Protein AF-A0A2P7YTQ4-F1 (afdb_monomer_lite)

InterPro domains:
  IPR007244 NAA35-like [PTHR21373] (226-983)
  IPR057982 NAA35-like, TPR repeats [PF25789] (537-883)
  IPR057983 NAA35-like, N-terminal [PF04112] (242-413)

Secondary structure (DSSP, 8-state):
--EEEEEEEEEGGGSHHHHHHHHHHHTT-GGGEEEEEEEEEEETTEEEEEEEEEEE------S----S-HHHHHHHHH-----------SSS-EEEEEEEEEGGG-SS-GGGGGGG-TT------TT-EEEEEEEEETTEEEE-SS--EE--TTGGG-S---------------S---------------------------TTSPPPS---------TT---------HHHHHHHHTTSPTT-----TT--TTGGGG---TT-TTT-GGG----HHHHS--TTS---HHHHHHHHHHHHHHHHHHHTT--GGGTGGGBHHHHHHHHHHHHTTS-GGG--S--TTTS-TT-----SHHHHIIIIIIHHHHHHHHHHHHHHHHHHHHHS-BTTTB----TT---STTS-HHHHHHHHHHHHHHHTTSTTHHHHHHHHHHHHHHHHGGGGGG-----SS-------HHHHHHHHHHHHHHT-----SSGGGB-SHHHHHS---S---------HHHHHHHHHHHHHHHHHHHHHHTT-SSHHHHHHIIIIIITTTTTTT--HHHHHHHHHHHB-TTSBBTTSS-BHHHHHHHHHIIIIITT-TTT-GGG------SHHHHHHHHHHHHHHHHHHHHHHHHHHHHHHHHTTS-HHHHHHHHHHHHHHHHHHHHHHHHHHHHHHHHH--S-BSSTT-SSB--HHHHHHHHHHHHHHHHHHHHHHHTT-S-HHHHHHHHHHHHHHHHHHHHIIIIIIHHHHHHHHHHHHHHHHHHHHPPSSHHHHHHHHHHHHIIIIIHHHHHHHHHHIIIIIHHHHHHHHHHHHHHHHHHHHHHHTT-B--PPPSSS-HHHHHHHHSGGGTT-BTTBPPPHHHHHHHHHHHHGGGGS-HHHHHHHHHHHHHHHHHHHHHHHHHHHHHHHHHHTTTTHHHHTTTHHHHHHHHHHHHHHHHHHHHHHHHHHHHHHTT---SSEEEEE---SSTTS--EEEEE---

pLDDT: mean 80.38, std 23.88, range [22.53, 98.81]

Sequence (989 aa):
MNTQHLLFIRRAEHLEDVENKISAILEKDLSKYVSHDVSTFYVGKSLWTVTTLELGDIPHLDPQIDKAPFIEEARRREGIVGLGSGPYLDDGTCRIVQSLINKAQLHVDPFKAVKYSDVFRLAVKRGSPFALLTLRVGNIHIPYEPGFQNQTMSDYYKFHAQKVVSSITEESNTSGAVHGKLVVTYNLPTAYAQLGITNVVAPSARLPDVFNILLKQHGLAFYAIYVDVTDRFFRSVEGMKPGNVVASQYFDMLEGSRAIEIGNLRLDTGLIKLKQEEIMFDAAAPQDVDNVLGSMNHITMLLMLWFLGLSLPVTLLSNRYVLDFLQSYHRSGGQLDKTSLVNHRLHKDGFTELDLDESLLVNKVLRAFVAGICKFSGVVREIALNVLYDEEDLTTRNMDLDMLSAVDPSVIIETIEEAKAWVQGKEKSGLLIDYLSLAAALVSICDVVRSTISLYYPGEKLSFSSIGNIKDLAKKLENETLGLGPELSVSKFVQTDCNNKHIPYDNFLVEQKQAYTDLWKMAAEIETFVTAFSKFDNVRQLQSFLRFSMAPRMTADYSSVARGFYQLFFIRDDKSIVGLEESVGSTAIRLMENLSCAGTSVLDTASWKIPEEDPFKKEQMHRDALSRIGALLDDIENAMYKMLSNYGNNKCRQRQFDNQTIVIWDTLQYTSENLELYLFSKFAIGDRLAPDSMEPALPVTAFAYHTKLNVMLETILSGFELNLYKPFEAAQMYWYASYLAENDHANISVRVKQINNGKLASVLSLAKKIKKAKAGPKKEEFKKLHKALTEAAVPQVKSNLLYIEQFLEPSILAIQMLCIAVSQTLLLYQLLGANMGKPPAIVDDELLYNLRMKPWRSVEVPACPSFTEYQEATEFYTSFDKLGPDMKKQRYINVIGDLRRNFSGSLQLLSDIVEKFDADSMKPFFKGSEKDARLWYDNIRKACGAYLEELESLELKIKSDSVESDTKVKISETFHEYFPIYTMVTKQK

Foldseek 3Di:
DDKDKDKFKDFPVCFVVFQVVVCVVCVVPVQFWDDKDKDWDDDPHTIMIMMITMGHHDPDDDPDDDDDPVVVVVCVVVVDDGGGDDDDDDDQDKDKDKDWAWQVRDPDRVVVVCPPDPPDPDDQDRTQTWIFIWTDGPNDTHGDDPDTDRDDPVPVPPPDDDDDDDDDDDDDDDDDDDDDDDDADDDDDDDDPDDDDDDDDDPDDDDPRDDDPPPPPPVDPPPPVDDDCPVVVVVVVVPDDPPDDDDPPPDDCVVVVLDADPPDQFRDLQPDDDDPCLVLDQLQDFADPQLLLLQLLQLLQLLLVQLVADACLLGNCLFLQLVLQQVQCVVVVNDNVRGWSGDCVNDPPPDDRDPDPRSCSRGQQSNLLSLLSLLLLLLLLVLCVPQNDDSPQGPNDDLPTRSSNVPDLVVSLVSLVVNLVVLPPPPPSVSSNLSSLLSNLSSQVSCLLVFAEDALHQDDQDDRVSLVSQLVSLVVQLPDDGHNRDPSSGDSVSSNVGDHSGTDDHRDGDDSNVSSVVSNLQSVLLVLVSRLRNFHNALLQVVLCLVQVQQVCLAPRHGSSSLSSVLSCQAPPVQAGNHDPHGLLNSLVRVLLLFFCQPKQLPPLVPFDFPDPPPVVVVVVSVVSVVLVVVLSVLSSVLSSLLSSLSSDDLVSSLVSLLVCLVSLLVSLVSLVVSQCCCCPRGVGTAALAPPDPHGLSSSSLVSLLVSLVSVLSNLLSCLLVVVDFLVRLLVSLLVSLVSLVLNLCSLVPRRLSSLVRLVNNLVVLVVVLVVDDDDDVNVVSVVSSVVCVVGRNVSSVSSVCCSVQPVSLPSLLSSLQSNLLSLVSLLCVLLVAARPDDPPPDDPQVVVCVVQVSQCPRVVVHSDHPVVVCVVSVVSVCLVVDDLVVSLVVSLVSLVVSLVSLVSSLVSLVSNLVCLVVVVCCNSNGSSSVSVSLQSVQVSVLSVVVNVLSVVVNVCSVVVNSDNAWYWDFDDGSHSSRTDTHIDHDDD

Radius of gyration: 39.14 Å; chains: 1; bounding box: 137×80×95 Å

Organism: NCBI:txid418784

Structure (mmCIF, N/CA/C/O backbone):
data_AF-A0A2P7YTQ4-F1
#
_entry.id   AF-A0A2P7YTQ4-F1
#
loop_
_atom_site.group_PDB
_atom_site.id
_atom_site.type_symbol
_atom_site.label_atom_id
_atom_site.label_alt_id
_atom_site.label_comp_id
_atom_site.label_asym_id
_atom_site.label_entity_id
_atom_site.label_seq_id
_atom_site.pdbx_PDB_ins_code
_atom_site.Cartn_x
_atom_site.Cartn_y
_atom_site.Cartn_z
_atom_site.occupancy
_atom_site.B_iso_or_equiv
_atom_site.auth_seq_id
_atom_site.auth_comp_id
_atom_site.auth_asym_id
_atom_site.auth_atom_id
_atom_site.pdbx_PDB_model_num
ATOM 1 N N . MET A 1 1 ? -48.528 -10.355 -25.131 1.00 40.47 1 MET A N 1
ATOM 2 C CA . MET A 1 1 ? -48.023 -11.673 -25.564 1.00 40.47 1 MET A CA 1
ATOM 3 C C . MET A 1 1 ? -48.559 -12.726 -24.608 1.00 40.47 1 MET A C 1
ATOM 5 O O . MET A 1 1 ? -48.811 -12.371 -23.462 1.00 40.47 1 MET A O 1
ATOM 9 N N . ASN A 1 2 ? -48.734 -13.973 -25.050 1.00 39.47 2 ASN A N 1
ATOM 10 C CA . ASN A 1 2 ? -48.953 -15.095 -24.135 1.00 39.47 2 ASN A CA 1
ATOM 11 C C . ASN A 1 2 ? -47.596 -15.742 -23.858 1.00 39.47 2 ASN A C 1
ATOM 13 O O . ASN A 1 2 ? -47.047 -16.380 -24.753 1.00 39.47 2 ASN A O 1
ATOM 17 N N . THR A 1 3 ? -47.067 -15.573 -22.648 1.00 40.59 3 THR A N 1
ATOM 18 C CA . THR A 1 3 ? -45.963 -16.397 -22.149 1.00 40.59 3 THR A CA 1
ATOM 19 C C . THR A 1 3 ? -46.506 -17.596 -21.371 1.00 40.59 3 THR A C 1
ATOM 21 O O . THR A 1 3 ? -47.509 -17.513 -20.660 1.00 40.59 3 THR A O 1
ATOM 24 N N . GLN A 1 4 ? -45.866 -18.744 -21.563 1.00 45.19 4 GLN A N 1
ATOM 25 C CA . GLN A 1 4 ? -46.188 -20.036 -20.982 1.00 45.19 4 GLN A CA 1
ATOM 26 C C . GLN A 1 4 ? -44.959 -20.531 -20.224 1.00 45.19 4 GLN A C 1
ATOM 28 O O . GLN A 1 4 ? -43.958 -20.904 -20.832 1.00 45.19 4 GLN A O 1
ATOM 33 N N . HIS A 1 5 ? -45.055 -20.572 -18.897 1.00 45.38 5 HIS A N 1
ATOM 34 C CA . HIS A 1 5 ? -44.005 -21.120 -18.044 1.00 45.38 5 HIS A CA 1
ATOM 35 C C . HIS A 1 5 ? -44.259 -22.614 -17.797 1.00 45.38 5 HIS A C 1
ATOM 37 O O . HIS A 1 5 ? -45.363 -23.022 -17.426 1.00 45.38 5 HIS A O 1
ATOM 43 N N . LEU A 1 6 ? -43.235 -23.437 -18.004 1.00 44.34 6 LEU A N 1
ATOM 44 C CA . LEU A 1 6 ? -43.228 -24.875 -17.766 1.00 44.34 6 LEU A CA 1
ATOM 45 C C . LEU A 1 6 ? -42.292 -25.169 -16.591 1.00 44.34 6 LEU A C 1
ATOM 47 O O . LEU A 1 6 ? -41.091 -24.925 -16.665 1.00 44.34 6 LEU A O 1
ATOM 51 N N . LEU A 1 7 ? -42.869 -25.654 -15.492 1.00 43.75 7 LEU A N 1
ATOM 52 C CA . LEU A 1 7 ? -42.175 -25.860 -14.221 1.00 43.75 7 LEU A CA 1
ATOM 53 C C . LEU A 1 7 ? -41.840 -27.332 -14.002 1.00 43.75 7 LEU A C 1
ATOM 55 O O . LEU A 1 7 ? -42.676 -28.220 -14.195 1.00 43.75 7 LEU A O 1
ATOM 59 N N . PHE A 1 8 ? -40.617 -27.589 -13.556 1.00 45.00 8 PHE A N 1
ATOM 60 C CA . PHE A 1 8 ? -40.031 -28.920 -13.542 1.00 45.00 8 PHE A CA 1
ATOM 61 C C . PHE A 1 8 ? -39.271 -29.180 -12.236 1.00 45.00 8 PHE A C 1
ATOM 63 O O . PHE A 1 8 ? -38.463 -28.356 -11.838 1.00 45.00 8 PHE A O 1
ATOM 70 N N . ILE A 1 9 ? -39.497 -30.313 -11.559 1.00 47.94 9 ILE A N 1
ATOM 71 C CA . ILE A 1 9 ? -38.907 -30.593 -10.233 1.00 47.94 9 ILE A CA 1
ATOM 72 C C . ILE A 1 9 ? -38.283 -31.995 -10.208 1.00 47.94 9 ILE A C 1
ATOM 74 O O . ILE A 1 9 ? -38.912 -32.964 -10.648 1.00 47.94 9 ILE A O 1
ATOM 78 N N . ARG A 1 10 ? -37.058 -32.123 -9.680 1.00 50.59 10 ARG A N 1
ATOM 79 C CA . ARG A 1 10 ? -36.334 -33.403 -9.552 1.00 50.59 10 ARG A CA 1
ATOM 80 C C . ARG A 1 10 ? -35.362 -33.383 -8.362 1.00 50.59 10 ARG A C 1
ATOM 82 O O . ARG A 1 10 ? -35.248 -32.389 -7.650 1.00 50.59 10 ARG A O 1
ATOM 89 N N . ARG A 1 11 ? -34.675 -34.501 -8.120 1.00 49.44 11 ARG A N 1
ATOM 90 C CA . ARG A 1 11 ? -33.457 -34.530 -7.298 1.00 49.44 11 ARG A CA 1
ATOM 91 C C . ARG A 1 11 ? -32.242 -34.251 -8.178 1.00 49.44 11 ARG A C 1
ATOM 93 O O . ARG A 1 11 ? -32.256 -34.625 -9.349 1.00 49.44 11 ARG A O 1
ATOM 100 N N . ALA A 1 12 ? -31.186 -33.677 -7.602 1.00 54.88 12 ALA A N 1
ATOM 101 C CA . ALA A 1 12 ? -29.952 -33.367 -8.334 1.00 54.88 12 ALA A CA 1
ATOM 102 C C . ALA A 1 12 ? -29.300 -34.609 -8.985 1.00 54.88 12 ALA A C 1
ATOM 104 O O . ALA A 1 12 ? -28.722 -34.511 -10.060 1.00 54.88 12 ALA A O 1
ATOM 105 N N . GLU A 1 13 ? -29.468 -35.789 -8.380 1.00 56.91 13 GLU A N 1
ATOM 106 C CA . GLU A 1 13 ? -28.974 -37.086 -8.879 1.00 56.91 13 GLU A CA 1
ATOM 107 C C . GLU A 1 13 ? -29.658 -37.598 -10.170 1.00 56.91 13 GLU A C 1
ATOM 109 O O . GLU A 1 13 ? -29.270 -38.641 -10.694 1.00 56.91 13 GLU A O 1
ATOM 114 N N . HIS A 1 14 ? -30.670 -36.893 -10.696 1.00 54.03 14 HIS A N 1
ATOM 115 C CA . HIS A 1 14 ? -31.463 -37.295 -11.870 1.00 54.03 14 HIS A CA 1
ATOM 116 C C . HIS A 1 14 ? -31.690 -36.130 -12.862 1.00 54.03 14 HIS A C 1
ATOM 118 O O . HIS A 1 14 ? -32.805 -35.930 -13.343 1.00 54.03 14 HIS A O 1
ATOM 124 N N . LEU A 1 15 ? -30.656 -35.325 -13.137 1.00 55.03 15 LEU A N 1
ATOM 125 C CA . LEU A 1 15 ? -30.749 -34.122 -13.984 1.00 55.03 15 LEU A CA 1
ATOM 126 C C . LEU A 1 15 ? -30.882 -34.424 -15.498 1.00 55.03 15 LEU A C 1
ATOM 128 O O . LEU A 1 15 ? -31.673 -33.803 -16.205 1.00 55.03 15 LEU A O 1
ATOM 132 N N . GLU A 1 16 ? -30.160 -35.431 -15.988 1.00 53.19 16 GLU A N 1
ATOM 133 C CA . GLU A 1 16 ? -30.088 -35.806 -17.414 1.00 53.19 16 GLU A CA 1
ATOM 134 C C . GLU A 1 16 ? -31.437 -36.295 -17.976 1.00 53.19 16 GLU A C 1
ATOM 136 O O . GLU A 1 16 ? -31.883 -35.897 -19.053 1.00 53.19 16 GLU A O 1
ATOM 141 N N . ASP A 1 17 ? -32.128 -37.105 -17.173 1.00 56.88 17 ASP A N 1
ATOM 142 C CA . ASP A 1 17 ? -33.507 -37.593 -17.320 1.00 56.88 17 ASP A CA 1
ATOM 143 C C . ASP A 1 17 ? -34.479 -36.495 -17.784 1.00 56.88 17 ASP A C 1
ATOM 145 O O . ASP A 1 17 ? -35.479 -36.727 -18.472 1.00 56.88 17 ASP A O 1
ATOM 149 N N . VAL A 1 18 ? -34.179 -35.276 -17.342 1.00 50.72 18 VAL A N 1
ATOM 150 C CA . VAL A 1 18 ? -35.083 -34.158 -17.394 1.00 50.72 18 VAL A CA 1
ATOM 151 C C . VAL A 1 18 ? -34.643 -33.127 -18.453 1.00 50.72 18 VAL A C 1
ATOM 153 O O . VAL A 1 18 ? -35.505 -32.667 -19.203 1.00 50.72 18 VAL A O 1
ATOM 156 N N . GLU A 1 19 ? -33.335 -32.896 -18.661 1.00 50.09 19 GLU A N 1
ATOM 157 C CA . GLU A 1 19 ? -32.772 -32.172 -19.832 1.00 50.09 19 GLU A CA 1
ATOM 158 C C . GLU A 1 19 ? -33.395 -32.575 -21.173 1.00 50.09 19 GLU A C 1
ATOM 160 O O . GLU A 1 19 ? -33.830 -31.732 -21.963 1.00 50.09 19 GLU A O 1
ATOM 165 N N . ASN A 1 20 ? -33.487 -33.885 -21.403 1.00 54.59 20 ASN A N 1
ATOM 166 C CA . ASN A 1 20 ? -33.976 -34.466 -22.651 1.00 54.59 20 ASN A CA 1
ATOM 167 C C . ASN A 1 20 ? -35.404 -34.013 -23.025 1.00 54.59 20 ASN A C 1
ATOM 169 O O . ASN A 1 20 ? -35.772 -34.021 -24.203 1.00 54.59 20 ASN A O 1
ATOM 173 N N . LYS A 1 21 ? -36.220 -33.575 -22.054 1.00 54.84 21 LYS A N 1
ATOM 174 C CA . LYS A 1 21 ? -37.579 -33.077 -22.314 1.00 54.84 21 LYS A CA 1
ATOM 175 C C . LYS A 1 21 ? -37.635 -31.616 -22.738 1.00 54.84 21 LYS A C 1
ATOM 177 O O . LYS A 1 21 ? -38.553 -31.287 -23.485 1.00 54.84 21 LYS A O 1
ATOM 182 N N . ILE A 1 22 ? -36.684 -30.761 -22.346 1.00 52.12 22 ILE A N 1
ATOM 183 C CA . ILE A 1 22 ? -36.637 -29.389 -22.879 1.00 52.12 22 ILE A CA 1
ATOM 184 C C . ILE A 1 22 ? -36.278 -29.421 -24.367 1.00 52.12 22 ILE A C 1
ATOM 186 O O . ILE A 1 22 ? -36.994 -28.806 -25.158 1.00 52.12 22 ILE A O 1
ATOM 190 N N . SER A 1 23 ? -35.285 -30.219 -24.782 1.00 51.09 23 SER A N 1
ATOM 191 C CA . SER A 1 23 ? -34.971 -30.416 -26.209 1.00 51.09 23 SER A CA 1
ATOM 192 C C . SER A 1 23 ? -36.207 -30.845 -27.008 1.00 51.09 23 SER A C 1
ATOM 194 O O . SER A 1 23 ? -36.604 -30.156 -27.944 1.00 51.09 23 SER A O 1
ATOM 196 N N . ALA A 1 24 ? -36.909 -31.895 -26.567 1.00 62.12 24 ALA A N 1
ATOM 197 C CA . ALA A 1 24 ? -38.108 -32.410 -27.239 1.00 62.12 24 ALA A CA 1
ATOM 198 C C . ALA A 1 24 ? -39.347 -31.478 -27.182 1.00 62.12 24 ALA A C 1
ATOM 200 O O . ALA A 1 24 ? -40.396 -31.796 -27.763 1.00 62.12 24 ALA A O 1
ATOM 201 N N . ILE A 1 25 ? -39.274 -30.353 -26.463 1.00 57.03 25 ILE A N 1
ATOM 202 C CA . ILE A 1 25 ? -40.259 -29.261 -26.501 1.00 57.03 25 ILE A CA 1
ATOM 203 C C . ILE A 1 25 ? -39.809 -28.201 -27.514 1.00 57.03 25 ILE A C 1
ATOM 205 O O . ILE A 1 25 ? -40.590 -27.847 -28.397 1.00 57.03 25 ILE A O 1
ATOM 209 N N . LEU A 1 26 ? -38.555 -27.748 -27.432 1.00 52.47 26 LEU A N 1
ATOM 210 C CA . LEU A 1 26 ? -38.009 -26.684 -28.281 1.00 52.47 26 LEU A CA 1
ATOM 211 C C . LEU A 1 26 ? -37.829 -27.106 -29.749 1.00 52.47 26 LEU A C 1
ATOM 213 O O . LEU A 1 26 ? -38.048 -26.292 -30.641 1.00 52.47 26 LEU A O 1
ATOM 217 N N . GLU A 1 27 ? -37.546 -28.383 -30.027 1.00 60.91 27 GLU A N 1
ATOM 218 C CA . GLU A 1 27 ? -37.492 -28.951 -31.388 1.00 60.91 27 GLU A CA 1
ATOM 219 C C . GLU A 1 27 ? -38.781 -28.747 -32.207 1.00 60.91 27 GLU A C 1
ATOM 221 O O . GLU A 1 27 ? -38.749 -28.822 -33.435 1.00 60.91 27 GLU A O 1
ATOM 226 N N . LYS A 1 28 ? -39.924 -28.508 -31.550 1.00 62.00 28 LYS A N 1
ATOM 227 C CA . LYS A 1 28 ? -41.230 -28.356 -32.213 1.00 62.00 28 LYS A CA 1
ATOM 228 C C . LYS A 1 28 ? -41.507 -26.931 -32.681 1.00 62.00 28 LYS A C 1
ATOM 230 O O . LYS A 1 28 ? -42.206 -26.764 -33.676 1.00 62.00 28 LYS A O 1
ATOM 235 N N . ASP A 1 29 ? -40.998 -25.932 -31.962 1.00 56.66 29 ASP A N 1
ATOM 236 C CA . ASP A 1 29 ? -41.120 -24.513 -32.308 1.00 56.66 29 ASP A CA 1
ATOM 237 C C . ASP A 1 29 ? -40.077 -23.682 -31.538 1.00 56.66 29 ASP A C 1
ATOM 239 O O . ASP A 1 29 ? -40.357 -23.097 -30.489 1.00 56.66 29 ASP A O 1
ATOM 243 N N . LEU A 1 30 ? -38.850 -23.637 -32.068 1.00 50.25 30 LEU A N 1
ATOM 244 C CA . LEU A 1 30 ? -37.727 -22.936 -31.436 1.00 50.25 30 LEU A CA 1
ATOM 245 C C . LEU A 1 30 ? -37.965 -21.418 -31.313 1.00 50.25 30 LEU A C 1
ATOM 247 O O . LEU A 1 30 ? -37.358 -20.769 -30.465 1.00 50.25 30 LEU A O 1
ATOM 251 N N . SER A 1 31 ? -38.858 -20.851 -32.139 1.00 52.06 31 SER A N 1
ATOM 252 C CA . SER A 1 31 ? -39.149 -19.409 -32.173 1.00 52.06 31 SER A CA 1
ATOM 253 C C . SER A 1 31 ? -39.810 -18.884 -30.898 1.00 52.06 31 SER A C 1
ATOM 255 O O . SER A 1 31 ? -39.856 -17.675 -30.683 1.00 52.06 31 SER A O 1
ATOM 257 N N . LYS A 1 32 ? -40.303 -19.797 -30.052 1.00 55.34 32 LYS A N 1
ATOM 258 C CA . LYS A 1 32 ? -40.969 -19.486 -28.792 1.00 55.34 32 LYS A CA 1
ATOM 259 C C . LYS A 1 32 ? -40.057 -19.496 -27.568 1.00 55.34 32 LYS A C 1
ATOM 261 O O . LYS A 1 32 ? -40.568 -19.179 -26.507 1.00 55.34 32 LYS A O 1
ATOM 266 N N . TYR A 1 33 ? -38.776 -19.867 -27.634 1.00 54.50 33 TYR A N 1
ATOM 267 C CA . TYR A 1 33 ? -37.923 -19.839 -26.430 1.00 54.50 33 TYR A CA 1
ATOM 268 C C . TYR A 1 33 ? -37.718 -18.404 -25.915 1.00 54.50 33 TYR A C 1
ATOM 270 O O . TYR A 1 33 ? -37.386 -17.517 -26.700 1.00 54.50 33 TYR A O 1
ATOM 278 N N . VAL A 1 34 ? -37.886 -18.188 -24.604 1.00 52.16 34 VAL A N 1
ATOM 279 C CA . VAL A 1 34 ? -37.668 -16.882 -23.952 1.00 52.16 34 VAL A CA 1
ATOM 280 C C . VAL A 1 34 ? -36.561 -16.957 -22.903 1.00 52.16 34 VAL A C 1
ATOM 282 O O . VAL A 1 34 ? -35.599 -16.199 -22.984 1.00 52.16 34 VAL A O 1
ATOM 285 N N . SER A 1 35 ? -36.690 -17.857 -21.927 1.00 45.53 35 SER A N 1
ATOM 286 C CA . SER A 1 35 ? -35.754 -17.999 -20.806 1.00 45.53 35 SER A CA 1
ATOM 287 C C . SER A 1 35 ? -35.831 -19.402 -20.194 1.00 45.53 35 SER A C 1
ATOM 289 O O . SER A 1 35 ? -36.820 -20.120 -20.388 1.00 45.53 35 SER A O 1
ATOM 291 N N . HIS A 1 36 ? -34.819 -19.803 -19.420 1.00 48.25 36 HIS A N 1
ATOM 292 C CA . HIS A 1 36 ? -34.999 -20.845 -18.412 1.00 48.25 36 HIS A CA 1
ATOM 293 C C . HIS A 1 36 ? -34.141 -20.588 -17.168 1.00 48.25 36 HIS A C 1
ATOM 295 O O . HIS A 1 36 ? -33.022 -20.096 -17.264 1.00 48.25 36 HIS A O 1
ATOM 301 N N . ASP A 1 37 ? -34.688 -20.927 -16.004 1.00 43.00 37 ASP A N 1
ATOM 302 C CA . ASP A 1 37 ? -34.152 -20.601 -14.680 1.00 43.00 37 ASP A CA 1
ATOM 303 C C . ASP A 1 37 ? -33.998 -21.868 -13.830 1.00 43.00 37 ASP A C 1
ATOM 305 O O . ASP A 1 37 ? -34.784 -22.808 -13.985 1.00 43.00 37 ASP A O 1
ATOM 309 N N . VAL A 1 38 ? -33.028 -21.902 -12.908 1.00 43.31 38 VAL A N 1
ATOM 310 C CA . VAL A 1 38 ? -32.738 -23.073 -12.055 1.00 43.31 38 VAL A CA 1
ATOM 311 C C . VAL A 1 38 ? -32.624 -22.677 -10.582 1.00 43.31 38 VAL A C 1
ATOM 313 O O . VAL A 1 38 ? -31.892 -21.762 -10.219 1.00 43.31 38 VAL A O 1
ATOM 316 N N . SER A 1 39 ? -33.295 -23.415 -9.695 1.00 43.94 39 SER A N 1
ATOM 317 C CA . SER A 1 39 ? -33.222 -23.218 -8.237 1.00 43.94 39 SER A CA 1
ATOM 318 C C . SER A 1 39 ? -32.956 -24.540 -7.519 1.00 43.94 39 SER A C 1
ATOM 320 O O . SER A 1 39 ? -33.479 -25.576 -7.925 1.00 43.94 39 SER A O 1
ATOM 322 N N . THR A 1 40 ? -32.179 -24.538 -6.430 1.00 42.16 40 THR A N 1
ATOM 323 C CA . THR A 1 40 ? -31.865 -25.767 -5.671 1.00 42.16 40 THR A CA 1
ATOM 324 C C . THR A 1 40 ? -32.145 -25.608 -4.177 1.00 42.16 40 THR A C 1
ATOM 326 O O . THR A 1 40 ? -32.054 -24.509 -3.634 1.00 42.16 40 THR A O 1
ATOM 329 N N . PHE A 1 41 ? -32.551 -26.694 -3.513 1.00 43.12 41 PHE A N 1
ATOM 330 C CA . PHE A 1 41 ? -32.985 -26.680 -2.114 1.00 43.12 41 PHE A CA 1
ATOM 331 C C . PHE A 1 41 ? -32.817 -28.056 -1.452 1.00 43.12 41 PHE A C 1
ATOM 333 O O . PHE A 1 41 ? -33.000 -29.099 -2.081 1.00 43.12 41 PHE A O 1
ATOM 340 N N . TYR A 1 42 ? -32.487 -28.076 -0.159 1.00 40.00 42 TYR A N 1
ATOM 341 C CA . TYR A 1 42 ? -32.356 -29.318 0.608 1.00 40.00 42 TYR A CA 1
ATOM 342 C C . TYR A 1 42 ? -33.677 -29.738 1.259 1.00 40.00 42 TYR A C 1
ATOM 344 O O . TYR A 1 42 ? -34.401 -28.920 1.825 1.00 40.00 42 TYR A O 1
ATOM 352 N N . VAL A 1 43 ? -33.949 -31.045 1.253 1.00 40.06 43 VAL A N 1
ATOM 353 C CA . VAL A 1 43 ? -35.024 -31.668 2.037 1.00 40.06 43 VAL A CA 1
ATOM 354 C C . VAL A 1 43 ? -34.442 -32.854 2.801 1.00 40.06 43 VAL A C 1
ATOM 356 O O . VAL A 1 43 ? -34.062 -33.870 2.215 1.00 40.06 43 VAL A O 1
ATOM 359 N N . GLY A 1 44 ? -34.350 -32.727 4.126 1.00 51.75 44 GLY A N 1
ATOM 360 C CA . GLY A 1 44 ? -33.675 -33.716 4.967 1.00 51.75 44 GLY A CA 1
ATOM 361 C C . GLY A 1 44 ? -32.185 -33.805 4.623 1.00 51.75 44 GLY A C 1
ATOM 362 O O . GLY A 1 44 ? -31.438 -32.874 4.899 1.00 51.75 44 GLY A O 1
ATOM 363 N N . LYS A 1 45 ? -31.762 -34.922 4.016 1.00 43.06 45 LYS A N 1
ATOM 364 C CA . LYS A 1 45 ? -30.382 -35.146 3.541 1.00 43.06 45 LYS A CA 1
ATOM 365 C C . LYS A 1 45 ? -30.241 -35.160 2.009 1.00 43.06 45 LYS A C 1
ATOM 367 O O . LYS A 1 45 ? -29.168 -35.482 1.513 1.00 43.06 45 LYS A O 1
ATOM 372 N N . SER A 1 46 ? -31.299 -34.847 1.259 1.00 42.03 46 SER A N 1
ATOM 373 C CA . SER A 1 46 ? -31.304 -34.917 -0.211 1.00 42.03 46 SER A CA 1
ATOM 374 C C . SER A 1 46 ? -31.412 -33.530 -0.840 1.00 42.03 46 SER A C 1
ATOM 376 O O . SER A 1 46 ? -32.223 -32.714 -0.398 1.00 42.03 46 SER A O 1
ATOM 378 N N . LEU A 1 47 ? -30.623 -33.287 -1.890 1.00 45.25 47 LEU A N 1
ATOM 379 C CA . LEU A 1 47 ? -30.661 -32.063 -2.691 1.00 45.25 47 LEU A CA 1
ATOM 380 C C . LEU A 1 47 ? -31.679 -32.193 -3.833 1.00 45.25 47 LEU A C 1
ATOM 382 O O . LEU A 1 47 ? -31.645 -33.149 -4.616 1.00 45.25 47 LEU A O 1
ATOM 386 N N . TRP A 1 48 ? -32.571 -31.213 -3.931 1.00 49.12 48 TRP A N 1
ATOM 387 C CA . TRP A 1 48 ? -33.605 -31.102 -4.953 1.00 49.12 48 TRP A CA 1
ATOM 388 C C . TRP A 1 48 ? -33.380 -29.873 -5.831 1.00 49.12 48 TRP A C 1
ATOM 390 O O . TRP A 1 48 ? -32.751 -28.897 -5.419 1.00 49.12 48 TRP A O 1
ATOM 400 N N . THR A 1 49 ? -33.903 -29.941 -7.049 1.00 46.09 49 THR A N 1
ATOM 401 C CA . THR A 1 49 ? -33.766 -28.932 -8.098 1.00 46.09 49 THR A CA 1
ATOM 402 C C . THR A 1 49 ? -35.139 -28.603 -8.690 1.00 46.09 49 THR A C 1
ATOM 404 O O . THR A 1 49 ? -35.998 -29.480 -8.832 1.00 46.09 49 THR A O 1
ATOM 407 N N . VAL A 1 50 ? -35.354 -27.330 -9.020 1.00 48.09 50 VAL A N 1
ATOM 408 C CA . VAL A 1 50 ? -36.502 -26.822 -9.782 1.00 48.09 50 VAL A CA 1
ATOM 409 C C . VAL A 1 50 ? -35.995 -26.092 -11.019 1.00 48.09 50 VAL A C 1
ATOM 411 O O . VAL A 1 50 ? -34.932 -25.477 -10.984 1.00 48.09 50 VAL A O 1
ATOM 414 N N . THR A 1 51 ? -36.779 -26.136 -12.088 1.00 45.91 51 THR A N 1
ATOM 415 C CA . THR A 1 51 ? -36.611 -25.341 -13.307 1.00 45.91 51 THR A CA 1
ATOM 416 C C . THR A 1 51 ? -37.881 -24.588 -13.620 1.00 45.91 51 THR A C 1
ATOM 418 O O . THR A 1 51 ? -38.968 -25.158 -13.486 1.00 45.91 51 THR A O 1
ATOM 421 N N . THR A 1 52 ? -37.720 -23.404 -14.192 1.00 48.59 52 THR A N 1
ATOM 422 C CA . THR A 1 52 ? -38.750 -22.725 -14.982 1.00 48.59 52 THR A CA 1
ATOM 423 C C . THR A 1 52 ? -38.256 -22.651 -16.422 1.00 48.59 52 THR A C 1
ATOM 425 O O . THR A 1 52 ? -37.131 -22.229 -16.638 1.00 48.59 52 THR A O 1
ATOM 428 N N . LEU A 1 53 ? -39.058 -23.052 -17.408 1.00 46.31 53 LEU A N 1
ATOM 429 C CA . LEU A 1 53 ? -38.820 -22.801 -18.837 1.00 46.31 53 LEU A CA 1
ATOM 430 C C . LEU A 1 53 ? -39.917 -21.866 -19.347 1.00 46.31 53 LEU A C 1
ATOM 432 O O . LEU A 1 53 ? -41.092 -22.219 -19.268 1.00 46.31 53 LEU A O 1
ATOM 436 N N . GLU A 1 54 ? -39.562 -20.705 -19.879 1.00 50.59 54 GLU A N 1
ATOM 437 C CA . GLU A 1 54 ? -40.505 -19.731 -20.426 1.00 50.59 54 GLU A CA 1
ATOM 438 C C . GLU A 1 54 ? -40.564 -19.807 -21.954 1.00 50.59 54 GLU A C 1
ATOM 440 O O . GLU A 1 54 ? -39.539 -19.775 -22.641 1.00 50.59 54 GLU A O 1
ATOM 445 N N . LEU A 1 55 ? -41.789 -19.874 -22.480 1.00 47.97 55 LEU A N 1
ATOM 446 C CA . LEU A 1 55 ? -42.078 -19.879 -23.910 1.00 47.97 55 LEU A CA 1
ATOM 447 C C . LEU A 1 55 ? -43.036 -18.736 -24.279 1.00 47.97 55 LEU A C 1
ATOM 449 O O . LEU A 1 55 ? -44.010 -18.530 -23.564 1.00 47.97 55 LEU A O 1
ATOM 453 N N . GLY A 1 56 ? -42.850 -18.029 -25.395 1.00 50.88 56 GLY A N 1
ATOM 454 C CA . GLY A 1 56 ? -43.750 -16.952 -25.825 1.00 50.88 56 GLY A CA 1
ATOM 455 C C . GLY A 1 56 ? -43.461 -16.396 -27.222 1.00 50.88 56 GLY A C 1
ATOM 456 O O . GLY A 1 56 ? -42.335 -16.437 -27.705 1.00 50.88 56 GLY A O 1
ATOM 457 N N . ASP A 1 57 ? -44.493 -15.860 -27.880 1.00 51.66 57 ASP A N 1
ATOM 458 C CA . ASP A 1 57 ? -44.390 -15.299 -29.236 1.00 51.66 57 ASP A CA 1
ATOM 459 C C . ASP A 1 57 ? -43.703 -13.910 -29.231 1.00 51.66 57 ASP A C 1
ATOM 461 O O . ASP A 1 57 ? -44.362 -12.876 -29.058 1.00 51.66 57 ASP A O 1
ATOM 465 N N . ILE A 1 58 ? -42.378 -13.876 -29.425 1.00 44.25 58 ILE A N 1
ATOM 466 C CA . ILE A 1 58 ? -41.574 -12.644 -29.541 1.00 44.25 58 ILE A CA 1
ATOM 467 C C . ILE A 1 58 ? -41.320 -12.305 -31.030 1.00 44.25 58 ILE A C 1
ATOM 469 O O . ILE A 1 58 ? -40.904 -13.181 -31.790 1.00 44.25 58 ILE A O 1
ATOM 473 N N . PRO A 1 59 ? -41.532 -11.053 -31.493 1.00 38.78 59 PRO A N 1
ATOM 474 C CA . PRO A 1 59 ? -41.318 -10.694 -32.899 1.00 38.78 59 PRO A CA 1
ATOM 475 C C . PRO A 1 59 ? -39.840 -10.700 -33.347 1.00 38.78 59 PRO A C 1
ATOM 477 O O . PRO A 1 59 ? -39.115 -9.743 -33.106 1.00 38.78 59 PRO A O 1
ATOM 480 N N . HIS A 1 60 ? -39.462 -11.749 -34.085 1.00 38.06 60 HIS A N 1
ATOM 481 C CA . HIS A 1 60 ? -38.315 -11.871 -35.006 1.00 38.06 60 HIS A CA 1
ATOM 482 C C . HIS A 1 60 ? -36.897 -11.479 -34.533 1.00 38.06 60 HIS A C 1
ATOM 484 O O . HIS A 1 60 ? -36.526 -10.309 -34.474 1.00 38.06 60 HIS A O 1
ATOM 490 N N . LEU A 1 61 ? -36.037 -12.500 -34.445 1.00 33.22 61 LEU A N 1
ATOM 491 C CA . LEU A 1 61 ? -34.607 -12.401 -34.770 1.00 33.22 61 LEU A CA 1
ATOM 492 C C . LEU A 1 61 ? -34.340 -12.910 -36.206 1.00 33.22 61 LEU A C 1
ATOM 494 O O . LEU A 1 61 ? -35.186 -13.575 -36.808 1.00 33.22 61 LEU A O 1
ATOM 498 N N . ASP A 1 62 ? -33.185 -12.539 -36.764 1.00 34.94 62 ASP A N 1
ATOM 499 C CA . ASP A 1 62 ? -32.847 -12.647 -38.196 1.00 34.94 62 ASP A CA 1
ATOM 500 C C . ASP A 1 62 ? -32.530 -14.104 -38.646 1.00 34.94 62 ASP A C 1
ATOM 502 O O . ASP A 1 62 ? -31.727 -14.767 -37.983 1.00 34.94 62 ASP A O 1
ATOM 506 N N . PRO A 1 63 ? -33.097 -14.644 -39.752 1.00 38.09 63 PRO A N 1
ATOM 507 C CA . PRO A 1 63 ? -32.956 -16.062 -40.129 1.00 38.09 63 PRO A CA 1
ATOM 508 C C . PRO A 1 63 ? -31.585 -16.549 -40.651 1.00 38.09 63 PRO A C 1
ATOM 510 O O . PRO A 1 63 ? -31.537 -17.616 -41.268 1.00 38.09 63 PRO A O 1
ATOM 513 N N . GLN A 1 64 ? -30.481 -15.814 -40.467 1.00 39.91 64 GLN A N 1
ATOM 514 C CA . GLN A 1 64 ? -29.151 -16.168 -41.004 1.00 39.91 64 GLN A CA 1
ATOM 515 C C . GLN A 1 64 ? -28.083 -16.408 -39.921 1.00 39.91 64 GLN A C 1
ATOM 517 O O . GLN A 1 64 ? -27.060 -15.728 -39.872 1.00 39.91 64 GLN A O 1
ATOM 522 N N . ILE A 1 65 ? -28.292 -17.426 -39.079 1.00 38.50 65 ILE A N 1
ATOM 523 C CA . ILE A 1 65 ? -27.242 -17.994 -38.216 1.00 38.50 65 ILE A CA 1
ATOM 524 C C . ILE A 1 65 ? -27.061 -19.479 -38.562 1.00 38.50 65 ILE A C 1
ATOM 526 O O . ILE A 1 65 ? -28.034 -20.217 -38.716 1.00 38.50 65 ILE A O 1
ATOM 530 N N . ASP A 1 66 ? -25.804 -19.883 -38.751 1.00 35.75 66 ASP A N 1
ATOM 531 C CA . ASP A 1 66 ? -25.429 -21.173 -39.339 1.00 35.75 66 ASP A CA 1
ATOM 532 C C . ASP A 1 66 ? -25.515 -22.350 -38.342 1.00 35.75 66 ASP A C 1
ATOM 534 O O . ASP A 1 66 ? -25.602 -22.171 -37.125 1.00 35.75 66 ASP A O 1
ATOM 538 N N . LYS A 1 67 ? -25.513 -23.581 -38.862 1.00 40.69 67 LYS A N 1
ATOM 539 C CA . LYS A 1 67 ? -25.877 -24.810 -38.139 1.00 40.69 67 LYS A CA 1
ATOM 540 C C . LYS A 1 67 ? -24.770 -25.363 -37.234 1.00 40.69 67 LYS A C 1
ATOM 542 O O . LYS A 1 67 ? -24.205 -26.423 -37.501 1.00 40.69 67 LYS A O 1
ATOM 547 N N . ALA A 1 68 ? -24.549 -24.697 -36.107 1.00 34.12 68 ALA A N 1
ATOM 548 C CA . ALA A 1 68 ? -24.059 -25.330 -34.879 1.00 34.12 68 ALA A CA 1
ATOM 549 C C . ALA A 1 68 ? -25.252 -25.851 -34.035 1.00 34.12 68 ALA A C 1
ATOM 551 O O . ALA A 1 68 ? -26.385 -25.406 -34.246 1.00 34.12 68 ALA A O 1
ATOM 552 N N . PRO A 1 69 ? -25.064 -26.784 -33.080 1.00 45.56 69 PRO A N 1
ATOM 553 C CA . PRO A 1 69 ? -26.137 -27.191 -32.171 1.00 45.56 69 PRO A CA 1
ATOM 554 C C . PRO A 1 69 ? -26.490 -26.036 -31.215 1.00 45.56 69 PRO A C 1
ATOM 556 O O . PRO A 1 69 ? -25.822 -25.820 -30.212 1.00 45.56 69 PRO A O 1
ATOM 559 N N . PHE A 1 70 ? -27.557 -25.290 -31.524 1.00 46.88 70 PHE A N 1
ATOM 560 C CA . PHE A 1 70 ? -27.939 -24.021 -30.871 1.00 46.88 70 PHE A CA 1
ATOM 561 C C . PHE A 1 70 ? -27.978 -24.036 -29.329 1.00 46.88 70 PHE A C 1
ATOM 563 O O . PHE A 1 70 ? -27.711 -23.015 -28.698 1.00 46.88 70 PHE A O 1
ATOM 570 N N . ILE A 1 71 ? -28.258 -25.193 -28.720 1.00 38.19 71 ILE A N 1
ATOM 571 C CA . ILE A 1 71 ? -28.223 -25.402 -27.264 1.00 38.19 71 ILE A CA 1
ATOM 572 C C . ILE A 1 71 ? -26.831 -25.118 -26.664 1.00 38.19 71 ILE A C 1
ATOM 574 O O . ILE A 1 71 ? -26.738 -24.659 -25.528 1.00 38.19 71 ILE A O 1
ATOM 578 N N . GLU A 1 72 ? -25.749 -25.353 -27.406 1.00 39.84 72 GLU A N 1
ATOM 579 C CA . GLU A 1 72 ? -24.373 -25.215 -26.919 1.00 39.84 72 GLU A CA 1
ATOM 580 C C . GLU A 1 72 ? -23.939 -23.743 -26.797 1.00 39.84 72 GLU A C 1
ATOM 582 O O . GLU A 1 72 ? -23.386 -23.358 -25.771 1.00 39.84 72 GLU A O 1
ATOM 587 N N . GLU A 1 73 ? -24.274 -22.879 -27.764 1.00 39.75 73 GLU A N 1
ATOM 588 C CA . GLU A 1 73 ? -23.997 -21.430 -27.679 1.00 39.75 73 GLU A CA 1
ATOM 589 C C . GLU A 1 73 ? -24.940 -20.711 -26.694 1.00 39.75 73 GLU A C 1
ATOM 591 O O . GLU A 1 73 ? -24.528 -19.732 -26.074 1.00 39.75 73 GLU A O 1
ATOM 596 N N . ALA A 1 74 ? -26.161 -21.215 -26.467 1.00 37.28 74 ALA A N 1
ATOM 597 C CA . ALA A 1 74 ? -27.013 -20.745 -25.368 1.00 37.28 74 ALA A CA 1
ATOM 598 C C . ALA A 1 74 ? -26.382 -21.073 -23.999 1.00 37.28 74 ALA A C 1
ATOM 600 O O . ALA A 1 74 ? -26.131 -20.173 -23.194 1.00 37.28 74 ALA A O 1
ATOM 601 N N . ARG A 1 75 ? -25.990 -22.340 -23.782 1.00 39.31 75 ARG A N 1
ATOM 602 C CA . ARG A 1 75 ? -25.241 -22.783 -22.587 1.00 39.31 75 ARG A CA 1
ATOM 603 C C . ARG A 1 75 ? -23.930 -22.011 -22.396 1.00 39.31 75 ARG A C 1
ATOM 605 O O . ARG A 1 75 ? -23.536 -21.764 -21.261 1.00 39.31 75 ARG A O 1
ATOM 612 N N . ARG A 1 76 ? -23.278 -21.570 -23.478 1.00 36.25 76 ARG A N 1
ATOM 613 C CA . ARG A 1 76 ? -22.048 -20.758 -23.432 1.00 36.25 76 ARG A CA 1
ATOM 614 C C . ARG A 1 76 ? -22.269 -19.291 -23.036 1.00 36.25 76 ARG A C 1
ATOM 616 O O . ARG A 1 76 ? -21.299 -18.628 -22.678 1.00 36.25 76 ARG A O 1
ATOM 623 N N . ARG A 1 77 ? -23.505 -18.781 -23.094 1.00 36.00 77 ARG A N 1
ATOM 624 C CA . ARG A 1 77 ? -23.869 -17.408 -22.682 1.00 36.00 77 ARG A CA 1
ATOM 625 C C . ARG A 1 77 ? -24.466 -17.335 -21.279 1.00 36.00 77 ARG A C 1
ATOM 627 O O . ARG A 1 77 ? -24.236 -16.348 -20.593 1.00 36.00 77 ARG A O 1
ATOM 634 N N . GLU A 1 78 ? -25.190 -18.372 -20.859 1.00 33.59 78 GLU A N 1
ATOM 635 C CA . GLU A 1 78 ? -25.865 -18.434 -19.548 1.00 33.59 78 GLU A CA 1
ATOM 636 C C . GLU A 1 78 ? -25.123 -19.327 -18.526 1.00 33.59 78 GLU A C 1
ATOM 638 O O . GLU A 1 78 ? -25.401 -19.281 -17.332 1.00 33.59 78 GLU A O 1
ATOM 643 N N . GLY A 1 79 ? -24.112 -20.087 -18.961 1.00 28.48 79 GLY A N 1
ATOM 644 C CA . GLY A 1 79 ? -23.038 -20.616 -18.108 1.00 28.48 79 GLY A CA 1
ATOM 645 C C . GLY A 1 79 ? -23.325 -21.895 -17.313 1.00 28.48 79 GLY A C 1
ATOM 646 O O . GLY A 1 79 ? -22.396 -22.420 -16.701 1.00 28.48 79 GLY A O 1
ATOM 647 N N . ILE A 1 80 ? -24.553 -22.427 -17.328 1.00 29.30 80 ILE A N 1
ATOM 648 C CA . ILE A 1 80 ? -24.972 -23.638 -16.593 1.00 29.30 80 ILE A CA 1
ATOM 649 C C . ILE A 1 80 ? -25.880 -24.535 -17.456 1.00 29.30 80 ILE A C 1
ATOM 651 O O . ILE A 1 80 ? -26.409 -24.121 -18.488 1.00 29.30 80 ILE A O 1
ATOM 655 N N . VAL A 1 81 ? -26.012 -25.808 -17.064 1.00 26.64 81 VAL A N 1
ATOM 656 C CA . VAL A 1 81 ? -26.634 -26.878 -17.858 1.00 26.64 81 VAL A CA 1
ATOM 657 C C . VAL A 1 81 ? -27.853 -27.501 -17.151 1.00 26.64 81 VAL A C 1
ATOM 659 O O . VAL A 1 81 ? -27.689 -28.306 -16.243 1.00 26.64 81 VAL A O 1
ATOM 662 N N . GLY A 1 82 ? -29.059 -27.154 -17.629 1.00 28.92 82 GLY A N 1
ATOM 663 C CA . GLY A 1 82 ? -30.100 -28.121 -18.039 1.00 28.92 82 GLY A CA 1
ATOM 664 C C . GLY A 1 82 ? -31.057 -28.772 -17.008 1.00 28.92 82 GLY A C 1
ATOM 665 O O . GLY A 1 82 ? -30.624 -29.276 -15.982 1.00 28.92 82 GLY A O 1
ATOM 666 N N . LEU A 1 83 ? -32.366 -28.842 -17.344 1.00 28.27 83 LEU A N 1
ATOM 667 C CA . LEU A 1 83 ? -33.452 -29.676 -16.743 1.00 28.27 83 LEU A CA 1
ATOM 668 C C . LEU A 1 83 ? -34.625 -29.878 -17.779 1.00 28.27 83 LEU A C 1
ATOM 670 O O . LEU A 1 83 ? -34.381 -29.540 -18.928 1.00 28.27 83 LEU A O 1
ATOM 674 N N . GLY A 1 84 ? -35.866 -30.418 -17.601 1.00 33.72 84 GLY A N 1
ATOM 675 C CA . GLY A 1 84 ? -36.784 -30.724 -16.472 1.00 33.72 84 GLY A CA 1
ATOM 676 C C . GLY A 1 84 ? -38.047 -31.662 -16.768 1.00 33.72 84 GLY A C 1
ATOM 677 O O . GLY A 1 84 ? -38.469 -31.793 -17.913 1.00 33.72 84 GLY A O 1
ATOM 678 N N . SER A 1 85 ? -38.674 -32.299 -15.727 1.00 29.62 85 SER A N 1
ATOM 679 C CA . SER A 1 85 ? -39.892 -33.220 -15.633 1.00 29.62 85 SER A CA 1
ATOM 680 C C . SER A 1 85 ? -39.745 -34.765 -15.802 1.00 29.62 85 SER A C 1
ATOM 682 O O . SER A 1 85 ? -38.869 -35.223 -16.522 1.00 29.62 85 SER A O 1
ATOM 684 N N . GLY A 1 86 ? -40.538 -35.711 -15.229 1.00 26.69 86 GLY A N 1
ATOM 685 C CA . GLY A 1 86 ? -41.904 -35.789 -14.611 1.00 26.69 86 GLY A CA 1
ATOM 686 C C . GLY A 1 86 ? -42.768 -36.919 -15.276 1.00 26.69 86 GLY A C 1
ATOM 687 O O . GLY A 1 86 ? -42.370 -37.294 -16.388 1.00 26.69 86 GLY A O 1
ATOM 688 N N . PRO A 1 87 ? -43.917 -37.455 -14.745 1.00 27.22 87 PRO A N 1
ATOM 689 C CA . PRO A 1 87 ? -44.603 -37.302 -13.425 1.00 27.22 87 PRO A CA 1
ATOM 690 C C . PRO A 1 87 ? -45.212 -38.601 -12.759 1.00 27.22 87 PRO A C 1
ATOM 692 O O . PRO A 1 87 ? -45.500 -39.567 -13.455 1.00 27.22 87 PRO A O 1
ATOM 695 N N . TYR A 1 88 ? -45.530 -38.596 -11.444 1.00 25.14 88 TYR A N 1
ATOM 696 C CA . TYR A 1 88 ? -46.803 -39.053 -10.788 1.00 25.14 88 TYR A CA 1
ATOM 697 C C . TYR A 1 88 ? -46.751 -38.792 -9.254 1.00 25.14 88 TYR A C 1
ATOM 699 O O . TYR A 1 88 ? -45.740 -38.282 -8.782 1.00 25.14 88 TYR A O 1
ATOM 707 N N . LEU A 1 89 ? -47.847 -38.991 -8.491 1.00 39.53 89 LEU A N 1
ATOM 708 C CA . LEU A 1 89 ? -48.130 -38.154 -7.300 1.00 39.53 89 LEU A CA 1
ATOM 709 C C . LEU A 1 89 ? -48.716 -38.841 -6.029 1.00 39.53 89 LEU A C 1
ATOM 711 O O . LEU A 1 89 ? -49.843 -38.506 -5.671 1.00 39.53 89 LEU A O 1
ATOM 715 N N . ASP A 1 90 ? -47.969 -39.661 -5.266 1.00 31.97 90 ASP A N 1
ATOM 716 C CA . ASP A 1 90 ? -48.254 -39.827 -3.806 1.00 31.97 90 ASP A CA 1
ATOM 717 C C . ASP A 1 90 ? -47.098 -40.376 -2.925 1.00 31.97 90 ASP A C 1
ATOM 719 O O . ASP A 1 90 ? -47.296 -41.095 -1.950 1.00 31.97 90 ASP A O 1
ATOM 723 N N . ASP A 1 91 ? -45.853 -40.043 -3.265 1.00 41.31 91 ASP A N 1
ATOM 724 C CA . ASP A 1 91 ? -44.629 -40.740 -2.818 1.00 41.31 91 ASP A CA 1
ATOM 725 C C . ASP A 1 91 ? -43.708 -39.946 -1.861 1.00 41.31 91 ASP A C 1
ATOM 727 O O . ASP A 1 91 ? -42.675 -40.450 -1.424 1.00 41.31 91 ASP A O 1
ATOM 731 N N . GLY A 1 92 ? -44.052 -38.692 -1.552 1.00 43.56 92 GLY A N 1
ATOM 732 C CA . GLY A 1 92 ? -43.190 -37.752 -0.817 1.00 43.56 92 GLY A CA 1
ATOM 733 C C . GLY A 1 92 ? -42.513 -36.676 -1.680 1.00 43.56 92 GLY A C 1
ATOM 734 O O . GLY A 1 92 ? -41.751 -35.867 -1.150 1.00 43.56 92 GLY A O 1
ATOM 735 N N . THR A 1 93 ? -42.810 -36.611 -2.982 1.00 36.28 93 THR A N 1
ATOM 736 C CA . THR A 1 93 ? -42.329 -35.559 -3.897 1.00 36.28 93 THR A CA 1
ATOM 737 C C . THR A 1 93 ? -42.742 -34.131 -3.525 1.00 36.28 93 THR A C 1
ATOM 739 O O . THR A 1 93 ? -43.802 -33.864 -2.944 1.00 36.28 93 THR A O 1
ATOM 742 N N . CYS A 1 94 ? -41.876 -33.198 -3.933 1.00 39.56 94 CYS A N 1
ATOM 743 C CA . CYS A 1 94 ? -42.087 -31.757 -3.882 1.00 39.56 94 CYS A CA 1
ATOM 744 C C . CYS A 1 94 ? -43.068 -31.276 -4.975 1.00 39.56 94 CYS A C 1
ATOM 746 O O . CYS A 1 94 ? -43.054 -31.783 -6.096 1.00 39.56 94 CYS A O 1
ATOM 748 N N . ARG A 1 95 ? -43.925 -30.302 -4.643 1.00 41.31 95 ARG A N 1
ATOM 749 C CA . ARG A 1 95 ? -44.986 -29.733 -5.495 1.00 41.31 95 ARG A CA 1
ATOM 750 C C . ARG A 1 95 ? -45.100 -28.221 -5.244 1.00 41.31 95 ARG A C 1
ATOM 752 O O . ARG A 1 95 ? -45.067 -27.820 -4.086 1.00 41.31 95 ARG A O 1
ATOM 759 N N . ILE A 1 96 ? -45.308 -27.384 -6.261 1.00 40.88 96 ILE A N 1
ATOM 760 C CA . ILE A 1 96 ? -45.608 -25.951 -6.044 1.00 40.88 96 ILE A CA 1
ATOM 761 C C . ILE A 1 96 ? -47.089 -25.783 -5.669 1.00 40.88 96 ILE A C 1
ATOM 763 O O . ILE A 1 96 ? -47.969 -26.327 -6.333 1.00 40.88 96 ILE A O 1
ATOM 767 N N . VAL A 1 97 ? -47.363 -25.027 -4.604 1.00 39.44 97 VAL A N 1
ATOM 768 C CA . VAL A 1 97 ? -48.702 -24.648 -4.128 1.00 39.44 97 VAL A CA 1
ATOM 769 C C . VAL A 1 97 ? -48.715 -23.176 -3.706 1.00 39.44 97 VAL A C 1
ATOM 771 O O . VAL A 1 97 ? -47.742 -22.671 -3.142 1.00 39.44 97 VAL A O 1
ATOM 774 N N . GLN A 1 98 ? -49.819 -22.475 -3.961 1.00 38.88 98 GLN A N 1
ATOM 775 C CA . GLN A 1 98 ? -49.977 -21.077 -3.562 1.00 38.88 98 GLN A CA 1
ATOM 776 C C . GLN A 1 98 ? -50.550 -21.002 -2.139 1.00 38.88 98 GLN A C 1
ATOM 778 O O . GLN A 1 98 ? -51.658 -21.468 -1.879 1.00 38.88 98 GLN A O 1
ATOM 783 N N . SER A 1 99 ? -49.777 -20.443 -1.209 1.00 41.34 99 SER A N 1
ATOM 784 C CA . SER A 1 99 ? -50.138 -20.303 0.201 1.00 41.34 99 SER A CA 1
ATOM 785 C C . SER A 1 99 ? -50.678 -18.898 0.473 1.00 41.34 99 SER A C 1
ATOM 787 O O . SER A 1 99 ? -50.055 -17.905 0.092 1.00 41.34 99 SER A O 1
ATOM 789 N N . LEU A 1 100 ? -51.839 -18.807 1.130 1.00 42.88 100 LEU A N 1
ATOM 790 C CA . LEU A 1 100 ? -52.451 -17.538 1.533 1.00 42.88 100 LEU A CA 1
ATOM 791 C C . LEU A 1 100 ? -51.975 -17.157 2.939 1.00 42.88 100 LEU A C 1
ATOM 793 O O . LEU A 1 100 ? -52.293 -17.830 3.920 1.00 42.88 100 LEU A O 1
ATOM 797 N N . ILE A 1 101 ? -51.205 -16.074 3.028 1.00 45.53 101 ILE A N 1
ATOM 798 C CA . ILE A 1 101 ? -50.455 -15.674 4.222 1.00 45.53 101 ILE A CA 1
ATOM 799 C C . ILE A 1 101 ? -50.806 -14.225 4.575 1.00 45.53 101 ILE A C 1
ATOM 801 O O . ILE A 1 101 ? -50.682 -13.319 3.752 1.00 45.53 101 ILE A O 1
ATOM 805 N N . ASN A 1 102 ? -51.224 -13.972 5.815 1.00 49.12 102 ASN A N 1
ATOM 806 C CA . ASN A 1 102 ? -51.406 -12.610 6.317 1.00 49.12 102 ASN A CA 1
ATOM 807 C C . ASN A 1 102 ? -50.063 -12.019 6.757 1.00 49.12 102 ASN A C 1
ATOM 809 O O . ASN A 1 102 ? -49.216 -12.728 7.293 1.00 49.12 102 ASN A O 1
ATOM 813 N N . LYS A 1 103 ? -49.890 -10.697 6.637 1.00 45.19 103 LYS A N 1
ATOM 814 C CA . LYS A 1 103 ? -48.630 -10.005 6.980 1.00 45.19 103 LYS A CA 1
ATOM 815 C C . LYS A 1 103 ? -48.087 -10.304 8.391 1.00 45.19 103 LYS A C 1
ATOM 817 O O . LYS A 1 103 ? -46.879 -10.306 8.579 1.00 45.19 103 LYS A O 1
ATOM 822 N N . ALA A 1 104 ? -48.954 -10.591 9.364 1.00 46.62 104 ALA A N 1
ATOM 823 C CA . ALA A 1 104 ? -48.562 -10.954 10.732 1.00 46.62 104 ALA A CA 1
ATOM 824 C C . ALA A 1 104 ? -47.987 -12.383 10.885 1.00 46.62 104 ALA A C 1
ATOM 826 O O . ALA A 1 104 ? -47.538 -12.741 11.967 1.00 46.62 104 ALA A O 1
ATOM 827 N N . GLN A 1 105 ? -48.015 -13.202 9.829 1.00 41.06 105 GLN A N 1
ATOM 828 C CA . GLN A 1 105 ? -47.466 -14.565 9.792 1.00 41.06 105 GLN A CA 1
ATOM 829 C C . GLN A 1 105 ? -46.066 -14.618 9.147 1.00 41.06 105 GLN A C 1
ATOM 831 O O . GLN A 1 105 ? -45.504 -15.698 8.982 1.00 41.06 105 GLN A O 1
ATOM 836 N N . LEU A 1 106 ? -45.507 -13.466 8.758 1.00 43.66 106 LEU A N 1
ATOM 837 C CA . LEU A 1 106 ? -44.163 -13.341 8.197 1.00 43.66 106 LEU A CA 1
ATOM 838 C C . LEU A 1 106 ? -43.183 -12.956 9.315 1.00 43.66 106 LEU A C 1
ATOM 840 O O . LEU A 1 106 ? -43.384 -11.946 9.986 1.00 43.66 106 LEU A O 1
ATOM 844 N N . HIS A 1 107 ? -42.103 -13.723 9.492 1.00 39.84 107 HIS A N 1
ATOM 845 C CA . HIS A 1 107 ? -41.053 -13.405 10.475 1.00 39.84 107 HIS A CA 1
ATOM 846 C C . HIS A 1 107 ? -40.244 -12.142 10.123 1.00 39.84 107 HIS A C 1
ATOM 848 O O . HIS A 1 107 ? -39.662 -11.519 11.006 1.00 39.84 107 HIS A O 1
ATOM 854 N N . VAL A 1 108 ? -40.231 -11.746 8.847 1.00 39.56 108 VAL A N 1
ATOM 855 C CA . VAL A 1 108 ? -39.611 -10.516 8.335 1.00 39.56 108 VAL A CA 1
ATOM 856 C C . VAL A 1 108 ? -40.626 -9.816 7.431 1.00 39.56 108 VAL A C 1
ATOM 858 O O . VAL A 1 108 ? -41.359 -10.476 6.700 1.00 39.56 108 VAL A O 1
ATOM 861 N N . ASP A 1 109 ? -40.686 -8.485 7.479 1.00 46.53 109 ASP A N 1
ATOM 862 C CA . ASP A 1 109 ? -41.603 -7.674 6.668 1.00 46.53 109 ASP A CA 1
ATOM 863 C C . ASP A 1 109 ? -40.884 -7.122 5.419 1.00 46.53 109 ASP A C 1
ATOM 865 O O . ASP A 1 109 ? -40.221 -6.084 5.522 1.00 46.53 109 ASP A O 1
ATOM 869 N N . PRO A 1 110 ? -40.999 -7.765 4.239 1.00 40.81 110 PRO A N 1
ATOM 870 C CA . PRO A 1 110 ? -40.222 -7.390 3.054 1.00 40.81 110 PRO A CA 1
ATOM 871 C C . PRO A 1 110 ? -40.600 -6.004 2.518 1.00 40.81 110 PRO A C 1
ATOM 873 O O . PRO A 1 110 ? -39.764 -5.305 1.951 1.00 40.81 110 PRO A O 1
ATOM 876 N N . PHE A 1 111 ? -41.822 -5.534 2.795 1.00 46.19 111 PHE A N 1
ATOM 877 C CA . PHE A 1 111 ? -42.268 -4.184 2.440 1.00 46.19 111 PHE A CA 1
ATOM 878 C C . PHE A 1 111 ? -41.530 -3.069 3.208 1.00 46.19 111 PHE A C 1
ATOM 880 O O . PHE A 1 111 ? -41.727 -1.896 2.898 1.00 46.19 111 PHE A O 1
ATOM 887 N N . LYS A 1 112 ? -40.676 -3.393 4.194 1.00 43.62 112 LYS A N 1
ATOM 888 C CA . LYS A 1 112 ? -39.752 -2.418 4.802 1.00 43.62 112 LYS A CA 1
ATOM 889 C C . LYS A 1 112 ? -38.536 -2.119 3.922 1.00 43.62 112 LYS A C 1
ATOM 891 O O . LYS A 1 112 ? -38.077 -0.982 3.943 1.00 43.62 112 LYS A O 1
ATOM 896 N N . ALA A 1 113 ? -38.040 -3.098 3.161 1.00 36.22 113 ALA A N 1
ATOM 897 C CA . ALA A 1 113 ? -36.847 -2.943 2.323 1.00 36.22 113 ALA A CA 1
ATOM 898 C C . ALA A 1 113 ? -37.125 -2.099 1.065 1.00 36.22 113 ALA A C 1
ATOM 900 O O . ALA A 1 113 ? -36.312 -1.270 0.674 1.00 36.22 113 ALA A O 1
ATOM 901 N N . VAL A 1 114 ? -38.322 -2.230 0.482 1.00 39.38 114 VAL A N 1
ATOM 902 C CA . VAL A 1 114 ? -38.735 -1.567 -0.777 1.00 39.38 114 VAL A CA 1
ATOM 903 C C . VAL A 1 114 ? -39.020 -0.054 -0.604 1.00 39.38 114 VAL A C 1
ATOM 905 O O . VAL A 1 114 ? -39.553 0.604 -1.492 1.00 39.38 114 VAL A O 1
ATOM 908 N N . LYS A 1 115 ? -38.650 0.549 0.535 1.00 38.22 115 LYS A N 1
ATOM 909 C CA . LYS A 1 115 ? -38.877 1.978 0.830 1.00 38.22 115 LYS A CA 1
ATOM 910 C C . LYS A 1 115 ? -38.137 2.959 -0.092 1.00 38.22 115 LYS A C 1
ATOM 912 O O . LYS A 1 115 ? -38.500 4.131 -0.093 1.00 38.22 115 LYS A O 1
ATOM 917 N N . TYR A 1 116 ? -37.138 2.501 -0.849 1.00 33.28 116 TYR A N 1
ATOM 918 C CA . TYR A 1 116 ? -36.286 3.336 -1.707 1.00 33.28 116 TYR A CA 1
ATOM 919 C C . TYR A 1 116 ? -36.563 3.217 -3.220 1.00 33.28 116 TYR A C 1
ATOM 921 O O . TYR A 1 116 ? -35.812 3.770 -4.017 1.00 33.28 116 TYR A O 1
ATOM 929 N N . SER A 1 117 ? -37.647 2.553 -3.643 1.00 33.12 117 SER A N 1
ATOM 930 C CA . SER A 1 117 ? -38.052 2.507 -5.059 1.00 33.12 117 SER A CA 1
ATOM 931 C C . SER A 1 117 ? -39.484 3.013 -5.268 1.00 33.12 117 SER A C 1
ATOM 933 O O . SER A 1 117 ? -40.448 2.325 -4.929 1.00 33.12 117 SER A O 1
ATOM 935 N N . ASP A 1 118 ? -39.640 4.175 -5.909 1.00 33.25 118 ASP A N 1
ATOM 936 C CA . ASP A 1 118 ? -40.944 4.814 -6.188 1.00 33.25 118 ASP A CA 1
ATOM 937 C C . ASP A 1 118 ? -41.840 4.046 -7.193 1.00 33.25 118 ASP A C 1
ATOM 939 O O . ASP A 1 118 ? -42.980 4.432 -7.454 1.00 33.25 118 ASP A O 1
ATOM 943 N N . VAL A 1 119 ? -41.342 2.937 -7.750 1.00 31.95 119 VAL A N 1
ATOM 944 C CA . VAL A 1 119 ? -41.949 2.173 -8.856 1.00 31.95 119 VAL A CA 1
ATOM 945 C C . VAL A 1 119 ? -43.255 1.455 -8.461 1.00 31.95 119 VAL A C 1
ATOM 947 O O . VAL A 1 119 ? -44.115 1.245 -9.313 1.00 31.95 119 VAL A O 1
ATOM 950 N N . PHE A 1 120 ? -43.459 1.112 -7.181 1.00 35.31 120 PHE A N 1
ATOM 951 C CA . PHE A 1 120 ? -44.591 0.281 -6.728 1.00 35.31 120 PHE A CA 1
ATOM 952 C C . PHE A 1 120 ? -45.556 0.983 -5.754 1.00 35.31 120 PHE A C 1
ATOM 954 O O . PHE A 1 120 ? -45.813 0.514 -4.643 1.00 35.31 120 PHE A O 1
ATOM 961 N N . ARG A 1 121 ? -46.188 2.081 -6.191 1.00 32.53 121 ARG A N 1
ATOM 962 C CA . ARG A 1 121 ? -47.294 2.734 -5.453 1.00 32.53 121 ARG A CA 1
ATOM 963 C C . ARG A 1 121 ? -48.633 1.978 -5.569 1.00 32.53 121 ARG A C 1
ATOM 965 O O . ARG A 1 121 ? -49.625 2.518 -6.053 1.00 32.53 121 ARG A O 1
ATOM 972 N N . LEU A 1 122 ? -48.687 0.737 -5.078 1.00 36.75 122 LEU A N 1
ATOM 973 C CA . LEU A 1 122 ? -49.937 -0.017 -4.892 1.00 36.75 122 LEU A CA 1
ATOM 974 C C . LEU A 1 122 ? -50.453 0.120 -3.450 1.00 36.75 122 LEU A C 1
ATOM 976 O O . LEU A 1 122 ? -49.808 -0.301 -2.492 1.00 36.75 122 LEU A O 1
ATOM 980 N N . ALA A 1 123 ? -51.647 0.697 -3.292 1.00 37.12 123 ALA A N 1
ATOM 981 C CA . ALA A 1 123 ? -52.263 0.964 -1.990 1.00 37.12 123 ALA A CA 1
ATOM 982 C C . ALA A 1 123 ? -52.860 -0.308 -1.347 1.00 37.12 123 ALA A C 1
ATOM 984 O O . ALA A 1 123 ? -54.073 -0.533 -1.366 1.00 37.12 123 ALA A O 1
ATOM 985 N N . VAL A 1 124 ? -52.004 -1.156 -0.771 1.00 41.81 124 VAL A N 1
ATOM 986 C CA . VAL A 1 124 ? -52.418 -2.399 -0.100 1.00 41.81 124 VAL A CA 1
ATOM 987 C C . VAL A 1 124 ? -53.250 -2.094 1.153 1.00 41.81 124 VAL A C 1
ATOM 989 O O . VAL A 1 124 ? -52.782 -1.444 2.090 1.00 41.81 124 VAL A O 1
ATOM 992 N N . LYS A 1 125 ? -54.490 -2.598 1.205 1.00 41.09 125 LYS A N 1
ATOM 993 C CA . LYS A 1 125 ? -55.353 -2.460 2.388 1.00 41.09 125 LYS A CA 1
ATOM 994 C C . LYS A 1 125 ? -54.785 -3.251 3.571 1.00 41.09 125 LYS A C 1
ATOM 996 O O . LYS A 1 125 ? -54.439 -4.426 3.467 1.00 41.09 125 LYS A O 1
ATOM 1001 N N . ARG A 1 126 ? -54.723 -2.593 4.731 1.00 41.16 126 ARG A N 1
ATOM 1002 C CA . ARG A 1 126 ? -54.233 -3.157 5.996 1.00 41.16 126 ARG A CA 1
ATOM 1003 C C . ARG A 1 126 ? -55.125 -4.338 6.411 1.00 41.16 126 ARG A C 1
ATOM 1005 O O . ARG A 1 126 ? -56.257 -4.119 6.827 1.00 41.16 126 ARG A O 1
ATOM 1012 N N . GLY A 1 127 ? -54.616 -5.564 6.280 1.00 44.09 127 GLY A N 1
ATOM 1013 C CA . GLY A 1 127 ? -55.358 -6.802 6.570 1.00 44.09 127 GLY A CA 1
ATOM 1014 C C . GLY A 1 127 ? -55.731 -7.658 5.351 1.00 44.09 127 GLY A C 1
ATOM 1015 O O . GLY A 1 127 ? -56.374 -8.685 5.537 1.00 44.09 127 GLY A O 1
ATOM 1016 N N . SER A 1 128 ? -55.335 -7.286 4.127 1.00 42.34 128 SER A N 1
ATOM 1017 C CA . SER A 1 128 ? -55.433 -8.192 2.972 1.00 42.34 128 SER A CA 1
ATOM 1018 C C . SER A 1 128 ? -54.502 -9.410 3.132 1.00 42.34 128 SER A C 1
ATOM 1020 O O . SER A 1 128 ? -53.353 -9.224 3.550 1.00 42.34 128 SER A O 1
ATOM 1022 N N . PRO A 1 129 ? -54.938 -10.634 2.774 1.00 41.62 129 PRO A N 1
ATOM 1023 C CA . PRO A 1 129 ? -54.048 -11.784 2.650 1.00 41.62 129 PRO A CA 1
ATOM 1024 C C . PRO A 1 129 ? -53.195 -11.667 1.379 1.00 41.62 129 PRO A C 1
ATOM 1026 O O . PRO A 1 129 ? -53.656 -11.170 0.351 1.00 41.62 129 PRO A O 1
ATOM 1029 N N . PHE A 1 130 ? -51.960 -12.157 1.441 1.00 45.34 130 PHE A N 1
ATOM 1030 C CA . PHE A 1 130 ? -51.034 -12.210 0.311 1.00 45.34 130 PHE A CA 1
ATOM 1031 C C . PHE A 1 130 ? -50.938 -13.640 -0.208 1.00 45.34 130 PHE A C 1
ATOM 1033 O O . PHE A 1 130 ? -50.967 -14.589 0.577 1.00 45.34 130 PHE A O 1
ATOM 1040 N N . ALA A 1 131 ? -50.788 -13.792 -1.520 1.00 41.50 131 ALA A N 1
ATOM 1041 C CA . ALA A 1 131 ? -50.562 -15.085 -2.147 1.00 41.50 131 ALA A CA 1
ATOM 1042 C C . ALA A 1 131 ? -49.057 -15.281 -2.396 1.00 41.50 131 ALA A C 1
ATOM 1044 O O . ALA A 1 131 ? -48.463 -14.538 -3.178 1.00 41.50 131 ALA A O 1
ATOM 1045 N N . LEU A 1 132 ? -48.452 -16.269 -1.729 1.00 44.72 132 LEU A N 1
ATOM 1046 C CA . LEU A 1 132 ? -47.041 -16.643 -1.877 1.00 44.72 132 LEU A CA 1
ATOM 1047 C C . LEU A 1 132 ? -46.933 -18.005 -2.572 1.00 44.72 132 LEU A C 1
ATOM 1049 O O . LEU A 1 132 ? -47.586 -18.965 -2.159 1.00 44.72 132 LEU A O 1
ATOM 1053 N N . LEU A 1 133 ? -46.094 -18.119 -3.601 1.00 43.03 133 LEU A N 1
ATOM 1054 C CA . LEU A 1 133 ? -45.775 -19.410 -4.214 1.00 43.03 133 LEU A CA 1
ATOM 1055 C C . LEU A 1 133 ? -44.817 -20.191 -3.307 1.00 43.03 133 LEU A C 1
ATOM 1057 O O . LEU A 1 133 ? -43.781 -19.674 -2.888 1.00 43.03 133 LEU A O 1
ATOM 1061 N N . THR A 1 134 ? -45.176 -21.433 -2.977 1.00 43.28 134 THR A N 1
ATOM 1062 C CA . THR A 1 134 ? -44.425 -22.279 -2.039 1.00 43.28 134 THR A CA 1
ATOM 1063 C C . THR A 1 134 ? -44.231 -23.699 -2.572 1.00 43.28 134 THR A C 1
ATOM 1065 O O . THR A 1 134 ? -45.175 -24.340 -3.022 1.00 43.28 134 THR A O 1
ATOM 1068 N N . LEU A 1 135 ? -43.013 -24.226 -2.481 1.00 43.97 135 LEU A N 1
ATOM 1069 C CA . LEU A 1 135 ? -42.693 -25.640 -2.648 1.00 43.97 135 LEU A CA 1
ATOM 1070 C C . LEU A 1 135 ? -43.170 -26.414 -1.407 1.00 43.97 135 LEU A C 1
ATOM 1072 O O . LEU A 1 135 ? -42.579 -26.326 -0.329 1.00 43.97 135 LEU A O 1
ATOM 1076 N N . ARG A 1 136 ? -44.241 -27.195 -1.547 1.00 40.69 136 ARG A N 1
ATOM 1077 C CA . ARG A 1 136 ? -44.700 -28.158 -0.542 1.00 40.69 136 ARG A CA 1
ATOM 1078 C C . ARG A 1 136 ? -43.979 -29.493 -0.720 1.00 40.69 136 ARG A C 1
ATOM 1080 O O . ARG A 1 136 ? -44.047 -30.087 -1.793 1.00 40.69 136 ARG A O 1
ATOM 1087 N N . VAL A 1 137 ? -43.370 -30.014 0.345 1.00 42.47 137 VAL A N 1
ATOM 1088 C CA . VAL A 1 137 ? -42.749 -31.349 0.387 1.00 42.47 137 VAL A CA 1
ATOM 1089 C C . VAL A 1 137 ? -43.315 -32.126 1.572 1.00 42.47 137 VAL A C 1
ATOM 1091 O O . VAL A 1 137 ? -43.124 -31.749 2.730 1.00 42.47 137 VAL A O 1
ATOM 1094 N N . GLY A 1 138 ? -44.089 -33.178 1.292 1.00 46.41 138 GLY A N 1
ATOM 1095 C CA . GLY A 1 138 ? -44.906 -33.848 2.309 1.00 46.41 138 GLY A CA 1
ATOM 1096 C C . GLY A 1 138 ? -45.886 -32.871 2.973 1.00 46.41 138 GLY A C 1
ATOM 1097 O O . GLY A 1 138 ? -46.868 -32.455 2.356 1.00 46.41 138 GLY A O 1
ATOM 1098 N N . ASN A 1 139 ? -45.608 -32.477 4.220 1.00 42.62 139 ASN A N 1
ATOM 1099 C CA . ASN A 1 139 ? -46.387 -31.479 4.971 1.00 42.62 139 ASN A CA 1
ATOM 1100 C C . ASN A 1 139 ? -45.659 -30.131 5.168 1.00 42.62 139 ASN A C 1
ATOM 1102 O O . ASN A 1 139 ? -46.273 -29.168 5.626 1.00 42.62 139 ASN A O 1
ATOM 1106 N N . ILE A 1 140 ? -44.375 -30.040 4.813 1.00 39.00 140 ILE A N 1
ATOM 1107 C CA . ILE A 1 140 ? -43.569 -28.816 4.926 1.00 39.00 140 ILE A CA 1
ATOM 1108 C C . ILE A 1 140 ? -43.855 -27.926 3.712 1.00 39.00 140 ILE A C 1
ATOM 1110 O O . ILE A 1 140 ? -44.015 -28.442 2.609 1.00 39.00 140 ILE A O 1
ATOM 1114 N N . HIS A 1 141 ? -43.920 -26.608 3.906 1.00 44.28 141 HIS A N 1
ATOM 1115 C CA . HIS A 1 141 ? -44.088 -25.614 2.842 1.00 44.28 141 HIS A CA 1
ATOM 1116 C C . HIS A 1 141 ? -42.914 -24.628 2.895 1.00 44.28 141 HIS A C 1
ATOM 1118 O O . HIS A 1 141 ? -42.604 -24.104 3.963 1.00 44.28 141 HIS A O 1
ATOM 1124 N N . ILE A 1 142 ? -42.259 -24.399 1.757 1.00 43.34 142 ILE A N 1
ATOM 1125 C CA . ILE A 1 142 ? -41.026 -23.611 1.614 1.00 43.34 142 ILE A CA 1
ATOM 1126 C C . ILE A 1 142 ? -41.294 -22.511 0.573 1.00 43.34 142 ILE A C 1
ATOM 1128 O O . ILE A 1 142 ? -41.816 -22.851 -0.484 1.00 43.34 142 ILE A O 1
ATOM 1132 N N . PRO A 1 143 ? -40.995 -21.220 0.803 1.00 42.50 143 PRO A N 1
ATOM 1133 C CA . PRO A 1 143 ? -41.129 -20.183 -0.229 1.00 42.50 143 PRO A CA 1
ATOM 1134 C C . PRO A 1 143 ? -40.369 -20.546 -1.512 1.00 42.50 143 PRO A C 1
ATOM 1136 O O . PRO A 1 143 ? -39.241 -21.026 -1.429 1.00 42.50 143 PRO A O 1
ATOM 1139 N N . TYR A 1 144 ? -40.992 -20.345 -2.677 1.00 39.59 144 TYR A N 1
ATOM 1140 C CA . TYR A 1 144 ? -40.388 -20.662 -3.976 1.00 39.59 144 TYR A CA 1
ATOM 1141 C C . TYR A 1 144 ? -39.828 -19.421 -4.680 1.00 39.59 144 TYR A C 1
ATOM 1143 O O . TYR A 1 144 ? -38.681 -19.431 -5.109 1.00 39.59 144 TYR A O 1
ATOM 1151 N N . GLU A 1 145 ? -40.607 -18.339 -4.729 1.00 38.88 145 GLU A N 1
ATOM 1152 C CA . GLU A 1 145 ? -40.209 -17.062 -5.332 1.00 38.88 145 GLU A CA 1
ATOM 1153 C C . GLU A 1 145 ? -40.343 -15.910 -4.320 1.00 38.88 145 GLU A C 1
ATOM 1155 O O . GLU A 1 145 ? -41.289 -15.899 -3.522 1.00 38.88 145 GLU A O 1
ATOM 1160 N N . PRO A 1 146 ? -39.463 -14.891 -4.365 1.00 36.53 146 PRO A N 1
ATOM 1161 C CA . PRO A 1 146 ? -39.558 -13.688 -3.539 1.00 36.53 146 PRO A CA 1
ATOM 1162 C C . PRO A 1 146 ? -40.601 -12.687 -4.087 1.00 36.53 146 PRO A C 1
ATOM 1164 O O . PRO A 1 146 ? -40.296 -11.521 -4.333 1.00 36.53 146 PRO A O 1
ATOM 1167 N N . GLY A 1 147 ? -41.849 -13.130 -4.279 1.00 39.78 147 GLY A N 1
ATOM 1168 C CA . GLY A 1 147 ? -42.935 -12.337 -4.869 1.00 39.78 147 GLY A CA 1
ATOM 1169 C C . GLY A 1 147 ? -44.205 -12.300 -4.013 1.00 39.78 147 GLY A C 1
ATOM 1170 O O . GLY A 1 147 ? -44.759 -13.339 -3.660 1.00 39.78 147 GLY A O 1
ATOM 1171 N N . PHE A 1 148 ? -44.711 -11.097 -3.715 1.00 41.84 148 PHE A N 1
ATOM 1172 C CA . PHE A 1 148 ? -45.960 -10.892 -2.966 1.00 41.84 148 PHE A CA 1
ATOM 1173 C C . PHE A 1 148 ? -47.064 -10.349 -3.873 1.00 41.84 148 PHE A C 1
ATOM 1175 O O . PHE A 1 148 ? -47.191 -9.137 -4.057 1.00 41.84 148 PHE A O 1
ATOM 1182 N N . GLN A 1 149 ? -47.911 -11.234 -4.404 1.00 39.06 149 GLN A N 1
ATOM 1183 C CA . GLN A 1 149 ? -49.096 -10.804 -5.145 1.00 39.06 149 GLN A CA 1
ATOM 1184 C C . GLN A 1 149 ? -50.219 -10.390 -4.180 1.00 39.06 149 GLN A C 1
ATOM 1186 O O . GLN A 1 149 ? -50.716 -11.185 -3.377 1.00 39.06 149 GLN A O 1
ATOM 1191 N N . ASN A 1 150 ? -50.630 -9.124 -4.276 1.00 36.94 150 ASN A N 1
ATOM 1192 C CA . ASN A 1 150 ? -51.794 -8.568 -3.588 1.00 36.94 150 ASN A CA 1
ATOM 1193 C C . ASN A 1 150 ? -53.062 -8.897 -4.394 1.00 36.94 150 ASN A C 1
ATOM 1195 O O . ASN A 1 150 ? -53.402 -8.167 -5.324 1.00 36.94 150 ASN A O 1
ATOM 1199 N N . GLN A 1 151 ? -53.744 -9.996 -4.061 1.00 38.41 151 GLN A N 1
ATOM 1200 C CA . GLN A 1 151 ? -54.955 -10.415 -4.772 1.00 38.41 151 GLN A CA 1
ATOM 1201 C C . GLN A 1 151 ? -56.203 -9.670 -4.283 1.00 38.41 151 GLN A C 1
ATOM 1203 O O . GLN A 1 151 ? -56.588 -9.732 -3.113 1.00 38.41 151 GLN A O 1
ATOM 1208 N N . THR A 1 152 ? -56.905 -9.026 -5.212 1.00 31.92 152 THR A N 1
ATOM 1209 C CA . THR A 1 152 ? -58.290 -8.592 -5.024 1.00 31.92 152 THR A CA 1
ATOM 1210 C C . THR A 1 152 ? -59.218 -9.811 -5.010 1.00 31.92 152 THR A C 1
ATOM 1212 O O . THR A 1 152 ? -59.467 -10.449 -6.028 1.00 31.92 152 THR A O 1
ATOM 1215 N N . MET A 1 153 ? -59.780 -10.119 -3.835 1.00 31.09 153 MET A N 1
ATOM 1216 C CA . MET A 1 153 ? -60.722 -11.235 -3.598 1.00 31.09 153 MET A CA 1
ATOM 1217 C C . MET A 1 153 ? -61.984 -11.242 -4.492 1.00 31.09 153 MET A C 1
ATOM 1219 O O . MET A 1 153 ? -62.745 -12.206 -4.464 1.00 31.09 153 MET A O 1
ATOM 1223 N N . SER A 1 154 ? -62.232 -10.191 -5.279 1.00 29.50 154 SER A N 1
ATOM 1224 C CA . SER A 1 154 ? -63.296 -10.141 -6.286 1.00 29.50 154 SER A CA 1
ATOM 1225 C C . SER A 1 154 ? -63.050 -11.058 -7.486 1.00 29.50 154 SER A C 1
ATOM 1227 O O . SER A 1 154 ? -64.010 -11.541 -8.090 1.00 29.50 154 SER A O 1
ATOM 1229 N N . ASP A 1 155 ? -61.788 -11.301 -7.838 1.00 29.28 155 ASP A N 1
ATOM 1230 C CA . ASP A 1 155 ? -61.445 -11.685 -9.214 1.00 29.28 155 ASP A CA 1
ATOM 1231 C C . ASP A 1 155 ? -61.366 -13.210 -9.396 1.00 29.28 155 ASP A C 1
ATOM 1233 O O . ASP A 1 155 ? -61.612 -13.727 -10.484 1.00 29.28 155 ASP A O 1
ATOM 1237 N N . TYR A 1 156 ? -61.181 -13.952 -8.299 1.00 31.84 156 TYR A N 1
ATOM 1238 C CA . TYR A 1 156 ? -61.264 -15.419 -8.263 1.00 31.84 156 TYR A CA 1
ATOM 1239 C C . TYR A 1 156 ? -62.700 -15.981 -8.300 1.00 31.84 156 TYR A C 1
ATOM 1241 O O . TYR A 1 156 ? -62.877 -17.198 -8.323 1.00 31.84 156 TYR A O 1
ATOM 1249 N N . TYR A 1 157 ? -63.734 -15.129 -8.310 1.00 28.23 157 TYR A N 1
ATOM 1250 C CA . TYR A 1 157 ? -65.140 -15.550 -8.181 1.00 28.23 157 TYR A CA 1
ATOM 1251 C C . TYR A 1 157 ? -66.003 -15.404 -9.450 1.00 28.23 157 TYR A C 1
ATOM 1253 O O . TYR A 1 157 ? -67.225 -15.565 -9.375 1.00 28.23 157 TYR A O 1
ATOM 1261 N N . LYS A 1 158 ? -65.412 -15.132 -10.628 1.00 29.39 158 LYS A N 1
ATOM 1262 C CA . LYS A 1 158 ? -66.162 -14.993 -11.897 1.00 29.39 158 LYS A CA 1
ATOM 1263 C C . LYS A 1 158 ? -65.481 -15.567 -13.154 1.00 29.39 158 LYS A C 1
ATOM 1265 O O . LYS A 1 158 ? -65.297 -14.836 -14.113 1.00 29.39 158 LYS A O 1
ATOM 1270 N N . PHE A 1 159 ? -65.227 -16.877 -13.191 1.00 23.19 159 PHE A N 1
ATOM 1271 C CA . PHE A 1 159 ? -65.271 -17.735 -14.401 1.00 23.19 159 PHE A CA 1
ATOM 1272 C C . PHE A 1 159 ? -65.105 -19.206 -13.957 1.00 23.19 159 PHE A C 1
ATOM 1274 O O . PHE A 1 159 ? -64.131 -19.516 -13.288 1.00 23.19 159 PHE A O 1
ATOM 1281 N N . HIS A 1 160 ? -65.982 -20.175 -14.240 1.00 24.89 160 HIS A N 1
ATOM 1282 C CA . HIS A 1 160 ? -67.333 -20.162 -14.817 1.00 24.89 160 HIS A CA 1
ATOM 1283 C C . HIS A 1 160 ? -68.291 -20.935 -13.891 1.00 24.89 160 HIS A C 1
ATOM 1285 O O . HIS A 1 160 ? -67.898 -21.909 -13.254 1.00 24.89 160 HIS A O 1
ATOM 1291 N N . ALA A 1 161 ? -69.571 -20.555 -13.880 1.00 24.62 161 ALA A N 1
ATOM 1292 C CA . ALA A 1 161 ? -70.641 -21.393 -13.343 1.00 24.62 161 ALA A CA 1
ATOM 1293 C C . ALA A 1 161 ? -71.379 -22.122 -14.479 1.00 24.62 161 ALA A C 1
ATOM 1295 O O . ALA A 1 161 ? -71.460 -21.596 -15.588 1.00 24.62 161 ALA A O 1
ATOM 1296 N N . GLN A 1 162 ? -72.008 -23.254 -14.137 1.00 25.77 162 GLN A N 1
ATOM 1297 C CA . GLN A 1 162 ? -72.835 -24.110 -15.008 1.00 25.77 162 GLN A CA 1
ATOM 1298 C C . GLN A 1 162 ? -72.029 -24.952 -16.029 1.00 25.77 162 GLN A C 1
ATOM 1300 O O . GLN A 1 162 ? -70.977 -24.548 -16.502 1.00 25.77 162 GLN A O 1
ATOM 1305 N N . LYS A 1 163 ? -72.461 -26.175 -16.370 1.00 24.05 163 LYS A N 1
ATOM 1306 C CA . LYS A 1 163 ? -73.815 -26.740 -16.216 1.00 24.05 163 LYS A CA 1
ATOM 1307 C C . LYS A 1 163 ? -73.929 -27.838 -15.153 1.00 24.05 163 LYS A C 1
ATOM 1309 O O . LYS A 1 163 ? -73.337 -28.902 -15.275 1.00 24.05 163 LYS A O 1
ATOM 1314 N N . VAL A 1 164 ? -74.795 -27.602 -14.166 1.00 25.86 164 VAL A N 1
ATOM 1315 C CA . VAL A 1 164 ? -75.427 -28.684 -13.398 1.00 25.86 164 VAL A CA 1
ATOM 1316 C C . VAL A 1 164 ? -76.424 -29.378 -14.323 1.00 25.86 164 VAL A C 1
ATOM 1318 O O . VAL A 1 164 ? -77.285 -28.713 -14.898 1.00 25.86 164 VAL A O 1
ATOM 1321 N N . VAL A 1 165 ? -76.341 -30.702 -14.440 1.00 22.97 165 VAL A N 1
ATOM 1322 C CA . VAL A 1 165 ? -77.441 -31.525 -14.957 1.00 22.97 165 VAL A CA 1
ATOM 1323 C C . VAL A 1 165 ? -77.980 -32.335 -13.790 1.00 22.97 165 VAL A C 1
ATOM 1325 O O . VAL A 1 165 ? -77.353 -33.283 -13.328 1.00 22.97 165 VAL A O 1
ATOM 1328 N N . SER A 1 166 ? -79.135 -31.922 -13.278 1.00 29.17 166 SER A N 1
ATOM 1329 C CA . SER A 1 166 ? -79.861 -32.654 -12.249 1.00 29.17 166 SER A CA 1
ATOM 1330 C C . SER A 1 166 ? -80.662 -33.785 -12.890 1.00 29.17 166 SER A C 1
ATOM 1332 O O . SER A 1 166 ? -81.741 -33.548 -13.432 1.00 29.17 166 SER A O 1
ATOM 1334 N N . SER A 1 167 ? -80.159 -35.011 -12.791 1.00 23.47 167 SER A N 1
ATOM 1335 C CA . SER A 1 167 ? -80.947 -36.228 -12.991 1.00 23.47 167 SER A CA 1
ATOM 1336 C C . SER A 1 167 ? -80.870 -37.076 -11.725 1.00 23.47 167 SER A C 1
ATOM 1338 O O . SER A 1 167 ? -79.958 -37.885 -11.565 1.00 23.47 167 SER A O 1
ATOM 1340 N N . ILE A 1 168 ? -81.823 -36.870 -10.814 1.00 28.86 168 ILE A N 1
ATOM 1341 C CA . ILE A 1 168 ? -82.156 -37.897 -9.828 1.00 28.86 168 ILE A CA 1
ATOM 1342 C C . ILE A 1 168 ? -83.152 -38.821 -10.516 1.00 28.86 168 ILE A C 1
ATOM 1344 O O . ILE A 1 168 ? -84.280 -38.423 -10.793 1.00 28.86 168 ILE A O 1
ATOM 1348 N N . THR A 1 169 ? -82.722 -40.048 -10.766 1.00 24.56 169 THR A N 1
ATOM 1349 C CA . THR A 1 169 ? -83.620 -41.191 -10.868 1.00 24.56 169 THR A CA 1
ATOM 1350 C C . THR A 1 169 ? -83.076 -42.257 -9.941 1.00 24.56 169 THR A C 1
ATOM 1352 O O . THR A 1 169 ? -82.074 -42.908 -10.236 1.00 24.56 169 THR A O 1
ATOM 1355 N N . GLU A 1 170 ? -83.769 -42.417 -8.819 1.00 28.59 170 GLU A N 1
ATOM 1356 C CA . GLU A 1 170 ? -83.996 -43.735 -8.233 1.00 28.59 170 GLU A CA 1
ATOM 1357 C C . GLU A 1 170 ? -84.442 -44.689 -9.375 1.00 28.59 170 GLU A C 1
ATOM 1359 O O . GLU A 1 170 ? -85.035 -44.261 -10.363 1.00 28.59 170 GLU A O 1
ATOM 1364 N N . GLU A 1 171 ? -84.133 -45.981 -9.354 1.00 26.58 171 GLU A N 1
ATOM 1365 C CA . GLU A 1 171 ? -84.208 -46.839 -8.176 1.00 26.58 171 GLU A CA 1
ATOM 1366 C C . GLU A 1 171 ? -83.371 -48.132 -8.337 1.00 26.58 171 GLU A C 1
ATOM 1368 O O . GLU A 1 171 ? -82.793 -48.405 -9.389 1.00 26.58 171 GLU A O 1
ATOM 1373 N N . SER A 1 172 ? -83.430 -48.973 -7.301 1.00 28.34 172 SER A N 1
ATOM 1374 C CA . SER A 1 172 ? -83.107 -50.410 -7.252 1.00 28.34 172 SER A CA 1
ATOM 1375 C C . SER A 1 172 ? -81.696 -50.853 -6.810 1.00 28.34 172 SER A C 1
ATOM 1377 O O . SER A 1 172 ? -80.713 -50.816 -7.537 1.00 28.34 172 SER A O 1
ATOM 1379 N N . ASN A 1 173 ? -81.694 -51.394 -5.585 1.00 34.97 173 ASN A N 1
ATOM 1380 C CA . ASN A 1 173 ? -81.094 -52.667 -5.166 1.00 34.97 173 ASN A CA 1
ATOM 1381 C C . ASN A 1 173 ? -79.580 -52.912 -5.321 1.00 34.97 173 ASN A C 1
ATOM 1383 O O . ASN A 1 173 ? -79.058 -53.076 -6.414 1.00 34.97 173 ASN A O 1
ATOM 1387 N N . THR A 1 174 ? -78.951 -53.178 -4.164 1.00 37.06 174 THR A N 1
ATOM 1388 C CA . THR A 1 174 ? -77.718 -53.979 -3.976 1.00 37.06 174 THR A CA 1
ATOM 1389 C C . THR A 1 174 ? -76.488 -53.546 -4.803 1.00 37.06 174 THR A C 1
ATOM 1391 O O . THR A 1 174 ? -76.378 -53.879 -5.973 1.00 37.06 174 THR A O 1
ATOM 1394 N N . SER A 1 175 ? -75.457 -52.905 -4.238 1.00 43.47 175 SER A N 1
ATOM 1395 C CA . SER A 1 175 ? -75.081 -52.835 -2.815 1.00 43.47 175 SER A CA 1
ATOM 1396 C C . SER A 1 175 ? -74.045 -51.739 -2.516 1.00 43.47 175 SER A C 1
ATOM 1398 O O . SER A 1 175 ? -73.053 -51.640 -3.232 1.00 43.47 175 SER A O 1
ATOM 1400 N N . GLY A 1 176 ? -74.203 -51.030 -1.389 1.00 32.06 176 GLY A N 1
ATOM 1401 C CA . GLY A 1 176 ? -73.160 -50.175 -0.795 1.00 32.06 176 GLY A CA 1
ATOM 1402 C C . GLY A 1 176 ? -73.398 -48.667 -0.933 1.00 32.06 176 GLY A C 1
ATOM 1403 O O . GLY A 1 176 ? -72.879 -48.036 -1.846 1.00 32.06 176 GLY A O 1
ATOM 1404 N N . ALA A 1 177 ? -74.129 -48.075 0.017 1.00 24.06 177 ALA A N 1
ATOM 1405 C CA . ALA A 1 177 ? -74.298 -46.624 0.142 1.00 24.06 177 ALA A CA 1
ATOM 1406 C C . ALA A 1 177 ? -73.573 -46.085 1.390 1.00 24.06 177 ALA A C 1
ATOM 1408 O O . ALA A 1 177 ? -73.564 -46.745 2.429 1.00 24.06 177 ALA A O 1
ATOM 1409 N N . VAL A 1 178 ? -73.011 -44.873 1.304 1.00 24.38 178 VAL A N 1
ATOM 1410 C CA . VAL A 1 178 ? -72.431 -44.118 2.434 1.00 24.38 178 VAL A CA 1
ATOM 1411 C C . VAL A 1 178 ? -72.764 -42.626 2.268 1.00 24.38 178 VAL A C 1
ATOM 1413 O O . VAL A 1 178 ? -72.757 -42.112 1.152 1.00 24.38 178 VAL A O 1
ATOM 1416 N N . HIS A 1 179 ? -73.064 -41.923 3.366 1.00 26.05 179 HIS A N 1
ATOM 1417 C CA . HIS A 1 179 ? -73.407 -40.490 3.384 1.00 26.05 179 HIS A CA 1
ATOM 1418 C C . HIS A 1 179 ? -72.265 -39.602 3.921 1.00 26.05 179 HIS A C 1
ATOM 1420 O O . HIS A 1 179 ? -71.420 -40.063 4.684 1.00 26.05 179 HIS A O 1
ATOM 1426 N N . GLY A 1 180 ? -72.309 -38.294 3.625 1.00 24.30 180 GLY A N 1
ATOM 1427 C CA . GLY A 1 180 ? -71.465 -37.268 4.257 1.00 24.30 180 GLY A CA 1
ATOM 1428 C C . GLY A 1 180 ? -72.025 -35.842 4.096 1.00 24.30 180 GLY A C 1
ATOM 1429 O O . GLY A 1 180 ? -72.691 -35.549 3.106 1.00 24.30 180 GLY A O 1
ATOM 1430 N N . LYS A 1 181 ? -71.785 -34.955 5.078 1.00 24.72 181 LYS A N 1
ATOM 1431 C CA . LYS A 1 181 ? -72.210 -33.533 5.098 1.00 24.72 181 LYS A CA 1
ATOM 1432 C C . LYS A 1 181 ? -71.285 -32.701 6.006 1.00 24.72 181 LYS A C 1
ATOM 1434 O O . LYS A 1 181 ? -70.870 -33.206 7.043 1.00 24.72 181 LYS A O 1
ATOM 1439 N N . LEU A 1 182 ? -71.039 -31.423 5.678 1.00 24.30 182 LEU A N 1
ATOM 1440 C CA . LEU A 1 182 ? -70.294 -30.463 6.520 1.00 24.30 182 LEU A CA 1
ATOM 1441 C C . LEU A 1 182 ? -70.884 -29.031 6.436 1.00 24.30 182 LEU A C 1
ATOM 1443 O O . LEU A 1 182 ? -71.436 -28.676 5.397 1.00 24.30 182 LEU A O 1
ATOM 1447 N N . VAL A 1 183 ? -70.810 -28.236 7.522 1.00 24.09 183 VAL A N 1
ATOM 1448 C CA . VAL A 1 183 ? -71.314 -26.837 7.675 1.00 24.09 183 VAL A CA 1
ATOM 1449 C C . VAL A 1 183 ? -70.475 -26.093 8.752 1.00 24.09 183 VAL A C 1
ATOM 1451 O O . VAL A 1 183 ? -69.954 -26.770 9.635 1.00 24.09 183 VAL A O 1
ATOM 1454 N N . VAL A 1 184 ? -70.311 -24.751 8.698 1.00 23.41 184 VAL A N 1
ATOM 1455 C CA . VAL A 1 184 ? -69.408 -23.934 9.573 1.00 23.41 184 VAL A CA 1
ATOM 1456 C C . VAL A 1 184 ? -69.933 -22.481 9.813 1.00 23.41 184 VAL A C 1
ATOM 1458 O O . VAL A 1 184 ? -70.716 -22.004 8.992 1.00 23.41 184 VAL A O 1
ATOM 1461 N N . THR A 1 185 ? -69.416 -21.779 10.856 1.00 24.45 185 THR A N 1
ATOM 1462 C CA . THR A 1 185 ? -69.344 -20.299 11.178 1.00 24.45 185 THR A CA 1
ATOM 1463 C C . THR A 1 185 ? -70.242 -19.756 12.329 1.00 24.45 185 THR A C 1
ATOM 1465 O O . THR A 1 185 ? -71.303 -20.322 12.545 1.00 24.45 185 THR A O 1
ATOM 1468 N N . TYR A 1 186 ? -69.991 -18.623 13.040 1.00 30.92 186 TYR A N 1
ATOM 1469 C CA . TYR A 1 186 ? -68.827 -18.109 13.841 1.00 30.92 186 TYR A CA 1
ATOM 1470 C C . TYR A 1 186 ? -69.209 -16.838 14.683 1.00 30.92 186 TYR A C 1
ATOM 1472 O O . TYR A 1 186 ? -69.855 -15.961 14.112 1.00 30.92 186 TYR A O 1
ATOM 1480 N N . ASN A 1 187 ? -68.743 -16.670 15.952 1.00 28.67 187 ASN A N 1
ATOM 1481 C CA . ASN A 1 187 ? -68.175 -15.425 16.589 1.00 28.67 187 ASN A CA 1
ATOM 1482 C C . ASN A 1 187 ? -68.092 -15.432 18.155 1.00 28.67 187 ASN A C 1
ATOM 1484 O O . ASN A 1 187 ? -68.726 -16.251 18.810 1.00 28.67 187 ASN A O 1
ATOM 1488 N N . LEU A 1 188 ? -67.283 -14.525 18.746 1.00 34.94 188 LEU A N 1
ATOM 1489 C CA . LEU A 1 188 ? -66.885 -14.436 20.183 1.00 34.94 188 LEU A CA 1
ATOM 1490 C C . LEU A 1 188 ? -67.691 -13.403 21.016 1.00 34.94 188 LEU A C 1
ATOM 1492 O O . LEU A 1 188 ? -68.255 -12.481 20.424 1.00 34.94 188 LEU A O 1
ATOM 1496 N N . PRO A 1 189 ? -67.680 -13.474 22.375 1.00 28.17 189 PRO A N 1
ATOM 1497 C CA . PRO A 1 189 ? -66.976 -12.404 23.118 1.00 28.17 189 PRO A CA 1
ATOM 1498 C C . PRO A 1 189 ? -66.359 -12.739 24.511 1.00 28.17 189 PRO A C 1
ATOM 1500 O O . PRO A 1 189 ? -66.792 -13.619 25.254 1.00 28.17 189 PRO A O 1
ATOM 1503 N N . THR A 1 190 ? -65.413 -11.879 24.907 1.00 33.06 190 THR A N 1
ATOM 1504 C CA . THR A 1 190 ? -64.967 -11.576 26.288 1.00 33.06 190 THR A CA 1
ATOM 1505 C C . THR A 1 190 ? -64.201 -12.640 27.098 1.00 33.06 190 THR A C 1
ATOM 1507 O O . THR A 1 190 ? -62.985 -12.527 27.217 1.00 33.06 190 THR A O 1
ATOM 1510 N N . ALA A 1 191 ? -64.880 -13.556 27.797 1.00 24.98 191 ALA A N 1
ATOM 1511 C CA . ALA A 1 191 ? -64.491 -13.942 29.171 1.00 24.98 191 ALA A CA 1
ATOM 1512 C C . ALA A 1 191 ? -64.121 -15.433 29.363 1.00 24.98 191 ALA A C 1
ATOM 1514 O O . ALA A 1 191 ? -64.703 -16.287 28.704 1.00 24.98 191 ALA A O 1
ATOM 1515 N N . TYR A 1 192 ? -63.221 -15.848 30.274 1.00 47.34 192 TYR A N 1
ATOM 1516 C CA . TYR A 1 192 ? -62.178 -15.130 31.043 1.00 47.34 192 TYR A CA 1
ATOM 1517 C C . TYR A 1 192 ? -62.640 -13.912 31.873 1.00 47.34 192 TYR A C 1
ATOM 1519 O O . TYR A 1 192 ? -62.182 -12.794 31.675 1.00 47.34 192 TYR A O 1
ATOM 1527 N N . ALA A 1 193 ? -63.573 -14.069 32.808 1.00 24.05 193 ALA A N 1
ATOM 1528 C CA . ALA A 1 193 ? -63.224 -14.586 34.128 1.00 24.05 193 ALA A CA 1
ATOM 1529 C C . ALA A 1 193 ? -63.391 -16.109 34.337 1.00 24.05 193 ALA A C 1
ATOM 1531 O O . ALA A 1 193 ? -64.495 -16.631 34.290 1.00 24.05 193 ALA A O 1
ATOM 1532 N N . GLN A 1 194 ? -62.271 -16.731 34.736 1.00 30.19 194 GLN A N 1
ATOM 1533 C CA . GLN A 1 194 ? -62.137 -17.899 35.630 1.00 30.19 194 GLN A CA 1
ATOM 1534 C C . GLN A 1 194 ? -62.555 -19.333 35.200 1.00 30.19 194 GLN A C 1
ATOM 1536 O O . GLN A 1 194 ? -63.564 -19.565 34.552 1.00 30.19 194 GLN A O 1
ATOM 1541 N N . LEU A 1 195 ? -61.762 -20.279 35.746 1.00 23.97 195 LEU A N 1
ATOM 1542 C CA . LEU A 1 195 ? -61.998 -21.717 36.017 1.00 23.97 195 LEU A CA 1
ATOM 1543 C C . LEU A 1 195 ? -62.090 -22.739 34.858 1.00 23.97 195 LEU A C 1
ATOM 1545 O O . LEU A 1 195 ? -62.765 -22.529 33.861 1.00 23.97 195 LEU A O 1
ATOM 1549 N N . GLY A 1 196 ? -61.521 -23.940 35.095 1.00 26.34 196 GLY A N 1
ATOM 1550 C CA . GLY A 1 196 ? -62.287 -25.167 34.791 1.00 26.34 196 GLY A CA 1
ATOM 1551 C C . GLY A 1 196 ? -61.679 -26.349 34.010 1.00 26.34 196 GLY A C 1
ATOM 1552 O O . GLY A 1 196 ? -62.434 -26.988 33.300 1.00 26.34 196 GLY A O 1
ATOM 1553 N N . ILE A 1 197 ? -60.375 -26.639 34.115 1.00 24.03 197 ILE A N 1
ATOM 1554 C CA . ILE A 1 197 ? -59.665 -27.941 33.898 1.00 24.03 197 ILE A CA 1
ATOM 1555 C C . ILE A 1 197 ? -60.476 -29.187 33.389 1.00 24.03 197 ILE A C 1
ATOM 1557 O O . ILE A 1 197 ? -61.504 -29.532 33.963 1.00 24.03 197 ILE A O 1
ATOM 1561 N N . THR A 1 198 ? -59.859 -30.008 32.503 1.00 23.61 198 THR A N 1
ATOM 1562 C CA . THR A 1 198 ? -60.134 -31.459 32.196 1.00 23.61 198 THR A CA 1
ATOM 1563 C C . THR A 1 198 ? -61.455 -31.849 31.492 1.00 23.61 198 THR A C 1
ATOM 1565 O O . THR A 1 198 ? -62.465 -31.187 31.655 1.00 23.61 198 THR A O 1
ATOM 1568 N N . ASN A 1 199 ? -61.570 -32.975 30.758 1.00 24.27 199 ASN A N 1
ATOM 1569 C CA . ASN A 1 199 ? -60.631 -33.737 29.898 1.00 24.27 199 ASN A CA 1
ATOM 1570 C C . ASN A 1 199 ? -61.434 -34.727 29.006 1.00 24.27 199 ASN A C 1
ATOM 1572 O O . ASN A 1 199 ? -62.411 -35.288 29.482 1.00 24.27 199 ASN A O 1
ATOM 1576 N N . VAL A 1 200 ? -60.954 -35.013 27.783 1.00 29.06 200 VAL A N 1
ATOM 1577 C CA . VAL A 1 200 ? -61.272 -36.192 26.920 1.00 29.06 200 VAL A CA 1
ATOM 1578 C C . VAL A 1 200 ? -62.757 -36.540 26.643 1.00 29.06 200 VAL A C 1
ATOM 1580 O O . VAL A 1 200 ? -63.428 -37.135 27.479 1.00 29.06 200 VAL A O 1
ATOM 1583 N N . VAL A 1 201 ? -63.210 -36.376 25.386 1.00 22.53 201 VAL A N 1
ATOM 1584 C CA . VAL A 1 201 ? -64.347 -37.133 24.794 1.00 22.53 201 VAL A CA 1
ATOM 1585 C C . VAL A 1 201 ? -64.041 -37.514 23.327 1.00 22.53 201 VAL A C 1
ATOM 1587 O O . VAL A 1 201 ? -63.269 -36.840 22.650 1.00 22.53 201 VAL A O 1
ATOM 1590 N N . ALA A 1 202 ? -64.617 -38.630 22.866 1.00 27.66 202 ALA A N 1
ATOM 1591 C CA . ALA A 1 202 ? -64.370 -39.323 21.593 1.00 27.66 202 ALA A CA 1
ATOM 1592 C C . ALA A 1 202 ? -65.053 -38.693 20.340 1.00 27.66 202 ALA A C 1
ATOM 1594 O O . ALA A 1 202 ? -66.008 -37.921 20.479 1.00 27.66 202 ALA A O 1
ATOM 1595 N N . PRO A 1 203 ? -64.618 -39.038 19.103 1.00 25.36 203 PRO A N 1
ATOM 1596 C CA . PRO A 1 203 ? -65.049 -38.373 17.864 1.00 25.36 203 PRO A CA 1
ATOM 1597 C C . PRO A 1 203 ? -66.437 -38.810 17.346 1.00 25.36 203 PRO A C 1
ATOM 1599 O O . PRO A 1 203 ? -66.543 -39.447 16.301 1.00 25.36 203 PRO A O 1
ATOM 1602 N N . SER A 1 204 ? -67.504 -38.406 18.045 1.00 27.84 204 SER A N 1
ATOM 1603 C CA . SER A 1 204 ? -68.897 -38.503 17.545 1.00 27.84 204 SER A CA 1
ATOM 1604 C C . SER A 1 204 ? -69.819 -37.350 17.972 1.00 27.84 204 SER A C 1
ATOM 1606 O O . SER A 1 204 ? -70.895 -37.183 17.397 1.00 27.84 204 SER A O 1
ATOM 1608 N N . ALA A 1 205 ? -69.453 -36.564 18.991 1.00 27.05 205 ALA A N 1
ATOM 1609 C CA . ALA A 1 205 ? -70.286 -35.466 19.482 1.00 27.05 205 ALA A CA 1
ATOM 1610 C C . ALA A 1 205 ? -70.175 -34.220 18.584 1.00 27.05 205 ALA A C 1
ATOM 1612 O O . ALA A 1 205 ? -69.089 -33.879 18.115 1.00 27.05 205 ALA A O 1
ATOM 1613 N N . ARG A 1 206 ? -71.286 -33.496 18.384 1.00 30.81 206 ARG A N 1
ATOM 1614 C CA . ARG A 1 206 ? -71.234 -32.150 17.790 1.00 30.81 206 ARG A CA 1
ATOM 1615 C C . ARG A 1 206 ? -70.541 -31.194 18.760 1.00 30.81 206 ARG A C 1
ATOM 1617 O O . ARG A 1 206 ? -70.973 -31.072 19.904 1.00 30.81 206 ARG A O 1
ATOM 1624 N N . LEU A 1 207 ? -69.534 -30.474 18.274 1.00 30.00 207 LEU A N 1
ATOM 1625 C CA . LEU A 1 207 ? -69.090 -29.237 18.914 1.00 30.00 207 LEU A CA 1
ATOM 1626 C C . LEU A 1 207 ? -70.249 -28.218 18.882 1.00 30.00 207 LEU A C 1
ATOM 1628 O O . LEU A 1 207 ? -70.899 -28.103 17.839 1.00 30.00 207 LEU A O 1
ATOM 1632 N N . PRO A 1 208 ? -70.515 -27.484 19.977 1.00 28.30 208 PRO A N 1
ATOM 1633 C CA . PRO A 1 208 ? -71.351 -26.286 19.941 1.00 28.30 208 PRO A CA 1
ATOM 1634 C C . PRO A 1 208 ? -70.739 -25.202 19.041 1.00 28.30 208 PRO A C 1
ATOM 1636 O O . PRO A 1 208 ? -69.535 -25.210 18.781 1.00 28.30 208 PRO A O 1
ATOM 1639 N N . ASP A 1 209 ? -71.550 -24.229 18.622 1.00 30.47 209 ASP A N 1
ATOM 1640 C CA . ASP A 1 209 ? -71.183 -23.216 17.614 1.00 30.47 209 ASP A CA 1
ATOM 1641 C C . ASP A 1 209 ? -70.088 -22.210 18.050 1.00 30.47 209 ASP A C 1
ATOM 1643 O O . ASP A 1 209 ? -69.686 -21.341 17.274 1.00 30.47 209 ASP A O 1
ATOM 1647 N N . VAL A 1 210 ? -69.556 -22.350 19.270 1.00 29.22 210 VAL A N 1
ATOM 1648 C CA . VAL A 1 210 ? -68.343 -21.670 19.743 1.00 29.22 210 VAL A CA 1
ATOM 1649 C C . VAL A 1 210 ? -67.384 -22.695 20.351 1.00 29.22 210 VAL A C 1
ATOM 1651 O O . VAL A 1 210 ? -67.660 -23.287 21.393 1.00 29.22 210 VAL A O 1
ATOM 1654 N N . PHE A 1 211 ? -66.215 -22.851 19.728 1.00 27.39 211 PHE A N 1
ATOM 1655 C CA . PHE A 1 211 ? -65.064 -23.560 20.284 1.00 27.39 211 PHE A CA 1
ATOM 1656 C C . PHE A 1 211 ? -63.810 -22.691 20.131 1.00 27.39 211 PHE A C 1
ATOM 1658 O O . PHE A 1 211 ? -63.571 -22.105 19.076 1.00 27.39 211 PHE A O 1
ATOM 1665 N N . ASN A 1 212 ? -62.990 -22.609 21.180 1.00 28.31 212 ASN A N 1
ATOM 1666 C CA . ASN A 1 212 ? -61.746 -21.839 21.155 1.00 28.31 212 ASN A CA 1
ATOM 1667 C C . ASN A 1 212 ? -60.562 -22.753 20.816 1.00 28.31 212 ASN A C 1
ATOM 1669 O O . ASN A 1 212 ? -60.053 -23.455 21.690 1.00 28.31 212 ASN A O 1
ATOM 1673 N N . ILE A 1 213 ? -60.071 -22.703 19.573 1.00 27.98 213 ILE A N 1
ATOM 1674 C CA . ILE A 1 213 ? -58.710 -23.174 19.279 1.00 27.98 213 ILE A CA 1
ATOM 1675 C C . ILE A 1 213 ? -57.742 -22.109 19.791 1.00 27.98 213 ILE A C 1
ATOM 1677 O O . ILE A 1 213 ? -57.437 -21.137 19.100 1.00 27.98 213 ILE A O 1
ATOM 1681 N N . LEU A 1 214 ? -57.232 -22.303 21.007 1.00 27.33 214 LEU A N 1
ATOM 1682 C CA . LEU A 1 214 ? -56.077 -21.551 21.473 1.00 27.33 214 LEU A CA 1
ATOM 1683 C C . LEU A 1 214 ? -54.826 -22.113 20.784 1.00 27.33 214 LEU A C 1
ATOM 1685 O O . LEU A 1 214 ? -54.158 -22.995 21.324 1.00 27.33 214 LEU A O 1
ATOM 1689 N N . LEU A 1 215 ? -54.489 -21.584 19.602 1.00 27.97 215 LEU A N 1
ATOM 1690 C CA . LEU A 1 215 ? -53.164 -21.763 18.996 1.00 27.97 215 LEU A CA 1
ATOM 1691 C C . LEU A 1 215 ? -52.125 -20.983 19.810 1.00 27.97 215 LEU A C 1
ATOM 1693 O O . LEU A 1 215 ? -51.574 -19.966 19.396 1.00 27.97 215 LEU A O 1
ATOM 1697 N N . LYS A 1 216 ? -51.857 -21.492 21.011 1.00 25.86 216 LYS A N 1
ATOM 1698 C CA . LYS A 1 216 ? -50.681 -21.130 21.777 1.00 25.86 216 LYS A CA 1
ATOM 1699 C C . LYS A 1 216 ? -49.492 -21.644 20.976 1.00 25.86 216 LYS A C 1
ATOM 1701 O O . LYS A 1 216 ? -49.266 -22.853 20.918 1.00 25.86 216 LYS A O 1
ATOM 1706 N N . GLN A 1 217 ? -48.722 -20.740 20.376 1.00 28.16 217 GLN A N 1
ATOM 1707 C CA . GLN A 1 217 ? -47.366 -21.083 19.984 1.00 28.16 217 GLN A CA 1
ATOM 1708 C C . GLN A 1 217 ? -46.589 -21.330 21.281 1.00 28.16 217 GLN A C 1
ATOM 1710 O O . GLN A 1 217 ? -46.013 -20.423 21.875 1.00 28.16 217 GLN A O 1
ATOM 1715 N N . HIS A 1 218 ? -46.596 -22.583 21.740 1.00 25.56 218 HIS A N 1
ATOM 1716 C CA . HIS A 1 218 ? -45.458 -23.108 22.472 1.00 25.56 218 HIS A CA 1
ATOM 1717 C C . HIS A 1 218 ? -44.271 -22.972 21.516 1.00 25.56 218 HIS A C 1
ATOM 1719 O O . HIS A 1 218 ? -44.111 -23.794 20.612 1.00 25.56 218 HIS A O 1
ATOM 1725 N N . GLY A 1 219 ? -43.516 -21.874 21.657 1.00 26.47 219 GLY A N 1
ATOM 1726 C CA . GLY A 1 219 ? -42.266 -21.655 20.930 1.00 26.47 219 GLY A CA 1
ATOM 1727 C C . GLY A 1 219 ? -41.430 -22.915 21.071 1.00 26.47 219 GLY A C 1
ATOM 1728 O O . GLY A 1 219 ? -41.295 -23.397 22.194 1.00 26.47 219 GLY A O 1
ATOM 1729 N N . LEU A 1 220 ? -41.040 -23.491 19.925 1.00 28.59 220 LEU A N 1
ATOM 1730 C CA . LEU A 1 220 ? -40.841 -24.933 19.744 1.00 28.59 220 LEU A CA 1
ATOM 1731 C C . LEU A 1 220 ? -40.278 -25.612 20.991 1.00 28.59 220 LEU A C 1
ATOM 1733 O O . LEU A 1 220 ? -39.072 -25.603 21.235 1.00 28.59 220 LEU A O 1
ATOM 1737 N N . ALA A 1 221 ? -41.178 -26.249 21.745 1.00 30.53 221 ALA A N 1
ATOM 1738 C CA . ALA A 1 221 ? -40.805 -27.231 22.740 1.00 30.53 221 ALA A CA 1
ATOM 1739 C C . ALA A 1 221 ? -40.261 -28.440 21.977 1.00 30.53 221 ALA A C 1
ATOM 1741 O O . ALA A 1 221 ? -40.967 -29.420 21.730 1.00 30.53 221 ALA A O 1
ATOM 1742 N N . PHE A 1 222 ? -38.995 -28.337 21.571 1.00 34.12 222 PHE A N 1
ATOM 1743 C CA . PHE A 1 222 ? -38.169 -29.483 21.272 1.00 34.12 222 PHE A CA 1
ATOM 1744 C C . PHE A 1 222 ? -38.169 -30.339 22.535 1.00 34.12 222 PHE A C 1
ATOM 1746 O O . PHE A 1 222 ? -37.348 -30.163 23.432 1.00 34.12 222 PHE A O 1
ATOM 1753 N N . TYR A 1 223 ? -39.080 -31.310 22.576 1.00 37.88 223 TYR A N 1
ATOM 1754 C CA . TYR A 1 223 ? -38.876 -32.556 23.297 1.00 37.88 223 TYR A CA 1
ATOM 1755 C C . TYR A 1 223 ? -37.728 -33.293 22.599 1.00 37.88 223 TYR A C 1
ATOM 1757 O O . TYR A 1 223 ? -37.912 -34.316 21.941 1.00 37.88 223 TYR A O 1
ATOM 1765 N N . ALA A 1 224 ? -36.533 -32.707 22.695 1.00 48.38 224 ALA A N 1
ATOM 1766 C CA . ALA A 1 224 ? -35.285 -33.347 22.371 1.00 48.38 224 ALA A CA 1
ATOM 1767 C C . ALA A 1 224 ? -35.176 -34.525 23.335 1.00 48.38 224 ALA A C 1
ATOM 1769 O O . ALA A 1 224 ? -34.979 -34.355 24.538 1.00 48.38 224 ALA A O 1
ATOM 1770 N N . ILE A 1 225 ? -35.396 -35.726 22.806 1.00 62.09 225 ILE A N 1
ATOM 1771 C CA . ILE A 1 225 ? -35.199 -36.959 23.555 1.00 62.09 225 ILE A CA 1
ATOM 1772 C C . ILE A 1 225 ? -33.685 -37.132 23.667 1.00 62.09 225 ILE A C 1
ATOM 1774 O O . ILE A 1 225 ? -33.053 -37.766 22.824 1.00 62.09 225 ILE A O 1
ATOM 1778 N N . TYR A 1 226 ? -33.101 -36.486 24.676 1.00 75.81 226 TYR A N 1
ATOM 1779 C CA . TYR A 1 226 ? -31.700 -36.645 25.028 1.00 75.81 226 TYR A CA 1
ATOM 1780 C C . TYR A 1 226 ? -31.486 -38.094 25.467 1.00 75.81 226 TYR A C 1
ATOM 1782 O O . TYR A 1 226 ? -31.941 -38.514 26.530 1.00 75.81 226 TYR A O 1
ATOM 1790 N N . VAL A 1 227 ? -30.827 -38.868 24.610 1.00 87.44 227 VAL A N 1
ATOM 1791 C CA . VAL A 1 227 ? -30.375 -40.223 24.918 1.00 87.44 227 VAL A CA 1
ATOM 1792 C C . VAL A 1 227 ? -28.927 -40.113 25.362 1.00 87.44 227 VAL A C 1
ATOM 1794 O O . VAL A 1 227 ? -28.088 -39.646 24.592 1.00 87.44 227 VAL A O 1
ATOM 1797 N N . ASP A 1 228 ? -28.632 -40.541 26.588 1.00 89.44 228 ASP A N 1
ATOM 1798 C CA . ASP A 1 228 ? -27.248 -40.656 27.035 1.00 89.44 228 ASP A CA 1
ATOM 1799 C C . ASP A 1 228 ? -26.524 -41.726 26.204 1.00 89.44 228 ASP A C 1
ATOM 1801 O O . ASP A 1 228 ? -26.997 -42.855 26.039 1.00 89.44 228 ASP A O 1
ATOM 1805 N N . VAL A 1 229 ? -25.378 -41.344 25.646 1.00 94.69 229 VAL A N 1
ATOM 1806 C CA . VAL A 1 229 ? -24.514 -42.201 24.829 1.00 94.69 229 VAL A CA 1
ATOM 1807 C C . VAL A 1 229 ? -23.123 -42.378 25.438 1.00 94.69 229 VAL A C 1
ATOM 1809 O O . VAL A 1 229 ? -22.300 -43.050 24.824 1.00 94.69 229 VAL A O 1
ATOM 1812 N N . THR A 1 230 ? -22.860 -41.839 26.632 1.00 94.56 230 THR A N 1
ATOM 1813 C CA . THR A 1 230 ? -21.545 -41.828 27.301 1.00 94.56 230 THR A CA 1
ATOM 1814 C C . THR A 1 230 ? -20.952 -43.235 27.396 1.00 94.56 230 THR A C 1
ATOM 1816 O O . THR A 1 230 ? -19.888 -43.509 26.840 1.00 94.56 230 THR A O 1
ATOM 1819 N N . ASP A 1 231 ? -21.709 -44.170 27.973 1.00 95.00 231 ASP A N 1
ATOM 1820 C CA . ASP A 1 231 ? -21.358 -45.592 28.072 1.00 95.00 231 ASP A CA 1
ATOM 1821 C C . ASP A 1 231 ? -21.080 -46.245 26.709 1.00 95.00 231 ASP A C 1
ATOM 1823 O O . ASP A 1 231 ? -20.175 -47.066 26.563 1.00 95.00 231 ASP A O 1
ATOM 1827 N N . ARG A 1 232 ? -21.866 -45.894 25.686 1.00 94.38 232 ARG A N 1
ATOM 1828 C CA . ARG A 1 232 ? -21.735 -46.458 24.334 1.00 94.38 232 ARG A CA 1
ATOM 1829 C C . ARG A 1 232 ? -20.520 -45.889 23.601 1.00 94.38 232 ARG A C 1
ATOM 1831 O O . ARG A 1 232 ? -19.888 -46.610 22.827 1.00 94.38 232 ARG A O 1
ATOM 1838 N N . PHE A 1 233 ? -20.212 -44.618 23.838 1.00 94.25 233 PHE A N 1
ATOM 1839 C CA . PHE A 1 233 ? -19.067 -43.911 23.284 1.00 94.25 233 PHE A CA 1
ATOM 1840 C C . PHE A 1 233 ? -17.766 -44.482 23.849 1.00 94.25 233 PHE A C 1
ATOM 1842 O O . PHE A 1 233 ? -16.951 -44.979 23.075 1.00 94.25 233 PHE A O 1
ATOM 1849 N N . PHE A 1 234 ? -17.608 -44.539 25.176 1.00 94.94 234 PHE A N 1
ATOM 1850 C CA . PHE A 1 234 ? -16.379 -45.062 25.782 1.00 94.94 234 PHE A CA 1
ATOM 1851 C C . PHE A 1 234 ? -16.118 -46.533 25.430 1.00 94.94 234 PHE A C 1
ATOM 1853 O O . PHE A 1 234 ? -15.012 -46.842 24.998 1.00 94.94 234 PHE A O 1
ATOM 1860 N N . ARG A 1 235 ? -17.135 -47.409 25.433 1.00 94.62 235 ARG A N 1
ATOM 1861 C CA . ARG A 1 235 ? -16.987 -48.803 24.953 1.00 94.62 235 ARG A CA 1
ATOM 1862 C C . ARG A 1 235 ? -16.592 -48.918 23.474 1.00 94.62 235 ARG A C 1
ATOM 1864 O O . ARG A 1 235 ? -16.037 -49.930 23.058 1.00 94.62 235 ARG A O 1
ATOM 1871 N N . SER A 1 236 ? -16.896 -47.906 22.661 1.00 93.12 236 SER A N 1
ATOM 1872 C CA . SER A 1 236 ? -16.461 -47.846 21.259 1.00 93.12 236 SER A CA 1
ATOM 1873 C C . SER A 1 236 ? -15.016 -47.342 21.137 1.00 93.12 236 SER A C 1
ATOM 1875 O O . SER A 1 236 ? -14.274 -47.837 20.291 1.00 93.12 236 SER A O 1
ATOM 1877 N N . VAL A 1 237 ? -14.595 -46.422 22.012 1.00 91.69 237 VAL A N 1
ATOM 1878 C CA . VAL A 1 237 ? -13.206 -45.939 22.121 1.00 91.69 237 VAL A CA 1
ATOM 1879 C C . VAL A 1 237 ? -12.269 -47.021 22.677 1.00 91.69 237 VAL A C 1
ATOM 1881 O O . VAL A 1 237 ? -11.162 -47.170 22.172 1.00 91.69 237 VAL A O 1
ATOM 1884 N N . GLU A 1 238 ? -12.716 -47.851 23.625 1.00 91.25 238 GLU A N 1
ATOM 1885 C CA . GLU A 1 238 ? -11.974 -49.031 24.115 1.00 91.25 238 GLU A CA 1
ATOM 1886 C C . GLU A 1 238 ? -11.628 -50.034 22.996 1.00 91.25 238 GLU A C 1
ATOM 1888 O O . GLU A 1 238 ? -10.630 -50.747 23.084 1.00 91.25 238 GLU A O 1
ATOM 1893 N N . GLY A 1 239 ? -12.426 -50.074 21.922 1.00 90.12 239 GLY A N 1
ATOM 1894 C CA . GLY A 1 239 ? -12.166 -50.887 20.730 1.00 90.12 239 GLY A CA 1
ATOM 1895 C C . GLY A 1 239 ? -11.192 -50.262 19.719 1.00 90.12 239 GLY A C 1
ATOM 1896 O O . GLY A 1 239 ? -10.869 -50.903 18.715 1.00 90.12 239 GLY A O 1
ATOM 1897 N N . MET A 1 240 ? -10.734 -49.024 19.931 1.00 93.50 240 MET A N 1
ATOM 1898 C CA . MET A 1 240 ? -9.817 -48.332 19.021 1.00 93.50 240 MET A CA 1
ATOM 1899 C C . MET A 1 240 ? -8.355 -48.722 19.264 1.00 93.50 240 MET A C 1
ATOM 1901 O O . MET A 1 240 ? -7.913 -48.944 20.389 1.00 93.50 240 MET A O 1
ATOM 1905 N N . LYS A 1 241 ? -7.561 -48.756 18.188 1.00 91.31 241 LYS A N 1
ATOM 1906 C CA . LYS A 1 241 ? -6.105 -48.918 18.293 1.00 91.31 241 LYS A CA 1
ATOM 1907 C C . LYS A 1 241 ? -5.453 -47.600 18.747 1.00 91.31 241 LYS A C 1
ATOM 1909 O O . LYS A 1 241 ? -5.870 -46.545 18.264 1.00 91.31 241 LYS A O 1
ATOM 1914 N N . PRO A 1 242 ? -4.409 -47.635 19.597 1.00 89.44 242 PRO A N 1
ATOM 1915 C CA . PRO A 1 242 ? -3.630 -46.446 19.936 1.00 89.44 242 PRO A CA 1
ATOM 1916 C C . PRO A 1 242 ? -3.106 -45.727 18.687 1.00 89.44 242 PRO A C 1
ATOM 1918 O O . PRO A 1 242 ? -2.641 -46.373 17.749 1.00 89.44 242 PRO A O 1
ATOM 1921 N N . GLY A 1 243 ? -3.182 -44.394 18.683 1.00 84.88 243 GLY A N 1
ATOM 1922 C CA . GLY A 1 243 ? -2.785 -43.551 17.548 1.00 84.88 243 GLY A CA 1
ATOM 1923 C C . GLY A 1 243 ? -3.869 -43.330 16.482 1.00 84.88 243 GLY A C 1
ATOM 1924 O O . GLY A 1 243 ? -3.690 -42.466 15.629 1.00 84.88 243 GLY A O 1
ATOM 1925 N N . ASN A 1 244 ? -5.003 -44.039 16.531 1.00 86.62 244 ASN A N 1
ATOM 1926 C CA . ASN A 1 244 ? -6.126 -43.768 15.631 1.00 86.62 244 ASN A CA 1
ATOM 1927 C C . ASN A 1 244 ? -6.928 -42.538 16.088 1.00 86.62 244 ASN A C 1
ATOM 1929 O O . ASN A 1 244 ? -7.378 -42.479 17.231 1.00 86.62 244 ASN A O 1
ATOM 1933 N N . VAL A 1 245 ? -7.218 -41.627 15.157 1.00 87.38 245 VAL A N 1
ATOM 1934 C CA . VAL A 1 245 ? -8.225 -40.564 15.312 1.00 87.38 245 VAL A CA 1
ATOM 1935 C C . VAL A 1 245 ? -9.449 -40.923 14.468 1.00 87.38 245 VAL A C 1
ATOM 1937 O O . VAL A 1 245 ? -9.305 -41.372 13.331 1.00 87.38 245 VAL A O 1
ATOM 1940 N N . VAL A 1 246 ? -10.656 -40.734 15.008 1.00 88.38 246 VAL A N 1
ATOM 1941 C CA . VAL A 1 246 ? -11.912 -40.861 14.251 1.00 88.38 246 VAL A CA 1
ATOM 1942 C C . VAL A 1 246 ? -12.396 -39.462 13.887 1.00 88.38 246 VAL A C 1
ATOM 1944 O O . VAL A 1 246 ? -12.903 -38.735 14.737 1.00 88.38 246 VAL A O 1
ATOM 1947 N N . ALA A 1 247 ? -12.230 -39.099 12.618 1.00 88.06 247 ALA A N 1
ATOM 1948 C CA . ALA A 1 247 ? -12.667 -37.833 12.037 1.00 88.06 247 ALA A CA 1
ATOM 1949 C C . ALA A 1 247 ? -13.443 -38.082 10.730 1.00 88.06 247 ALA A C 1
ATOM 1951 O O . ALA A 1 247 ? -13.515 -39.210 10.235 1.00 88.06 247 ALA A O 1
ATOM 1952 N N . SER A 1 248 ? -14.026 -37.027 10.158 1.00 90.19 248 SER A N 1
ATOM 1953 C CA . SER A 1 248 ? -14.553 -37.077 8.790 1.00 90.19 248 SER A CA 1
ATOM 1954 C C . SER A 1 248 ? -13.406 -37.262 7.793 1.00 90.19 248 SER A C 1
ATOM 1956 O O . SER A 1 248 ? -12.370 -36.622 7.934 1.00 90.19 248 SER A O 1
ATOM 1958 N N . GLN A 1 249 ? -13.617 -38.043 6.729 1.00 88.50 249 GLN A N 1
ATOM 1959 C CA . GLN A 1 249 ? -12.656 -38.167 5.618 1.00 88.50 249 GLN A CA 1
ATOM 1960 C C . GLN A 1 249 ? -12.420 -36.852 4.844 1.00 88.50 249 GLN A C 1
ATOM 1962 O O . GLN A 1 249 ? -11.559 -36.800 3.973 1.00 88.50 249 GLN A O 1
ATOM 1967 N N . TYR A 1 250 ? -13.205 -35.812 5.147 1.00 91.19 250 TYR A N 1
ATOM 1968 C CA . TYR A 1 250 ? -13.112 -34.465 4.578 1.00 91.19 250 TYR A CA 1
ATOM 1969 C C . TYR A 1 250 ? -12.604 -33.410 5.578 1.00 91.19 250 TYR A C 1
ATOM 1971 O O . TYR A 1 250 ? -12.602 -32.232 5.242 1.00 91.19 250 TYR A O 1
ATOM 1979 N N . PHE A 1 251 ? -12.246 -33.794 6.809 1.00 87.62 251 PHE A N 1
ATOM 1980 C CA . PHE A 1 251 ? -11.741 -32.868 7.827 1.00 87.62 251 PHE A CA 1
ATOM 1981 C C . PHE A 1 251 ? -10.211 -32.865 7.832 1.00 87.62 251 PHE A C 1
ATOM 1983 O O . PHE A 1 251 ? -9.597 -33.921 8.001 1.00 87.62 251 PHE A O 1
ATOM 1990 N N . ASP A 1 252 ? -9.600 -31.691 7.675 1.00 86.81 252 ASP A N 1
ATOM 1991 C CA . ASP A 1 252 ? -8.157 -31.535 7.839 1.00 86.81 252 ASP A CA 1
ATOM 1992 C C . ASP A 1 252 ? -7.818 -31.380 9.329 1.00 86.81 252 ASP A C 1
ATOM 1994 O O . ASP A 1 252 ? -8.272 -30.460 10.009 1.00 86.81 252 ASP A O 1
ATOM 1998 N N . MET A 1 253 ? -6.963 -32.266 9.838 1.00 87.06 253 MET A N 1
ATOM 1999 C CA . MET A 1 253 ? -6.465 -32.205 11.214 1.00 87.06 253 MET A CA 1
ATOM 2000 C C . MET A 1 253 ? -5.721 -30.895 11.526 1.00 87.06 253 MET A C 1
ATOM 2002 O O . MET A 1 253 ? -5.613 -30.532 12.700 1.00 87.06 253 MET A O 1
ATOM 2006 N N . LEU A 1 254 ? -5.241 -30.162 10.512 1.00 87.94 254 LEU A N 1
ATOM 2007 C CA . LEU A 1 254 ? -4.653 -28.83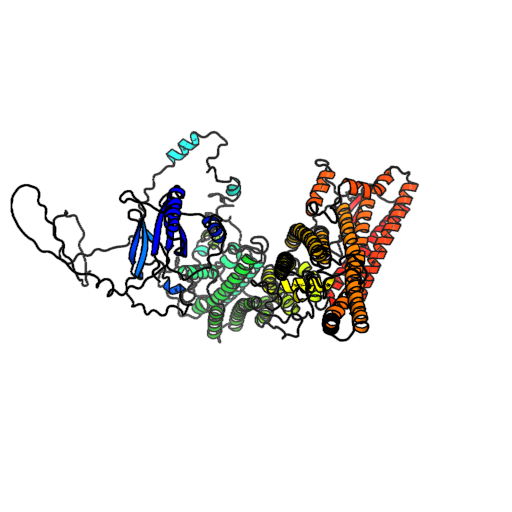4 10.677 1.00 87.94 254 LEU A CA 1
ATOM 2008 C C . LEU A 1 254 ? -5.679 -27.778 11.126 1.00 87.94 254 LEU A C 1
ATOM 2010 O O . LEU A 1 254 ? -5.307 -26.884 11.888 1.00 87.94 254 LEU A O 1
ATOM 2014 N N . GLU A 1 255 ? -6.962 -27.892 10.760 1.00 82.50 255 GLU A N 1
ATOM 2015 C CA . GLU A 1 255 ? -8.029 -27.026 11.299 1.00 82.50 255 GLU A CA 1
ATOM 2016 C C . GLU A 1 255 ? -8.138 -27.183 12.823 1.00 82.50 255 GLU A C 1
ATOM 2018 O O . GLU A 1 255 ? -8.269 -26.202 13.558 1.00 82.50 255 GLU A O 1
ATOM 2023 N N . GLY A 1 256 ? -7.963 -28.417 13.311 1.00 82.12 256 GLY A N 1
ATOM 2024 C CA . GLY A 1 256 ? -7.925 -28.753 14.735 1.00 82.12 256 GLY A CA 1
ATOM 2025 C C . GLY A 1 256 ? -6.811 -28.055 15.526 1.00 82.12 256 GLY A C 1
ATOM 2026 O O . GLY A 1 256 ? -6.939 -27.918 16.739 1.00 82.12 256 GLY A O 1
ATOM 2027 N N . SER A 1 257 ? -5.762 -27.539 14.871 1.00 85.12 257 SER A N 1
ATOM 2028 C CA . SER A 1 257 ? -4.696 -26.768 15.540 1.00 85.12 257 SER A CA 1
ATOM 2029 C C . SER A 1 257 ? -5.151 -25.402 16.076 1.00 85.12 257 SER A C 1
ATOM 2031 O O . SER A 1 257 ? -4.426 -24.776 16.847 1.00 85.12 257 SER A O 1
ATOM 2033 N N . ARG A 1 258 ? -6.351 -24.944 15.688 1.00 82.50 258 ARG A N 1
ATOM 2034 C CA . ARG A 1 258 ? -6.976 -23.691 16.145 1.00 82.50 258 ARG A CA 1
ATOM 2035 C C . ARG A 1 258 ? -8.109 -23.915 17.158 1.00 82.50 258 ARG A C 1
ATOM 2037 O O . ARG A 1 258 ? -8.803 -22.964 17.507 1.00 82.50 258 ARG A O 1
ATOM 2044 N N . ALA A 1 259 ? -8.335 -25.155 17.595 1.00 85.62 259 ALA A N 1
ATOM 2045 C CA . ALA A 1 259 ? -9.415 -25.490 18.516 1.00 85.62 259 ALA A CA 1
ATOM 2046 C C . ALA A 1 259 ? -9.169 -24.940 19.935 1.00 85.62 259 ALA A C 1
ATOM 2048 O O . ALA A 1 259 ? -8.045 -24.939 20.434 1.00 85.62 259 ALA A O 1
ATOM 2049 N N . ILE A 1 260 ? -10.248 -24.523 20.601 1.00 87.31 260 ILE A N 1
ATOM 2050 C CA . ILE A 1 260 ? -10.249 -24.183 22.029 1.00 87.31 260 ILE A CA 1
ATOM 2051 C C . ILE A 1 260 ? -10.354 -25.471 22.858 1.00 87.31 260 ILE A C 1
ATOM 2053 O O . ILE A 1 260 ? -11.162 -26.350 22.556 1.00 87.31 260 ILE A O 1
ATOM 2057 N N . GLU A 1 261 ? -9.570 -25.563 23.932 1.00 90.56 261 GLU A N 1
ATOM 2058 C CA . GLU A 1 261 ? -9.611 -26.664 24.898 1.00 90.56 261 GLU A CA 1
ATOM 2059 C C . GLU A 1 261 ? -10.396 -26.247 26.151 1.00 90.56 261 GLU A C 1
ATOM 2061 O O . GLU A 1 261 ? -9.917 -25.449 26.959 1.00 90.56 261 GLU A O 1
ATOM 2066 N N . ILE A 1 262 ? -11.598 -26.804 26.323 1.00 92.25 262 ILE A N 1
ATOM 2067 C CA . ILE A 1 262 ? -12.426 -26.597 27.522 1.00 92.25 262 ILE A CA 1
ATOM 2068 C C . ILE A 1 262 ? -11.700 -27.167 28.749 1.00 92.25 262 ILE A C 1
ATOM 2070 O O . ILE A 1 262 ? -11.163 -28.274 28.706 1.00 92.25 262 ILE A O 1
ATOM 2074 N N . GLY A 1 263 ? -11.696 -26.427 29.858 1.00 92.81 263 GLY A N 1
ATOM 2075 C CA . GLY A 1 263 ? -10.970 -26.782 31.081 1.00 92.81 263 GLY A CA 1
ATOM 2076 C C . GLY A 1 263 ? -9.539 -26.229 31.157 1.00 92.81 263 GLY A C 1
ATOM 2077 O O . GLY A 1 263 ? -8.958 -26.207 32.245 1.00 92.81 263 GLY A O 1
ATOM 2078 N N . ASN A 1 264 ? -8.967 -25.737 30.053 1.00 93.69 264 ASN A N 1
ATOM 2079 C CA . ASN A 1 264 ? -7.628 -25.147 30.041 1.00 93.69 264 ASN A CA 1
ATOM 2080 C C . ASN A 1 264 ? -7.693 -23.630 30.280 1.00 93.69 264 ASN A C 1
ATOM 2082 O O . ASN A 1 264 ? -8.115 -22.874 29.412 1.00 93.69 264 ASN A O 1
ATOM 2086 N N . LEU A 1 265 ? -7.179 -23.166 31.426 1.00 91.50 265 LEU A N 1
ATOM 2087 C CA . LEU A 1 265 ? -7.150 -21.748 31.837 1.00 91.50 265 LEU A CA 1
ATOM 2088 C C . LEU A 1 265 ? -6.513 -20.767 30.829 1.00 91.50 265 LEU A C 1
ATOM 2090 O O . LEU A 1 265 ? -6.665 -19.559 30.994 1.00 91.50 265 LEU A O 1
ATOM 2094 N N . ARG A 1 266 ? -5.756 -21.252 29.835 1.00 91.75 266 ARG A N 1
ATOM 2095 C CA . ARG A 1 266 ? -5.134 -20.428 28.783 1.00 91.75 266 ARG A CA 1
ATOM 2096 C C . ARG A 1 266 ? -5.893 -20.421 27.459 1.00 91.75 266 ARG A C 1
ATOM 2098 O O . ARG A 1 266 ? -5.500 -19.664 26.581 1.00 91.75 266 ARG A O 1
ATOM 2105 N N . LEU A 1 267 ? -6.913 -21.263 27.297 1.00 91.75 267 LEU A N 1
ATOM 2106 C CA . LEU A 1 267 ? -7.670 -21.426 26.050 1.00 91.75 267 LEU A CA 1
ATOM 2107 C C . LEU A 1 267 ? -9.181 -21.232 26.266 1.00 91.75 267 LEU A C 1
ATOM 2109 O O . LEU A 1 267 ? -9.848 -20.683 25.396 1.00 91.75 267 LEU A O 1
ATOM 2113 N N . ASP A 1 268 ? -9.701 -21.627 27.429 1.00 92.25 268 ASP A N 1
ATOM 2114 C CA . ASP A 1 268 ? -11.117 -21.576 27.794 1.00 92.25 268 ASP A CA 1
ATOM 2115 C C . ASP A 1 268 ? -11.521 -20.209 28.373 1.00 92.25 268 ASP A C 1
ATOM 2117 O O . ASP A 1 268 ? -11.137 -19.825 29.483 1.00 92.25 268 ASP A O 1
ATOM 2121 N N . THR A 1 269 ? -12.341 -19.478 27.623 1.00 91.88 269 THR A N 1
ATOM 2122 C CA . THR A 1 269 ? -12.923 -18.192 28.029 1.00 91.88 269 THR A CA 1
ATOM 2123 C C . THR A 1 269 ? -13.969 -18.334 29.130 1.00 91.88 269 THR A C 1
ATOM 2125 O O . THR A 1 269 ? -14.105 -17.424 29.945 1.00 91.88 269 THR A O 1
ATOM 2128 N N . GLY A 1 270 ? -14.625 -19.491 29.257 1.00 90.94 270 GLY A N 1
ATOM 2129 C CA . GLY A 1 270 ? -15.553 -19.796 30.349 1.00 90.94 270 GLY A CA 1
ATOM 2130 C C . GLY A 1 270 ? -14.888 -19.889 31.728 1.00 90.94 270 GLY A C 1
ATOM 2131 O O . GLY A 1 270 ? -15.585 -19.893 32.741 1.00 90.94 270 GLY A O 1
ATOM 2132 N N . LEU A 1 271 ? -13.549 -19.925 31.792 1.00 93.25 271 LEU A N 1
ATOM 2133 C CA . LEU A 1 271 ? -12.776 -19.927 33.040 1.00 93.25 271 LEU A CA 1
ATOM 2134 C C . LEU A 1 271 ? -12.207 -18.552 33.433 1.00 93.25 271 LEU A C 1
ATOM 2136 O O . LEU A 1 271 ? -11.480 -18.451 34.429 1.00 93.25 271 LEU A O 1
ATOM 2140 N N . ILE A 1 272 ? -12.522 -17.487 32.687 1.00 94.56 272 ILE A N 1
ATOM 2141 C CA . ILE A 1 272 ? -12.148 -16.119 33.061 1.00 94.56 272 ILE A CA 1
ATOM 2142 C C . ILE A 1 272 ? -12.840 -15.756 34.381 1.00 94.56 272 ILE A C 1
ATOM 2144 O O . ILE A 1 272 ? -14.064 -15.733 34.491 1.00 94.56 272 ILE A O 1
ATOM 2148 N N . LYS A 1 273 ? -12.035 -15.458 35.403 1.00 93.25 273 LYS A N 1
ATOM 2149 C CA . LYS A 1 273 ? -12.531 -15.071 36.726 1.00 93.25 273 LYS A CA 1
ATOM 2150 C C . LYS A 1 273 ? -12.956 -13.608 36.717 1.00 93.25 273 LYS A C 1
ATOM 2152 O O . LYS A 1 273 ? -12.101 -12.732 36.628 1.00 93.25 273 LYS A O 1
ATOM 2157 N N . LEU A 1 274 ? -14.256 -13.381 36.857 1.00 93.06 274 LEU A N 1
ATOM 2158 C CA . LEU A 1 274 ? -14.864 -12.068 37.058 1.00 93.06 274 LEU A CA 1
ATOM 2159 C C . LEU A 1 274 ? -15.319 -11.930 38.515 1.00 93.06 274 LEU A C 1
ATOM 2161 O O . LEU A 1 274 ? -15.777 -12.899 39.127 1.00 93.06 274 LEU A O 1
ATOM 2165 N N . LYS A 1 275 ? -15.205 -10.724 39.069 1.00 93.50 275 LYS A N 1
ATOM 2166 C CA . LYS A 1 275 ? -15.832 -10.331 40.334 1.00 93.50 275 LYS A CA 1
ATOM 2167 C C . LYS A 1 275 ? -17.354 -10.246 40.142 1.00 93.50 275 LYS A C 1
ATOM 2169 O O . LYS A 1 275 ? -17.831 -9.942 39.046 1.00 93.50 275 LYS A O 1
ATOM 2174 N N . GLN A 1 276 ? -18.134 -10.430 41.210 1.00 92.56 276 GLN A N 1
ATOM 2175 C CA . GLN A 1 276 ? -19.595 -10.284 41.127 1.00 92.56 276 GLN A CA 1
ATOM 2176 C C . GLN A 1 276 ? -19.988 -8.853 40.727 1.00 92.56 276 GLN A C 1
ATOM 2178 O O . GLN A 1 276 ? -20.969 -8.643 40.020 1.00 92.56 276 GLN A O 1
ATOM 2183 N N . GLU A 1 277 ? -19.195 -7.870 41.138 1.00 93.19 277 GLU A N 1
ATOM 2184 C CA . GLU A 1 277 ? -19.407 -6.452 40.889 1.00 93.19 277 GLU A CA 1
ATOM 2185 C C . GLU A 1 277 ? -19.103 -6.058 39.426 1.00 93.19 277 GLU A C 1
ATOM 2187 O O . GLU A 1 277 ? -19.751 -5.159 38.901 1.00 93.19 277 GLU A O 1
ATOM 2192 N N . GLU A 1 278 ? -18.196 -6.761 38.728 1.00 92.56 278 GLU A N 1
ATOM 2193 C CA . GLU A 1 278 ? -17.955 -6.575 37.279 1.00 92.56 278 GLU A CA 1
ATOM 2194 C C . GLU A 1 278 ? -19.135 -7.092 36.436 1.00 92.56 278 GLU A C 1
ATOM 2196 O O . GLU A 1 278 ? -19.513 -6.490 35.428 1.00 92.56 278 GLU A O 1
ATOM 2201 N N . ILE A 1 279 ? -19.745 -8.200 36.872 1.00 91.75 279 ILE A N 1
ATOM 2202 C CA . ILE A 1 279 ? -20.954 -8.772 36.262 1.00 91.75 279 ILE A CA 1
ATOM 2203 C C . ILE A 1 279 ? -22.146 -7.830 36.494 1.00 91.75 279 ILE A C 1
ATOM 2205 O O . ILE A 1 279 ? -22.862 -7.482 35.554 1.00 91.75 279 ILE A O 1
ATOM 2209 N N . MET A 1 280 ? -22.330 -7.382 37.739 1.00 94.19 280 MET A N 1
ATOM 2210 C CA . MET A 1 280 ? -23.462 -6.554 38.176 1.00 94.19 280 MET A CA 1
ATOM 2211 C C . MET A 1 280 ? -23.330 -5.057 37.845 1.00 94.19 280 MET A C 1
ATOM 2213 O O . MET A 1 280 ? -24.214 -4.291 38.224 1.00 94.19 280 MET A O 1
ATOM 2217 N N . PHE A 1 281 ? -22.267 -4.623 37.156 1.00 95.75 281 PHE A N 1
ATOM 2218 C CA . PHE A 1 281 ? -22.117 -3.228 36.736 1.00 95.75 281 PHE A CA 1
ATOM 2219 C C . PHE A 1 281 ? -23.293 -2.786 35.848 1.00 95.75 281 PHE A C 1
ATOM 2221 O O . PHE A 1 281 ? -23.616 -3.451 34.861 1.00 95.75 281 PHE A O 1
ATOM 2228 N N . ASP A 1 282 ? -23.914 -1.656 36.186 1.00 94.88 282 ASP A N 1
ATOM 2229 C CA . ASP A 1 282 ? -25.092 -1.117 35.506 1.00 94.88 282 ASP A CA 1
ATOM 2230 C C . ASP A 1 282 ? -24.744 0.153 34.719 1.00 94.88 282 ASP A C 1
ATOM 2232 O O . ASP A 1 282 ? -24.575 1.230 35.290 1.00 94.88 282 ASP A O 1
ATOM 2236 N N . ALA A 1 283 ? -24.664 0.026 33.394 1.00 95.62 283 ALA A N 1
ATOM 2237 C CA . ALA A 1 283 ? -24.315 1.120 32.493 1.00 95.62 283 ALA A CA 1
ATOM 2238 C C . ALA A 1 283 ? -25.407 2.204 32.353 1.00 95.62 283 ALA A C 1
ATOM 2240 O O . ALA A 1 283 ? -25.122 3.257 31.786 1.00 95.62 283 ALA A O 1
ATOM 2241 N N . ALA A 1 284 ? -26.629 1.980 32.859 1.00 94.19 284 ALA A N 1
ATOM 2242 C CA . ALA A 1 284 ? -27.717 2.968 32.850 1.00 94.19 284 ALA A CA 1
ATOM 2243 C C . ALA A 1 284 ? -27.901 3.707 34.192 1.00 94.19 284 ALA A C 1
ATOM 2245 O O . ALA A 1 284 ? -28.719 4.632 34.276 1.00 94.19 284 ALA A O 1
ATOM 2246 N N . ALA A 1 285 ? -27.167 3.307 35.238 1.00 93.88 285 ALA A N 1
ATOM 2247 C CA . ALA A 1 285 ? -27.251 3.915 36.562 1.00 93.88 285 ALA A CA 1
ATOM 2248 C C . ALA A 1 285 ? -26.787 5.388 36.534 1.00 93.88 285 ALA A C 1
ATOM 2250 O O . ALA A 1 285 ? -25.799 5.687 35.862 1.00 93.88 285 ALA A O 1
ATOM 2251 N N . PRO A 1 286 ? -27.434 6.309 37.279 1.00 95.56 286 PRO A N 1
ATOM 2252 C CA . PRO A 1 286 ? -27.014 7.710 37.346 1.00 95.56 286 PRO A CA 1
ATOM 2253 C C . PRO A 1 286 ? -25.555 7.868 37.800 1.00 95.56 286 PRO A C 1
ATOM 2255 O O . PRO A 1 286 ? -25.113 7.153 38.699 1.00 95.56 286 PRO A O 1
ATOM 2258 N N . GLN A 1 287 ? -24.825 8.813 37.204 1.00 96.38 287 GLN A N 1
ATOM 2259 C CA . GLN A 1 287 ? -23.425 9.120 37.527 1.00 96.38 287 GLN A CA 1
ATOM 2260 C C . GLN A 1 287 ? -23.215 10.632 37.656 1.00 96.38 287 GLN A C 1
ATOM 2262 O O . GLN A 1 287 ? -23.885 11.428 36.996 1.00 96.38 287 GLN A O 1
ATOM 2267 N N . ASP A 1 288 ? -22.241 11.028 38.472 1.00 95.69 288 ASP A N 1
ATOM 2268 C CA . ASP A 1 288 ? -21.753 12.404 38.499 1.00 95.69 288 ASP A CA 1
ATOM 2269 C C . ASP A 1 288 ? -20.959 12.770 37.227 1.00 95.69 288 ASP A C 1
ATOM 2271 O O . ASP A 1 288 ? -20.571 11.926 36.410 1.00 95.69 288 ASP A O 1
ATOM 2275 N N . VAL A 1 289 ? -20.708 14.069 37.064 1.00 96.88 289 VAL A N 1
ATOM 2276 C CA . VAL A 1 289 ? -20.051 14.624 35.876 1.00 96.88 289 VAL A CA 1
ATOM 2277 C C . VAL A 1 289 ? -18.585 14.193 35.721 1.00 96.88 289 VAL A C 1
ATOM 2279 O O . VAL A 1 289 ? -18.119 14.075 34.588 1.00 96.88 289 VAL A O 1
ATOM 2282 N N . ASP A 1 290 ? -17.860 13.902 36.806 1.00 96.94 290 ASP A N 1
ATOM 2283 C CA . ASP A 1 290 ? -16.461 13.455 36.735 1.00 96.94 290 ASP A CA 1
ATOM 2284 C C . ASP A 1 290 ? -16.361 11.985 36.321 1.00 96.94 290 ASP A C 1
ATOM 2286 O O . ASP A 1 290 ? -15.515 11.629 35.498 1.00 96.94 290 ASP A O 1
ATOM 2290 N N . ASN A 1 291 ? -17.265 11.134 36.811 1.00 97.50 291 ASN A N 1
ATOM 2291 C CA . ASN A 1 291 ? -17.384 9.751 36.360 1.00 97.50 291 ASN A CA 1
ATOM 2292 C C . ASN A 1 291 ? -17.819 9.661 34.888 1.00 97.50 291 ASN A C 1
ATOM 2294 O O . ASN A 1 291 ? -17.311 8.807 34.155 1.00 97.50 291 ASN A O 1
ATOM 2298 N N . VAL A 1 292 ? -18.680 10.566 34.410 1.00 98.19 292 VAL A N 1
ATOM 2299 C CA . VAL A 1 292 ? -19.038 10.653 32.982 1.00 98.19 292 VAL A CA 1
ATOM 2300 C C . VAL A 1 292 ? -17.872 11.157 32.126 1.00 98.19 292 VAL A C 1
ATOM 2302 O O . VAL A 1 292 ? -17.531 10.499 31.142 1.00 98.19 292 VAL A O 1
ATOM 2305 N N . LEU A 1 293 ? -17.205 12.254 32.504 1.00 98.50 293 LEU A N 1
ATOM 2306 C CA . LEU A 1 293 ? -16.030 12.765 31.781 1.00 98.50 293 LEU A CA 1
ATOM 2307 C C . LEU A 1 293 ? -14.879 11.750 31.759 1.00 98.50 293 LEU A C 1
ATOM 2309 O O . LEU A 1 293 ? -14.263 11.538 30.716 1.00 98.50 293 LEU A O 1
ATOM 2313 N N . GLY A 1 294 ? -14.625 11.070 32.878 1.00 98.12 294 GLY A N 1
ATOM 2314 C CA . GLY A 1 294 ? -13.638 9.997 32.955 1.00 98.12 294 GLY A CA 1
ATOM 2315 C C . GLY A 1 294 ? -14.003 8.785 32.092 1.00 98.12 294 GLY A C 1
ATOM 2316 O O . GLY A 1 294 ? -13.122 8.168 31.499 1.00 98.12 294 GLY A O 1
ATOM 2317 N N . SER A 1 295 ? -15.296 8.477 31.943 1.00 98.44 295 SER A N 1
ATOM 2318 C CA . SER A 1 295 ? -15.758 7.428 31.022 1.00 98.44 295 SER A CA 1
ATOM 2319 C C . SER A 1 295 ? -15.525 7.823 29.557 1.00 98.44 295 SER A C 1
ATOM 2321 O O . SER A 1 295 ? -15.055 6.999 28.775 1.00 98.44 295 SER A O 1
ATOM 2323 N N . MET A 1 296 ? -15.776 9.085 29.181 1.00 98.56 296 MET A N 1
ATOM 2324 C CA . MET A 1 296 ? -15.469 9.602 27.835 1.00 98.56 296 MET A CA 1
ATOM 2325 C C . MET A 1 296 ? -13.960 9.575 27.539 1.00 98.56 296 MET A C 1
ATOM 2327 O O . MET A 1 296 ? -13.547 9.138 26.461 1.00 98.56 296 MET A O 1
ATOM 2331 N N . ASN A 1 297 ? -13.136 9.964 28.518 1.00 98.06 297 ASN A N 1
ATOM 2332 C CA . ASN A 1 297 ? -11.676 9.882 28.456 1.00 98.06 297 ASN A CA 1
ATOM 2333 C C . ASN A 1 297 ? -11.212 8.437 28.207 1.00 98.06 297 ASN A C 1
ATOM 2335 O O . ASN A 1 297 ? -10.544 8.148 27.216 1.00 98.06 297 ASN A O 1
ATOM 2339 N N . HIS A 1 298 ? -11.655 7.504 29.054 1.00 98.06 298 HIS A N 1
ATOM 2340 C CA . HIS A 1 298 ? -11.269 6.096 28.985 1.00 98.06 298 HIS A CA 1
ATOM 2341 C C . HIS A 1 298 ? -11.704 5.440 27.666 1.00 98.06 298 HIS A C 1
ATOM 2343 O O . HIS A 1 298 ? -10.912 4.741 27.042 1.00 98.06 298 HIS A O 1
ATOM 2349 N N . ILE A 1 299 ? -12.919 5.711 27.179 1.00 98.50 299 ILE A N 1
ATOM 2350 C CA . ILE A 1 299 ? -13.392 5.211 25.877 1.00 98.50 299 ILE A CA 1
ATOM 2351 C C . ILE A 1 299 ? -12.538 5.766 24.722 1.00 98.50 299 ILE A C 1
ATOM 2353 O O . ILE A 1 299 ? -12.224 5.025 23.791 1.00 98.50 299 ILE A O 1
ATOM 2357 N N . THR A 1 300 ? -12.088 7.023 24.799 1.00 98.19 300 THR A N 1
ATOM 2358 C CA . THR A 1 300 ? -11.159 7.610 23.810 1.00 98.19 300 THR A CA 1
ATOM 2359 C C . THR A 1 300 ? -9.781 6.940 23.861 1.00 98.19 300 THR A C 1
ATOM 2361 O O . THR A 1 300 ? -9.195 6.634 22.824 1.00 98.19 300 THR A O 1
ATOM 2364 N N . MET A 1 301 ? -9.278 6.628 25.057 1.00 98.00 301 MET A N 1
ATOM 2365 C CA . MET A 1 301 ? -8.027 5.883 25.234 1.00 98.00 301 MET A CA 1
ATOM 2366 C C . MET A 1 301 ? -8.137 4.446 24.693 1.00 98.00 301 MET A C 1
ATOM 2368 O O . MET A 1 301 ? -7.213 3.969 24.039 1.00 98.00 301 MET A O 1
ATOM 2372 N N . LEU A 1 302 ? -9.278 3.776 24.891 1.00 98.06 302 LEU A N 1
ATOM 2373 C CA . LEU A 1 302 ? -9.554 2.432 24.364 1.00 98.06 302 LEU A CA 1
ATOM 2374 C C . LEU A 1 302 ? -9.731 2.416 22.833 1.00 98.06 302 LEU A C 1
ATOM 2376 O O . LEU A 1 302 ? -9.316 1.450 22.194 1.00 98.06 302 LEU A O 1
ATOM 2380 N N . LEU A 1 303 ? -10.283 3.479 22.233 1.00 97.69 303 LEU A N 1
ATOM 2381 C CA . LEU A 1 303 ? -10.307 3.677 20.775 1.00 97.69 303 LEU A CA 1
ATOM 2382 C C . LEU A 1 303 ? -8.882 3.705 20.205 1.00 97.69 303 LEU A C 1
ATOM 2384 O O . LEU A 1 303 ? -8.572 2.964 19.275 1.00 97.69 303 LEU A O 1
ATOM 2388 N N . MET A 1 304 ? -7.992 4.506 20.796 1.00 97.06 304 MET A N 1
ATOM 2389 C CA . MET A 1 304 ? -6.605 4.596 20.327 1.00 97.06 304 MET A CA 1
ATOM 2390 C C . MET A 1 304 ? -5.815 3.309 20.588 1.00 97.06 304 MET A C 1
ATOM 2392 O O . MET A 1 304 ? -5.019 2.896 19.752 1.00 97.06 304 MET A O 1
ATOM 2396 N N . LEU A 1 305 ? -6.090 2.620 21.697 1.00 95.56 305 LEU A N 1
ATOM 2397 C CA . LEU A 1 305 ? -5.513 1.314 22.015 1.00 95.56 305 LEU A CA 1
ATOM 2398 C C . LEU A 1 305 ? -5.880 0.235 20.975 1.00 95.56 305 LEU A C 1
ATOM 2400 O O . LEU A 1 305 ? -5.053 -0.627 20.684 1.00 95.56 305 LEU A O 1
ATOM 2404 N N . TRP A 1 306 ? -7.078 0.296 20.375 1.00 96.00 306 TRP A N 1
ATOM 2405 C CA . TRP A 1 306 ? -7.446 -0.551 19.230 1.00 96.00 306 TRP A CA 1
ATOM 2406 C C . TRP A 1 306 ? -6.627 -0.208 17.980 1.00 96.00 306 TRP A C 1
ATOM 2408 O O . TRP A 1 306 ? -6.142 -1.111 17.301 1.00 96.00 306 TRP A O 1
ATOM 2418 N N . PHE A 1 307 ? -6.407 1.080 17.703 1.00 94.69 307 PHE A N 1
ATOM 2419 C CA . PHE A 1 307 ? -5.624 1.537 16.545 1.00 94.69 307 PHE A CA 1
ATOM 2420 C C . PHE A 1 307 ? -4.127 1.184 16.635 1.00 94.69 307 PHE A C 1
ATOM 2422 O O . PHE A 1 307 ? -3.444 1.170 15.614 1.00 94.69 307 PHE A O 1
ATOM 2429 N N . LEU A 1 308 ? -3.634 0.803 17.820 1.00 90.75 308 LEU A N 1
ATOM 2430 C CA . LEU A 1 308 ? -2.326 0.160 18.023 1.00 90.75 308 LEU A CA 1
ATOM 2431 C C . LEU A 1 308 ? -2.332 -1.361 17.715 1.00 90.75 308 LEU A C 1
ATOM 2433 O O . LEU A 1 308 ? -1.376 -2.063 18.041 1.00 90.75 308 LEU A O 1
ATOM 2437 N N . GLY A 1 309 ? -3.404 -1.887 17.110 1.00 89.44 309 GLY A N 1
ATOM 2438 C CA . GLY A 1 309 ? -3.540 -3.267 16.619 1.00 89.44 309 GLY A CA 1
ATOM 2439 C C . GLY A 1 309 ? -4.289 -4.231 17.552 1.00 89.44 309 GLY A C 1
ATOM 2440 O O . GLY A 1 309 ? -4.761 -5.279 17.100 1.00 89.44 309 GLY A O 1
ATOM 2441 N N . LEU A 1 310 ? -4.448 -3.888 18.837 1.00 92.38 310 LEU A N 1
ATOM 2442 C CA . LEU A 1 310 ? -5.079 -4.748 19.849 1.00 92.38 310 LEU A CA 1
ATOM 2443 C C . LEU A 1 310 ? -6.579 -4.956 19.593 1.00 92.38 310 LEU A C 1
ATOM 2445 O O . LEU A 1 310 ? -7.311 -4.024 19.283 1.00 92.38 310 LEU A O 1
ATOM 2449 N N . SER A 1 311 ? -7.069 -6.183 19.775 1.00 93.00 311 SER A N 1
ATOM 2450 C CA . SER A 1 311 ? -8.444 -6.543 19.401 1.00 93.00 311 SER A CA 1
ATOM 2451 C C . SER A 1 311 ? -9.536 -5.795 20.187 1.00 93.00 311 SER A C 1
ATOM 2453 O O . SER A 1 311 ? -9.415 -5.612 21.397 1.00 93.00 311 SER A O 1
ATOM 2455 N N . LEU A 1 312 ? -10.647 -5.455 19.519 1.00 94.81 312 LEU A N 1
ATOM 2456 C CA . LEU A 1 312 ? -11.829 -4.805 20.117 1.00 94.81 312 LEU A CA 1
ATOM 2457 C C . LEU A 1 312 ? -12.294 -5.397 21.480 1.00 94.81 312 LEU A C 1
ATOM 2459 O O . LEU A 1 312 ? -12.629 -4.608 22.365 1.00 94.81 312 LEU A O 1
ATOM 2463 N N . PRO A 1 313 ? -12.285 -6.731 21.720 1.00 94.62 313 PRO A N 1
ATOM 2464 C CA . PRO A 1 313 ? -12.649 -7.342 23.011 1.00 94.62 313 PRO A CA 1
ATOM 2465 C C . PRO A 1 313 ? -11.753 -6.998 24.212 1.00 94.62 313 PRO A C 1
ATOM 2467 O O . PRO A 1 313 ? -12.190 -7.174 25.346 1.00 94.62 313 PRO A O 1
ATOM 2470 N N . VAL A 1 314 ? -10.515 -6.540 23.989 1.00 94.38 314 VAL A N 1
ATOM 2471 C CA . VAL A 1 314 ? -9.585 -6.097 25.056 1.00 94.38 314 VAL A CA 1
ATOM 2472 C C . VAL A 1 314 ? -9.407 -4.577 25.081 1.00 94.38 314 VAL A C 1
ATOM 2474 O O . VAL A 1 314 ? -8.603 -4.058 25.854 1.00 94.38 314 VAL A O 1
ATOM 2477 N N . THR A 1 315 ? -10.146 -3.873 24.218 1.00 96.19 315 THR A N 1
ATOM 2478 C CA . THR A 1 315 ? -10.111 -2.420 24.037 1.00 96.19 315 THR A CA 1
ATOM 2479 C C . THR A 1 315 ? -11.539 -1.862 24.136 1.00 96.19 315 THR A C 1
ATOM 2481 O O . THR A 1 315 ? -12.138 -1.952 25.207 1.00 96.19 315 THR A O 1
ATOM 2484 N N . LEU A 1 316 ? -12.134 -1.322 23.068 1.00 96.31 316 LEU A N 1
ATOM 2485 C CA . LEU A 1 316 ? -13.447 -0.658 23.099 1.00 96.31 316 LEU A CA 1
ATOM 2486 C C . LEU A 1 316 ? -14.582 -1.508 23.686 1.00 96.31 316 LEU A C 1
ATOM 2488 O O . LEU A 1 316 ? -15.337 -1.016 24.521 1.00 96.31 316 LEU A O 1
ATOM 2492 N N . LEU A 1 317 ? -14.704 -2.779 23.289 1.00 96.75 317 LEU A N 1
ATOM 2493 C CA . LEU A 1 317 ? -15.799 -3.646 23.746 1.00 96.75 317 LEU A CA 1
ATOM 2494 C C . LEU A 1 317 ? -15.600 -4.149 25.184 1.00 96.75 317 LEU A C 1
ATOM 2496 O O . LEU A 1 317 ? -16.525 -4.717 25.760 1.00 96.75 317 LEU A O 1
ATOM 2500 N N . SER A 1 318 ? -14.420 -3.935 25.777 1.00 96.25 318 SER A N 1
ATOM 2501 C CA . SER A 1 318 ? -14.190 -4.208 27.200 1.00 96.25 318 SER A CA 1
ATOM 2502 C C . SER A 1 318 ? -14.860 -3.175 28.117 1.00 96.25 318 SER A C 1
ATOM 2504 O O . SER A 1 318 ? -15.052 -3.442 29.306 1.00 96.25 318 SER A O 1
ATOM 2506 N N . ASN A 1 319 ? -15.260 -2.019 27.567 1.00 97.56 319 ASN A N 1
ATOM 2507 C CA . ASN A 1 319 ? -16.037 -1.005 28.265 1.00 97.56 319 ASN A CA 1
ATOM 2508 C C . ASN A 1 319 ? -17.538 -1.337 28.251 1.00 97.56 319 ASN A C 1
ATOM 2510 O O . ASN A 1 319 ? -18.147 -1.533 27.197 1.00 97.56 319 ASN A O 1
ATOM 2514 N N . ARG A 1 320 ? -18.154 -1.346 29.434 1.00 96.81 320 ARG A N 1
ATOM 2515 C CA . ARG A 1 320 ? -19.560 -1.701 29.644 1.00 96.81 320 ARG A CA 1
ATOM 2516 C C . ARG A 1 320 ? -20.535 -0.737 28.972 1.00 96.81 320 ARG A C 1
ATOM 2518 O O . ARG A 1 320 ? -21.503 -1.216 28.398 1.00 96.81 320 ARG A O 1
ATOM 2525 N N . TYR A 1 321 ? -20.274 0.573 28.941 1.00 98.38 321 TYR A N 1
ATOM 2526 C CA . TYR A 1 321 ? -21.158 1.515 28.238 1.00 98.38 321 TYR A CA 1
ATOM 2527 C C . TYR A 1 321 ? -21.188 1.246 26.727 1.00 98.38 321 TYR A C 1
ATOM 2529 O O . TYR A 1 321 ? -22.253 1.282 26.119 1.00 98.38 321 TYR A O 1
ATOM 2537 N N . VAL A 1 322 ? -20.036 0.920 26.128 1.00 98.19 322 VAL A N 1
ATOM 2538 C CA . VAL A 1 322 ? -19.936 0.529 24.710 1.00 98.19 322 VAL A CA 1
ATOM 2539 C C . VAL A 1 322 ? -20.635 -0.814 24.466 1.00 98.19 322 VAL A C 1
ATOM 2541 O O . VAL A 1 322 ? -21.455 -0.928 23.554 1.00 98.19 322 VAL A O 1
ATOM 2544 N N . LEU A 1 323 ? -20.360 -1.822 25.299 1.00 97.25 323 LEU A N 1
ATOM 2545 C CA . LEU A 1 323 ? -20.939 -3.160 25.170 1.00 97.25 323 LEU A CA 1
ATOM 2546 C C . LEU A 1 323 ? -22.466 -3.161 25.327 1.00 97.25 323 LEU A C 1
ATOM 2548 O O . LEU A 1 323 ? -23.173 -3.689 24.469 1.00 97.25 323 LEU A O 1
ATOM 2552 N N . ASP A 1 324 ? -22.978 -2.575 26.410 1.00 96.50 324 ASP A N 1
ATOM 2553 C CA . ASP A 1 324 ? -24.406 -2.577 26.728 1.00 96.50 324 ASP A CA 1
ATOM 2554 C C . ASP A 1 324 ? -25.205 -1.778 25.684 1.00 96.50 324 ASP A C 1
ATOM 2556 O O . ASP A 1 324 ? -26.271 -2.236 25.264 1.00 96.50 324 ASP A O 1
ATOM 2560 N N . PHE A 1 325 ? -24.649 -0.670 25.169 1.00 97.69 325 PHE A N 1
ATOM 2561 C CA . PHE A 1 325 ? -25.192 0.087 24.034 1.00 97.69 325 PHE A CA 1
ATOM 2562 C C . PHE A 1 325 ? -25.296 -0.762 22.757 1.00 97.69 325 PHE A C 1
ATOM 2564 O O . PHE A 1 325 ? -26.371 -0.850 22.163 1.00 97.69 325 PHE A O 1
ATOM 2571 N N . LEU A 1 326 ? -24.215 -1.435 22.345 1.00 97.00 326 LEU A N 1
ATOM 2572 C CA . LEU A 1 326 ? -24.195 -2.251 21.122 1.00 97.00 326 LEU A CA 1
ATOM 2573 C C . LEU A 1 326 ? -25.106 -3.482 21.228 1.00 97.00 326 LEU A C 1
ATOM 2575 O O . LEU A 1 326 ? -25.839 -3.796 20.287 1.00 97.00 326 LEU A O 1
ATOM 2579 N N . GLN A 1 327 ? -25.137 -4.148 22.387 1.00 94.44 327 GLN A N 1
ATOM 2580 C CA . GLN A 1 327 ? -26.097 -5.226 22.632 1.00 94.44 327 GLN A CA 1
ATOM 2581 C C . GLN A 1 327 ? -27.549 -4.711 22.623 1.00 94.44 327 GLN A C 1
ATOM 2583 O O . GLN A 1 327 ? -28.443 -5.411 22.147 1.00 94.44 327 GLN A O 1
ATOM 2588 N N . SER A 1 328 ? -27.805 -3.499 23.128 1.00 94.19 328 SER A N 1
ATOM 2589 C CA . SER A 1 328 ? -29.126 -2.857 23.096 1.00 94.19 328 SER A CA 1
ATOM 2590 C C . SER A 1 328 ? -29.558 -2.530 21.661 1.00 94.19 328 SER A C 1
ATOM 2592 O O . SER A 1 328 ? -30.656 -2.904 21.252 1.00 94.19 328 SER A O 1
ATOM 2594 N N . TYR A 1 329 ? -28.660 -1.964 20.848 1.00 94.81 329 TYR A N 1
ATOM 2595 C CA . TYR A 1 329 ? -28.867 -1.692 19.419 1.00 94.81 329 TYR A CA 1
ATOM 2596 C C . TYR A 1 329 ? -29.191 -2.969 18.624 1.00 94.81 329 TYR A C 1
ATOM 2598 O O . TYR A 1 329 ? -30.148 -2.993 17.842 1.00 94.81 329 TYR A O 1
ATOM 2606 N N . HIS A 1 330 ? -28.461 -4.060 18.887 1.00 91.19 330 HIS A N 1
ATOM 2607 C CA . HIS A 1 330 ? -28.719 -5.373 18.291 1.00 91.19 330 HIS A CA 1
ATOM 2608 C C . HIS A 1 330 ? -30.087 -5.942 18.713 1.00 91.19 330 HIS A C 1
ATOM 2610 O O . HIS A 1 330 ? -30.879 -6.326 17.851 1.00 91.19 330 HIS A O 1
ATOM 2616 N N . ARG A 1 331 ? -30.425 -5.935 20.017 1.00 88.94 331 ARG A N 1
ATOM 2617 C CA . ARG A 1 331 ? -31.752 -6.364 20.522 1.00 88.94 331 ARG A CA 1
ATOM 2618 C C . ARG A 1 331 ? -32.900 -5.542 19.924 1.00 88.94 331 ARG A C 1
ATOM 2620 O O . ARG A 1 331 ? -33.951 -6.097 19.614 1.00 88.94 331 ARG A O 1
ATOM 2627 N N . SER A 1 332 ? -32.686 -4.244 19.719 1.00 88.19 332 SER A N 1
ATOM 2628 C CA . SER A 1 332 ? -33.641 -3.326 19.086 1.00 88.19 332 SER A CA 1
ATOM 2629 C C . SER A 1 332 ? -33.718 -3.462 17.556 1.00 88.19 332 SER A C 1
ATOM 2631 O O . SER A 1 332 ? -34.493 -2.748 16.919 1.00 88.19 332 SER A O 1
ATOM 2633 N N . GLY A 1 333 ? -32.967 -4.386 16.944 1.00 86.06 333 GLY A N 1
ATOM 2634 C CA . GLY A 1 333 ? -33.018 -4.669 15.507 1.00 86.06 333 GLY A CA 1
ATOM 2635 C C . GLY A 1 333 ? -32.452 -3.540 14.645 1.00 86.06 333 GLY A C 1
ATOM 2636 O O . GLY A 1 333 ? -33.033 -3.216 13.608 1.00 86.06 333 GLY A O 1
ATOM 2637 N N . GLY A 1 334 ? -31.365 -2.908 15.101 1.00 89.00 334 GLY A N 1
ATOM 2638 C CA . GLY A 1 334 ? -30.689 -1.815 14.396 1.00 89.00 334 GLY A CA 1
ATOM 2639 C C . GLY A 1 334 ? -31.356 -0.443 14.557 1.00 89.00 334 GLY A C 1
ATOM 2640 O O . GLY A 1 334 ? -31.130 0.454 13.745 1.00 89.00 334 GLY A O 1
ATOM 2641 N N . GLN A 1 335 ? -32.209 -0.269 15.573 1.00 88.81 335 GLN A N 1
ATOM 2642 C CA . GLN A 1 335 ? -33.027 0.936 15.775 1.00 88.81 335 GLN A CA 1
ATOM 2643 C C . GLN A 1 335 ? -32.431 1.850 16.859 1.00 88.81 335 GLN A C 1
ATOM 2645 O O . GLN A 1 335 ? -32.595 1.611 18.059 1.00 88.81 335 GLN A O 1
ATOM 2650 N N . LEU A 1 336 ? -31.721 2.903 16.428 1.00 92.00 336 LEU A N 1
ATOM 2651 C CA . LEU A 1 336 ? -31.029 3.855 17.314 1.00 92.00 336 LEU A CA 1
ATOM 2652 C C . LEU A 1 336 ? -31.994 4.581 18.271 1.00 92.00 336 LEU A C 1
ATOM 2654 O O . LEU A 1 336 ? -31.653 4.799 19.430 1.00 92.00 336 LEU A O 1
ATOM 2658 N N . ASP A 1 337 ? -33.220 4.874 17.824 1.00 89.25 337 ASP A N 1
ATOM 2659 C CA . ASP A 1 337 ? -34.300 5.478 18.624 1.00 89.25 337 ASP A CA 1
ATOM 2660 C C . ASP A 1 337 ? -34.713 4.630 19.841 1.00 89.25 337 ASP A C 1
ATOM 2662 O O . ASP A 1 337 ? -35.350 5.135 20.764 1.00 89.25 337 ASP A O 1
ATOM 2666 N N . LYS A 1 338 ? -34.328 3.349 19.856 1.00 88.25 338 LYS A N 1
ATOM 2667 C CA . LYS A 1 338 ? -34.591 2.371 20.925 1.00 88.25 338 LYS A CA 1
ATOM 2668 C C . LYS A 1 338 ? -33.310 1.799 21.522 1.00 88.25 338 LYS A C 1
ATOM 2670 O O . LYS A 1 338 ? -33.342 0.749 22.159 1.00 88.25 338 LYS A O 1
ATOM 2675 N N . THR A 1 339 ? -32.174 2.446 21.279 1.00 92.38 339 THR A N 1
ATOM 2676 C CA . THR A 1 339 ? -30.902 2.057 21.886 1.00 92.38 339 THR A CA 1
ATOM 2677 C C . THR A 1 339 ? -30.690 2.852 23.167 1.00 92.38 339 THR A C 1
ATOM 2679 O O . THR A 1 339 ? -30.616 4.080 23.144 1.00 92.38 339 THR A O 1
ATOM 2682 N N . SER A 1 340 ? -30.565 2.136 24.278 1.00 92.19 340 SER A N 1
ATOM 2683 C CA . SER A 1 340 ? -30.243 2.664 25.608 1.00 92.19 340 SER A CA 1
ATOM 2684 C C . SER A 1 340 ? -29.042 1.929 26.207 1.00 92.19 340 SER A C 1
ATOM 2686 O O . SER A 1 340 ? -28.605 0.909 25.672 1.00 92.19 340 SER A O 1
ATOM 2688 N N . LEU A 1 341 ? -28.530 2.416 27.339 1.00 94.62 341 LEU A N 1
ATOM 2689 C CA . LEU A 1 341 ? -27.469 1.751 28.108 1.00 94.62 341 LEU A CA 1
ATOM 2690 C C . LEU A 1 341 ? -28.016 0.656 29.054 1.00 94.62 341 LEU A C 1
ATOM 2692 O O . LEU A 1 341 ? -27.263 0.030 29.795 1.00 94.62 341 LEU A O 1
ATOM 2696 N N . VAL A 1 342 ? -29.332 0.407 29.035 1.00 90.62 342 VAL A N 1
ATOM 2697 C CA . VAL A 1 342 ? -30.026 -0.500 29.961 1.00 90.62 342 VAL A CA 1
ATOM 2698 C C . VAL A 1 342 ? -29.690 -1.963 29.656 1.00 90.62 342 VAL A C 1
ATOM 2700 O O . VAL A 1 342 ? -30.114 -2.523 28.636 1.00 90.62 342 VAL A O 1
ATOM 2703 N N . ASN A 1 343 ? -28.991 -2.632 30.578 1.00 88.06 343 ASN A N 1
ATOM 2704 C CA . ASN A 1 343 ? -28.787 -4.075 30.482 1.00 88.06 343 ASN A CA 1
ATOM 2705 C C . ASN A 1 343 ? -30.024 -4.853 30.976 1.00 88.06 343 ASN A C 1
ATOM 2707 O O . ASN A 1 343 ? -30.303 -4.948 32.171 1.00 88.06 343 ASN A O 1
ATOM 2711 N N . HIS A 1 344 ? -30.710 -5.495 30.028 1.00 83.38 344 HIS A N 1
ATOM 2712 C CA . HIS A 1 344 ? -31.862 -6.391 30.215 1.00 83.38 344 HIS A CA 1
ATOM 2713 C C . HIS A 1 344 ? -31.672 -7.594 31.171 1.00 83.38 344 HIS A C 1
ATOM 2715 O O . HIS A 1 344 ? -32.640 -8.284 31.476 1.00 83.38 344 HIS A O 1
ATOM 2721 N N . ARG A 1 345 ? -30.443 -7.898 31.615 1.00 84.56 345 ARG A N 1
ATOM 2722 C CA . ARG A 1 345 ? -30.171 -8.941 32.623 1.00 84.56 345 ARG A CA 1
ATOM 2723 C C . ARG A 1 345 ? -30.243 -8.404 34.054 1.00 84.56 345 ARG A C 1
ATOM 2725 O O . ARG A 1 345 ? -30.457 -9.182 34.978 1.00 84.56 345 ARG A O 1
ATOM 2732 N N . LEU A 1 346 ? -30.057 -7.093 34.226 1.00 87.56 346 LEU A N 1
ATOM 2733 C CA . LEU A 1 346 ? -30.137 -6.389 35.510 1.00 87.56 346 LEU A CA 1
ATOM 2734 C C . LEU A 1 346 ? -31.528 -5.766 35.703 1.00 87.56 346 LEU A C 1
ATOM 2736 O O . LEU A 1 346 ? -32.094 -5.815 36.795 1.00 87.56 346 LEU A O 1
ATOM 2740 N N . HIS A 1 347 ? -32.099 -5.239 34.617 1.00 86.31 347 HIS A N 1
ATOM 2741 C CA . HIS A 1 347 ? -33.374 -4.523 34.601 1.00 86.31 347 HIS A CA 1
ATOM 2742 C C . HIS A 1 347 ? -34.491 -5.327 33.935 1.00 86.31 347 HIS A C 1
ATOM 2744 O O . HIS A 1 347 ? -34.253 -6.106 33.018 1.00 86.31 347 HIS A O 1
ATOM 2750 N N . LYS A 1 348 ? -35.733 -5.115 34.382 1.00 77.44 348 LYS A N 1
ATOM 2751 C CA . LYS A 1 348 ? -36.926 -5.761 33.806 1.00 77.44 348 LYS A CA 1
ATOM 2752 C C . LYS A 1 348 ? -37.373 -5.073 32.515 1.00 77.44 348 LYS A C 1
ATOM 2754 O O . LYS A 1 348 ? -37.162 -3.874 32.345 1.00 77.44 348 LYS A O 1
ATOM 2759 N N . ASP A 1 349 ? -38.090 -5.813 31.669 1.00 69.06 349 ASP A N 1
ATOM 2760 C CA . ASP A 1 349 ? -38.808 -5.252 30.519 1.00 69.06 349 ASP A CA 1
ATOM 2761 C C . ASP A 1 349 ? -39.680 -4.059 30.943 1.00 69.06 349 ASP A C 1
ATOM 2763 O O . ASP A 1 349 ? -40.477 -4.156 31.881 1.00 69.06 349 ASP A O 1
ATOM 2767 N N . GLY A 1 350 ? -39.529 -2.929 30.248 1.00 68.75 350 GLY A N 1
ATOM 2768 C CA . GLY A 1 350 ? -40.229 -1.685 30.581 1.00 68.75 350 GLY A CA 1
ATOM 2769 C C . GLY A 1 350 ? -39.617 -0.882 31.735 1.00 68.75 350 GLY A C 1
ATOM 2770 O O . GLY A 1 350 ? -40.296 -0.008 32.267 1.00 68.75 350 GLY A O 1
ATOM 2771 N N . PHE A 1 351 ? -38.366 -1.152 32.131 1.00 80.31 351 PHE A N 1
ATOM 2772 C CA . PHE A 1 351 ? -37.588 -0.224 32.957 1.00 80.31 351 PHE A CA 1
ATOM 2773 C C . PHE A 1 351 ? -37.534 1.165 32.304 1.00 80.31 351 PHE A C 1
ATOM 2775 O O . PHE A 1 351 ? -37.246 1.289 31.113 1.00 80.31 351 PHE A O 1
ATOM 2782 N N . THR A 1 352 ? -37.790 2.195 33.107 1.00 77.19 352 THR A N 1
ATOM 2783 C CA . THR A 1 352 ? -37.740 3.601 32.699 1.00 77.19 352 THR A CA 1
ATOM 2784 C C . THR A 1 352 ? -36.601 4.274 33.449 1.00 77.19 352 THR A C 1
ATOM 2786 O O . THR A 1 352 ? -36.537 4.194 34.676 1.00 77.19 352 THR A O 1
ATOM 2789 N N . GLU A 1 353 ? -35.717 4.932 32.706 1.00 81.06 353 GLU A N 1
ATOM 2790 C CA . GLU A 1 353 ? -34.616 5.736 33.242 1.00 81.06 353 GLU A CA 1
ATOM 2791 C C . GLU A 1 353 ? -35.162 6.896 34.102 1.00 81.06 353 GLU A C 1
ATOM 2793 O O . GLU A 1 353 ? -36.291 7.355 33.909 1.00 81.06 353 GLU A O 1
ATOM 2798 N N . LEU A 1 354 ? -34.388 7.355 35.089 1.00 83.00 354 LEU A N 1
ATOM 2799 C CA . LEU A 1 354 ? -34.830 8.416 35.997 1.00 83.00 354 LEU A CA 1
ATOM 2800 C C . LEU A 1 354 ? -34.697 9.787 35.322 1.00 83.00 354 LEU A C 1
ATOM 2802 O O . LEU A 1 354 ? -33.662 10.086 34.736 1.00 83.00 354 LEU A O 1
ATOM 2806 N N . ASP A 1 355 ? -35.701 10.653 35.466 1.00 84.38 355 ASP A N 1
ATOM 2807 C CA . ASP A 1 355 ? -35.636 12.048 34.997 1.00 84.38 355 ASP A CA 1
ATOM 2808 C C . ASP A 1 355 ? -34.852 12.911 36.010 1.00 84.38 355 ASP A C 1
ATOM 2810 O O . ASP A 1 355 ? -35.401 13.730 36.748 1.00 84.38 355 ASP A O 1
ATOM 2814 N N . LEU A 1 356 ? -33.554 12.613 36.119 1.00 91.69 356 LEU A N 1
ATOM 2815 C CA . LEU A 1 356 ? -32.563 13.248 36.990 1.00 91.69 356 LEU A CA 1
ATOM 2816 C C . LEU A 1 356 ? -31.357 13.677 36.151 1.00 91.69 356 LEU A C 1
ATOM 2818 O O . LEU A 1 356 ? -30.968 12.964 35.222 1.00 91.69 356 LEU A O 1
ATOM 2822 N N . ASP A 1 357 ? -30.717 14.791 36.507 1.00 89.31 357 ASP A N 1
ATOM 2823 C CA . ASP A 1 357 ? -29.554 15.314 35.776 1.00 89.31 357 ASP A CA 1
ATOM 2824 C C . ASP A 1 357 ? -28.409 14.287 35.700 1.00 89.31 357 ASP A C 1
ATOM 2826 O O . ASP A 1 357 ? -27.821 14.102 34.636 1.00 89.31 357 ASP A O 1
ATOM 2830 N N . GLU A 1 358 ? -28.152 13.548 36.780 1.00 93.50 358 GLU A N 1
ATOM 2831 C CA . GLU A 1 358 ? -27.143 12.484 36.867 1.00 93.50 358 GLU A CA 1
ATOM 2832 C C . GLU A 1 358 ? -27.483 11.267 35.989 1.00 93.50 358 GLU A C 1
ATOM 2834 O O . GLU A 1 358 ? -26.594 10.544 35.540 1.00 93.50 358 GLU A O 1
ATOM 2839 N N . SER A 1 359 ? -28.768 11.023 35.711 1.00 93.69 359 SER A N 1
ATOM 2840 C CA . SER A 1 359 ? -29.191 9.958 34.791 1.00 93.69 359 SER A CA 1
ATOM 2841 C C . SER A 1 359 ? -29.177 10.430 33.339 1.00 93.69 359 SER A C 1
ATOM 2843 O O . SER A 1 359 ? -28.807 9.664 32.456 1.00 93.69 359 SER A O 1
ATOM 2845 N N . LEU A 1 360 ? -29.497 11.700 33.074 1.00 95.38 360 LEU A N 1
ATOM 2846 C CA . LEU A 1 360 ? -29.429 12.300 31.739 1.00 95.38 360 LEU A CA 1
ATOM 2847 C C . LEU A 1 360 ? -27.976 12.531 31.281 1.00 95.38 360 LEU A C 1
ATOM 2849 O O . LEU A 1 360 ? -27.675 12.349 30.097 1.00 95.38 360 LEU A O 1
ATOM 2853 N N . LEU A 1 361 ? -27.049 12.817 32.204 1.00 97.12 361 LEU A N 1
ATOM 2854 C CA . LEU A 1 361 ? -25.601 12.810 31.949 1.00 97.12 361 LEU A CA 1
ATOM 2855 C C . LEU A 1 361 ? -25.106 11.450 31.418 1.00 97.12 361 LEU A C 1
ATOM 2857 O O . LEU A 1 361 ? -24.210 11.403 30.576 1.00 97.12 361 LEU A O 1
ATOM 2861 N N . VAL A 1 362 ? -25.724 10.345 31.835 1.00 97.06 362 VAL A N 1
ATOM 2862 C CA . VAL A 1 362 ? -25.421 9.000 31.324 1.00 97.06 362 VAL A CA 1
ATOM 2863 C C . VAL A 1 362 ? -26.240 8.711 30.061 1.00 97.06 362 VAL A C 1
ATOM 2865 O O . VAL A 1 362 ? -25.703 8.584 28.959 1.00 97.06 362 VAL A O 1
ATOM 2868 N N . ASN A 1 363 ? -27.563 8.677 30.188 1.00 94.50 363 ASN A N 1
ATOM 2869 C CA . ASN A 1 363 ? -28.460 8.123 29.180 1.00 94.50 363 ASN A CA 1
ATOM 2870 C C . ASN A 1 363 ? -28.782 9.074 28.014 1.00 94.50 363 ASN A C 1
ATOM 2872 O O . ASN A 1 363 ? -29.225 8.596 26.968 1.00 94.50 363 ASN A O 1
ATOM 2876 N N . LYS A 1 364 ? -28.508 10.386 28.120 1.00 95.56 364 LYS A N 1
ATOM 2877 C CA . LYS A 1 364 ? -28.502 11.320 26.973 1.00 95.56 364 LYS A CA 1
ATOM 2878 C C . LYS A 1 364 ? -27.077 11.683 26.550 1.00 95.56 364 LYS A C 1
ATOM 2880 O O . LYS A 1 364 ? -26.748 11.541 25.375 1.00 95.56 364 LYS A O 1
ATOM 2885 N N . VAL A 1 365 ? -26.234 12.134 27.481 1.00 98.25 365 VAL A N 1
ATOM 2886 C CA . VAL A 1 365 ? -24.931 12.747 27.154 1.00 98.25 365 VAL A CA 1
ATOM 2887 C C . VAL A 1 365 ? -23.841 11.706 26.873 1.00 98.25 365 VAL A C 1
ATOM 2889 O O . VAL A 1 365 ? -23.306 11.686 25.762 1.00 98.25 365 VAL A O 1
ATOM 2892 N N . LEU A 1 366 ? -23.551 10.790 27.805 1.00 98.50 366 LEU A N 1
ATOM 2893 C CA . LEU A 1 366 ? -22.598 9.697 27.558 1.00 98.50 366 LEU A CA 1
ATOM 2894 C C . LEU A 1 366 ? -23.085 8.773 26.432 1.00 98.50 366 LEU A C 1
ATOM 2896 O O . LEU A 1 366 ? -22.289 8.384 25.581 1.00 98.50 366 LEU A O 1
ATOM 2900 N N . ARG A 1 367 ? -24.394 8.495 26.350 1.00 98.00 367 ARG A N 1
ATOM 2901 C CA . ARG A 1 367 ? -24.991 7.713 25.253 1.00 98.00 367 ARG A CA 1
ATOM 2902 C C . ARG A 1 367 ? -24.729 8.325 23.871 1.00 98.00 367 ARG A C 1
ATOM 2904 O O . ARG A 1 367 ? -24.388 7.591 22.948 1.00 98.00 367 ARG A O 1
ATOM 2911 N N . ALA A 1 368 ? -24.864 9.645 23.715 1.00 98.50 368 ALA A N 1
ATOM 2912 C CA . ALA A 1 368 ? -24.587 10.324 22.446 1.00 98.50 368 ALA A CA 1
ATOM 2913 C C . ALA A 1 368 ? -23.097 10.255 22.066 1.00 98.50 368 ALA A C 1
ATOM 2915 O O . ALA A 1 368 ? -22.764 9.988 20.911 1.00 98.50 368 ALA A O 1
ATOM 2916 N N . PHE A 1 369 ? -22.200 10.415 23.045 1.00 98.81 369 PHE A N 1
ATOM 2917 C CA . PHE A 1 369 ? -20.762 10.226 22.847 1.00 98.81 369 PHE A CA 1
ATOM 2918 C C . PHE A 1 369 ? -20.427 8.785 22.419 1.00 98.81 369 PHE A C 1
ATOM 2920 O O . PHE A 1 369 ? -19.765 8.584 21.399 1.00 98.81 369 PHE A O 1
ATOM 2927 N N . VAL A 1 370 ? -20.947 7.779 23.135 1.00 98.75 370 VAL A N 1
ATOM 2928 C CA . VAL A 1 370 ? -20.783 6.351 22.808 1.00 98.75 370 VAL A CA 1
ATOM 2929 C C . VAL A 1 370 ? -21.298 6.043 21.401 1.00 98.75 370 VAL A C 1
ATOM 2931 O O . VAL A 1 370 ? -20.609 5.355 20.652 1.00 98.75 370 VAL A O 1
ATOM 2934 N N . ALA A 1 371 ? -22.448 6.594 20.998 1.00 98.62 371 ALA A N 1
ATOM 2935 C CA . ALA A 1 371 ? -22.985 6.435 19.646 1.00 98.62 371 ALA A CA 1
ATOM 2936 C C . ALA A 1 371 ? -22.036 6.991 18.564 1.00 98.62 371 ALA A C 1
ATOM 2938 O O . ALA A 1 371 ? -21.814 6.331 17.548 1.00 98.62 371 ALA A O 1
ATOM 2939 N N . GLY A 1 372 ? -21.427 8.158 18.808 1.00 98.50 372 GLY A N 1
ATOM 2940 C CA . GLY A 1 372 ? -20.404 8.750 17.939 1.00 98.50 372 GLY A CA 1
ATOM 2941 C C . GLY A 1 372 ? -19.159 7.875 17.794 1.00 98.50 372 GLY A C 1
ATOM 2942 O O . GLY A 1 372 ? -18.767 7.541 16.674 1.00 98.50 372 GLY A O 1
ATOM 2943 N N . ILE A 1 373 ? -18.580 7.432 18.916 1.00 98.62 373 ILE A N 1
ATOM 2944 C CA . ILE A 1 373 ? -17.407 6.542 18.914 1.00 98.62 373 ILE A CA 1
ATOM 2945 C C . ILE A 1 373 ? -17.733 5.205 18.236 1.00 98.62 373 ILE A C 1
ATOM 2947 O O . ILE A 1 373 ? -16.949 4.741 17.408 1.00 98.62 373 ILE A O 1
ATOM 2951 N N . CYS A 1 374 ? -18.895 4.606 18.516 1.00 98.50 374 CYS A N 1
ATOM 2952 C CA . CYS A 1 374 ? -19.327 3.360 17.879 1.00 98.50 374 CYS A CA 1
ATOM 2953 C C . CYS A 1 374 ? -19.489 3.521 16.364 1.00 98.50 374 CYS A C 1
ATOM 2955 O O . CYS A 1 374 ? -19.026 2.654 15.626 1.00 98.50 374 CYS A O 1
ATOM 2957 N N . LYS A 1 375 ? -20.077 4.629 15.885 1.00 97.88 375 LYS A N 1
ATOM 2958 C CA . LYS A 1 375 ? -20.244 4.866 14.444 1.00 97.88 375 LYS A CA 1
ATOM 2959 C C . LYS A 1 375 ? -18.910 5.096 13.734 1.00 97.88 375 LYS A C 1
ATOM 2961 O O . LYS A 1 375 ? -18.689 4.497 12.683 1.00 97.88 375 LYS A O 1
ATOM 2966 N N . PHE A 1 376 ? -18.016 5.907 14.303 1.00 97.75 376 PHE A N 1
ATOM 2967 C CA . PHE A 1 376 ? -16.662 6.082 13.763 1.00 97.75 376 PHE A CA 1
ATOM 2968 C C . PHE A 1 376 ? -15.907 4.746 13.725 1.00 97.75 376 PHE A C 1
ATOM 2970 O O . PHE A 1 376 ? -15.349 4.380 12.694 1.00 97.75 376 PHE A O 1
ATOM 2977 N N . SER A 1 377 ? -15.979 3.967 14.807 1.00 97.56 377 SER A N 1
ATOM 2978 C CA . SER A 1 377 ? -15.362 2.639 14.888 1.00 97.56 377 SER A CA 1
ATOM 2979 C C . SER A 1 377 ? -15.946 1.656 13.871 1.00 97.56 377 SER A C 1
ATOM 2981 O O . SER A 1 377 ? -15.204 0.878 13.280 1.00 97.56 377 SER A O 1
ATOM 2983 N N . GLY A 1 378 ? -17.255 1.712 13.615 1.00 96.25 378 GLY A N 1
ATOM 2984 C CA . GLY A 1 378 ? -17.895 0.949 12.546 1.00 96.25 378 GLY A CA 1
ATOM 2985 C C . GLY A 1 378 ? -17.327 1.295 11.175 1.00 96.25 378 GLY A C 1
ATOM 2986 O O . GLY A 1 378 ? -16.912 0.397 10.452 1.00 96.25 378 GLY A O 1
ATOM 2987 N N . VAL A 1 379 ? -17.213 2.586 10.843 1.00 95.06 379 VAL A N 1
ATOM 2988 C CA . VAL A 1 379 ? -16.603 3.014 9.573 1.00 95.06 379 VAL A CA 1
ATOM 2989 C C . VAL A 1 379 ? -15.141 2.568 9.481 1.00 95.06 379 VAL A C 1
ATOM 2991 O O . VAL A 1 379 ? -14.768 1.971 8.479 1.00 95.06 379 VAL A O 1
ATOM 2994 N N . VAL A 1 380 ? -14.323 2.767 10.520 1.00 95.69 380 VAL A N 1
ATOM 2995 C CA . VAL A 1 380 ? -12.912 2.327 10.524 1.00 95.69 380 VAL A CA 1
ATOM 2996 C C . VAL A 1 380 ? -12.778 0.808 10.367 1.00 95.69 380 VAL A C 1
ATOM 2998 O O . VAL A 1 380 ? -11.871 0.343 9.679 1.00 95.69 380 VAL A O 1
ATOM 3001 N N . ARG A 1 381 ? -13.700 0.024 10.937 1.00 95.12 381 ARG A N 1
ATOM 3002 C CA . ARG A 1 381 ? -13.752 -1.430 10.742 1.00 95.12 381 ARG A CA 1
ATOM 3003 C C . ARG A 1 381 ? -14.080 -1.802 9.294 1.00 95.12 381 ARG A C 1
ATOM 3005 O O . ARG A 1 381 ? -13.414 -2.678 8.752 1.00 95.12 381 ARG A O 1
ATOM 3012 N N . GLU A 1 382 ? -15.051 -1.144 8.660 1.00 92.94 382 GLU A N 1
ATOM 3013 C CA . GLU A 1 382 ? -15.353 -1.385 7.241 1.00 92.94 382 GLU A CA 1
ATOM 3014 C C . GLU A 1 382 ? -14.191 -0.957 6.334 1.00 92.94 382 GLU A C 1
ATOM 3016 O O . GLU A 1 382 ? -13.853 -1.679 5.401 1.00 92.94 382 GLU A O 1
ATOM 3021 N N . ILE A 1 383 ? -13.507 0.154 6.636 1.00 92.50 383 ILE A N 1
ATOM 3022 C CA . ILE A 1 383 ? -12.266 0.543 5.946 1.00 92.50 383 ILE A CA 1
ATOM 3023 C C . ILE A 1 383 ? -11.230 -0.586 6.062 1.00 92.50 383 ILE A C 1
ATOM 3025 O O . ILE A 1 383 ? -10.677 -1.030 5.055 1.00 92.50 383 ILE A O 1
ATOM 3029 N N . ALA A 1 384 ? -10.998 -1.096 7.274 1.00 92.56 384 ALA A N 1
ATOM 3030 C CA . ALA A 1 384 ? -10.023 -2.154 7.509 1.00 92.56 384 ALA A CA 1
ATOM 3031 C C . ALA A 1 384 ? -10.363 -3.462 6.776 1.00 92.56 384 ALA A C 1
ATOM 3033 O O . ALA A 1 384 ? -9.471 -4.068 6.195 1.00 92.56 384 ALA A O 1
ATOM 3034 N N . LEU A 1 385 ? -11.640 -3.857 6.729 1.00 92.38 385 LEU A N 1
ATOM 3035 C CA . LEU A 1 385 ? -12.093 -5.048 5.997 1.00 92.38 385 LEU A CA 1
ATOM 3036 C C . LEU A 1 385 ? -11.919 -4.955 4.472 1.00 92.38 385 LEU A C 1
ATOM 3038 O O . LEU A 1 385 ? -11.880 -5.995 3.817 1.00 92.38 385 LEU A O 1
ATOM 3042 N N . ASN A 1 386 ? -11.835 -3.746 3.904 1.00 90.12 386 ASN A N 1
ATOM 3043 C CA . ASN A 1 386 ? -11.715 -3.546 2.457 1.00 90.12 386 ASN A CA 1
ATOM 3044 C C . ASN A 1 386 ? -10.269 -3.313 1.980 1.00 90.12 386 ASN A C 1
ATOM 3046 O O . ASN A 1 386 ? -9.933 -3.746 0.879 1.00 90.12 386 ASN A O 1
ATOM 3050 N N . VAL A 1 387 ? -9.418 -2.631 2.764 1.00 91.31 387 VAL A N 1
ATOM 3051 C CA . VAL A 1 387 ? -8.075 -2.192 2.306 1.00 91.31 387 VAL A CA 1
ATOM 3052 C C . VAL A 1 387 ? -6.912 -2.454 3.276 1.00 91.31 387 VAL A C 1
ATOM 3054 O O . VAL A 1 387 ? -5.783 -2.061 2.982 1.00 91.31 387 VAL A O 1
ATOM 3057 N N . LEU A 1 388 ? -7.137 -3.102 4.423 1.00 91.88 388 LEU A N 1
ATOM 3058 C CA . LEU A 1 388 ? -6.076 -3.451 5.380 1.00 91.88 388 LEU A CA 1
ATOM 3059 C C . LEU A 1 388 ? -6.001 -4.966 5.606 1.00 91.88 388 LEU A C 1
ATOM 3061 O O . LEU A 1 388 ? -6.955 -5.703 5.358 1.00 91.88 388 LEU A O 1
ATOM 3065 N N . TYR A 1 389 ? -4.865 -5.443 6.114 1.00 90.62 389 TYR A N 1
ATOM 3066 C CA . TYR A 1 389 ? -4.725 -6.841 6.515 1.00 90.62 389 TYR A CA 1
ATOM 3067 C C . TYR A 1 389 ? -5.241 -7.055 7.944 1.00 90.62 389 TYR A C 1
ATOM 3069 O O . TYR A 1 389 ? -4.634 -6.586 8.910 1.00 90.62 389 TYR A O 1
ATOM 3077 N N . ASP A 1 390 ? -6.356 -7.782 8.082 1.00 87.88 390 ASP A N 1
ATOM 3078 C CA . ASP A 1 390 ? -6.900 -8.180 9.387 1.00 87.88 390 ASP A CA 1
ATOM 3079 C C . ASP A 1 390 ? -5.860 -8.975 10.195 1.00 87.88 390 ASP A C 1
ATOM 3081 O O . ASP A 1 390 ? -5.104 -9.780 9.649 1.00 87.88 390 ASP A O 1
ATOM 3085 N N . GLU A 1 391 ? -5.809 -8.711 11.499 1.00 85.06 391 GLU A N 1
ATOM 3086 C CA . GLU A 1 391 ? -4.829 -9.259 12.457 1.00 85.06 391 GLU A CA 1
ATOM 3087 C C . GLU A 1 391 ? -3.344 -8.879 12.206 1.00 85.06 391 GLU A C 1
ATOM 3089 O O . GLU A 1 391 ? -2.485 -9.258 13.003 1.00 85.06 391 GLU A O 1
ATOM 3094 N N . GLU A 1 392 ? -3.031 -8.085 11.170 1.00 89.31 392 GLU A N 1
ATOM 3095 C CA . GLU A 1 392 ? -1.690 -7.525 10.894 1.00 89.31 392 GLU A CA 1
ATOM 3096 C C . GLU A 1 392 ? -1.659 -5.993 11.031 1.00 89.31 392 GLU A C 1
ATOM 3098 O O . GLU A 1 392 ? -0.856 -5.455 11.789 1.00 89.31 392 GLU A O 1
ATOM 3103 N N . ASP A 1 393 ? -2.533 -5.287 10.308 1.00 90.00 393 ASP A N 1
ATOM 3104 C CA . ASP A 1 393 ? -2.626 -3.823 10.318 1.00 90.00 393 ASP A CA 1
ATOM 3105 C C . ASP A 1 393 ? -3.622 -3.315 11.375 1.00 90.00 393 ASP A C 1
ATOM 3107 O O . ASP A 1 393 ? -3.378 -2.308 12.045 1.00 90.00 393 ASP A O 1
ATOM 3111 N N . LEU A 1 394 ? -4.769 -3.990 11.503 1.00 92.94 394 LEU A N 1
ATOM 3112 C CA . LEU A 1 394 ? -5.810 -3.705 12.491 1.00 92.94 394 LEU A CA 1
ATOM 3113 C C . LEU A 1 394 ? -6.661 -4.963 12.718 1.00 92.94 394 LEU A C 1
ATOM 3115 O O . LEU A 1 394 ? -6.995 -5.660 11.767 1.00 92.94 394 LEU A O 1
ATOM 3119 N N . THR A 1 395 ? -7.059 -5.243 13.961 1.00 92.44 395 THR A N 1
ATOM 3120 C CA . THR A 1 395 ? -7.953 -6.378 14.257 1.00 92.44 395 THR A CA 1
ATOM 3121 C C . THR A 1 395 ? -9.427 -5.969 14.136 1.00 92.44 395 THR A C 1
ATOM 3123 O O . THR A 1 395 ? -9.894 -5.126 14.901 1.00 92.44 395 THR A O 1
ATOM 3126 N N . THR A 1 396 ? -10.198 -6.600 13.249 1.00 92.62 396 THR A N 1
ATOM 3127 C CA . THR A 1 396 ? -11.604 -6.249 12.933 1.00 92.62 396 THR A CA 1
ATOM 3128 C C . THR A 1 396 ? -12.667 -7.009 13.750 1.00 92.62 396 THR A C 1
ATOM 3130 O O . THR A 1 396 ? -13.865 -6.716 13.656 1.00 92.62 396 THR A O 1
ATOM 3133 N N . ARG A 1 397 ? -12.241 -7.981 14.572 1.00 88.38 397 ARG A N 1
ATOM 3134 C CA . ARG A 1 397 ? -13.079 -8.910 15.363 1.00 88.38 397 ARG A CA 1
ATOM 3135 C C . ARG A 1 397 ? -14.071 -8.194 16.306 1.00 88.38 397 ARG A C 1
ATOM 3137 O O . ARG A 1 397 ? -13.707 -7.780 17.402 1.00 88.38 397 ARG A O 1
ATOM 3144 N N . ASN A 1 398 ? -15.346 -8.122 15.925 1.00 92.44 398 ASN A N 1
ATOM 3145 C CA . ASN A 1 398 ? -16.410 -7.341 16.586 1.00 92.44 398 ASN A CA 1
ATOM 3146 C C . ASN A 1 398 ? -17.380 -8.142 17.487 1.00 92.44 398 ASN A C 1
ATOM 3148 O O . ASN A 1 398 ? -18.431 -7.621 17.845 1.00 92.44 398 ASN A O 1
ATOM 3152 N N . MET A 1 399 ? -17.067 -9.393 17.851 1.00 90.69 399 MET A N 1
ATOM 3153 C CA . MET A 1 399 ? -17.910 -10.240 18.729 1.00 90.69 399 MET A CA 1
ATOM 3154 C C . MET A 1 399 ? -19.371 -10.411 18.258 1.00 90.69 399 MET A C 1
ATOM 3156 O O . MET A 1 399 ? -20.291 -10.488 19.068 1.00 90.69 399 MET A O 1
ATOM 3160 N N . ASP A 1 400 ? -19.572 -10.477 16.939 1.00 91.06 400 ASP A N 1
ATOM 3161 C CA . ASP A 1 400 ? -20.877 -10.559 16.262 1.00 91.06 400 ASP A CA 1
ATOM 3162 C C . ASP A 1 400 ? -21.828 -9.349 16.535 1.00 91.06 400 ASP A C 1
ATOM 3164 O O . ASP A 1 400 ? -23.025 -9.415 16.246 1.00 91.06 400 ASP A O 1
ATOM 3168 N N . LEU A 1 401 ? -21.306 -8.214 17.037 1.00 92.06 401 LEU A N 1
ATOM 3169 C CA . LEU A 1 401 ? -22.054 -6.969 17.303 1.00 92.06 401 LEU A CA 1
ATOM 3170 C C . LEU A 1 401 ? -22.009 -5.985 16.117 1.00 92.06 401 LEU A C 1
ATOM 3172 O O . LEU A 1 401 ? -20.943 -5.724 15.558 1.00 92.06 401 LEU A O 1
ATOM 3176 N N . ASP A 1 402 ? -23.146 -5.380 15.761 1.00 92.06 402 ASP A N 1
ATOM 3177 C CA . ASP A 1 402 ? -23.217 -4.360 14.702 1.00 92.06 402 ASP A CA 1
ATOM 3178 C C . ASP A 1 402 ? -22.776 -2.982 15.222 1.00 92.06 402 ASP A C 1
ATOM 3180 O O . ASP A 1 402 ? -23.445 -2.374 16.060 1.00 92.06 402 ASP A O 1
ATOM 3184 N N . MET A 1 403 ? -21.664 -2.474 14.685 1.00 94.06 403 MET A N 1
ATOM 3185 C CA . MET A 1 403 ? -21.063 -1.174 15.010 1.00 94.06 403 MET A CA 1
ATOM 3186 C C . MET A 1 403 ? -21.792 -0.005 14.312 1.00 94.06 403 MET A C 1
ATOM 3188 O O . MET A 1 403 ? -21.173 0.861 13.694 1.00 94.06 403 MET A O 1
ATOM 3192 N N . LEU A 1 404 ? -23.127 0.012 14.394 1.00 94.94 404 LEU A N 1
ATOM 3193 C CA . LEU A 1 404 ? -24.013 1.026 13.804 1.00 94.94 404 LEU A CA 1
ATOM 3194 C C . LEU A 1 404 ? -23.831 1.171 12.278 1.00 94.94 404 LEU A C 1
ATOM 3196 O O . LEU A 1 404 ? -23.933 2.274 11.729 1.00 94.94 404 LEU A O 1
ATOM 3200 N N . SER A 1 405 ? -23.571 0.065 11.573 1.00 86.50 405 SER A N 1
ATOM 3201 C CA . SER A 1 405 ? -23.321 0.044 10.123 1.00 86.50 405 SER A CA 1
ATOM 3202 C C . SER A 1 405 ? -24.432 0.753 9.333 1.00 86.50 405 SER A C 1
ATOM 3204 O O . SER A 1 405 ? -24.156 1.709 8.606 1.00 86.50 405 SER A O 1
ATOM 3206 N N . ALA A 1 406 ? -25.689 0.377 9.580 1.00 87.56 406 ALA A N 1
ATOM 3207 C CA . ALA A 1 406 ? -26.879 0.866 8.882 1.00 87.56 406 ALA A CA 1
ATOM 3208 C C . ALA A 1 406 ? -27.392 2.258 9.320 1.00 87.56 406 ALA A C 1
ATOM 3210 O O . ALA A 1 406 ? -28.379 2.740 8.765 1.00 87.56 406 ALA A O 1
ATOM 3211 N N . VAL A 1 407 ? -26.772 2.908 10.314 1.00 93.69 407 VAL A N 1
ATOM 3212 C CA . VAL A 1 407 ? -27.164 4.263 10.757 1.00 93.69 407 VAL A CA 1
ATOM 3213 C C . VAL A 1 407 ? -26.478 5.321 9.891 1.00 93.69 407 VAL A C 1
ATOM 3215 O O . VAL A 1 407 ? -25.284 5.207 9.619 1.00 93.69 407 VAL A O 1
ATOM 3218 N N . ASP A 1 408 ? -27.186 6.375 9.485 1.00 93.69 408 ASP A N 1
ATOM 3219 C CA . ASP A 1 408 ? -26.550 7.491 8.775 1.00 93.69 408 ASP A CA 1
ATOM 3220 C C . ASP A 1 408 ? -25.717 8.377 9.734 1.00 93.69 408 ASP A C 1
ATOM 3222 O O . ASP A 1 408 ? -26.171 8.653 10.851 1.00 93.69 408 ASP A O 1
ATOM 3226 N N . PRO A 1 409 ? -24.514 8.842 9.335 1.00 95.31 409 PRO A N 1
ATOM 3227 C CA . PRO A 1 409 ? -23.733 9.819 10.093 1.00 95.31 409 PRO A CA 1
ATOM 3228 C C . PRO A 1 409 ? -24.507 11.066 10.560 1.00 95.31 409 PRO A C 1
ATOM 3230 O O . PRO A 1 409 ? -24.244 11.530 11.672 1.00 95.31 409 PRO A O 1
ATOM 3233 N N . SER A 1 410 ? -25.469 11.592 9.785 1.00 95.62 410 SER A N 1
ATOM 3234 C CA . SER A 1 410 ? -26.221 12.803 10.165 1.00 95.62 410 SER A CA 1
ATOM 3235 C C . SER A 1 410 ? -27.014 12.596 11.453 1.00 95.62 410 SER A C 1
ATOM 3237 O O . SER A 1 410 ? -26.940 13.423 12.354 1.00 95.62 410 SER A O 1
ATOM 3239 N N . VAL A 1 411 ? -27.678 11.445 11.595 1.00 96.62 411 VAL A N 1
ATOM 3240 C CA . VAL A 1 411 ? -28.513 11.104 12.759 1.00 96.62 411 VAL A CA 1
ATOM 3241 C C . VAL A 1 411 ? -27.672 11.018 14.038 1.00 96.62 411 VAL A C 1
ATOM 3243 O O . VAL A 1 411 ? -28.125 11.382 15.125 1.00 96.62 411 VAL A O 1
ATOM 3246 N N . ILE A 1 412 ? -26.419 10.571 13.918 1.00 97.81 412 ILE A N 1
ATOM 3247 C CA . ILE A 1 412 ? -25.465 10.528 15.032 1.00 97.81 412 ILE A CA 1
ATOM 3248 C C . ILE A 1 412 ? -25.004 11.943 15.407 1.00 97.81 412 ILE A C 1
ATOM 3250 O O . ILE A 1 412 ? -24.960 12.268 16.592 1.00 97.81 412 ILE A O 1
ATOM 3254 N N . ILE A 1 413 ? -24.730 12.803 14.422 1.00 97.94 413 ILE A N 1
ATOM 3255 C CA . ILE A 1 413 ? -24.380 14.213 14.652 1.00 97.94 413 ILE A CA 1
ATOM 3256 C C . ILE A 1 413 ? -25.561 14.967 15.289 1.00 97.94 413 ILE A C 1
ATOM 3258 O O . ILE A 1 413 ? -25.369 15.643 16.294 1.00 97.94 413 ILE A O 1
ATOM 3262 N N . GLU A 1 414 ? -26.787 14.788 14.794 1.00 97.88 414 GLU A N 1
ATOM 3263 C CA . GLU A 1 414 ? -28.021 15.351 15.368 1.00 97.88 414 GLU A CA 1
ATOM 3264 C C . GLU A 1 414 ? -28.212 14.921 16.836 1.00 97.88 414 GLU A C 1
ATOM 3266 O O . GLU A 1 414 ? -28.434 15.763 17.708 1.00 97.88 414 GLU A O 1
ATOM 3271 N N . THR A 1 415 ? -28.019 13.630 17.137 1.00 97.75 415 THR A N 1
ATOM 3272 C CA . THR A 1 415 ? -28.066 13.088 18.512 1.00 97.75 415 THR A CA 1
ATOM 3273 C C . THR A 1 415 ? -27.014 13.734 19.427 1.00 97.75 415 THR A C 1
ATOM 3275 O O . THR A 1 415 ? -27.262 13.958 20.615 1.00 97.75 415 THR A O 1
ATOM 3278 N N . ILE A 1 416 ? -25.835 14.053 18.886 1.00 98.56 416 ILE A N 1
ATOM 3279 C CA . ILE A 1 416 ? -24.743 14.711 19.611 1.00 98.56 416 ILE A CA 1
ATOM 3280 C C . ILE A 1 416 ? -25.025 16.207 19.830 1.00 98.56 416 ILE A C 1
ATOM 3282 O O . ILE A 1 416 ? -24.793 16.704 20.933 1.00 98.56 416 ILE A O 1
ATOM 3286 N N . GLU A 1 417 ? -25.562 16.927 18.844 1.00 98.31 417 GLU A N 1
ATOM 3287 C CA . GLU A 1 417 ? -25.946 18.337 19.008 1.00 98.31 417 GLU A CA 1
ATOM 3288 C C . GLU A 1 417 ? -27.112 18.501 19.999 1.00 98.31 417 GLU A C 1
ATOM 3290 O O . GLU A 1 417 ? -27.090 19.413 20.827 1.00 98.31 417 GLU A O 1
ATOM 3295 N N . GLU A 1 418 ? -28.072 17.569 20.026 1.00 97.75 418 GLU A N 1
ATOM 3296 C CA . GLU A 1 418 ? -29.087 17.492 21.088 1.00 97.75 418 GLU A CA 1
ATOM 3297 C C . GLU A 1 418 ? -28.475 17.345 22.492 1.00 97.75 418 GLU A C 1
ATOM 3299 O O . GLU A 1 418 ? -28.963 17.943 23.457 1.00 97.75 418 GLU A O 1
ATOM 3304 N N . ALA A 1 419 ? -27.426 16.528 22.634 1.00 98.00 419 ALA A N 1
ATOM 3305 C CA . ALA A 1 419 ? -26.725 16.361 23.902 1.00 98.00 419 ALA A CA 1
ATOM 3306 C C . ALA A 1 419 ? -25.964 17.640 24.289 1.00 98.00 419 ALA A C 1
ATOM 3308 O O . ALA A 1 419 ? -26.085 18.091 25.428 1.00 98.00 419 ALA A O 1
ATOM 3309 N N . LYS A 1 420 ? -25.262 18.283 23.343 1.00 98.44 420 LYS A N 1
ATOM 3310 C CA . LYS A 1 420 ? -24.584 19.572 23.573 1.00 98.44 420 LYS A CA 1
ATOM 3311 C C . LYS A 1 420 ? -25.564 20.660 24.002 1.00 98.44 420 LYS A C 1
ATOM 3313 O O . LYS A 1 420 ? -25.261 21.403 24.930 1.00 98.44 420 LYS A O 1
ATOM 3318 N N . ALA A 1 421 ? -26.734 20.739 23.363 1.00 97.81 421 ALA A N 1
ATOM 3319 C CA . ALA A 1 421 ? -27.781 21.701 23.701 1.00 97.81 421 ALA A CA 1
ATOM 3320 C C . ALA A 1 421 ? -28.309 21.504 25.133 1.00 97.81 421 ALA A C 1
ATOM 3322 O O . ALA A 1 421 ? -28.461 22.481 25.862 1.00 97.81 421 ALA A O 1
ATOM 3323 N N . TRP A 1 422 ? -28.521 20.256 25.567 1.00 97.06 422 TRP A N 1
ATOM 3324 C CA . TRP A 1 422 ? -28.944 19.941 26.941 1.00 97.06 422 TRP A CA 1
ATOM 3325 C C . TRP A 1 422 ? -27.858 20.232 27.996 1.00 97.06 422 TRP A C 1
ATOM 3327 O O . TRP A 1 422 ? -28.169 20.622 29.120 1.00 97.06 422 TRP A O 1
ATOM 3337 N N . VAL A 1 423 ? -26.581 20.084 27.630 1.00 97.19 423 VAL A N 1
ATOM 3338 C CA . VAL A 1 423 ? -25.422 20.369 28.496 1.00 97.19 423 VAL A CA 1
ATOM 3339 C C . VAL A 1 423 ? -25.213 21.875 28.745 1.00 97.19 423 VAL A C 1
ATOM 3341 O O . VAL A 1 423 ? -24.518 22.244 29.694 1.00 97.19 423 VAL A O 1
ATOM 3344 N N . GLN A 1 424 ? -25.806 22.776 27.953 1.00 94.88 424 GLN A N 1
ATOM 3345 C CA . GLN A 1 424 ? -25.602 24.221 28.122 1.00 94.88 424 GLN A CA 1
ATOM 3346 C C . GLN A 1 424 ? -26.041 24.707 29.515 1.00 94.88 424 GLN A C 1
ATOM 3348 O O . GLN A 1 424 ? -27.182 24.529 29.932 1.00 94.88 424 GLN A O 1
ATOM 3353 N N . GLY A 1 425 ? -25.115 25.338 30.244 1.00 88.75 425 GLY A N 1
ATOM 3354 C CA . GLY A 1 425 ? -25.349 25.826 31.609 1.00 88.75 425 GLY A CA 1
ATOM 3355 C C . GLY A 1 425 ? -25.220 24.774 32.720 1.00 88.75 425 GLY A C 1
ATOM 3356 O O . GLY A 1 425 ? -25.357 25.134 33.888 1.00 88.75 425 GLY A O 1
ATOM 3357 N N . LYS A 1 426 ? -24.922 23.506 32.399 1.00 93.06 426 LYS A N 1
ATOM 3358 C CA . LYS A 1 426 ? -24.582 22.466 33.389 1.00 93.06 426 LYS A CA 1
ATOM 3359 C C . LYS A 1 426 ? -23.145 22.621 33.912 1.00 93.06 426 LYS A C 1
ATOM 3361 O O . LYS A 1 426 ? -22.319 23.324 33.315 1.00 93.06 426 LYS A O 1
ATOM 3366 N N . GLU A 1 427 ? -22.826 21.937 35.012 1.00 92.69 427 GLU A N 1
ATOM 3367 C CA . GLU A 1 427 ? -21.454 21.863 35.531 1.00 92.69 427 GLU A CA 1
ATOM 3368 C C . GLU A 1 427 ? -20.505 21.220 34.501 1.00 92.69 427 GLU A C 1
ATOM 3370 O O . GLU A 1 427 ? -20.908 20.335 33.749 1.00 92.69 427 GLU A O 1
ATOM 3375 N N . LYS A 1 428 ? -19.255 21.707 34.429 1.00 94.31 428 LYS A N 1
ATOM 3376 C CA . LYS A 1 428 ? -18.194 21.252 33.498 1.00 94.31 428 LYS A CA 1
ATOM 3377 C C . LYS A 1 428 ? -18.635 21.146 32.025 1.00 94.31 428 LYS A C 1
ATOM 3379 O O . LYS A 1 428 ? -18.000 20.466 31.220 1.00 94.31 428 LYS A O 1
ATOM 3384 N N . SER A 1 429 ? -19.676 21.894 31.654 1.00 95.62 429 SER A N 1
ATOM 3385 C CA . SER A 1 429 ? -20.314 21.873 30.333 1.00 95.62 429 SER A CA 1
ATOM 3386 C C . SER A 1 429 ? -19.358 22.134 29.171 1.00 95.62 429 SER A C 1
ATOM 3388 O O . SER A 1 429 ? -19.543 21.549 28.110 1.00 95.62 429 SER A O 1
ATOM 3390 N N . GLY A 1 430 ? -18.298 22.925 29.376 1.00 97.00 430 GLY A N 1
ATOM 3391 C CA . GLY A 1 430 ? -17.216 23.087 28.399 1.00 97.00 430 GLY A CA 1
ATOM 3392 C C . GLY A 1 430 ? -16.575 21.754 27.996 1.00 97.00 430 GLY A C 1
ATOM 3393 O O . GLY A 1 430 ? -16.615 21.406 26.821 1.00 97.00 430 GLY A O 1
ATOM 3394 N N . LEU A 1 431 ? -16.083 20.974 28.967 1.00 97.31 431 LEU A N 1
ATOM 3395 C CA . LEU A 1 431 ? -15.417 19.686 28.718 1.00 97.31 431 LEU A CA 1
ATOM 3396 C C . LEU A 1 431 ? -16.375 18.634 28.144 1.00 97.31 431 LEU A C 1
ATOM 3398 O O . LEU A 1 431 ? -16.007 17.883 27.244 1.00 97.31 431 LEU A O 1
ATOM 3402 N N . LEU A 1 432 ? -17.627 18.604 28.610 1.00 98.38 432 LEU A N 1
ATOM 3403 C CA . LEU A 1 432 ? -18.658 17.733 28.033 1.00 98.38 432 LEU A CA 1
ATOM 3404 C C . LEU A 1 432 ? -18.921 18.082 26.554 1.00 98.38 432 LEU A C 1
ATOM 3406 O O . LEU A 1 432 ? -19.033 17.189 25.716 1.00 98.38 432 LEU A O 1
ATOM 3410 N N . ILE A 1 433 ? -18.976 19.376 26.213 1.00 98.62 433 ILE A N 1
ATOM 3411 C CA . ILE A 1 433 ? -19.118 19.848 24.829 1.00 98.62 433 ILE A CA 1
ATOM 3412 C C . ILE A 1 433 ? -17.849 19.572 24.008 1.00 98.62 433 ILE A C 1
ATOM 3414 O O . ILE A 1 433 ? -17.979 19.263 22.824 1.00 98.62 433 ILE A O 1
ATOM 3418 N N . ASP A 1 434 ? -16.651 19.613 24.599 1.00 98.44 434 ASP A N 1
ATOM 3419 C CA . ASP A 1 434 ? -15.394 19.236 23.936 1.00 98.44 434 ASP A CA 1
ATOM 3420 C C . ASP A 1 434 ? -15.409 17.756 23.513 1.00 98.44 434 ASP A C 1
ATOM 3422 O O . ASP A 1 434 ? -15.215 17.460 22.334 1.00 98.44 434 ASP A O 1
ATOM 3426 N N . TYR A 1 435 ? -15.725 16.829 24.427 1.00 98.62 435 TYR A N 1
ATOM 3427 C CA . TYR A 1 435 ? -15.827 15.394 24.114 1.00 98.62 435 TYR A CA 1
ATOM 3428 C C . TYR A 1 435 ? -16.927 15.086 23.092 1.00 98.62 435 TYR A C 1
ATOM 3430 O O . TYR A 1 435 ? -16.695 14.348 22.132 1.00 98.62 435 TYR A O 1
ATOM 3438 N N . LEU A 1 436 ? -18.112 15.687 23.240 1.00 98.81 436 LEU A N 1
ATOM 3439 C CA . LEU A 1 436 ? -19.183 15.573 22.245 1.00 98.81 436 LEU A CA 1
ATOM 3440 C C . LEU A 1 436 ? -18.748 16.133 20.878 1.00 98.81 436 LEU A C 1
ATOM 3442 O O . LEU A 1 436 ? -19.085 15.573 19.838 1.00 98.81 436 LEU A O 1
ATOM 3446 N N . SER A 1 437 ? -17.970 17.218 20.851 1.00 98.69 437 SER A N 1
ATOM 3447 C CA . SER A 1 437 ? -17.438 17.790 19.608 1.00 98.69 437 SER A CA 1
ATOM 3448 C C . SER A 1 437 ? -16.348 16.926 18.983 1.00 98.69 437 SER A C 1
ATOM 3450 O O . SER A 1 437 ? -16.295 16.843 17.758 1.00 98.69 437 SER A O 1
ATOM 3452 N N . LEU A 1 438 ? -15.544 16.227 19.789 1.00 98.75 438 LEU A N 1
ATOM 3453 C CA . LEU A 1 438 ? -14.571 15.251 19.305 1.00 98.75 438 LEU A CA 1
ATOM 3454 C C . LEU A 1 438 ? -15.281 14.059 18.652 1.00 98.75 438 LEU A C 1
ATOM 3456 O O . LEU A 1 438 ? -14.945 13.697 17.528 1.00 98.75 438 LEU A O 1
ATOM 3460 N N . ALA A 1 439 ? -16.311 13.505 19.300 1.00 98.69 439 ALA A N 1
ATOM 3461 C CA . ALA A 1 439 ? -17.112 12.417 18.738 1.00 98.69 439 ALA A CA 1
ATOM 3462 C C . ALA A 1 439 ? -17.805 12.823 17.421 1.00 98.69 439 ALA A C 1
ATOM 3464 O O . ALA A 1 439 ? -17.742 12.077 16.445 1.00 98.69 439 ALA A O 1
ATOM 3465 N N . ALA A 1 440 ? -18.395 14.024 17.348 1.00 98.62 440 ALA A N 1
ATOM 3466 C CA . ALA A 1 440 ? -18.960 14.548 16.101 1.00 98.62 440 ALA A CA 1
ATOM 3467 C C . ALA A 1 440 ? -17.891 14.732 15.009 1.00 98.62 440 ALA A C 1
ATOM 3469 O O . ALA A 1 440 ? -18.106 14.332 13.868 1.00 98.62 440 ALA A O 1
ATOM 3470 N N . ALA A 1 441 ? -16.721 15.284 15.346 1.00 98.50 441 ALA A N 1
ATOM 3471 C CA . ALA A 1 441 ? -15.640 15.493 14.387 1.00 98.50 441 ALA A CA 1
ATOM 3472 C C . ALA A 1 441 ? -15.044 14.169 13.868 1.00 98.50 441 ALA A C 1
ATOM 3474 O O . ALA A 1 441 ? -14.719 14.083 12.685 1.00 98.50 441 ALA A O 1
ATOM 3475 N N . LEU A 1 442 ? -14.968 13.130 14.708 1.00 98.25 442 LEU A N 1
ATOM 3476 C CA . LEU A 1 442 ? -14.585 11.769 14.312 1.00 98.25 442 LEU A CA 1
ATOM 3477 C C . LEU A 1 442 ? -15.636 11.096 13.418 1.00 98.25 442 LEU A C 1
ATOM 3479 O O . LEU A 1 442 ? -15.279 10.377 12.493 1.00 98.25 442 LEU A O 1
ATOM 3483 N N . VAL A 1 443 ? -16.929 11.369 13.600 1.00 97.44 443 VAL A N 1
ATOM 3484 C CA . VAL A 1 443 ? -17.939 10.946 12.614 1.00 97.44 443 VAL A CA 1
ATOM 3485 C C . VAL A 1 443 ? -17.756 11.721 11.296 1.00 97.44 443 VAL A C 1
ATOM 3487 O O . VAL A 1 443 ? -17.718 11.111 10.230 1.00 97.44 443 VAL A O 1
ATOM 3490 N N . SER A 1 444 ? -17.535 13.038 11.351 1.00 96.12 444 SER A N 1
ATOM 3491 C CA . SER A 1 444 ? -17.368 13.907 10.173 1.00 96.12 444 SER A CA 1
ATOM 3492 C C . SER A 1 444 ? -16.033 13.784 9.420 1.00 96.12 444 SER A C 1
ATOM 3494 O O . SER A 1 444 ? -15.937 14.272 8.295 1.00 96.12 444 SER A O 1
ATOM 3496 N N . ILE A 1 445 ? -14.978 13.171 9.975 1.00 94.69 445 ILE A N 1
ATOM 3497 C CA . ILE A 1 445 ? -13.748 12.904 9.197 1.00 94.69 445 ILE A CA 1
ATOM 3498 C C . ILE A 1 445 ? -13.976 11.806 8.146 1.00 94.69 445 ILE A C 1
ATOM 3500 O O . ILE A 1 445 ? -13.279 11.768 7.136 1.00 94.69 445 ILE A O 1
ATOM 3504 N N . CYS A 1 446 ? -15.002 10.965 8.320 1.00 91.31 446 CYS A N 1
ATOM 3505 C CA . CYS A 1 446 ? -15.359 9.913 7.368 1.00 91.31 446 CYS A CA 1
ATOM 3506 C C . CYS A 1 446 ? -15.708 10.463 5.971 1.00 91.31 446 CYS A C 1
ATOM 3508 O O . CYS A 1 446 ? -15.470 9.790 4.973 1.00 91.31 446 CYS A O 1
ATOM 3510 N N . ASP A 1 447 ? -16.187 11.706 5.858 1.00 88.88 447 ASP A N 1
ATOM 3511 C CA . ASP A 1 447 ? -16.484 12.326 4.559 1.00 88.88 447 ASP A CA 1
ATOM 3512 C C . ASP A 1 447 ? -15.225 12.718 3.753 1.00 88.88 447 ASP A C 1
ATOM 3514 O O . ASP A 1 447 ? -15.323 13.021 2.563 1.00 88.88 447 ASP A O 1
ATOM 3518 N N . VAL A 1 448 ? -14.016 12.617 4.328 1.00 89.50 448 VAL A N 1
ATOM 3519 C CA . VAL A 1 448 ? -12.752 12.711 3.567 1.00 89.50 448 VAL A CA 1
ATOM 3520 C C . VAL A 1 448 ? -12.722 11.668 2.445 1.00 89.50 448 VAL A C 1
ATOM 3522 O O . VAL A 1 448 ? -12.421 12.014 1.298 1.00 89.50 448 VAL A O 1
ATOM 3525 N N . VAL A 1 449 ? -13.142 10.423 2.713 1.00 87.69 449 VAL A N 1
ATOM 3526 C CA . VAL A 1 449 ? -13.238 9.374 1.678 1.00 87.69 449 VAL A CA 1
ATOM 3527 C C . VAL A 1 449 ? -14.453 9.542 0.749 1.00 87.69 449 VAL A C 1
ATOM 3529 O O . VAL A 1 449 ? -14.719 8.663 -0.062 1.00 87.69 449 VAL A O 1
ATOM 3532 N N . ARG A 1 450 ? -15.141 10.689 0.773 1.00 84.62 450 ARG A N 1
ATOM 3533 C CA . ARG A 1 450 ? -16.148 11.098 -0.227 1.00 84.62 450 ARG A CA 1
ATOM 3534 C C . ARG A 1 450 ? -15.774 12.383 -0.978 1.00 84.62 450 ARG A C 1
ATOM 3536 O O . ARG A 1 450 ? -16.480 12.778 -1.900 1.00 84.62 450 ARG A O 1
ATOM 3543 N N . SER A 1 451 ? -14.677 13.039 -0.596 1.00 85.06 451 SER A N 1
ATOM 3544 C CA . SER A 1 451 ? -14.215 14.282 -1.224 1.00 85.06 451 SER A CA 1
ATOM 3545 C C . SER A 1 451 ? -13.574 14.071 -2.602 1.00 85.06 451 SER A C 1
ATOM 3547 O O . SER A 1 451 ? -13.010 13.013 -2.884 1.00 85.06 451 SER A O 1
ATOM 3549 N N . THR A 1 452 ? -13.656 15.087 -3.463 1.00 85.19 452 THR A N 1
ATOM 3550 C CA . THR A 1 452 ? -13.172 15.051 -4.851 1.00 85.19 452 THR A CA 1
ATOM 3551 C C . THR A 1 452 ? -12.120 16.141 -5.076 1.00 85.19 452 THR A C 1
ATOM 3553 O O . THR A 1 452 ? -12.271 17.253 -4.565 1.00 85.19 452 THR A O 1
ATOM 3556 N N . ILE A 1 453 ? -11.024 15.849 -5.793 1.00 82.50 453 ILE A N 1
ATOM 3557 C CA . ILE A 1 453 ? -9.887 16.789 -5.913 1.00 82.50 453 ILE A CA 1
ATOM 3558 C C . ILE A 1 453 ? -9.499 17.111 -7.355 1.00 82.50 453 ILE A C 1
ATOM 3560 O O . ILE A 1 453 ? -9.112 16.234 -8.117 1.00 82.50 453 ILE A O 1
ATOM 3564 N N . SER A 1 454 ? -9.467 18.421 -7.632 1.00 83.56 454 SER A N 1
ATOM 3565 C CA . SER A 1 454 ? -8.716 19.145 -8.676 1.00 83.56 454 SER A CA 1
ATOM 3566 C C . SER A 1 454 ? -7.287 18.648 -8.959 1.00 83.56 454 SER A C 1
ATOM 3568 O O . SER A 1 454 ? -6.335 19.340 -8.604 1.00 83.56 454 SER A O 1
ATOM 3570 N N . LEU A 1 455 ? -7.099 17.470 -9.564 1.00 85.12 455 LEU A N 1
ATOM 3571 C CA . LEU A 1 455 ? -5.794 17.032 -10.066 1.00 85.12 455 LEU A CA 1
ATOM 3572 C C . LEU A 1 455 ? -5.397 17.817 -11.318 1.00 85.12 455 LEU A C 1
ATOM 3574 O O . LEU A 1 455 ? -6.207 17.993 -12.224 1.00 85.12 455 LEU A O 1
ATOM 3578 N N . TYR A 1 456 ? -4.133 18.245 -11.382 1.00 88.00 456 TYR A N 1
ATOM 3579 C CA . TYR A 1 456 ? -3.463 18.863 -12.543 1.00 88.00 456 TYR A CA 1
ATOM 3580 C C . TYR A 1 456 ? -4.028 20.218 -13.012 1.00 88.00 456 TYR A C 1
ATOM 3582 O O . TYR A 1 456 ? -3.385 20.917 -13.796 1.00 88.00 456 TYR A O 1
ATOM 3590 N N . TYR A 1 457 ? -5.184 20.630 -12.492 1.00 83.38 457 TYR A N 1
ATOM 3591 C CA . TYR A 1 457 ? -5.869 21.880 -12.800 1.00 83.38 457 TYR A CA 1
ATOM 3592 C C . TYR A 1 457 ? -6.134 22.677 -11.507 1.00 83.38 457 TYR A C 1
ATOM 3594 O O . TYR A 1 457 ? -6.282 22.078 -10.444 1.00 83.38 457 TYR A O 1
ATOM 3602 N N . PRO A 1 458 ? -6.194 24.024 -11.547 1.00 74.62 458 PRO A N 1
ATOM 3603 C CA . PRO A 1 458 ? -6.412 24.829 -10.342 1.00 74.62 458 PRO A CA 1
ATOM 3604 C C . PRO A 1 458 ? -7.788 24.588 -9.695 1.00 74.62 458 PRO A C 1
ATOM 3606 O O . PRO A 1 458 ? -8.796 25.133 -10.144 1.00 74.62 458 PRO A O 1
ATOM 3609 N N . GLY A 1 459 ? -7.816 23.794 -8.623 1.00 70.50 459 GLY A N 1
ATOM 3610 C CA . GLY A 1 459 ? -8.992 23.563 -7.781 1.00 70.50 459 GLY A CA 1
ATOM 3611 C C . GLY A 1 459 ? -9.056 24.463 -6.540 1.00 70.50 459 GLY A C 1
ATOM 3612 O O . GLY A 1 459 ? -8.125 25.210 -6.225 1.00 70.50 459 GLY A O 1
ATOM 3613 N N . GLU A 1 460 ? -10.160 24.367 -5.797 1.00 69.00 460 GLU A N 1
ATOM 3614 C CA . GLU A 1 460 ? -10.274 24.995 -4.478 1.00 69.00 460 GLU A CA 1
ATOM 3615 C C . GLU A 1 460 ? -9.363 24.311 -3.444 1.00 69.00 460 GLU A C 1
ATOM 3617 O O . GLU A 1 460 ? -9.063 23.116 -3.520 1.00 69.00 460 GLU A O 1
ATOM 3622 N N . LYS A 1 461 ? -8.921 25.069 -2.434 1.00 69.44 461 LYS A N 1
ATOM 3623 C CA . LYS A 1 461 ? -8.176 24.499 -1.306 1.00 69.44 461 LYS A CA 1
ATOM 3624 C C . LYS A 1 461 ? -9.132 23.737 -0.398 1.00 69.44 461 LYS A C 1
ATOM 3626 O O . LYS A 1 461 ? -9.872 24.361 0.360 1.00 69.44 461 LYS A O 1
ATOM 3631 N N . LEU A 1 462 ? -9.059 22.409 -0.421 1.00 72.50 462 LEU A N 1
ATOM 3632 C CA . LEU A 1 462 ? -9.789 21.592 0.542 1.00 72.50 462 LEU A CA 1
ATOM 3633 C C . LEU A 1 462 ? -9.342 21.914 1.973 1.00 72.50 462 LEU A C 1
ATOM 3635 O O . LEU A 1 462 ? -8.149 21.997 2.271 1.00 72.50 462 LEU A O 1
ATOM 3639 N N . SER A 1 463 ? -10.328 22.085 2.848 1.00 77.19 463 SER A N 1
ATOM 3640 C CA . SER A 1 463 ? -10.161 22.330 4.275 1.00 77.19 463 SER A CA 1
ATOM 3641 C C . SER A 1 463 ? -11.273 21.594 5.008 1.00 77.19 463 SER A C 1
ATOM 3643 O O . SER A 1 463 ? -12.452 21.829 4.745 1.00 77.19 463 SER A O 1
ATOM 3645 N N . PHE A 1 464 ? -10.901 20.691 5.910 1.00 84.69 464 PHE A N 1
ATOM 3646 C CA . PHE A 1 464 ? -11.841 19.879 6.675 1.00 84.69 464 PHE A CA 1
ATOM 3647 C C . PHE A 1 464 ? -11.841 20.370 8.118 1.00 84.69 464 PHE A C 1
ATOM 3649 O O . PHE A 1 464 ? -10.904 20.115 8.876 1.00 84.69 464 PHE A O 1
ATOM 3656 N N . SER A 1 465 ? -12.904 21.077 8.505 1.00 91.31 465 SER A N 1
ATOM 3657 C CA . SER A 1 465 ? -13.078 21.577 9.873 1.00 91.31 465 SER A CA 1
ATOM 3658 C C . SER A 1 465 ? -13.055 20.449 10.907 1.00 91.31 465 SER A C 1
ATOM 3660 O O . SER A 1 465 ? -12.517 20.641 11.991 1.00 91.31 465 SER A O 1
ATOM 3662 N N . SER A 1 466 ? -13.536 19.252 10.556 1.00 94.00 466 SER A N 1
ATOM 3663 C CA . SER A 1 466 ? -13.419 18.037 11.372 1.00 94.00 466 SER A CA 1
ATOM 3664 C C . SER A 1 466 ? -11.968 17.694 11.730 1.00 94.00 466 SER A C 1
ATOM 3666 O O . SER A 1 466 ? -11.676 17.448 12.898 1.00 94.0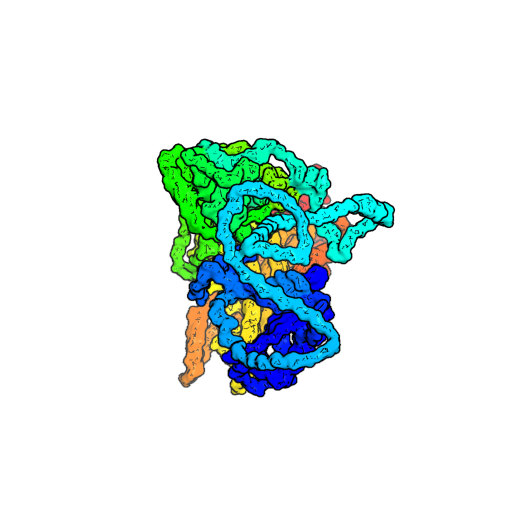0 466 SER A O 1
ATOM 3668 N N . ILE A 1 467 ? -11.040 17.755 10.769 1.00 95.69 467 ILE A N 1
ATOM 3669 C CA . ILE A 1 467 ? -9.614 17.465 10.995 1.00 95.69 467 ILE A CA 1
ATOM 3670 C C . ILE A 1 467 ? -8.963 18.533 11.889 1.00 95.69 467 ILE A C 1
ATOM 3672 O O . ILE A 1 467 ? -8.183 18.203 12.784 1.00 95.69 467 ILE A O 1
ATOM 3676 N N . GLY A 1 468 ? -9.310 19.811 11.690 1.00 95.94 468 GLY A N 1
ATOM 3677 C CA . GLY A 1 468 ? -8.906 20.902 12.585 1.00 95.94 468 GLY A CA 1
ATOM 3678 C C . GLY A 1 468 ? -9.393 20.671 14.018 1.00 95.94 468 GLY A C 1
ATOM 3679 O O . GLY A 1 468 ? -8.590 20.615 14.947 1.00 95.94 468 GLY A O 1
ATOM 3680 N N . ASN A 1 469 ? -10.696 20.424 14.173 1.00 97.38 469 ASN A N 1
ATOM 3681 C CA . ASN A 1 469 ? -11.341 20.186 15.461 1.00 97.38 469 ASN A CA 1
ATOM 3682 C C . ASN A 1 469 ? -10.724 18.995 16.211 1.00 97.38 469 ASN A C 1
ATOM 3684 O O . ASN A 1 469 ? -10.446 19.129 17.397 1.00 97.38 469 ASN A O 1
ATOM 3688 N N . ILE A 1 470 ? -10.462 17.855 15.551 1.00 98.44 470 ILE A N 1
ATOM 3689 C CA . ILE A 1 470 ? -9.822 16.692 16.200 1.00 98.44 470 ILE A CA 1
ATOM 3690 C C . ILE A 1 470 ? -8.441 17.070 16.747 1.00 98.44 470 ILE A C 1
ATOM 3692 O O . ILE A 1 470 ? -8.137 16.752 17.894 1.00 98.44 470 ILE A O 1
ATOM 3696 N N . LYS A 1 471 ? -7.617 17.783 15.968 1.00 98.00 471 LYS A N 1
ATOM 3697 C CA . LYS A 1 471 ? -6.276 18.208 16.402 1.00 98.00 471 LYS A CA 1
ATOM 3698 C C . LYS A 1 471 ? -6.320 19.156 17.603 1.00 98.00 471 LYS A C 1
ATOM 3700 O O . LYS A 1 471 ? -5.539 18.989 18.542 1.00 98.00 471 LYS A O 1
ATOM 3705 N N . ASP A 1 472 ? -7.205 20.144 17.579 1.00 98.06 472 ASP A N 1
ATOM 3706 C CA . ASP A 1 472 ? -7.273 21.151 18.640 1.00 98.06 472 ASP A CA 1
ATOM 3707 C C . ASP A 1 472 ? -7.894 20.570 19.922 1.00 98.06 472 ASP A C 1
ATOM 3709 O O . ASP A 1 472 ? -7.386 20.809 21.020 1.00 98.06 472 ASP A O 1
ATOM 3713 N N . LEU A 1 473 ? -8.921 19.720 19.793 1.00 98.38 473 LEU A N 1
ATOM 3714 C CA . LEU A 1 473 ? -9.533 19.004 20.917 1.00 98.38 473 LEU A CA 1
ATOM 3715 C C . LEU A 1 473 ? -8.588 17.959 21.520 1.00 98.38 473 LEU A C 1
ATOM 3717 O O . LEU A 1 473 ? -8.502 17.877 22.742 1.00 98.38 473 LEU A O 1
ATOM 3721 N N . ALA A 1 474 ? -7.828 17.214 20.710 1.00 98.06 474 ALA A N 1
ATOM 3722 C CA . ALA A 1 474 ? -6.852 16.249 21.218 1.00 98.06 474 ALA A CA 1
ATOM 3723 C C . ALA A 1 474 ? -5.792 16.931 22.099 1.00 98.06 474 ALA A C 1
ATOM 3725 O O . ALA A 1 474 ? -5.565 16.495 23.222 1.00 98.06 474 ALA A O 1
ATOM 3726 N N . LYS A 1 475 ? -5.216 18.056 21.651 1.00 97.44 475 LYS A N 1
ATOM 3727 C CA . LYS A 1 475 ? -4.246 18.835 22.448 1.00 97.44 475 LYS A CA 1
ATOM 3728 C C . LYS A 1 475 ? -4.847 19.466 23.702 1.00 97.44 475 LYS A C 1
ATOM 3730 O O . LYS A 1 475 ? -4.148 19.621 24.702 1.00 97.44 475 LYS A O 1
ATOM 3735 N N . LYS A 1 476 ? -6.127 19.840 23.663 1.00 96.69 476 LYS A N 1
ATOM 3736 C CA . LYS A 1 476 ? -6.846 20.331 24.843 1.00 96.69 476 LYS A CA 1
ATOM 3737 C C . LYS A 1 476 ? -6.984 19.215 25.883 1.00 96.69 476 LYS A C 1
ATOM 3739 O O . LYS A 1 476 ? -6.499 19.360 27.000 1.00 96.69 476 LYS A O 1
ATOM 3744 N N . LEU A 1 477 ? -7.560 18.081 25.481 1.00 96.50 477 LEU A N 1
ATOM 3745 C CA . LEU A 1 477 ? -7.860 16.937 26.349 1.00 96.50 477 LEU A CA 1
ATOM 3746 C C . LEU A 1 477 ? -6.605 16.166 26.813 1.00 96.50 477 LEU A C 1
ATOM 3748 O O . LEU A 1 477 ? -6.628 15.570 27.887 1.00 96.50 477 LEU A O 1
ATOM 3752 N N . GLU A 1 478 ? -5.484 16.245 26.083 1.00 95.62 478 GLU A N 1
ATOM 3753 C CA . GLU A 1 478 ? -4.162 15.754 26.523 1.00 95.62 478 GLU A CA 1
ATOM 3754 C C . GLU A 1 478 ? -3.767 16.306 27.906 1.00 95.62 478 GLU A C 1
ATOM 3756 O O . GLU A 1 478 ? -3.141 15.602 28.696 1.00 95.62 478 GLU A O 1
ATOM 3761 N N . ASN A 1 479 ? -4.143 17.556 28.201 1.00 91.88 479 ASN A N 1
ATOM 3762 C CA . ASN A 1 479 ? -3.714 18.291 29.392 1.00 91.88 479 ASN A CA 1
ATOM 3763 C C . ASN A 1 479 ? -4.740 18.261 30.545 1.00 91.88 479 ASN A C 1
ATOM 3765 O O . ASN A 1 479 ? -4.446 18.752 31.636 1.00 91.88 479 ASN A O 1
ATOM 3769 N N . GLU A 1 480 ? -5.931 17.691 30.334 1.00 93.19 480 GLU A N 1
ATOM 3770 C CA . GLU A 1 480 ? -6.995 17.643 31.344 1.00 93.19 480 GLU A CA 1
ATOM 3771 C C . GLU A 1 480 ? -6.779 16.490 32.336 1.00 93.19 480 GLU A C 1
ATOM 3773 O O . GLU A 1 480 ? -6.583 15.337 31.951 1.00 93.19 480 GLU A O 1
ATOM 3778 N N . THR A 1 481 ? -6.841 16.779 33.639 1.00 90.44 481 THR A N 1
ATOM 3779 C CA . THR A 1 481 ? -6.637 15.764 34.689 1.00 90.44 481 THR A CA 1
ATOM 3780 C C . THR A 1 481 ? -7.953 15.050 34.991 1.00 90.44 481 THR A C 1
ATOM 3782 O O . THR A 1 481 ? -8.706 15.457 35.875 1.00 90.44 481 THR A O 1
ATOM 3785 N N . LEU A 1 482 ? -8.239 13.993 34.230 1.00 89.88 482 LEU A N 1
ATOM 3786 C CA . LEU A 1 482 ? -9.491 13.238 34.287 1.00 89.88 482 LEU A CA 1
ATOM 3787 C C . LEU A 1 482 ? -9.272 11.806 34.785 1.00 89.88 482 LEU A C 1
ATOM 3789 O O . LEU A 1 482 ? -8.208 11.216 34.610 1.00 89.88 482 LEU A O 1
ATOM 3793 N N . GLY A 1 483 ? -10.306 11.236 35.406 1.00 91.06 483 GLY A N 1
ATOM 3794 C CA . GLY A 1 483 ? -10.318 9.826 35.790 1.00 91.06 483 GLY A CA 1
ATOM 3795 C C . GLY A 1 483 ? -10.527 8.880 34.601 1.00 91.06 483 GLY A C 1
ATOM 3796 O O . GLY A 1 483 ? -10.581 9.293 33.442 1.00 91.06 483 GLY A O 1
ATOM 3797 N N . LEU A 1 484 ? -10.717 7.599 34.920 1.00 93.81 484 LEU A N 1
ATOM 3798 C CA . LEU A 1 484 ? -11.064 6.532 33.969 1.00 93.81 484 LEU A CA 1
ATOM 3799 C C . LEU A 1 484 ? -12.559 6.146 34.019 1.00 93.81 484 LEU A C 1
ATOM 3801 O O . LEU A 1 484 ? -12.957 5.100 33.503 1.00 93.81 484 LEU A O 1
ATOM 3805 N N . GLY A 1 485 ? -13.378 6.984 34.664 1.00 94.31 485 GLY A N 1
ATOM 3806 C CA . GLY A 1 485 ? -14.763 6.680 35.018 1.00 94.31 485 GLY A CA 1
ATOM 3807 C C . GLY A 1 485 ? -14.857 5.705 36.200 1.00 94.31 485 GLY A C 1
ATOM 3808 O O . GLY A 1 485 ? -13.862 5.492 36.901 1.00 94.31 485 GLY A O 1
ATOM 3809 N N . PRO A 1 486 ? -16.032 5.090 36.425 1.00 95.00 486 PRO A N 1
ATOM 3810 C CA . PRO A 1 486 ? -16.215 4.100 37.484 1.00 95.00 486 PRO A CA 1
ATOM 3811 C C . PRO A 1 486 ? -15.283 2.892 37.306 1.00 95.00 486 PRO A C 1
ATOM 3813 O O . PRO A 1 486 ? -15.193 2.350 36.203 1.00 95.00 486 PRO A O 1
ATOM 3816 N N . GLU A 1 487 ? -14.643 2.430 38.390 1.00 87.50 487 GLU A N 1
ATOM 3817 C CA . GLU A 1 487 ? -13.597 1.378 38.382 1.00 87.50 487 GLU A CA 1
ATOM 3818 C C . GLU A 1 487 ? -13.986 0.130 37.569 1.00 87.50 487 GLU A C 1
ATOM 3820 O O . GLU A 1 487 ? -13.175 -0.423 36.833 1.00 87.50 487 GLU A O 1
ATOM 3825 N N . LEU A 1 488 ? -15.245 -0.297 37.684 1.00 92.75 488 LEU A N 1
ATOM 3826 C CA . LEU A 1 488 ? -15.762 -1.544 37.113 1.00 92.75 488 LEU A CA 1
ATOM 3827 C C . LEU A 1 488 ? -16.398 -1.369 35.722 1.00 92.75 488 LEU A C 1
ATOM 3829 O O . LEU A 1 488 ? -16.937 -2.323 35.161 1.00 92.75 488 LEU A O 1
ATOM 3833 N N . SER A 1 489 ? -16.330 -0.161 35.150 1.00 94.56 489 SER A N 1
ATOM 3834 C CA . SER A 1 489 ? -16.840 0.126 33.802 1.00 94.56 489 SER A CA 1
ATOM 3835 C C . SER A 1 489 ? -16.024 -0.541 32.690 1.00 94.56 489 SER A C 1
ATOM 3837 O O . SER A 1 489 ? -16.510 -0.633 31.565 1.00 94.56 489 SER A O 1
ATOM 3839 N N . VAL A 1 490 ? -14.818 -1.039 32.987 1.00 95.94 490 VAL A N 1
ATOM 3840 C CA . VAL A 1 490 ? -13.957 -1.798 32.069 1.00 95.94 490 VAL A CA 1
ATOM 3841 C C . VAL A 1 490 ? -13.526 -3.102 32.735 1.00 95.94 490 VAL A C 1
ATOM 3843 O O . VAL A 1 490 ? -12.968 -3.092 33.827 1.00 95.94 490 VAL A O 1
ATOM 3846 N N . SER A 1 491 ? -13.780 -4.235 32.079 1.00 94.81 491 SER A N 1
ATOM 3847 C CA . SER A 1 491 ? -13.450 -5.572 32.600 1.00 94.81 491 SER A CA 1
ATOM 3848 C C . SER A 1 491 ? -13.303 -6.596 31.471 1.00 94.81 491 SER A C 1
ATOM 3850 O O . SER A 1 491 ? -13.493 -6.283 30.294 1.00 94.81 491 SER A O 1
ATOM 3852 N N . LYS A 1 492 ? -12.985 -7.853 31.803 1.00 95.12 492 LYS A N 1
ATOM 3853 C CA . LYS A 1 492 ? -12.960 -8.950 30.816 1.00 95.12 492 LYS A CA 1
ATOM 3854 C C . LYS A 1 492 ? -14.352 -9.485 30.445 1.00 95.12 492 LYS A C 1
ATOM 3856 O O . LYS A 1 492 ? -14.434 -10.427 29.664 1.00 95.12 492 LYS A O 1
ATOM 3861 N N . PHE A 1 493 ? -15.434 -8.908 30.979 1.00 94.69 493 PHE A N 1
ATOM 3862 C CA . PHE A 1 493 ? -16.807 -9.421 30.862 1.00 94.69 493 PHE A CA 1
ATOM 3863 C C . PHE A 1 493 ? -17.227 -9.764 29.418 1.00 94.69 493 PHE A C 1
ATOM 3865 O O . PHE A 1 493 ? -17.791 -10.828 29.171 1.00 94.69 493 PHE A O 1
ATOM 3872 N N . VAL A 1 494 ? -16.879 -8.930 28.432 1.00 94.62 494 VAL A N 1
ATOM 3873 C CA . VAL A 1 494 ? -17.181 -9.202 27.011 1.00 94.62 494 VAL A CA 1
ATOM 3874 C C . VAL A 1 494 ? -16.587 -10.519 26.496 1.00 94.62 494 VAL A C 1
ATOM 3876 O O . VAL A 1 494 ? -17.221 -11.202 25.693 1.00 94.62 494 VAL A O 1
ATOM 3879 N N . GLN A 1 495 ? -15.404 -10.913 26.983 1.00 94.38 495 GLN A N 1
ATOM 3880 C CA . GLN A 1 495 ? -14.717 -12.134 26.554 1.00 94.38 495 GLN A CA 1
ATOM 3881 C C . GLN A 1 495 ? -15.459 -13.407 26.994 1.00 94.38 495 GLN A C 1
ATOM 3883 O O . GLN A 1 495 ? -15.206 -14.461 26.411 1.00 94.38 495 GLN A O 1
ATOM 3888 N N . THR A 1 496 ? -16.349 -13.300 27.993 1.00 91.81 496 THR A N 1
ATOM 3889 C CA . THR A 1 496 ? -17.210 -14.380 28.509 1.00 91.81 496 THR A CA 1
ATOM 3890 C C . THR A 1 496 ? -18.664 -14.274 28.047 1.00 91.81 496 THR A C 1
ATOM 3892 O O . THR A 1 496 ? -19.345 -15.286 27.939 1.00 91.81 496 THR A O 1
ATOM 3895 N N . ASP A 1 497 ? -19.162 -13.050 27.835 1.00 89.81 497 ASP A N 1
ATOM 3896 C CA . ASP A 1 497 ? -20.588 -12.772 27.606 1.00 89.81 497 ASP A CA 1
ATOM 3897 C C . ASP A 1 497 ? -21.007 -12.844 26.128 1.00 89.81 497 ASP A C 1
ATOM 3899 O O . ASP A 1 497 ? -22.184 -13.028 25.818 1.00 89.81 497 ASP A O 1
ATOM 3903 N N . CYS A 1 498 ? -20.048 -12.680 25.213 1.00 90.75 498 CYS A N 1
ATOM 3904 C CA . CYS A 1 498 ? -20.265 -12.715 23.766 1.00 90.75 498 CYS A CA 1
ATOM 3905 C C . CYS A 1 498 ? -19.676 -13.985 23.125 1.00 90.75 498 CYS A C 1
ATOM 3907 O O . CYS A 1 498 ? -18.975 -14.763 23.769 1.00 90.75 498 CYS A O 1
ATOM 3909 N N . ASN A 1 499 ? -19.962 -14.200 21.835 1.00 87.31 499 ASN A N 1
ATOM 3910 C CA . ASN A 1 499 ? -19.564 -15.389 21.069 1.00 87.31 499 ASN A CA 1
ATOM 3911 C C . ASN A 1 499 ? -18.051 -15.420 20.753 1.00 87.31 499 ASN A C 1
ATOM 3913 O O . ASN A 1 499 ? -17.621 -15.215 19.614 1.00 87.31 499 ASN A O 1
ATOM 3917 N N . ASN A 1 500 ? -17.230 -15.641 21.779 1.00 87.88 500 ASN A N 1
ATOM 3918 C CA . ASN A 1 500 ? -15.780 -15.562 21.686 1.00 87.88 500 ASN A CA 1
ATOM 3919 C C . ASN A 1 500 ? -15.163 -16.864 21.144 1.00 87.88 500 ASN A C 1
ATOM 3921 O O . ASN A 1 500 ? -15.205 -17.908 21.790 1.00 87.88 500 ASN A O 1
ATOM 3925 N N . LYS A 1 501 ? -14.557 -16.773 19.954 1.00 84.50 501 LYS A N 1
ATOM 3926 C CA . LYS A 1 501 ? -13.878 -17.873 19.239 1.00 84.50 501 LYS A CA 1
ATOM 3927 C C . LYS A 1 501 ? -12.355 -17.871 19.455 1.00 84.50 501 LYS A C 1
ATOM 3929 O O . LYS A 1 501 ? -11.628 -18.527 18.713 1.00 84.50 501 LYS A O 1
ATOM 3934 N N . HIS A 1 502 ? -11.867 -17.117 20.440 1.00 85.56 502 HIS A N 1
ATOM 3935 C CA . HIS A 1 502 ? -10.448 -16.961 20.754 1.00 85.56 502 HIS A CA 1
ATOM 3936 C C . HIS A 1 502 ? -10.169 -17.216 22.237 1.00 85.56 502 HIS A C 1
ATOM 3938 O O . HIS A 1 502 ? -11.078 -17.330 23.054 1.00 85.56 502 HIS A O 1
ATOM 3944 N N . ILE A 1 503 ? -8.883 -17.299 22.567 1.00 90.94 503 ILE A N 1
ATOM 3945 C CA . ILE A 1 503 ? -8.383 -17.553 23.919 1.00 90.94 503 ILE A CA 1
ATOM 3946 C C . ILE A 1 503 ? -8.620 -16.352 24.864 1.00 90.94 503 ILE A C 1
ATOM 3948 O O . ILE A 1 503 ? -8.820 -15.231 24.385 1.00 90.94 503 ILE A O 1
ATOM 3952 N N . PRO A 1 504 ? -8.557 -16.539 26.197 1.00 91.94 504 PRO A N 1
ATOM 3953 C CA . PRO A 1 504 ? -8.507 -15.440 27.159 1.00 91.94 504 PRO A CA 1
ATOM 3954 C C . PRO A 1 504 ? -7.323 -14.494 26.925 1.00 91.94 504 PRO A C 1
ATOM 3956 O O . PRO A 1 504 ? -6.181 -14.938 26.802 1.00 91.94 504 PRO A O 1
ATOM 3959 N N . TYR A 1 505 ? -7.579 -13.188 26.983 1.00 90.50 505 TYR A N 1
ATOM 3960 C CA . TYR A 1 505 ? -6.550 -12.144 26.958 1.00 90.50 505 TYR A CA 1
ATOM 3961 C C . TYR A 1 505 ? -6.686 -11.196 28.155 1.00 90.50 505 TYR A C 1
ATOM 3963 O O . TYR A 1 505 ? -7.731 -11.121 28.809 1.00 90.50 505 TYR A O 1
ATOM 3971 N N . ASP A 1 506 ? -5.618 -10.470 28.477 1.00 91.44 506 ASP A N 1
ATOM 3972 C CA . ASP A 1 506 ? -5.669 -9.330 29.396 1.00 91.44 506 ASP A CA 1
ATOM 3973 C C . ASP A 1 506 ? -6.181 -8.069 28.690 1.00 91.44 506 ASP A C 1
ATOM 3975 O O . ASP A 1 506 ? -6.005 -7.908 27.483 1.00 91.44 506 ASP A O 1
ATOM 3979 N N . ASN A 1 507 ? -6.835 -7.188 29.451 1.00 90.44 507 ASN A N 1
ATOM 3980 C CA . ASN A 1 507 ? -7.146 -5.839 28.987 1.00 90.44 507 ASN A CA 1
ATOM 3981 C C . ASN A 1 507 ? -5.895 -4.973 29.175 1.00 90.44 507 ASN A C 1
ATOM 3983 O O . ASN A 1 507 ? -5.171 -5.136 30.159 1.00 90.44 507 ASN A O 1
ATOM 3987 N N . PHE A 1 508 ? -5.665 -4.036 28.261 1.00 88.88 508 PHE A N 1
ATOM 3988 C CA . PHE A 1 508 ? -4.514 -3.134 28.306 1.00 88.88 508 PHE A CA 1
ATOM 3989 C C . PHE A 1 508 ? -4.966 -1.695 28.578 1.00 88.88 508 PHE A C 1
ATOM 3991 O O . PHE A 1 508 ? -6.135 -1.355 28.407 1.00 88.88 508 PHE A O 1
ATOM 3998 N N . LEU A 1 509 ? -4.028 -0.844 28.993 1.00 89.62 509 LEU A N 1
ATOM 3999 C CA . LEU A 1 509 ? -4.241 0.589 29.175 1.00 89.62 509 LEU A CA 1
ATOM 4000 C C . LEU A 1 509 ? -3.051 1.341 28.571 1.00 89.62 509 LEU A C 1
ATOM 4002 O O . LEU A 1 509 ? -1.899 0.988 28.821 1.00 89.62 509 LEU A O 1
ATOM 4006 N N . VAL A 1 510 ? -3.342 2.368 27.777 1.00 92.50 510 VAL A N 1
ATOM 4007 C CA . VAL A 1 510 ? -2.362 3.316 27.228 1.00 92.50 510 VAL A CA 1
ATOM 4008 C C . VAL A 1 510 ? -2.324 4.571 28.108 1.00 92.50 510 VAL A C 1
ATOM 4010 O O . VAL A 1 510 ? -3.326 4.916 28.732 1.00 92.50 510 VAL A O 1
ATOM 4013 N N . GLU A 1 511 ? -1.189 5.268 28.180 1.00 93.88 511 GLU A N 1
ATOM 4014 C CA . GLU A 1 511 ? -1.119 6.567 28.861 1.00 93.88 511 GLU A CA 1
ATOM 4015 C C . GLU A 1 511 ? -2.016 7.593 28.146 1.00 93.88 511 GLU A C 1
ATOM 4017 O O . GLU A 1 511 ? -1.980 7.696 26.918 1.00 93.88 511 GLU A O 1
ATOM 4022 N N . GLN A 1 512 ? -2.785 8.391 28.899 1.00 94.62 512 GLN A N 1
ATOM 4023 C CA . GLN A 1 512 ? -3.680 9.419 28.343 1.00 94.62 512 GLN A CA 1
ATOM 4024 C C . GLN A 1 512 ? -2.949 10.333 27.346 1.00 94.62 512 GLN A C 1
ATOM 4026 O O . GLN A 1 512 ? -3.446 10.598 26.250 1.00 94.62 512 GLN A O 1
ATOM 4031 N N . LYS A 1 513 ? -1.728 10.753 27.697 1.00 95.69 513 LYS A N 1
ATOM 4032 C CA . LYS A 1 513 ? -0.888 11.599 26.852 1.00 95.69 513 LYS A CA 1
ATOM 4033 C C . LYS A 1 513 ? -0.554 10.951 25.508 1.00 95.69 513 LYS A C 1
ATOM 4035 O O . LYS A 1 513 ? -0.650 11.603 24.469 1.00 95.69 513 LYS A O 1
ATOM 4040 N N . GLN A 1 514 ? -0.185 9.670 25.523 1.00 95.56 514 GLN A N 1
ATOM 4041 C CA . GLN A 1 514 ? 0.123 8.907 24.315 1.00 95.56 514 GLN A CA 1
ATOM 4042 C C . GLN A 1 514 ? -1.129 8.754 23.440 1.00 95.56 514 GLN A C 1
ATOM 4044 O O . GLN A 1 514 ? -1.057 9.004 22.240 1.00 95.56 514 GLN A O 1
ATOM 4049 N N . ALA A 1 515 ? -2.288 8.445 24.035 1.00 96.44 515 ALA A N 1
ATOM 4050 C CA . ALA A 1 515 ? -3.548 8.317 23.303 1.00 96.44 515 ALA A CA 1
ATOM 4051 C C . ALA A 1 515 ? -3.931 9.610 22.559 1.00 96.44 515 ALA A C 1
ATOM 4053 O O . ALA A 1 515 ? -4.175 9.570 21.354 1.00 96.44 515 ALA A O 1
ATOM 4054 N N . TYR A 1 516 ? -3.925 10.769 23.230 1.00 97.88 516 TYR A N 1
ATOM 4055 C CA . TYR A 1 516 ? -4.231 12.044 22.566 1.00 97.88 516 TYR A CA 1
ATOM 4056 C C . TYR A 1 516 ? -3.135 12.496 21.592 1.00 97.88 516 TYR A C 1
ATOM 4058 O O . TYR A 1 516 ? -3.447 13.089 20.558 1.00 97.88 516 TYR A O 1
ATOM 4066 N N . THR A 1 517 ? -1.869 12.154 21.855 1.00 96.94 517 THR A N 1
ATOM 4067 C CA . THR A 1 517 ? -0.767 12.356 20.902 1.00 96.94 517 THR A CA 1
ATOM 4068 C C . THR A 1 517 ? -1.007 11.574 19.608 1.00 96.94 517 THR A C 1
ATOM 4070 O O . THR A 1 517 ? -0.885 12.140 18.524 1.00 96.94 517 THR A O 1
ATOM 4073 N N . ASP A 1 518 ? -1.384 10.298 19.690 1.00 96.06 518 ASP A N 1
ATOM 4074 C CA . ASP A 1 518 ? -1.607 9.451 18.512 1.00 96.06 518 ASP A CA 1
ATOM 4075 C C . ASP A 1 518 ? -2.912 9.802 17.780 1.00 96.06 518 ASP A C 1
ATOM 4077 O O . ASP A 1 518 ? -2.953 9.786 16.550 1.00 96.06 518 ASP A O 1
ATOM 4081 N N . LEU A 1 519 ? -3.948 10.235 18.508 1.00 97.94 519 LEU A N 1
ATOM 4082 C CA . LEU A 1 519 ? -5.166 10.811 17.929 1.00 97.94 519 LEU A CA 1
ATOM 4083 C C . LEU A 1 519 ? -4.864 12.091 17.128 1.00 97.94 519 LEU A C 1
ATOM 4085 O O . LEU A 1 519 ? -5.400 12.288 16.034 1.00 97.94 519 LEU A O 1
ATOM 4089 N N . TRP A 1 520 ? -3.975 12.947 17.648 1.00 97.81 520 TRP A N 1
ATOM 4090 C CA . TRP A 1 520 ? -3.500 14.136 16.939 1.00 97.81 520 TRP A CA 1
ATOM 4091 C C . TRP A 1 520 ? -2.709 13.769 15.678 1.00 97.81 520 TRP A C 1
ATOM 4093 O O . TRP A 1 520 ? -2.940 14.368 14.623 1.00 97.81 520 TRP A O 1
ATOM 4103 N N . LYS A 1 521 ? -1.803 12.781 15.769 1.00 96.50 521 LYS A N 1
ATOM 4104 C CA . LYS A 1 521 ? -1.016 12.293 14.625 1.00 96.50 521 LYS A CA 1
ATOM 4105 C C . LYS A 1 521 ? -1.923 11.763 13.517 1.00 96.50 521 LYS A C 1
ATOM 4107 O O . LYS A 1 521 ? -1.842 12.288 12.416 1.00 96.50 521 LYS A O 1
ATOM 4112 N N . MET A 1 522 ? -2.863 10.861 13.818 1.00 96.06 522 MET A N 1
ATOM 4113 C CA . MET A 1 522 ? -3.815 10.307 12.841 1.00 96.06 522 MET A CA 1
ATOM 4114 C C . MET A 1 522 ? -4.559 11.410 12.062 1.00 96.06 522 MET A C 1
ATOM 4116 O O . MET A 1 522 ? -4.710 11.332 10.843 1.00 96.06 522 MET A O 1
ATOM 4120 N N . ALA A 1 523 ? -4.991 12.478 12.740 1.00 96.38 523 ALA A N 1
ATOM 4121 C CA . ALA A 1 523 ? -5.636 13.614 12.084 1.00 96.38 523 ALA A CA 1
ATOM 4122 C C . ALA A 1 523 ? -4.662 14.432 11.206 1.00 96.38 523 ALA A C 1
ATOM 4124 O O . ALA A 1 523 ? -5.018 14.840 10.099 1.00 96.38 523 ALA A O 1
ATOM 4125 N N . ALA A 1 524 ? -3.426 14.656 11.664 1.00 95.50 524 ALA A N 1
ATOM 4126 C CA . ALA A 1 524 ? -2.389 15.360 10.903 1.00 95.50 524 ALA A CA 1
ATOM 4127 C C . ALA A 1 524 ? -1.853 14.545 9.704 1.00 95.50 524 ALA A C 1
ATOM 4129 O O . ALA A 1 524 ? -1.549 15.115 8.657 1.00 95.50 524 ALA A O 1
ATOM 4130 N N . GLU A 1 525 ? -1.779 13.220 9.828 1.00 94.69 525 GLU A N 1
ATOM 4131 C CA . GLU A 1 525 ? -1.471 12.257 8.765 1.00 94.69 525 GLU A CA 1
ATOM 4132 C C . GLU A 1 525 ? -2.491 12.370 7.624 1.00 94.69 525 GLU A C 1
ATOM 4134 O O . GLU A 1 525 ? -2.112 12.571 6.468 1.00 94.69 525 GLU A O 1
ATOM 4139 N N . ILE A 1 526 ? -3.788 12.335 7.959 1.00 94.31 526 ILE A N 1
ATOM 4140 C CA . ILE A 1 526 ? -4.878 12.481 6.985 1.00 94.31 526 ILE A CA 1
ATOM 4141 C C . ILE A 1 526 ? -4.836 13.870 6.327 1.00 94.31 526 ILE A C 1
ATOM 4143 O O . ILE A 1 526 ? -4.896 13.974 5.103 1.00 94.31 526 ILE A O 1
ATOM 4147 N N . GLU A 1 527 ? -4.631 14.949 7.092 1.00 93.12 527 GLU A N 1
ATOM 4148 C CA . GLU A 1 527 ? -4.442 16.295 6.522 1.00 93.12 527 GLU A CA 1
ATOM 4149 C C . GLU A 1 527 ? -3.254 16.374 5.547 1.00 93.12 527 GLU A C 1
ATOM 4151 O O . GLU A 1 527 ? -3.321 17.062 4.522 1.00 93.12 527 GLU A O 1
ATOM 4156 N N . THR A 1 528 ? -2.162 15.671 5.859 1.00 91.06 528 THR A N 1
ATOM 4157 C CA . THR A 1 528 ? -0.911 15.729 5.096 1.00 91.06 528 THR A CA 1
ATOM 4158 C C . THR A 1 528 ? -1.106 15.204 3.682 1.00 91.06 528 THR A C 1
ATOM 4160 O O . THR A 1 528 ? -0.755 15.911 2.734 1.00 91.06 528 THR A O 1
ATOM 4163 N N . PHE A 1 529 ? -1.711 14.021 3.509 1.00 89.81 529 PHE A N 1
ATOM 4164 C CA . PHE A 1 529 ? -1.975 13.519 2.160 1.00 89.81 529 PHE A CA 1
ATOM 4165 C C . PHE A 1 529 ? -3.113 14.288 1.482 1.00 89.81 529 PHE A C 1
ATOM 4167 O O . PHE A 1 529 ? -2.928 14.751 0.359 1.00 89.81 529 PHE A O 1
ATOM 4174 N N . VAL A 1 530 ? -4.239 14.542 2.158 1.00 89.69 530 VAL A N 1
ATOM 4175 C CA . VAL A 1 530 ? -5.397 15.228 1.549 1.00 89.69 530 VAL A CA 1
ATOM 4176 C C . VAL A 1 530 ? -5.013 16.599 0.981 1.00 89.69 530 VAL A C 1
ATOM 4178 O O . VAL A 1 530 ? -5.379 16.937 -0.145 1.00 89.69 530 VAL A O 1
ATOM 4181 N N . THR A 1 531 ? -4.210 17.376 1.712 1.00 87.94 531 THR A N 1
ATOM 4182 C CA . THR A 1 531 ? -3.732 18.681 1.231 1.00 87.94 531 THR A CA 1
ATOM 4183 C C . THR A 1 531 ? -2.565 18.585 0.247 1.00 87.94 531 THR A C 1
ATOM 4185 O O . THR A 1 531 ? -2.184 19.607 -0.321 1.00 87.94 531 THR A O 1
ATOM 4188 N N . ALA A 1 532 ? -1.932 17.425 0.049 1.00 88.25 532 ALA A N 1
ATOM 4189 C CA . ALA A 1 532 ? -0.883 17.229 -0.956 1.00 88.25 532 ALA A CA 1
ATOM 4190 C C . ALA A 1 532 ? -1.453 17.016 -2.362 1.00 88.25 532 ALA A C 1
ATOM 4192 O O . ALA A 1 532 ? -0.953 17.627 -3.303 1.00 88.25 532 ALA A O 1
ATOM 4193 N N . PHE A 1 533 ? -2.532 16.240 -2.502 1.00 87.50 533 PHE A N 1
ATOM 4194 C CA . PHE A 1 533 ? -3.121 15.931 -3.812 1.00 87.50 533 PHE A CA 1
ATOM 4195 C C . PHE A 1 533 ? -3.597 17.173 -4.587 1.00 87.50 533 PHE A C 1
ATOM 4197 O O . PHE A 1 533 ? -3.476 17.207 -5.808 1.00 87.50 533 PHE A O 1
ATOM 4204 N N . SER A 1 534 ? -4.015 18.246 -3.905 1.00 83.31 534 SER A N 1
ATOM 4205 C CA . SER A 1 534 ? -4.384 19.528 -4.536 1.00 83.31 534 SER A CA 1
ATOM 4206 C C . SER A 1 534 ? -3.196 20.407 -4.977 1.00 83.31 534 SER A C 1
ATOM 4208 O O . SER A 1 534 ? -3.383 21.582 -5.299 1.00 83.31 534 SER A O 1
ATOM 4210 N N . LYS A 1 535 ? -1.959 19.883 -4.969 1.00 85.50 535 LYS A N 1
ATOM 4211 C CA . LYS A 1 535 ? -0.736 20.638 -5.311 1.00 85.50 535 LYS A CA 1
ATOM 4212 C C . LYS A 1 535 ? -0.123 20.261 -6.666 1.00 85.50 535 LYS A C 1
ATOM 4214 O O . LYS A 1 535 ? 0.707 21.031 -7.152 1.00 85.50 535 LYS A O 1
ATOM 4219 N N . PHE A 1 536 ? -0.483 19.127 -7.268 1.00 90.94 536 PHE A N 1
ATOM 4220 C CA . PHE A 1 536 ? 0.188 18.597 -8.465 1.00 90.94 536 PHE A CA 1
ATOM 4221 C C . PHE A 1 536 ? -0.345 19.206 -9.770 1.00 90.94 536 PHE A C 1
ATOM 4223 O O . PHE A 1 536 ? -1.546 19.203 -10.008 1.00 90.94 536 PHE A O 1
ATOM 4230 N N . ASP A 1 537 ? 0.561 19.651 -10.645 1.00 91.44 537 ASP A N 1
ATOM 4231 C CA . ASP A 1 537 ? 0.279 20.164 -11.997 1.00 91.44 537 ASP A CA 1
ATOM 4232 C C . ASP A 1 537 ? 0.324 19.064 -13.076 1.00 91.44 537 ASP A C 1
ATOM 4234 O O . ASP A 1 537 ? -0.079 19.293 -14.213 1.00 91.44 537 ASP A O 1
ATOM 4238 N N . ASN A 1 538 ? 0.885 17.887 -12.770 1.00 92.31 538 ASN A N 1
ATOM 4239 C CA . ASN A 1 538 ? 0.965 16.747 -13.692 1.00 92.31 538 ASN A CA 1
ATOM 4240 C C . ASN A 1 538 ? 1.210 15.413 -12.958 1.00 92.31 538 ASN A C 1
ATOM 4242 O O . ASN A 1 538 ? 1.683 15.392 -11.820 1.00 92.31 538 ASN A O 1
ATOM 4246 N N . VAL A 1 539 ? 0.960 14.286 -13.638 1.00 94.44 539 VAL A N 1
ATOM 4247 C CA . VAL A 1 539 ? 1.074 12.938 -13.045 1.00 94.44 539 VAL A CA 1
ATOM 4248 C C . VAL A 1 539 ? 2.501 12.546 -12.626 1.00 94.44 539 VAL A C 1
ATOM 4250 O O . VAL A 1 539 ? 2.656 11.690 -11.762 1.00 94.44 539 VAL A O 1
ATO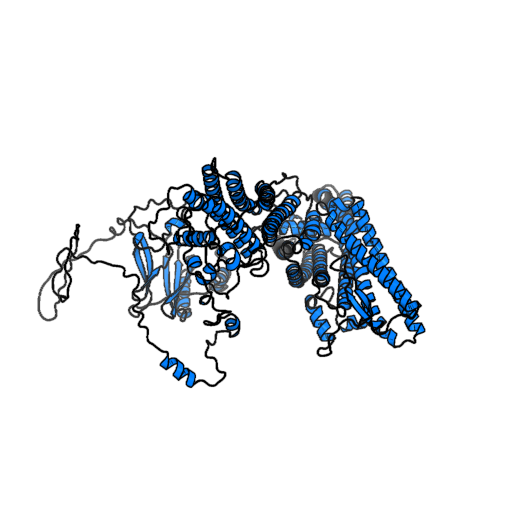M 4253 N N . ARG A 1 540 ? 3.561 13.176 -13.165 1.00 93.88 540 ARG A N 1
ATOM 4254 C CA . ARG A 1 540 ? 4.941 12.893 -12.723 1.00 93.88 540 ARG A CA 1
ATOM 4255 C C . ARG A 1 540 ? 5.172 13.404 -11.301 1.00 93.88 540 ARG A C 1
ATOM 4257 O O . ARG A 1 540 ? 5.794 12.715 -10.506 1.00 93.88 540 ARG A O 1
ATOM 4264 N N . GLN A 1 541 ? 4.613 14.567 -10.965 1.00 95.44 541 GLN A N 1
ATOM 4265 C CA . GLN A 1 541 ? 4.664 15.116 -9.606 1.00 95.44 541 GLN A CA 1
ATOM 4266 C C . GLN A 1 541 ? 3.878 14.237 -8.621 1.00 95.44 541 GLN A C 1
ATOM 4268 O O . GLN A 1 541 ? 4.372 13.964 -7.528 1.00 95.44 541 GLN A O 1
ATOM 4273 N N . LEU A 1 542 ? 2.717 13.710 -9.040 1.00 95.12 542 LEU A N 1
ATOM 4274 C CA . LEU A 1 542 ? 1.979 12.700 -8.273 1.00 95.12 542 LEU A CA 1
ATOM 4275 C C . LEU A 1 542 ? 2.824 11.431 -8.064 1.00 95.12 542 LEU A C 1
ATOM 4277 O O . LEU A 1 542 ? 2.987 10.998 -6.930 1.00 95.12 542 LEU A O 1
ATOM 4281 N N . GLN A 1 543 ? 3.416 10.861 -9.119 1.00 95.50 543 GLN A N 1
ATOM 4282 C CA . GLN A 1 543 ? 4.268 9.667 -9.016 1.00 95.50 543 GLN A CA 1
ATOM 4283 C C . GLN A 1 543 ? 5.473 9.887 -8.084 1.00 95.50 543 GLN A C 1
ATOM 4285 O O . GLN A 1 543 ? 5.786 9.018 -7.272 1.00 95.50 543 GLN A O 1
ATOM 4290 N N . SER A 1 544 ? 6.117 11.055 -8.158 1.00 95.56 544 SER A N 1
ATOM 4291 C CA . SER A 1 544 ? 7.203 11.450 -7.256 1.00 95.56 544 SER A CA 1
ATOM 4292 C C . SER A 1 544 ? 6.741 11.521 -5.797 1.00 95.56 544 SER A C 1
ATOM 4294 O O . SER A 1 544 ? 7.398 10.964 -4.922 1.00 95.56 544 SER A O 1
ATOM 4296 N N . PHE A 1 545 ? 5.584 12.128 -5.522 1.00 95.75 545 PHE A N 1
ATOM 4297 C CA . PHE A 1 545 ? 5.003 12.160 -4.177 1.00 95.75 545 PHE A CA 1
ATOM 4298 C C . PHE A 1 545 ? 4.649 10.760 -3.658 1.00 95.75 545 PHE A C 1
ATOM 4300 O O . PHE A 1 545 ? 4.981 10.420 -2.523 1.00 95.75 545 PHE A O 1
ATOM 4307 N N . LEU A 1 546 ? 4.052 9.911 -4.494 1.00 95.88 546 LEU A N 1
ATOM 4308 C CA . LEU A 1 546 ? 3.756 8.523 -4.140 1.00 95.88 546 LEU A CA 1
ATOM 4309 C C . LEU A 1 546 ? 5.037 7.747 -3.776 1.00 95.88 546 LEU A C 1
ATOM 4311 O O . LEU A 1 546 ? 5.081 7.110 -2.723 1.00 95.88 546 LEU A O 1
ATOM 4315 N N . ARG A 1 547 ? 6.097 7.858 -4.595 1.00 94.75 547 ARG A N 1
ATOM 4316 C CA . ARG A 1 547 ? 7.367 7.133 -4.404 1.00 94.75 547 ARG A CA 1
ATOM 4317 C C . ARG A 1 547 ? 8.223 7.663 -3.251 1.00 94.75 547 ARG A C 1
ATOM 4319 O O . ARG A 1 547 ? 8.822 6.856 -2.552 1.00 94.75 547 ARG A O 1
ATOM 4326 N N . PHE A 1 548 ? 8.318 8.981 -3.064 1.00 94.81 548 PHE A N 1
ATOM 4327 C CA . PHE A 1 548 ? 9.274 9.589 -2.124 1.00 94.81 548 PHE A CA 1
ATOM 4328 C C . PHE A 1 548 ? 8.632 10.145 -0.843 1.00 94.81 548 PHE A C 1
ATOM 4330 O O . PHE A 1 548 ? 9.295 10.176 0.190 1.00 94.81 548 PHE A O 1
ATOM 4337 N N . SER A 1 549 ? 7.355 10.540 -0.873 1.00 92.50 549 SER A N 1
ATOM 4338 C CA . SER A 1 549 ? 6.656 11.131 0.283 1.00 92.50 549 SER A CA 1
ATOM 4339 C C . SER A 1 549 ? 5.652 10.186 0.951 1.00 92.50 549 SER A C 1
ATOM 4341 O O . SER A 1 549 ? 5.433 10.304 2.156 1.00 92.50 549 SER A O 1
ATOM 4343 N N . MET A 1 550 ? 5.038 9.255 0.210 1.00 93.50 550 MET A N 1
ATOM 4344 C CA . MET A 1 550 ? 4.050 8.313 0.761 1.00 93.50 550 MET A CA 1
ATOM 4345 C C . MET A 1 550 ? 4.669 6.959 1.099 1.00 93.50 550 MET A C 1
ATOM 4347 O O . MET A 1 550 ? 4.802 6.633 2.279 1.00 93.50 550 MET A O 1
ATOM 4351 N N . ALA A 1 551 ? 5.099 6.192 0.094 1.00 93.44 551 ALA A N 1
ATOM 4352 C CA . ALA A 1 551 ? 5.540 4.806 0.267 1.00 93.44 551 ALA A CA 1
ATOM 4353 C C . ALA A 1 551 ? 6.635 4.596 1.340 1.00 93.44 551 ALA A C 1
ATOM 4355 O O . ALA A 1 551 ? 6.484 3.665 2.139 1.00 93.44 551 ALA A O 1
ATOM 4356 N N . PRO A 1 552 ? 7.670 5.462 1.470 1.00 91.44 552 PRO A N 1
ATOM 4357 C CA . PRO A 1 552 ? 8.695 5.316 2.505 1.00 91.44 552 PRO A CA 1
ATOM 4358 C C . PRO A 1 552 ? 8.133 5.452 3.923 1.00 91.44 552 PRO A C 1
ATOM 4360 O O . PRO A 1 552 ? 8.603 4.804 4.853 1.00 91.44 552 PRO A O 1
ATOM 4363 N N . ARG A 1 553 ? 7.104 6.289 4.082 1.00 89.31 553 ARG A N 1
ATOM 4364 C CA . ARG A 1 553 ? 6.589 6.759 5.371 1.00 89.31 553 ARG A CA 1
ATOM 4365 C C . ARG A 1 553 ? 5.446 5.895 5.915 1.00 89.31 553 ARG A C 1
ATOM 4367 O O . ARG A 1 553 ? 5.160 5.963 7.106 1.00 89.31 553 ARG A O 1
ATOM 4374 N N . MET A 1 554 ? 4.847 5.025 5.095 1.00 88.06 554 MET A N 1
ATOM 4375 C CA . MET A 1 554 ? 3.687 4.181 5.445 1.00 88.06 554 MET A CA 1
ATOM 4376 C C . MET A 1 554 ? 3.848 3.281 6.684 1.00 88.06 554 MET A C 1
ATOM 4378 O O . MET A 1 554 ? 2.853 2.811 7.224 1.00 88.06 554 MET A O 1
ATOM 4382 N N . THR A 1 555 ? 5.066 2.973 7.133 1.00 78.56 555 THR A N 1
ATOM 4383 C CA . THR A 1 555 ? 5.293 2.127 8.330 1.00 78.56 555 THR A CA 1
ATOM 4384 C C . THR A 1 555 ? 5.915 2.884 9.503 1.00 78.56 555 THR A C 1
ATOM 4386 O O . THR A 1 555 ? 5.734 2.466 10.641 1.00 78.56 555 THR A O 1
ATOM 4389 N N . ALA A 1 556 ? 6.595 4.005 9.250 1.00 70.88 556 ALA A N 1
ATOM 4390 C CA . ALA A 1 556 ? 7.210 4.826 10.293 1.00 70.88 556 ALA A CA 1
ATOM 4391 C C . ALA A 1 556 ? 6.279 5.938 10.818 1.00 70.88 556 ALA A C 1
ATOM 4393 O O . ALA A 1 556 ? 6.261 6.210 12.017 1.00 70.88 556 ALA A O 1
ATOM 4394 N N . ASP A 1 557 ? 5.485 6.547 9.929 1.00 81.25 557 ASP A N 1
ATOM 4395 C CA . ASP A 1 557 ? 4.827 7.838 10.178 1.00 81.25 557 ASP A CA 1
ATOM 4396 C C . ASP A 1 557 ? 3.295 7.800 10.029 1.00 81.25 557 ASP A C 1
ATOM 4398 O O . ASP A 1 557 ? 2.646 8.789 10.359 1.00 81.25 557 ASP A O 1
ATOM 4402 N N . TYR A 1 558 ? 2.717 6.711 9.505 1.00 89.69 558 TYR A N 1
ATOM 4403 C CA . TYR A 1 558 ? 1.274 6.585 9.263 1.00 89.69 558 TYR A CA 1
ATOM 4404 C C . TYR A 1 558 ? 0.651 5.439 10.070 1.00 89.69 558 TYR A C 1
ATOM 4406 O O . TYR A 1 558 ? 0.991 4.265 9.896 1.00 89.69 558 TYR A O 1
ATOM 4414 N N . SER A 1 559 ? -0.327 5.786 10.905 1.00 92.12 559 SER A N 1
ATOM 4415 C CA . SER A 1 559 ? -1.217 4.853 11.595 1.00 92.12 559 SER A CA 1
ATOM 4416 C C . SER A 1 559 ? -1.969 3.951 10.607 1.00 92.12 559 SER A C 1
ATOM 4418 O O . SER A 1 559 ? -2.260 4.344 9.474 1.00 92.12 559 SER A O 1
ATOM 4420 N N . SER A 1 560 ? -2.331 2.731 11.022 1.00 91.81 560 SER A N 1
ATOM 4421 C CA . SER A 1 560 ? -3.087 1.802 10.164 1.00 91.81 560 SER A CA 1
ATOM 4422 C C . SER A 1 560 ? -4.425 2.392 9.706 1.00 91.81 560 SER A C 1
ATOM 4424 O O . SER A 1 560 ? -4.808 2.228 8.550 1.00 91.81 560 SER A O 1
ATOM 4426 N N . VAL A 1 561 ? -5.080 3.177 10.564 1.00 94.12 561 VAL A N 1
ATOM 4427 C CA . VAL A 1 561 ? -6.301 3.917 10.219 1.00 94.12 561 VAL A CA 1
ATOM 4428 C C . VAL A 1 561 ? -6.034 4.984 9.159 1.00 94.12 561 VAL A C 1
ATOM 4430 O O . VAL A 1 561 ? -6.740 5.005 8.152 1.00 94.12 561 VAL A O 1
ATOM 4433 N N . ALA A 1 562 ? -4.999 5.822 9.303 1.00 94.88 562 ALA A N 1
ATOM 4434 C CA . ALA A 1 562 ? -4.663 6.806 8.271 1.00 94.88 562 ALA A CA 1
ATOM 4435 C C . ALA A 1 562 ? -4.266 6.148 6.938 1.00 94.88 562 ALA A C 1
ATOM 4437 O O . ALA A 1 562 ? -4.600 6.688 5.885 1.00 94.88 562 ALA A O 1
ATOM 4438 N N . ARG A 1 563 ? -3.638 4.961 6.959 1.00 94.25 563 ARG A N 1
ATOM 4439 C CA . ARG A 1 563 ? -3.388 4.153 5.750 1.00 94.25 563 ARG A CA 1
ATOM 4440 C C . ARG A 1 563 ? -4.667 3.663 5.082 1.00 94.25 563 ARG A C 1
ATOM 4442 O O . ARG A 1 563 ? -4.791 3.782 3.867 1.00 94.25 563 ARG A O 1
ATOM 4449 N N . GLY A 1 564 ? -5.625 3.155 5.856 1.00 94.44 564 GLY A N 1
ATOM 4450 C CA . GLY A 1 564 ? -6.922 2.727 5.329 1.00 94.44 564 GLY A CA 1
ATOM 4451 C C . GLY A 1 564 ? -7.708 3.894 4.721 1.00 94.44 564 GLY A C 1
ATOM 4452 O O . GLY A 1 564 ? -8.210 3.796 3.602 1.00 94.44 564 GLY A O 1
ATOM 4453 N N . PHE A 1 565 ? -7.729 5.039 5.414 1.00 95.19 565 PHE A N 1
ATOM 4454 C CA . PHE A 1 565 ? -8.262 6.294 4.878 1.00 95.19 565 PHE A CA 1
ATOM 4455 C C . PHE A 1 565 ? -7.539 6.712 3.591 1.00 95.19 565 PHE A C 1
ATOM 4457 O O . PHE A 1 565 ? -8.205 7.079 2.628 1.00 95.19 565 PHE A O 1
ATOM 4464 N N . TYR A 1 566 ? -6.204 6.637 3.547 1.00 94.62 566 TYR A N 1
ATOM 4465 C CA . TYR A 1 566 ? -5.404 6.980 2.370 1.00 94.62 566 TYR A CA 1
ATOM 4466 C C . TYR A 1 566 ? -5.723 6.100 1.157 1.00 94.62 566 TYR A C 1
ATOM 4468 O O . TYR A 1 566 ? -5.923 6.642 0.074 1.00 94.62 566 TYR A O 1
ATOM 4476 N N . GLN A 1 567 ? -5.789 4.773 1.314 1.00 93.75 567 GLN A N 1
ATOM 4477 C CA . GLN A 1 567 ? -6.023 3.868 0.184 1.00 93.75 567 GLN A CA 1
ATOM 4478 C C . GLN A 1 567 ? -7.382 4.133 -0.478 1.00 93.75 567 GLN A C 1
ATOM 4480 O O . GLN A 1 567 ? -7.426 4.389 -1.681 1.00 93.75 567 GLN A O 1
ATOM 4485 N N . LEU A 1 568 ? -8.462 4.187 0.313 1.00 92.94 568 LEU A N 1
ATOM 4486 C CA . LEU A 1 568 ? -9.806 4.505 -0.190 1.00 92.94 568 LEU A CA 1
ATOM 4487 C C . LEU A 1 568 ? -9.932 5.943 -0.702 1.00 92.94 568 LEU A C 1
ATOM 4489 O O . LEU A 1 568 ? -10.743 6.213 -1.586 1.00 92.94 568 LEU A O 1
ATOM 4493 N N . PHE A 1 569 ? -9.175 6.886 -0.135 1.00 92.62 569 PHE A N 1
ATOM 4494 C CA . PHE A 1 569 ? -9.115 8.266 -0.612 1.00 92.62 569 PHE A CA 1
ATOM 4495 C C . PHE A 1 569 ? -8.435 8.367 -1.980 1.00 92.62 569 PHE A C 1
ATOM 4497 O O . PHE A 1 569 ? -8.928 9.079 -2.854 1.00 92.62 569 PHE A O 1
ATOM 4504 N N . PHE A 1 570 ? -7.311 7.671 -2.161 1.00 93.81 570 PHE A N 1
ATOM 4505 C CA . PHE A 1 570 ? -6.480 7.763 -3.354 1.00 93.81 570 PHE A CA 1
ATOM 4506 C C . PHE A 1 570 ? -7.125 7.080 -4.562 1.00 93.81 570 PHE A C 1
ATOM 4508 O O . PHE A 1 570 ? -7.193 7.706 -5.619 1.00 93.81 570 PHE A O 1
ATOM 4515 N N . ILE A 1 571 ? -7.626 5.849 -4.411 1.00 93.81 571 ILE A N 1
ATOM 4516 C CA . ILE A 1 571 ? -8.299 5.105 -5.484 1.00 93.81 571 ILE A CA 1
ATOM 4517 C C . ILE A 1 571 ? -9.691 4.700 -5.004 1.00 93.81 571 ILE A C 1
ATOM 4519 O O . ILE A 1 571 ? -9.841 4.100 -3.942 1.00 93.81 571 ILE A O 1
ATOM 4523 N N . ARG A 1 572 ? -10.710 5.054 -5.786 1.00 90.25 572 ARG A N 1
ATOM 4524 C CA . ARG A 1 572 ? -12.122 4.805 -5.472 1.00 90.25 572 ARG A CA 1
ATOM 4525 C C . ARG A 1 572 ? -12.614 3.480 -6.063 1.00 90.25 572 ARG A C 1
ATOM 4527 O O . ARG A 1 572 ? -11.978 2.913 -6.952 1.00 90.25 572 ARG A O 1
ATOM 4534 N N . ASP A 1 573 ? -13.789 3.035 -5.622 1.00 88.00 573 ASP A N 1
ATOM 4535 C CA . ASP A 1 573 ? -14.448 1.801 -6.087 1.00 88.00 573 ASP A CA 1
ATOM 4536 C C . ASP A 1 573 ? -14.705 1.783 -7.609 1.00 88.00 573 ASP A C 1
ATOM 4538 O O . ASP A 1 573 ? -14.684 0.726 -8.238 1.00 88.00 573 ASP A O 1
ATOM 4542 N N . ASP A 1 574 ? -14.900 2.956 -8.222 1.00 89.88 574 ASP A N 1
ATOM 4543 C CA . ASP A 1 574 ? -15.067 3.150 -9.671 1.00 89.88 574 ASP A CA 1
ATOM 4544 C C . ASP A 1 574 ? -13.734 3.294 -10.440 1.00 89.88 574 ASP A C 1
ATOM 4546 O O . ASP A 1 574 ? -13.728 3.652 -11.619 1.00 89.88 574 ASP A O 1
ATOM 4550 N N . LYS A 1 575 ? -12.598 3.016 -9.782 1.00 91.88 575 LYS A N 1
ATOM 4551 C CA . LYS A 1 575 ? -11.221 3.242 -10.256 1.00 91.88 575 LYS A CA 1
ATOM 4552 C C . LYS A 1 575 ? -10.865 4.712 -10.551 1.00 91.88 575 LYS A C 1
ATOM 4554 O O . LYS A 1 575 ? -9.815 4.956 -11.157 1.00 91.88 575 LYS A O 1
ATOM 4559 N N . SER A 1 576 ? -11.662 5.696 -10.124 1.00 93.25 576 SER A N 1
ATOM 4560 C CA . SER A 1 576 ? -11.238 7.103 -10.154 1.00 93.25 576 SER A CA 1
ATOM 4561 C C . SER A 1 576 ? -10.118 7.370 -9.142 1.00 93.25 576 SER A C 1
ATOM 4563 O O . SER A 1 576 ? -10.049 6.761 -8.070 1.00 93.25 576 SER A O 1
ATOM 4565 N N . ILE A 1 577 ? -9.225 8.296 -9.482 1.00 92.62 577 ILE A N 1
ATOM 4566 C CA . ILE A 1 577 ? -8.165 8.789 -8.605 1.00 92.62 577 ILE A CA 1
ATOM 4567 C C . ILE A 1 577 ? -8.691 10.033 -7.889 1.00 92.62 577 ILE A C 1
ATOM 4569 O O . ILE A 1 577 ? -9.111 10.992 -8.535 1.00 92.62 577 ILE A O 1
ATOM 4573 N N . VAL A 1 578 ? -8.702 10.005 -6.553 1.00 89.19 578 VAL A N 1
ATOM 4574 C CA . VAL A 1 578 ? -9.263 11.053 -5.672 1.00 89.19 578 VAL A CA 1
ATOM 4575 C C . VAL A 1 578 ? -10.640 11.590 -6.111 1.00 89.19 578 VAL A C 1
ATOM 4577 O O . VAL A 1 578 ? -10.964 12.757 -5.891 1.00 89.19 578 VAL A O 1
ATOM 4580 N N . GLY A 1 579 ? -11.477 10.719 -6.691 1.00 79.31 579 GLY A N 1
ATOM 4581 C CA . GLY A 1 579 ? -12.885 10.989 -7.006 1.00 79.31 579 GLY A CA 1
ATOM 4582 C C . GLY A 1 579 ? -13.145 11.946 -8.175 1.00 79.31 579 GLY A C 1
ATOM 4583 O O . GLY A 1 579 ? -14.102 12.714 -8.099 1.00 79.31 579 GLY A O 1
ATOM 4584 N N . LEU A 1 580 ? -12.305 11.963 -9.217 1.00 78.44 580 LEU A N 1
ATOM 4585 C CA . LEU A 1 580 ? -12.457 12.845 -10.390 1.00 78.44 580 LEU A CA 1
ATOM 4586 C C . LEU A 1 580 ? -12.351 12.116 -11.745 1.00 78.44 580 LEU A C 1
ATOM 4588 O O . LEU A 1 580 ? -12.231 10.900 -11.804 1.00 78.44 580 LEU A O 1
ATOM 4592 N N . GLU A 1 581 ? -12.395 12.886 -12.842 1.00 76.44 581 GLU A N 1
ATOM 4593 C CA . GLU A 1 581 ? -12.258 12.423 -14.238 1.00 76.44 581 GLU A CA 1
ATOM 4594 C C . GLU A 1 581 ? -10.973 11.619 -14.528 1.00 76.44 581 GLU A C 1
ATOM 4596 O O . GLU A 1 581 ? -10.912 10.904 -15.527 1.00 76.44 581 GLU A O 1
ATOM 4601 N N . GLU A 1 582 ? -9.940 11.725 -13.684 1.00 90.56 582 GLU A N 1
ATOM 4602 C CA . GLU A 1 582 ? -8.758 10.869 -13.784 1.00 90.56 582 GLU A CA 1
ATOM 4603 C C . GLU A 1 582 ? -9.049 9.483 -13.200 1.00 90.56 582 GLU A C 1
ATOM 4605 O O . GLU A 1 582 ? -9.420 9.360 -12.036 1.00 90.56 582 GLU A O 1
ATOM 4610 N N . SER A 1 583 ? -8.804 8.432 -13.977 1.00 94.19 583 SER A N 1
ATOM 4611 C CA . SER A 1 583 ? -8.879 7.036 -13.542 1.00 94.19 583 SER A CA 1
ATOM 4612 C C . SER A 1 583 ? -7.492 6.401 -13.449 1.00 94.19 583 SER A C 1
ATOM 4614 O O . SER A 1 583 ? -6.480 6.993 -13.844 1.00 94.19 583 SER A O 1
ATOM 4616 N N . VAL A 1 584 ? -7.423 5.158 -12.966 1.00 96.44 584 VAL A N 1
ATOM 4617 C CA . VAL A 1 584 ? -6.212 4.327 -13.096 1.00 96.44 584 VAL A CA 1
ATOM 4618 C C . VAL A 1 584 ? -5.764 4.246 -14.565 1.00 96.44 584 VAL A C 1
ATOM 4620 O O . VAL A 1 584 ? -4.575 4.405 -14.841 1.00 96.44 584 VAL A O 1
ATOM 4623 N N . GLY A 1 585 ? -6.694 4.079 -15.512 1.00 95.88 585 GLY A N 1
ATOM 4624 C CA . GLY A 1 585 ? -6.407 4.009 -16.947 1.00 95.88 585 GLY A CA 1
ATOM 4625 C C . GLY A 1 585 ? -5.877 5.318 -17.539 1.00 95.88 585 GLY A C 1
ATOM 4626 O O . GLY A 1 585 ? -4.871 5.303 -18.253 1.00 95.88 585 GLY A O 1
ATOM 4627 N N . SER A 1 586 ? -6.468 6.474 -17.206 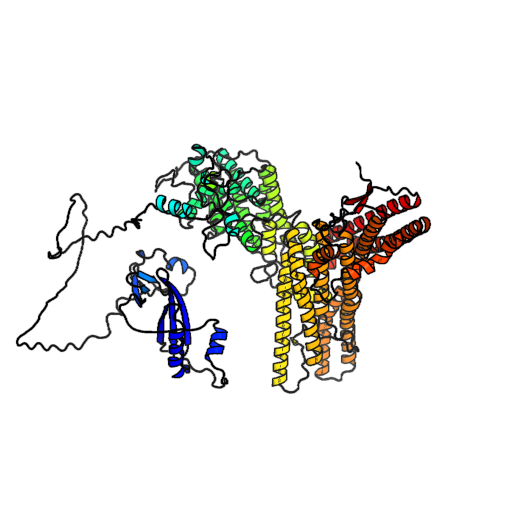1.00 95.00 586 SER A N 1
ATOM 4628 C CA . SER A 1 586 ? -5.921 7.767 -17.659 1.00 95.00 586 SER A CA 1
ATOM 4629 C C . SER A 1 586 ? -4.552 8.041 -17.028 1.00 95.00 586 SER A C 1
ATOM 4631 O O . SER A 1 586 ? -3.629 8.476 -17.716 1.00 95.00 586 SER A O 1
ATOM 4633 N N . THR A 1 587 ? -4.379 7.695 -15.751 1.00 95.94 587 THR A N 1
ATOM 4634 C CA . THR A 1 587 ? -3.106 7.786 -15.022 1.00 95.94 587 THR A CA 1
ATOM 4635 C C . THR A 1 587 ? -2.029 6.916 -15.675 1.00 95.94 587 THR A C 1
ATOM 4637 O O . THR A 1 587 ? -0.910 7.387 -15.883 1.00 95.94 587 THR A O 1
ATOM 4640 N N . ALA A 1 588 ? -2.368 5.690 -16.084 1.00 97.19 588 ALA A N 1
ATOM 4641 C CA . ALA A 1 588 ? -1.487 4.796 -16.833 1.00 97.19 588 ALA A CA 1
ATOM 4642 C C . ALA A 1 588 ? -1.058 5.404 -18.177 1.00 97.19 588 ALA A C 1
ATOM 4644 O O . ALA A 1 588 ? 0.137 5.467 -18.470 1.00 97.19 588 ALA A O 1
ATOM 4645 N N . ILE A 1 589 ? -2.007 5.921 -18.966 1.00 96.75 589 ILE A N 1
ATOM 4646 C CA . ILE A 1 589 ? -1.723 6.575 -20.253 1.00 96.75 589 ILE A CA 1
ATOM 4647 C C . ILE A 1 589 ? -0.810 7.792 -20.057 1.00 96.75 589 ILE A C 1
ATOM 4649 O O . ILE A 1 589 ? 0.228 7.890 -20.710 1.00 96.75 589 ILE A O 1
ATOM 4653 N N . ARG A 1 590 ? -1.121 8.679 -19.104 1.00 96.00 590 ARG A N 1
ATOM 4654 C CA . ARG A 1 590 ? -0.303 9.868 -18.810 1.00 96.00 590 ARG A CA 1
ATOM 4655 C C . ARG A 1 590 ? 1.105 9.514 -18.309 1.00 96.00 590 ARG A C 1
ATOM 4657 O O . ARG A 1 590 ? 2.042 10.277 -18.546 1.00 96.00 590 ARG A O 1
ATOM 4664 N N . LEU A 1 591 ? 1.285 8.378 -17.629 1.00 97.31 591 LEU A N 1
ATOM 4665 C CA . LEU A 1 591 ? 2.602 7.881 -17.208 1.00 97.31 591 LEU A CA 1
ATOM 4666 C C . LEU A 1 591 ? 3.394 7.273 -18.374 1.00 97.31 591 LEU A C 1
ATOM 4668 O O . LEU A 1 591 ? 4.580 7.576 -18.512 1.00 97.31 591 LEU A O 1
ATOM 4672 N N . MET A 1 592 ? 2.738 6.528 -19.267 1.00 98.12 592 MET A N 1
ATOM 4673 C CA . MET A 1 592 ? 3.327 6.084 -20.536 1.00 98.12 592 MET A CA 1
ATOM 4674 C C . MET A 1 592 ? 3.772 7.276 -21.400 1.00 98.12 592 MET A C 1
ATOM 4676 O O . MET A 1 592 ? 4.889 7.292 -21.925 1.00 98.12 592 MET A O 1
ATOM 4680 N N . GLU A 1 593 ? 2.941 8.316 -21.520 1.00 97.31 593 GLU A N 1
ATOM 4681 C CA . GLU A 1 593 ? 3.286 9.552 -22.233 1.00 97.31 593 GLU A CA 1
ATOM 4682 C C . GLU A 1 593 ? 4.443 10.317 -21.579 1.00 97.31 593 GLU A C 1
ATOM 4684 O O . GLU A 1 593 ? 5.284 10.868 -22.289 1.00 97.31 593 GLU A O 1
ATOM 4689 N N . ASN A 1 594 ? 4.547 10.302 -20.246 1.00 96.19 594 ASN A N 1
ATOM 4690 C CA . ASN A 1 594 ? 5.655 10.903 -19.494 1.00 96.19 594 ASN A CA 1
ATOM 4691 C C . ASN A 1 594 ? 7.005 10.169 -19.646 1.00 96.19 594 ASN A C 1
ATOM 4693 O O . ASN A 1 594 ? 8.009 10.645 -19.102 1.00 96.19 594 ASN A O 1
ATOM 4697 N N . LEU A 1 595 ? 7.063 9.046 -20.369 1.00 97.56 595 LEU A N 1
ATOM 4698 C CA . LEU A 1 595 ? 8.304 8.317 -20.638 1.00 97.56 595 LEU A CA 1
ATOM 4699 C C . LEU A 1 595 ? 8.582 8.174 -22.141 1.00 97.56 595 LEU A C 1
ATOM 4701 O O . LEU A 1 595 ? 9.592 8.682 -22.628 1.00 97.56 595 LEU A O 1
ATOM 4705 N N . SER A 1 596 ? 7.697 7.504 -22.880 1.00 97.12 596 SER A N 1
ATOM 4706 C CA . SER A 1 596 ? 7.956 7.014 -24.246 1.00 97.12 596 SER A CA 1
ATOM 4707 C C . SER A 1 596 ? 6.805 7.247 -25.231 1.00 97.12 596 SER A C 1
ATOM 4709 O O . SER A 1 596 ? 7.052 7.412 -26.426 1.00 97.12 596 SER A O 1
ATOM 4711 N N . CYS A 1 597 ? 5.554 7.285 -24.763 1.00 97.38 597 CYS A N 1
ATOM 4712 C CA . CYS A 1 597 ? 4.368 7.222 -25.624 1.00 97.38 597 CYS A CA 1
ATOM 4713 C C . CYS A 1 597 ? 3.812 8.582 -26.082 1.00 97.38 597 CYS A C 1
ATOM 4715 O O . CYS A 1 597 ? 2.804 8.602 -26.783 1.00 97.38 597 CYS A O 1
ATOM 4717 N N . ALA A 1 598 ? 4.433 9.714 -25.730 1.00 96.31 598 ALA A N 1
ATOM 4718 C CA . ALA A 1 598 ? 3.904 11.054 -26.022 1.00 96.31 598 ALA A CA 1
ATOM 4719 C C . ALA A 1 598 ? 3.568 11.260 -27.517 1.00 96.31 598 ALA A C 1
ATOM 4721 O O . ALA A 1 598 ? 4.451 11.348 -28.381 1.00 96.31 598 ALA A O 1
ATOM 4722 N N . GLY A 1 599 ? 2.268 11.338 -27.827 1.00 92.75 599 GLY A N 1
ATOM 4723 C CA . GLY A 1 599 ? 1.758 11.422 -29.199 1.00 92.75 599 GLY A CA 1
ATOM 4724 C C . GLY A 1 599 ? 2.133 10.233 -30.090 1.00 92.75 599 GLY A C 1
ATOM 4725 O O . GLY A 1 599 ? 2.444 10.434 -31.271 1.00 92.75 599 GLY A O 1
ATOM 4726 N N . THR A 1 600 ? 2.190 9.011 -29.549 1.00 93.75 600 THR A N 1
ATOM 4727 C CA . THR A 1 600 ? 2.457 7.798 -30.335 1.00 93.75 600 THR A CA 1
ATOM 4728 C C . THR A 1 600 ? 1.267 7.363 -31.190 1.00 93.75 600 THR A C 1
ATOM 4730 O O . THR A 1 600 ? 0.116 7.402 -30.762 1.00 93.75 600 THR A O 1
ATOM 4733 N N . SER A 1 601 ? 1.555 6.896 -32.406 1.00 92.75 601 SER A N 1
ATOM 4734 C CA . SER A 1 601 ? 0.533 6.398 -33.331 1.00 92.75 601 SER A CA 1
ATOM 4735 C C . SER A 1 601 ? -0.051 5.031 -32.947 1.00 92.75 601 SER A C 1
ATOM 4737 O O . SER A 1 601 ? -1.051 4.632 -33.535 1.00 92.75 601 SER A O 1
ATOM 4739 N N . VAL A 1 602 ? 0.514 4.316 -31.962 1.00 94.00 602 VAL A N 1
ATOM 4740 C CA . VAL A 1 602 ? -0.094 3.070 -31.452 1.00 94.00 602 VAL A CA 1
ATOM 4741 C C . VAL A 1 602 ? -1.231 3.323 -30.448 1.00 94.00 602 VAL A C 1
ATOM 4743 O O . VAL A 1 602 ? -2.138 2.505 -30.358 1.00 94.00 602 VAL A O 1
ATOM 4746 N N . LEU A 1 603 ? -1.239 4.474 -29.762 1.00 93.75 603 LEU A N 1
ATOM 4747 C CA . LEU A 1 603 ? -2.316 4.871 -28.838 1.00 93.75 603 LEU A CA 1
ATOM 4748 C C . LEU A 1 603 ? -3.330 5.840 -29.477 1.00 93.75 603 LEU A C 1
ATOM 4750 O O . LEU A 1 603 ? -4.482 5.884 -29.057 1.00 93.75 603 LEU A O 1
ATOM 4754 N N . ASP A 1 604 ? -2.946 6.574 -30.528 1.00 91.56 604 ASP A N 1
ATOM 4755 C CA . ASP A 1 604 ? -3.855 7.402 -31.342 1.00 91.56 604 ASP A CA 1
ATOM 4756 C C . ASP A 1 604 ? -4.696 6.541 -32.310 1.00 91.56 604 ASP A C 1
ATOM 4758 O O . ASP A 1 604 ? -4.554 6.595 -33.535 1.00 91.56 604 ASP A O 1
ATOM 4762 N N . THR A 1 605 ? -5.578 5.715 -31.741 1.00 91.38 605 THR A N 1
ATOM 4763 C CA . THR A 1 605 ? -6.461 4.787 -32.472 1.00 91.38 605 THR A CA 1
ATOM 4764 C C . THR A 1 605 ? -7.347 5.492 -33.503 1.00 91.38 605 THR A C 1
ATOM 4766 O O . THR A 1 605 ? -7.652 4.936 -34.556 1.00 91.38 605 THR A O 1
ATOM 4769 N N . ALA A 1 606 ? -7.703 6.754 -33.252 1.00 88.38 606 ALA A N 1
ATOM 4770 C CA . ALA A 1 606 ? -8.530 7.573 -34.133 1.00 88.38 606 ALA A CA 1
ATOM 4771 C C . ALA A 1 606 ? -7.819 8.043 -35.421 1.00 88.38 606 ALA A C 1
ATOM 4773 O O . ALA A 1 606 ? -8.494 8.518 -36.341 1.00 88.38 606 ALA A O 1
ATOM 4774 N N . SER A 1 607 ? -6.485 7.934 -35.521 1.00 85.50 607 SER A N 1
ATOM 4775 C CA . SER A 1 607 ? -5.730 8.293 -36.736 1.00 85.50 607 SER A CA 1
ATOM 4776 C C . SER A 1 607 ? -5.202 7.101 -37.541 1.00 85.50 607 SER A C 1
ATOM 4778 O O . SER A 1 607 ? -4.562 7.302 -38.580 1.00 85.50 607 SER A O 1
ATOM 4780 N N . TRP A 1 608 ? -5.510 5.870 -37.121 1.00 92.12 608 TRP A N 1
ATOM 4781 C CA . TRP A 1 608 ? -5.083 4.635 -37.779 1.00 92.12 608 TRP A CA 1
ATOM 4782 C C . TRP A 1 608 ? -5.509 4.558 -39.257 1.00 92.12 608 TRP A C 1
ATOM 4784 O O . TRP A 1 608 ? -6.647 4.839 -39.634 1.00 92.12 608 TRP A O 1
ATOM 4794 N N . LYS A 1 609 ? -4.575 4.148 -40.128 1.00 85.81 609 LYS A N 1
ATOM 4795 C CA . LYS A 1 609 ? -4.781 4.050 -41.585 1.00 85.81 609 LYS A CA 1
ATOM 4796 C C . LYS A 1 609 ? -4.332 2.697 -42.129 1.00 85.81 609 LYS A C 1
ATOM 4798 O O . LYS A 1 609 ? -3.283 2.590 -42.756 1.00 85.81 609 LYS A O 1
ATOM 4803 N N . ILE A 1 610 ? -5.169 1.682 -41.919 1.00 89.00 610 ILE A N 1
ATOM 4804 C CA . ILE A 1 610 ? -4.911 0.312 -42.381 1.00 89.00 610 ILE A CA 1
ATOM 4805 C C . ILE A 1 610 ? -4.789 0.268 -43.923 1.00 89.00 610 ILE A C 1
ATOM 4807 O O . ILE A 1 610 ? -5.698 0.756 -44.616 1.00 89.00 610 ILE A O 1
ATOM 4811 N N . PRO A 1 611 ? -3.699 -0.315 -44.470 1.00 87.19 611 PRO A N 1
ATOM 4812 C CA . PRO A 1 611 ? -3.421 -0.407 -45.904 1.00 87.19 611 PRO A CA 1
ATOM 4813 C C . PRO A 1 611 ? -4.164 -1.585 -46.560 1.00 87.19 611 PRO A C 1
ATOM 4815 O O . PRO A 1 611 ? -3.559 -2.465 -47.160 1.00 87.19 611 PRO A O 1
ATOM 4818 N N . GLU A 1 612 ? -5.489 -1.586 -46.435 1.00 91.00 612 GLU A N 1
ATOM 4819 C CA . GLU A 1 612 ? -6.406 -2.517 -47.106 1.00 91.00 612 GLU A CA 1
ATOM 4820 C C . GLU A 1 612 ? -7.408 -1.710 -47.953 1.00 91.00 612 GLU A C 1
ATOM 4822 O O . GLU A 1 612 ? -7.852 -0.620 -47.548 1.00 91.00 612 GLU A O 1
ATOM 4827 N N . GLU A 1 613 ? -7.713 -2.231 -49.143 1.00 89.81 613 GLU A N 1
ATOM 4828 C CA . GLU A 1 613 ? -8.626 -1.660 -50.139 1.00 89.81 613 GLU A CA 1
ATOM 4829 C C . GLU A 1 613 ? -10.036 -2.259 -50.028 1.00 89.81 613 GLU A C 1
ATOM 4831 O O . GLU A 1 613 ? -11.015 -1.548 -50.251 1.00 89.81 613 GLU A O 1
ATOM 4836 N N . ASP A 1 614 ? -10.151 -3.530 -49.629 1.00 92.50 614 ASP A N 1
ATOM 4837 C CA . ASP A 1 614 ? -11.423 -4.203 -49.351 1.00 92.50 614 ASP A CA 1
ATOM 4838 C C . ASP A 1 614 ? -12.087 -3.603 -48.091 1.00 92.50 614 ASP A C 1
ATOM 4840 O O . ASP A 1 614 ? -11.553 -3.758 -46.987 1.00 92.50 614 ASP A O 1
ATOM 4844 N N . PRO A 1 615 ? -13.257 -2.937 -48.195 1.00 91.44 615 PRO A N 1
ATOM 4845 C CA . PRO A 1 615 ? -13.859 -2.253 -47.051 1.00 91.44 615 PRO A CA 1
ATOM 4846 C C . PRO A 1 615 ? -14.254 -3.189 -45.902 1.00 91.44 615 PRO A C 1
ATOM 4848 O O . PRO A 1 615 ? -14.195 -2.784 -44.742 1.00 91.44 615 PRO A O 1
ATOM 4851 N N . PHE A 1 616 ? -14.631 -4.437 -46.202 1.00 91.06 616 PHE A N 1
ATOM 4852 C CA . PHE A 1 616 ? -15.041 -5.409 -45.192 1.00 91.06 616 PHE A CA 1
ATOM 4853 C C . PHE A 1 616 ? -13.826 -5.957 -44.440 1.00 91.06 616 PHE A C 1
ATOM 4855 O O . PHE A 1 616 ? -13.811 -5.942 -43.207 1.00 91.06 616 PHE A O 1
ATOM 4862 N N . LYS A 1 617 ? -12.773 -6.366 -45.165 1.00 90.12 617 LYS A N 1
ATOM 4863 C CA . LYS A 1 617 ? -11.514 -6.806 -44.539 1.00 90.12 617 LYS A CA 1
ATOM 4864 C C . LYS A 1 617 ? -10.872 -5.680 -43.741 1.00 90.12 617 LYS A C 1
ATOM 4866 O O . LYS A 1 617 ? -10.421 -5.916 -42.626 1.00 90.12 617 LYS A O 1
ATOM 4871 N N . LYS A 1 618 ? -10.893 -4.449 -44.257 1.00 90.56 618 LYS A N 1
ATOM 4872 C CA . LYS A 1 618 ? -10.372 -3.267 -43.564 1.00 90.56 618 LYS A CA 1
ATOM 4873 C C . LYS A 1 618 ? -11.058 -3.046 -42.218 1.00 90.56 618 LYS A C 1
ATOM 4875 O O . LYS A 1 618 ? -10.372 -2.868 -41.218 1.00 90.56 618 LYS A O 1
ATOM 4880 N N . GLU A 1 619 ? -12.386 -3.114 -42.181 1.00 92.00 619 GLU A N 1
ATOM 4881 C CA . GLU A 1 619 ? -13.171 -2.975 -40.950 1.00 92.00 619 GLU A CA 1
ATOM 4882 C C . GLU A 1 619 ? -13.006 -4.184 -40.006 1.00 92.00 619 GLU A C 1
ATOM 4884 O O . GLU A 1 619 ? -13.062 -4.051 -38.785 1.00 92.00 619 GLU A O 1
ATOM 4889 N N . GLN A 1 620 ? -12.756 -5.384 -40.536 1.00 91.75 620 GLN A N 1
ATOM 4890 C CA . GLN A 1 620 ? -12.388 -6.553 -39.729 1.00 91.75 620 GLN A CA 1
ATOM 4891 C C . GLN A 1 620 ? -10.992 -6.398 -39.095 1.00 91.75 620 GLN A C 1
ATOM 4893 O O . GLN A 1 620 ? -10.831 -6.640 -37.902 1.00 91.75 620 GLN A O 1
ATOM 4898 N N . MET A 1 621 ? -9.997 -5.951 -39.865 1.00 92.12 621 MET A N 1
ATOM 4899 C CA . MET A 1 621 ? -8.630 -5.681 -39.399 1.00 92.12 621 MET A CA 1
ATOM 4900 C C . MET A 1 621 ? -8.592 -4.523 -38.396 1.00 92.12 621 MET A C 1
ATOM 4902 O O . MET A 1 621 ? -7.836 -4.576 -37.431 1.00 92.12 621 MET A O 1
ATOM 4906 N N . HIS A 1 622 ? -9.438 -3.506 -38.582 1.00 92.88 622 HIS A N 1
ATOM 4907 C CA . HIS A 1 622 ? -9.581 -2.396 -37.643 1.00 92.88 622 HIS A CA 1
ATOM 4908 C C . HIS A 1 622 ? -10.118 -2.867 -36.290 1.00 92.88 622 HIS A C 1
ATOM 4910 O O . HIS A 1 622 ? -9.545 -2.538 -35.254 1.00 92.88 622 HIS A O 1
ATOM 4916 N N . ARG A 1 623 ? -11.151 -3.718 -36.287 1.00 92.56 623 ARG A N 1
ATOM 4917 C CA . ARG A 1 623 ? -11.699 -4.306 -35.056 1.00 92.56 623 ARG A CA 1
ATOM 4918 C C . ARG A 1 623 ? -10.748 -5.309 -34.390 1.00 92.56 623 ARG A C 1
ATOM 4920 O O . ARG A 1 623 ? -10.668 -5.308 -33.167 1.00 92.56 623 ARG A O 1
ATOM 4927 N N . ASP A 1 624 ? -9.973 -6.087 -35.151 1.00 92.62 624 ASP A N 1
ATOM 4928 C CA . ASP A 1 624 ? -8.889 -6.932 -34.608 1.00 92.62 624 ASP A CA 1
ATOM 4929 C C . ASP A 1 624 ? -7.792 -6.088 -33.931 1.00 92.62 624 ASP A C 1
ATOM 4931 O O . ASP A 1 624 ? -7.375 -6.398 -32.817 1.00 92.62 624 ASP A O 1
ATOM 4935 N N . ALA A 1 625 ? -7.367 -4.984 -34.554 1.00 94.06 625 ALA A N 1
ATOM 4936 C CA . ALA A 1 625 ? -6.391 -4.065 -33.969 1.00 94.06 625 ALA A CA 1
ATOM 4937 C C . ALA A 1 625 ? -6.924 -3.377 -32.697 1.00 94.06 625 ALA A C 1
ATOM 4939 O O . ALA A 1 625 ? -6.234 -3.356 -31.677 1.00 94.06 625 ALA A O 1
ATOM 4940 N N . LEU A 1 626 ? -8.162 -2.863 -32.735 1.00 95.94 626 LEU A N 1
ATOM 4941 C CA . LEU A 1 626 ? -8.811 -2.201 -31.597 1.00 95.94 626 LEU A CA 1
ATOM 4942 C C . LEU A 1 626 ? -9.024 -3.161 -30.421 1.00 95.94 626 LEU A C 1
ATOM 4944 O O . LEU A 1 626 ? -8.713 -2.812 -29.286 1.00 95.94 626 LEU A O 1
ATOM 4948 N N . SER A 1 627 ? -9.494 -4.384 -30.683 1.00 95.44 627 SER A N 1
ATOM 4949 C CA . SER A 1 627 ? -9.714 -5.390 -29.637 1.00 95.44 627 SER A CA 1
ATOM 4950 C C . SER A 1 627 ? -8.417 -5.796 -28.934 1.00 95.44 627 SER A C 1
ATOM 4952 O O . SER A 1 627 ? -8.450 -6.105 -27.746 1.00 95.44 627 SER A O 1
ATOM 4954 N N . ARG A 1 628 ? -7.282 -5.805 -29.646 1.00 95.19 628 ARG A N 1
ATOM 4955 C CA . ARG A 1 628 ? -5.978 -6.166 -29.071 1.00 95.19 628 ARG A CA 1
ATOM 4956 C C . ARG A 1 628 ? -5.355 -5.035 -28.261 1.00 95.19 628 ARG A C 1
ATOM 4958 O O . ARG A 1 628 ? -4.825 -5.308 -27.190 1.00 95.19 628 ARG A O 1
ATOM 4965 N N . ILE A 1 629 ? -5.414 -3.789 -28.746 1.00 96.00 629 ILE A N 1
ATOM 4966 C CA . ILE A 1 629 ? -4.897 -2.652 -27.967 1.00 96.00 629 ILE A CA 1
ATOM 4967 C C . ILE A 1 629 ? -5.780 -2.367 -26.749 1.00 96.00 629 ILE A C 1
ATOM 4969 O O . ILE A 1 629 ? -5.244 -2.023 -25.705 1.00 96.00 629 ILE A O 1
ATOM 4973 N N . GLY A 1 630 ? -7.099 -2.587 -26.850 1.00 96.62 630 GLY A N 1
ATOM 4974 C CA . GLY A 1 630 ? -8.020 -2.541 -25.711 1.00 96.62 630 GLY A CA 1
ATOM 4975 C C . GLY A 1 630 ? -7.604 -3.521 -24.617 1.00 96.62 630 GLY A C 1
ATOM 4976 O O . GLY A 1 630 ? -7.257 -3.084 -23.530 1.00 96.62 630 GLY A O 1
ATOM 4977 N N . ALA A 1 631 ? -7.494 -4.814 -24.947 1.00 97.19 631 ALA A N 1
ATOM 4978 C CA . ALA A 1 631 ? -7.069 -5.837 -23.988 1.00 97.19 631 ALA A CA 1
ATOM 4979 C C . ALA A 1 631 ? -5.704 -5.531 -23.335 1.00 97.19 631 ALA A C 1
ATOM 4981 O O . ALA A 1 631 ? -5.567 -5.661 -22.122 1.00 97.19 631 ALA A O 1
ATOM 4982 N N . LEU A 1 632 ? -4.710 -5.056 -24.102 1.00 97.31 632 LEU A N 1
ATOM 4983 C CA . LEU A 1 632 ? -3.421 -4.653 -23.525 1.00 97.31 632 LEU A CA 1
ATOM 4984 C C . LEU A 1 632 ? -3.555 -3.444 -22.581 1.00 97.31 632 LEU A C 1
ATOM 4986 O O . LEU A 1 632 ? -2.875 -3.394 -21.559 1.00 97.31 632 LEU A O 1
ATOM 4990 N N . LEU A 1 633 ? -4.407 -2.467 -22.901 1.00 97.25 633 LEU A N 1
ATOM 4991 C CA . LEU A 1 633 ? -4.653 -1.314 -22.032 1.00 97.25 633 LEU A CA 1
ATOM 4992 C C . LEU A 1 633 ? -5.431 -1.703 -20.766 1.00 97.25 633 LEU A C 1
ATOM 4994 O O . LEU A 1 633 ? -5.111 -1.178 -19.701 1.00 97.25 633 LEU A O 1
ATOM 4998 N N . ASP A 1 634 ? -6.362 -2.656 -20.851 1.00 97.19 634 ASP A N 1
ATOM 4999 C CA . ASP A 1 634 ? -7.065 -3.229 -19.698 1.00 97.19 634 ASP A CA 1
ATOM 5000 C C . ASP A 1 634 ? -6.085 -3.982 -18.772 1.00 97.19 634 ASP A C 1
ATOM 5002 O O . ASP A 1 634 ? -6.091 -3.788 -17.553 1.00 97.19 634 ASP A O 1
ATOM 5006 N N . ASP A 1 635 ? -5.185 -4.799 -19.331 1.00 97.62 635 ASP A N 1
ATOM 5007 C CA . ASP A 1 635 ? -4.142 -5.502 -18.570 1.00 97.62 635 ASP A CA 1
ATOM 5008 C C . ASP A 1 635 ? -3.138 -4.523 -17.928 1.00 97.62 635 ASP A C 1
ATOM 5010 O O . ASP A 1 635 ? -2.768 -4.688 -16.759 1.00 97.62 635 ASP A O 1
ATOM 5014 N N . ILE A 1 636 ? -2.741 -3.463 -18.647 1.00 97.56 636 ILE A N 1
ATOM 5015 C CA . ILE A 1 636 ? -1.912 -2.374 -18.105 1.00 97.56 636 ILE A CA 1
ATOM 5016 C C . ILE A 1 636 ? -2.655 -1.641 -16.983 1.00 97.56 636 ILE A C 1
ATOM 5018 O O . ILE A 1 636 ? -2.050 -1.390 -15.943 1.00 97.56 636 ILE A O 1
ATOM 5022 N N . GLU A 1 637 ? -3.947 -1.331 -17.126 1.00 97.19 637 GLU A N 1
ATOM 5023 C CA . GLU A 1 637 ? -4.736 -0.705 -16.059 1.00 97.19 637 GLU A CA 1
ATOM 5024 C C . GLU A 1 637 ? -4.775 -1.594 -14.808 1.00 97.19 637 GLU A C 1
ATOM 5026 O O . GLU A 1 637 ? -4.547 -1.115 -13.698 1.00 97.19 637 GLU A O 1
ATOM 5031 N N . ASN A 1 638 ? -4.991 -2.900 -14.968 1.00 96.19 638 ASN A N 1
ATOM 5032 C CA . ASN A 1 638 ? -5.051 -3.837 -13.847 1.00 96.19 638 ASN A CA 1
ATOM 5033 C C . ASN A 1 638 ? -3.685 -4.037 -13.153 1.00 96.19 638 ASN A C 1
ATOM 5035 O O . ASN A 1 638 ? -3.642 -4.267 -11.939 1.00 96.19 638 ASN A O 1
ATOM 5039 N N . ALA A 1 639 ? -2.564 -3.915 -13.873 1.00 96.88 639 ALA A N 1
ATOM 5040 C CA . ALA A 1 639 ? -1.226 -3.873 -13.274 1.00 96.88 639 ALA A CA 1
ATOM 5041 C C . ALA A 1 639 ? -0.930 -2.523 -12.593 1.00 96.88 639 ALA A C 1
ATOM 5043 O O . ALA A 1 639 ? -0.366 -2.489 -11.497 1.00 96.88 639 ALA A O 1
ATOM 5044 N N . MET A 1 640 ? -1.367 -1.417 -13.197 1.00 96.50 640 MET A N 1
ATOM 5045 C CA . MET A 1 640 ? -1.229 -0.067 -12.648 1.00 96.50 640 MET A CA 1
ATOM 5046 C C . MET A 1 640 ? -2.074 0.135 -11.388 1.00 96.50 640 MET A C 1
ATOM 5048 O O . MET A 1 640 ? -1.580 0.745 -10.447 1.00 96.50 640 MET A O 1
ATOM 5052 N N . TYR A 1 641 ? -3.280 -0.437 -11.306 1.00 96.00 641 TYR A N 1
ATOM 5053 C CA . TYR A 1 641 ? -4.084 -0.466 -10.078 1.00 96.00 641 TYR A CA 1
ATOM 5054 C C . TYR A 1 641 ? -3.282 -1.087 -8.931 1.00 96.00 641 TYR A C 1
ATOM 5056 O O . TYR A 1 641 ? -3.094 -0.454 -7.896 1.00 96.00 641 TYR A O 1
ATOM 5064 N N . LYS A 1 642 ? -2.714 -2.283 -9.148 1.00 94.69 642 LYS A N 1
ATOM 5065 C CA . LYS A 1 642 ? -1.887 -2.976 -8.147 1.00 94.69 642 LYS A CA 1
ATOM 5066 C C . LYS A 1 642 ? -0.679 -2.139 -7.725 1.00 94.69 642 LYS A C 1
ATOM 5068 O O . LYS A 1 642 ? -0.433 -2.009 -6.532 1.00 94.69 642 LYS A O 1
ATOM 5073 N N . MET A 1 643 ? 0.043 -1.547 -8.680 1.00 95.06 643 MET A N 1
ATOM 5074 C CA . MET A 1 643 ? 1.222 -0.721 -8.396 1.00 95.06 643 MET A CA 1
ATOM 5075 C C . MET A 1 643 ? 0.873 0.562 -7.623 1.00 95.06 643 MET A C 1
ATOM 5077 O O . MET A 1 643 ? 1.573 0.912 -6.678 1.00 95.06 643 MET A O 1
ATOM 5081 N N . LEU A 1 644 ? -0.211 1.253 -7.993 1.00 95.38 644 LEU A N 1
ATOM 5082 C CA . LEU A 1 644 ? -0.638 2.493 -7.338 1.00 95.38 644 LEU A CA 1
ATOM 5083 C C . LEU A 1 644 ? -1.198 2.224 -5.933 1.00 95.38 644 LEU A C 1
ATOM 5085 O O . LEU A 1 644 ? -0.789 2.903 -4.990 1.00 95.38 644 LEU A O 1
ATOM 5089 N N . SER A 1 645 ? -2.046 1.202 -5.763 1.00 93.75 645 SER A N 1
ATOM 5090 C CA . SER A 1 645 ? -2.506 0.755 -4.439 1.00 93.75 645 SER A CA 1
ATOM 5091 C C . SER A 1 645 ? -1.339 0.363 -3.531 1.00 93.75 645 SER A C 1
ATOM 5093 O O . SER A 1 645 ? -1.395 0.610 -2.326 1.00 93.75 645 SER A O 1
ATOM 5095 N N . ASN A 1 646 ? -0.253 -0.194 -4.091 1.00 95.12 646 ASN A N 1
ATOM 5096 C CA . ASN A 1 646 ? 0.858 -0.687 -3.282 1.00 95.12 646 ASN A CA 1
ATOM 5097 C C . ASN A 1 646 ? 1.505 0.403 -2.413 1.00 95.12 646 ASN A C 1
ATOM 5099 O O . ASN A 1 646 ? 1.893 0.140 -1.277 1.00 95.12 646 ASN A O 1
ATOM 5103 N N . TYR A 1 647 ? 1.534 1.651 -2.886 1.00 94.19 647 TYR A N 1
ATOM 5104 C CA . TYR A 1 647 ? 2.080 2.785 -2.135 1.00 94.19 647 TYR A CA 1
ATOM 5105 C C . TYR A 1 647 ? 1.326 3.116 -0.829 1.00 94.19 647 TYR A C 1
ATOM 5107 O O . TYR A 1 647 ? 1.815 3.941 -0.062 1.00 94.19 647 TYR A O 1
ATOM 5115 N N . GLY A 1 648 ? 0.161 2.505 -0.562 1.00 92.94 648 GLY A N 1
ATOM 5116 C CA . GLY A 1 648 ? -0.589 2.621 0.699 1.00 92.94 648 GLY A CA 1
ATOM 5117 C C . GLY A 1 648 ? -0.396 1.472 1.697 1.00 92.94 648 GLY A C 1
ATOM 5118 O O . GLY A 1 648 ? -0.987 1.495 2.780 1.00 92.94 648 GLY A O 1
ATOM 5119 N N . ASN A 1 649 ? 0.400 0.460 1.346 1.00 93.38 649 ASN A N 1
ATOM 5120 C CA . ASN A 1 649 ? 0.665 -0.704 2.190 1.00 93.38 649 ASN A CA 1
ATOM 5121 C C . ASN A 1 649 ? 1.790 -0.454 3.203 1.00 93.38 649 ASN A C 1
ATOM 5123 O O . ASN A 1 649 ? 2.645 0.412 3.009 1.00 93.38 649 ASN A O 1
ATOM 5127 N N . ASN A 1 650 ? 1.848 -1.274 4.259 1.00 92.31 650 ASN A N 1
ATOM 5128 C CA . ASN A 1 650 ? 3.041 -1.357 5.105 1.00 92.31 650 ASN A CA 1
ATOM 5129 C C . ASN A 1 650 ? 4.250 -1.895 4.296 1.00 92.31 650 ASN A C 1
ATOM 5131 O O . ASN A 1 650 ? 4.071 -2.598 3.300 1.00 92.31 650 ASN A O 1
ATOM 5135 N N . LYS A 1 651 ? 5.488 -1.580 4.699 1.00 93.25 651 LYS A N 1
ATOM 5136 C CA . LYS A 1 651 ? 6.716 -1.901 3.939 1.00 93.25 651 LYS A CA 1
ATOM 5137 C C . LYS A 1 651 ? 6.908 -3.402 3.684 1.00 93.25 651 LYS A C 1
ATOM 5139 O O . LYS A 1 651 ? 7.310 -3.800 2.589 1.00 93.25 651 LYS A O 1
ATOM 5144 N N . CYS A 1 652 ? 6.540 -4.253 4.645 1.00 93.88 652 CYS A N 1
ATOM 5145 C CA . CYS A 1 652 ? 6.557 -5.708 4.475 1.00 93.88 652 CYS A CA 1
ATOM 5146 C C . CYS A 1 652 ? 5.613 -6.169 3.357 1.00 93.88 652 CYS A C 1
ATOM 5148 O O . CYS A 1 652 ? 5.958 -7.085 2.606 1.00 93.88 652 CYS A O 1
ATOM 5150 N N . ARG A 1 653 ? 4.438 -5.543 3.235 1.00 94.94 653 ARG A N 1
ATOM 5151 C CA . ARG A 1 653 ? 3.452 -5.809 2.182 1.00 94.94 653 ARG A CA 1
ATOM 5152 C C . ARG A 1 653 ? 3.820 -5.164 0.848 1.00 94.94 653 ARG A C 1
ATOM 5154 O O . ARG A 1 653 ? 3.650 -5.839 -0.164 1.00 94.94 653 ARG A O 1
ATOM 5161 N N . GLN A 1 654 ? 4.428 -3.972 0.841 1.00 95.94 654 GLN A N 1
ATOM 5162 C CA . GLN A 1 654 ? 4.966 -3.336 -0.372 1.00 95.94 654 GLN A CA 1
ATOM 5163 C C . GLN A 1 654 ? 5.854 -4.311 -1.154 1.00 95.94 654 GLN A C 1
ATOM 5165 O O . GLN A 1 654 ? 5.500 -4.731 -2.259 1.00 95.94 654 GLN A O 1
ATOM 5170 N N . ARG A 1 655 ? 6.908 -4.823 -0.506 1.00 96.75 655 ARG A N 1
ATOM 5171 C CA . ARG A 1 655 ? 7.828 -5.798 -1.109 1.00 96.75 655 ARG A CA 1
ATOM 5172 C C . ARG A 1 655 ? 7.159 -7.122 -1.517 1.00 96.75 655 ARG A C 1
ATOM 5174 O O . ARG A 1 655 ? 7.620 -7.786 -2.447 1.00 96.75 655 ARG A O 1
ATOM 5181 N N . GLN A 1 656 ? 6.106 -7.557 -0.819 1.00 96.25 656 GLN A N 1
ATOM 5182 C CA . GLN A 1 656 ? 5.364 -8.774 -1.184 1.00 96.25 656 GLN A CA 1
ATOM 5183 C C . GLN A 1 656 ? 4.557 -8.587 -2.475 1.00 96.25 656 GLN A C 1
ATOM 5185 O O . GLN A 1 656 ? 4.547 -9.492 -3.310 1.00 96.25 656 GLN A O 1
ATOM 5190 N N . PHE A 1 657 ? 3.911 -7.435 -2.653 1.00 95.56 657 PHE A N 1
ATOM 5191 C CA . PHE A 1 657 ? 3.189 -7.096 -3.879 1.00 95.56 657 PHE A CA 1
ATOM 5192 C C . PHE A 1 657 ? 4.129 -6.844 -5.060 1.00 95.56 657 PHE A C 1
ATOM 5194 O O . PHE A 1 657 ? 3.843 -7.312 -6.162 1.00 95.56 657 PHE A O 1
ATOM 5201 N N . ASP A 1 658 ? 5.269 -6.185 -4.846 1.00 96.69 658 ASP A N 1
ATOM 5202 C CA . ASP A 1 658 ? 6.259 -5.972 -5.908 1.00 96.69 658 ASP A CA 1
ATOM 5203 C C . ASP A 1 658 ? 6.755 -7.324 -6.449 1.00 96.69 658 ASP A C 1
ATOM 5205 O O . ASP A 1 658 ? 6.644 -7.598 -7.642 1.00 96.69 658 ASP A O 1
ATOM 5209 N N . ASN A 1 659 ? 7.122 -8.250 -5.556 1.00 96.00 659 ASN A N 1
ATOM 5210 C CA . ASN A 1 659 ? 7.466 -9.639 -5.887 1.00 96.00 659 ASN A CA 1
ATOM 5211 C C . ASN A 1 659 ? 6.361 -10.353 -6.703 1.00 96.00 659 ASN A C 1
ATOM 5213 O O . ASN A 1 659 ? 6.647 -10.968 -7.729 1.00 96.00 659 ASN A O 1
ATOM 5217 N N . GLN A 1 660 ? 5.086 -10.223 -6.310 1.00 93.81 660 GLN A N 1
ATOM 5218 C CA . GLN A 1 660 ? 3.957 -10.792 -7.065 1.00 93.81 660 GLN A CA 1
ATOM 5219 C C . GLN A 1 660 ? 3.744 -10.137 -8.442 1.00 93.81 660 GLN A C 1
ATOM 5221 O O . GLN A 1 660 ? 3.270 -10.796 -9.368 1.00 93.81 660 GLN A O 1
ATOM 5226 N N . THR A 1 661 ? 4.062 -8.849 -8.594 1.00 95.69 661 THR A N 1
ATOM 5227 C CA . THR A 1 661 ? 3.823 -8.097 -9.836 1.00 95.69 661 THR A CA 1
ATOM 5228 C C . THR A 1 661 ? 4.964 -8.199 -10.850 1.00 95.69 661 THR A C 1
ATOM 5230 O O . THR A 1 661 ? 4.714 -7.906 -12.018 1.00 95.69 661 THR A O 1
ATOM 5233 N N . ILE A 1 662 ? 6.152 -8.708 -10.482 1.00 97.06 662 ILE A N 1
ATOM 5234 C CA . ILE A 1 662 ? 7.256 -9.010 -11.423 1.00 97.06 662 ILE A CA 1
ATOM 5235 C C . ILE A 1 662 ? 6.744 -9.793 -12.644 1.00 97.06 662 ILE A C 1
ATOM 5237 O O . ILE A 1 662 ? 6.937 -9.360 -13.777 1.00 97.06 662 ILE A O 1
ATOM 5241 N N . VAL A 1 663 ? 6.036 -10.907 -12.421 1.00 95.62 663 VAL A N 1
ATOM 5242 C CA . VAL A 1 663 ? 5.535 -11.794 -13.494 1.00 95.62 663 VAL A CA 1
ATOM 5243 C C . VAL A 1 663 ? 4.445 -11.121 -14.339 1.00 95.62 663 VAL A C 1
ATOM 5245 O O . VAL A 1 663 ? 4.330 -11.383 -15.536 1.00 95.62 663 VAL A O 1
ATOM 5248 N N . ILE A 1 664 ? 3.664 -10.216 -13.740 1.00 96.56 664 ILE A N 1
ATOM 5249 C CA . ILE A 1 664 ? 2.633 -9.444 -14.448 1.00 96.56 664 ILE A CA 1
ATOM 5250 C C . ILE A 1 664 ? 3.300 -8.452 -15.406 1.00 96.56 664 ILE A C 1
ATOM 5252 O O . ILE A 1 664 ? 2.953 -8.410 -16.583 1.00 96.56 664 ILE A O 1
ATOM 5256 N N . TRP A 1 665 ? 4.300 -7.704 -14.933 1.00 97.81 665 TRP A N 1
ATOM 5257 C CA . TRP A 1 665 ? 5.056 -6.764 -15.762 1.00 97.81 665 TRP A CA 1
ATOM 5258 C C . TRP A 1 665 ? 5.924 -7.460 -16.826 1.00 97.81 665 TRP A C 1
ATOM 5260 O O . TRP A 1 665 ? 6.106 -6.913 -17.913 1.00 97.81 665 TRP A O 1
ATOM 5270 N N . ASP A 1 666 ? 6.395 -8.681 -16.563 1.00 97.56 666 ASP A N 1
ATOM 5271 C CA . ASP A 1 666 ? 7.073 -9.545 -17.542 1.00 97.56 666 ASP A CA 1
ATOM 5272 C C . ASP A 1 666 ? 6.131 -9.968 -18.679 1.00 97.56 666 ASP A C 1
ATOM 5274 O O . ASP A 1 666 ? 6.406 -9.730 -19.857 1.00 97.56 666 ASP A O 1
ATOM 5278 N N . THR A 1 667 ? 4.950 -10.476 -18.311 1.00 96.88 667 THR A N 1
ATOM 5279 C CA . THR A 1 667 ? 3.884 -10.841 -19.256 1.00 96.88 667 THR A CA 1
ATOM 5280 C C . THR A 1 667 ? 3.424 -9.628 -20.070 1.00 96.88 667 THR A C 1
ATOM 5282 O O . THR A 1 667 ? 3.217 -9.734 -21.281 1.00 96.88 667 THR A O 1
ATOM 5285 N N . LEU A 1 668 ? 3.308 -8.453 -19.440 1.00 97.88 668 LEU A N 1
ATOM 5286 C CA . LEU A 1 668 ? 2.959 -7.198 -20.107 1.00 97.88 668 LEU A CA 1
ATOM 5287 C C . LEU A 1 668 ? 4.028 -6.720 -21.092 1.00 97.88 668 LEU A C 1
ATOM 5289 O O . LEU A 1 668 ? 3.662 -6.268 -22.177 1.00 97.88 668 LEU A O 1
ATOM 5293 N N . GLN A 1 669 ? 5.322 -6.832 -20.775 1.00 97.88 669 GLN A N 1
ATOM 5294 C CA . GLN A 1 669 ? 6.386 -6.518 -21.735 1.00 97.88 669 GLN A CA 1
ATOM 5295 C C . GLN A 1 669 ? 6.288 -7.429 -22.962 1.00 97.88 669 GLN A C 1
ATOM 5297 O O . GLN A 1 669 ? 6.230 -6.926 -24.083 1.00 97.88 669 GLN A O 1
ATOM 5302 N N . TYR A 1 670 ? 6.224 -8.748 -22.755 1.00 97.31 670 TYR A N 1
ATOM 5303 C CA . TYR A 1 670 ? 6.117 -9.726 -23.839 1.00 97.31 670 TYR A CA 1
ATOM 5304 C C . TYR A 1 670 ? 4.877 -9.479 -24.713 1.00 97.31 670 TYR A C 1
ATOM 5306 O O . TYR A 1 670 ? 4.954 -9.486 -25.944 1.00 97.31 670 TYR A O 1
ATOM 5314 N N . THR A 1 671 ? 3.730 -9.207 -24.087 1.00 97.44 671 THR A N 1
ATOM 5315 C CA . THR A 1 671 ? 2.463 -8.956 -24.791 1.00 97.44 671 THR A CA 1
ATOM 5316 C C . THR A 1 671 ? 2.495 -7.626 -25.549 1.00 97.44 671 THR A C 1
ATOM 5318 O O . THR A 1 671 ? 2.042 -7.570 -26.693 1.00 97.44 671 THR A O 1
ATOM 5321 N N . SER A 1 672 ? 3.098 -6.582 -24.965 1.00 97.94 672 SER A N 1
ATOM 5322 C CA . SER A 1 672 ? 3.332 -5.294 -25.634 1.00 97.94 672 SER A CA 1
ATOM 5323 C C . SER A 1 672 ? 4.218 -5.456 -26.864 1.00 97.94 672 SER A C 1
ATOM 5325 O O . SER A 1 672 ? 3.850 -4.982 -27.935 1.00 97.94 672 SER A O 1
ATOM 5327 N N . GLU A 1 673 ? 5.339 -6.172 -26.748 1.00 97.69 673 GLU A N 1
ATOM 5328 C CA . GLU A 1 673 ? 6.293 -6.340 -27.848 1.00 97.69 673 GLU A CA 1
ATOM 5329 C C . GLU A 1 673 ? 5.659 -7.084 -29.024 1.00 97.69 673 GLU A C 1
ATOM 5331 O O . GLU A 1 673 ? 5.672 -6.598 -30.158 1.00 97.69 673 GLU A O 1
ATOM 5336 N N . ASN A 1 674 ? 5.023 -8.226 -28.748 1.00 97.56 674 ASN A N 1
ATOM 5337 C CA . ASN A 1 674 ? 4.336 -9.008 -29.771 1.00 97.56 674 ASN A CA 1
ATOM 5338 C C . ASN A 1 674 ? 3.183 -8.220 -30.415 1.00 97.56 674 ASN A C 1
ATOM 5340 O O . ASN A 1 674 ? 2.991 -8.315 -31.630 1.00 97.56 674 ASN A O 1
ATOM 5344 N N . LEU A 1 675 ? 2.441 -7.410 -29.648 1.00 97.56 675 LEU A N 1
ATOM 5345 C CA . LEU A 1 675 ? 1.374 -6.578 -30.202 1.00 97.56 675 LEU A CA 1
ATOM 5346 C C . LEU A 1 675 ? 1.916 -5.421 -31.049 1.00 97.56 675 LEU A C 1
ATOM 5348 O O . LEU A 1 675 ? 1.470 -5.247 -32.181 1.00 97.56 675 LEU A O 1
ATOM 5352 N N . GLU A 1 676 ? 2.872 -4.639 -30.551 1.00 97.75 676 GLU A N 1
ATOM 5353 C CA . GLU A 1 676 ? 3.439 -3.506 -31.290 1.00 97.75 676 GLU A CA 1
ATOM 5354 C C . GLU A 1 676 ? 4.135 -3.977 -32.583 1.00 97.75 676 GLU A C 1
ATOM 5356 O O . GLU A 1 676 ? 3.961 -3.355 -33.635 1.00 97.75 676 GLU A O 1
ATOM 5361 N N . LEU A 1 677 ? 4.827 -5.125 -32.559 1.00 97.44 677 LEU A N 1
ATOM 5362 C CA . LEU A 1 677 ? 5.386 -5.762 -33.758 1.00 97.44 677 LEU A CA 1
ATOM 5363 C C . LEU A 1 677 ? 4.299 -6.259 -34.727 1.00 97.44 677 LEU A C 1
ATOM 5365 O O . LEU A 1 677 ? 4.440 -6.082 -35.941 1.00 97.44 677 LEU A O 1
ATOM 5369 N N . TYR A 1 678 ? 3.205 -6.845 -34.231 1.00 95.81 678 TYR A N 1
ATOM 5370 C CA . TYR A 1 678 ? 2.065 -7.285 -35.050 1.00 95.81 678 TYR A CA 1
ATOM 5371 C C . TYR A 1 678 ? 1.357 -6.103 -35.731 1.00 95.81 678 TYR A C 1
ATOM 5373 O O . TYR A 1 678 ? 1.150 -6.124 -36.946 1.00 95.81 678 TYR A O 1
ATOM 5381 N N . LEU A 1 679 ? 1.046 -5.042 -34.981 1.00 95.38 679 LEU A N 1
ATOM 5382 C CA . LEU A 1 679 ? 0.417 -3.821 -35.495 1.00 95.38 679 LEU A CA 1
ATOM 5383 C C . LEU A 1 679 ? 1.302 -3.136 -36.553 1.00 95.38 679 LEU A C 1
ATOM 5385 O O . LEU A 1 679 ? 0.809 -2.745 -37.618 1.00 95.38 679 LEU A O 1
ATOM 5389 N N . PHE A 1 680 ? 2.615 -3.063 -36.314 1.00 95.12 680 PHE A N 1
ATOM 5390 C CA . PHE A 1 680 ? 3.567 -2.447 -37.239 1.00 95.12 680 PHE A CA 1
ATOM 5391 C C . PHE A 1 680 ? 3.759 -3.261 -38.522 1.00 95.12 680 PHE A C 1
ATOM 5393 O O . PHE A 1 680 ? 3.708 -2.705 -39.619 1.00 95.12 680 PHE A O 1
ATOM 5400 N N . SER A 1 681 ? 3.944 -4.579 -38.406 1.00 93.62 681 SER A N 1
ATOM 5401 C CA . SER A 1 681 ? 4.209 -5.455 -39.555 1.00 93.62 681 SER A CA 1
ATOM 5402 C C . SER A 1 681 ? 2.968 -5.736 -40.407 1.00 93.62 681 SER A C 1
ATOM 5404 O O . SER A 1 681 ? 3.065 -5.737 -41.634 1.00 93.62 681 SER A O 1
ATOM 5406 N N . LYS A 1 682 ? 1.801 -5.951 -39.785 1.00 91.31 682 LYS A N 1
ATOM 5407 C CA . LYS A 1 682 ? 0.572 -6.373 -40.476 1.00 91.31 682 LYS A CA 1
ATOM 5408 C C . LYS A 1 682 ? -0.324 -5.210 -40.897 1.00 91.31 682 LYS A C 1
ATOM 5410 O O . LYS A 1 682 ? -0.996 -5.308 -41.922 1.00 91.31 682 LYS A O 1
ATOM 5415 N N . PHE A 1 683 ? -0.353 -4.121 -40.126 1.00 91.62 683 PHE A N 1
ATOM 5416 C CA . PHE A 1 683 ? -1.276 -2.998 -40.345 1.00 91.62 683 PHE A CA 1
ATOM 5417 C C . PHE A 1 683 ? -0.583 -1.651 -40.598 1.00 91.62 683 PHE A C 1
ATOM 5419 O O . PHE A 1 683 ? -1.275 -0.665 -40.849 1.00 91.62 683 PHE A O 1
ATOM 5426 N N . ALA A 1 684 ? 0.755 -1.594 -40.555 1.00 91.00 684 ALA A N 1
ATOM 5427 C CA . ALA A 1 684 ? 1.541 -0.355 -40.610 1.00 91.00 684 ALA A CA 1
ATOM 5428 C C . ALA A 1 684 ? 1.154 0.681 -39.527 1.00 91.00 684 ALA A C 1
ATOM 5430 O O . ALA A 1 684 ? 1.288 1.889 -39.735 1.00 91.00 684 ALA A O 1
ATOM 5431 N N . ILE A 1 685 ? 0.675 0.199 -38.375 1.00 93.50 685 ILE A N 1
ATOM 5432 C CA . ILE A 1 685 ? 0.319 0.994 -37.193 1.00 93.50 685 ILE A CA 1
ATOM 5433 C C . ILE A 1 685 ? 1.525 1.047 -36.246 1.00 93.50 685 ILE A C 1
ATOM 5435 O O . ILE A 1 685 ? 2.136 0.022 -35.963 1.00 93.50 685 ILE A O 1
ATOM 5439 N N . GLY A 1 686 ? 1.852 2.233 -35.732 1.00 92.50 686 GLY A N 1
ATOM 5440 C CA . GLY A 1 686 ? 2.988 2.450 -34.833 1.00 92.50 686 GLY A CA 1
ATOM 5441 C C . GLY A 1 686 ? 4.131 3.248 -35.467 1.00 92.50 686 GLY A C 1
ATOM 5442 O O . GLY A 1 686 ? 4.268 3.365 -36.687 1.00 92.50 686 GLY A O 1
ATOM 5443 N N . ASP A 1 687 ? 4.958 3.844 -34.608 1.00 93.25 687 ASP A N 1
ATOM 5444 C CA . ASP A 1 687 ? 6.017 4.764 -35.022 1.00 93.25 687 ASP A CA 1
ATOM 5445 C C . ASP A 1 687 ? 7.316 4.043 -35.409 1.00 93.25 687 ASP A C 1
ATOM 5447 O O . ASP A 1 687 ? 7.598 2.932 -34.962 1.00 93.25 687 ASP A O 1
ATOM 5451 N N . ARG A 1 688 ? 8.154 4.719 -36.203 1.00 94.19 688 ARG A N 1
ATOM 5452 C CA . ARG A 1 688 ? 9.534 4.304 -36.504 1.00 94.19 688 ARG A CA 1
ATOM 5453 C C . ARG A 1 688 ? 10.510 4.987 -35.557 1.00 94.19 688 ARG A C 1
ATOM 5455 O O . ARG A 1 688 ? 10.321 6.158 -35.229 1.00 94.19 688 ARG A O 1
ATOM 5462 N N . LEU A 1 689 ? 11.581 4.286 -35.187 1.00 92.38 689 LEU A N 1
ATOM 5463 C CA . LEU A 1 689 ? 12.608 4.789 -34.265 1.00 92.38 689 LEU A CA 1
ATOM 5464 C C . LEU A 1 689 ? 13.306 6.065 -34.786 1.00 92.38 689 LEU A C 1
ATOM 5466 O O . LEU A 1 689 ? 13.705 6.929 -34.013 1.00 92.38 689 LEU A O 1
ATOM 5470 N N . ALA A 1 690 ? 13.386 6.222 -36.110 1.00 90.00 690 ALA A N 1
ATOM 5471 C CA . ALA A 1 690 ? 13.750 7.466 -36.785 1.00 90.00 690 ALA A CA 1
ATOM 5472 C C . ALA A 1 690 ? 12.967 7.600 -38.111 1.00 90.00 690 ALA A C 1
ATOM 5474 O O . ALA A 1 690 ? 12.529 6.581 -38.650 1.00 90.00 690 ALA A O 1
ATOM 5475 N N . PRO A 1 691 ? 12.814 8.811 -38.692 1.00 87.25 691 PRO A N 1
ATOM 5476 C CA . PRO A 1 691 ? 11.950 9.042 -39.861 1.00 87.25 691 PRO A CA 1
ATOM 5477 C C . PRO A 1 691 ? 12.277 8.212 -41.108 1.00 87.25 691 PRO A C 1
ATOM 5479 O O . PRO A 1 691 ? 11.386 7.982 -41.925 1.00 87.25 691 PRO A O 1
ATOM 5482 N N . ASP A 1 692 ? 13.540 7.803 -41.238 1.00 86.88 692 ASP A N 1
ATOM 5483 C CA . ASP A 1 692 ? 14.083 7.036 -42.360 1.00 86.88 692 ASP A CA 1
ATOM 5484 C C . ASP A 1 692 ? 14.506 5.603 -41.942 1.00 86.88 692 ASP A C 1
ATOM 5486 O O . ASP A 1 692 ? 14.984 4.836 -42.776 1.00 86.88 692 ASP A O 1
ATOM 5490 N N . SER A 1 693 ? 14.310 5.217 -40.669 1.00 90.31 693 SER A N 1
ATOM 5491 C CA . SER A 1 693 ? 14.587 3.856 -40.176 1.00 90.31 693 SER A CA 1
ATOM 5492 C C . SER A 1 693 ? 13.479 2.874 -40.572 1.00 90.31 693 SER A C 1
ATOM 5494 O O . SER A 1 693 ? 12.318 3.256 -40.752 1.00 90.31 693 SER A O 1
ATOM 5496 N N . MET A 1 694 ? 13.832 1.592 -40.690 1.00 89.44 694 MET A N 1
ATOM 5497 C CA . MET A 1 694 ? 12.880 0.484 -40.849 1.00 89.44 694 MET A CA 1
ATOM 5498 C C . MET A 1 694 ? 12.427 -0.112 -39.511 1.00 89.44 694 MET A C 1
ATOM 5500 O O . MET A 1 694 ? 11.434 -0.834 -39.483 1.00 89.44 694 MET A O 1
ATOM 5504 N N . GLU A 1 695 ? 13.109 0.218 -38.415 1.00 93.44 695 GLU A N 1
ATOM 5505 C CA . GLU A 1 695 ? 12.831 -0.315 -37.082 1.00 93.44 695 GLU A CA 1
ATOM 5506 C C . GLU A 1 695 ? 11.614 0.370 -36.431 1.00 93.44 695 GLU A C 1
ATOM 5508 O O . GLU A 1 695 ? 11.518 1.608 -36.455 1.00 93.44 695 GLU A O 1
ATOM 5513 N N . PRO A 1 696 ? 10.702 -0.398 -35.806 1.00 95.94 696 PRO A N 1
ATOM 5514 C CA . PRO A 1 696 ? 9.624 0.151 -34.996 1.00 95.94 696 PRO A CA 1
ATOM 5515 C C . PRO A 1 696 ? 10.163 0.767 -33.700 1.00 95.94 696 PRO A C 1
ATOM 5517 O O . PRO A 1 696 ? 11.181 0.336 -33.154 1.00 95.94 696 PRO A O 1
ATOM 5520 N N . ALA A 1 697 ? 9.453 1.767 -33.182 1.00 95.38 697 ALA A N 1
ATOM 5521 C CA . ALA A 1 697 ? 9.796 2.462 -31.944 1.00 95.38 697 ALA A CA 1
ATOM 5522 C C . ALA A 1 697 ? 9.492 1.633 -30.677 1.00 95.38 697 ALA A C 1
ATOM 5524 O O . ALA A 1 697 ? 10.248 1.715 -29.715 1.00 95.38 697 ALA A O 1
ATOM 5525 N N . LEU A 1 698 ? 8.446 0.798 -30.691 1.00 97.19 698 LEU A N 1
ATOM 5526 C CA . LEU A 1 698 ? 7.973 -0.011 -29.548 1.00 97.19 698 LEU A CA 1
ATOM 5527 C C . LEU A 1 698 ? 7.854 0.780 -28.211 1.00 97.19 698 LEU A C 1
ATOM 5529 O O . LEU A 1 698 ? 8.459 0.391 -27.204 1.00 97.19 698 LEU A O 1
ATOM 5533 N N . PRO A 1 699 ? 7.184 1.954 -28.190 1.00 97.62 699 PRO A N 1
ATOM 5534 C CA . PRO A 1 699 ? 7.114 2.806 -27.004 1.00 97.62 699 PRO A CA 1
ATOM 5535 C C . PRO A 1 699 ? 6.376 2.190 -25.808 1.00 97.62 699 PRO A C 1
ATOM 5537 O O . PRO A 1 699 ? 6.776 2.482 -24.678 1.00 97.62 699 PRO A O 1
ATOM 5540 N N . VAL A 1 700 ? 5.355 1.348 -26.014 1.00 98.31 700 VAL A N 1
ATOM 5541 C CA . VAL A 1 700 ? 4.624 0.710 -24.899 1.00 98.31 700 VAL A CA 1
ATOM 5542 C C . VAL A 1 700 ? 5.501 -0.361 -24.248 1.00 98.31 700 VAL A C 1
ATOM 5544 O O . VAL A 1 700 ? 5.662 -0.376 -23.029 1.00 98.31 700 VAL A O 1
ATOM 5547 N N . THR A 1 701 ? 6.180 -1.169 -25.063 1.00 98.31 701 THR A N 1
ATOM 5548 C CA . THR A 1 701 ? 7.175 -2.159 -24.624 1.00 98.31 701 THR A CA 1
ATOM 5549 C C . THR A 1 701 ? 8.295 -1.515 -23.804 1.00 98.31 701 THR A C 1
ATOM 5551 O O . THR A 1 701 ? 8.641 -2.010 -22.733 1.00 98.31 701 THR A O 1
ATOM 5554 N N . ALA A 1 702 ? 8.832 -0.376 -24.260 1.00 98.38 702 ALA A N 1
ATOM 5555 C CA . ALA A 1 702 ? 9.899 0.340 -23.556 1.00 98.38 702 ALA A CA 1
ATOM 5556 C C . ALA A 1 702 ? 9.463 0.878 -22.175 1.00 98.38 702 ALA A C 1
ATOM 5558 O O . ALA A 1 702 ? 10.285 0.937 -21.256 1.00 98.38 702 ALA A O 1
ATOM 5559 N N . PHE A 1 703 ? 8.179 1.228 -22.013 1.00 98.50 703 PHE A N 1
ATOM 5560 C CA . PHE A 1 703 ? 7.589 1.579 -20.717 1.00 98.50 703 PHE A CA 1
ATOM 5561 C C . PHE A 1 703 ? 7.379 0.351 -19.829 1.00 98.50 703 PHE A C 1
ATOM 5563 O O . PHE A 1 703 ? 7.815 0.362 -18.680 1.00 98.50 703 PHE A O 1
ATOM 5570 N N . ALA A 1 704 ? 6.768 -0.717 -20.352 1.00 98.50 704 ALA A N 1
ATOM 5571 C CA . ALA A 1 704 ? 6.547 -1.950 -19.596 1.00 98.50 704 ALA A CA 1
ATOM 5572 C C . ALA A 1 704 ? 7.872 -2.525 -19.063 1.00 98.50 704 ALA A C 1
ATOM 5574 O O . ALA A 1 704 ? 7.951 -2.907 -17.896 1.00 98.50 704 ALA A O 1
ATOM 5575 N N . TYR A 1 705 ? 8.934 -2.491 -19.876 1.00 98.69 705 TYR A N 1
ATOM 5576 C CA . TYR A 1 705 ? 10.273 -2.927 -19.482 1.00 98.69 705 TYR A CA 1
ATOM 5577 C C . TYR A 1 705 ? 10.882 -2.059 -18.367 1.00 98.69 705 TYR A C 1
ATOM 5579 O O . TYR A 1 705 ? 11.362 -2.603 -17.374 1.00 98.69 705 TYR A O 1
ATOM 5587 N N . HIS A 1 706 ? 10.797 -0.725 -18.470 1.00 98.50 706 HIS A N 1
ATOM 5588 C CA . HIS A 1 706 ? 11.265 0.192 -17.419 1.00 98.50 706 HIS A CA 1
ATOM 5589 C C . HIS A 1 706 ? 10.526 -0.027 -16.090 1.00 98.50 706 HIS A C 1
ATOM 5591 O O . HIS A 1 706 ? 11.145 -0.131 -15.029 1.00 98.50 706 HIS A O 1
ATOM 5597 N N . THR A 1 707 ? 9.196 -0.141 -16.138 1.00 98.31 707 THR A N 1
ATOM 5598 C CA . THR A 1 707 ? 8.370 -0.375 -14.946 1.00 98.31 707 THR A CA 1
ATOM 5599 C C . THR A 1 707 ? 8.678 -1.738 -14.323 1.00 98.31 707 THR A C 1
ATOM 5601 O O . THR A 1 707 ? 8.853 -1.820 -13.107 1.00 98.31 707 THR A O 1
ATOM 5604 N N . LYS A 1 708 ? 8.870 -2.786 -15.139 1.00 98.50 708 LYS A N 1
ATOM 5605 C CA . LYS A 1 708 ? 9.313 -4.105 -14.664 1.00 98.50 708 LYS A CA 1
ATOM 5606 C C . LYS A 1 708 ? 10.663 -4.038 -13.954 1.00 98.50 708 LYS A C 1
ATOM 5608 O O . LYS A 1 708 ? 10.786 -4.552 -12.847 1.00 98.50 708 LYS A O 1
ATOM 5613 N N . LEU A 1 709 ? 11.663 -3.398 -14.563 1.00 98.56 709 LEU A N 1
ATOM 5614 C CA . LEU A 1 709 ? 13.003 -3.288 -13.985 1.00 98.56 709 LEU A CA 1
ATOM 5615 C C . LEU A 1 709 ? 12.999 -2.495 -12.674 1.00 98.56 709 LEU A C 1
ATOM 5617 O O . LEU A 1 709 ? 13.661 -2.917 -11.728 1.00 98.56 709 LEU A O 1
ATOM 5621 N N . ASN A 1 710 ? 12.192 -1.430 -12.570 1.00 97.50 710 ASN A N 1
ATOM 5622 C CA . ASN A 1 710 ? 11.956 -0.746 -11.295 1.00 97.50 710 ASN A CA 1
ATOM 5623 C C . ASN A 1 710 ? 11.381 -1.711 -10.248 1.00 97.50 710 ASN A C 1
ATOM 5625 O O . ASN A 1 710 ? 11.976 -1.842 -9.188 1.00 97.50 710 ASN A O 1
ATOM 5629 N N . VAL A 1 711 ? 10.285 -2.424 -10.536 1.00 97.94 711 VAL A N 1
ATOM 5630 C CA . VAL A 1 711 ? 9.645 -3.368 -9.592 1.00 97.94 711 VAL A CA 1
ATOM 5631 C C . VAL A 1 711 ? 10.597 -4.498 -9.172 1.00 97.94 711 VAL A C 1
ATOM 5633 O O . VAL A 1 711 ? 10.677 -4.848 -7.991 1.00 97.94 711 VAL A O 1
ATOM 5636 N N . MET A 1 712 ? 11.375 -5.048 -10.109 1.00 98.62 712 MET A N 1
ATOM 5637 C CA . MET A 1 712 ? 12.384 -6.071 -9.819 1.00 98.62 712 MET A CA 1
ATOM 5638 C C . MET A 1 712 ? 13.500 -5.531 -8.912 1.00 98.62 712 MET A C 1
ATOM 5640 O O . MET A 1 712 ? 13.871 -6.215 -7.958 1.00 98.62 712 MET A O 1
ATOM 5644 N N . LEU A 1 713 ? 14.009 -4.322 -9.180 1.00 98.06 713 LEU A N 1
ATOM 5645 C CA . LEU A 1 713 ? 15.054 -3.655 -8.396 1.00 98.06 713 LEU A CA 1
ATOM 5646 C C . LEU A 1 713 ? 14.552 -3.239 -7.004 1.00 98.06 713 LEU A C 1
ATOM 5648 O O . LEU A 1 713 ? 15.243 -3.468 -6.016 1.00 98.06 713 LEU A O 1
ATOM 5652 N N . GLU A 1 714 ? 13.335 -2.706 -6.910 1.00 97.12 714 GLU A N 1
ATOM 5653 C CA . GLU A 1 714 ? 12.661 -2.334 -5.660 1.00 97.12 714 GLU A CA 1
ATOM 5654 C C . GLU A 1 714 ? 12.459 -3.576 -4.773 1.00 97.12 714 GLU A C 1
ATOM 5656 O O . GLU A 1 714 ? 12.793 -3.560 -3.587 1.00 97.12 714 GLU A O 1
ATOM 5661 N N . THR A 1 715 ? 12.066 -4.713 -5.368 1.00 98.00 715 THR A N 1
ATOM 5662 C CA . THR A 1 715 ? 11.996 -6.021 -4.684 1.00 98.00 715 THR A CA 1
ATOM 5663 C C . THR A 1 715 ? 13.364 -6.482 -4.162 1.00 98.00 715 THR A C 1
ATOM 5665 O O . THR A 1 715 ? 13.436 -7.162 -3.131 1.00 98.00 715 THR A O 1
ATOM 5668 N N . ILE A 1 716 ? 14.474 -6.130 -4.825 1.00 98.25 716 ILE A N 1
ATOM 5669 C CA . ILE A 1 716 ? 15.811 -6.378 -4.269 1.00 98.25 716 ILE A CA 1
ATOM 5670 C C . ILE A 1 716 ? 16.065 -5.422 -3.102 1.00 98.25 716 ILE A C 1
ATOM 5672 O O . ILE A 1 716 ? 16.269 -5.895 -1.985 1.00 98.25 716 ILE A O 1
ATOM 5676 N N . LEU A 1 717 ? 16.043 -4.110 -3.344 1.00 97.88 717 LEU A N 1
ATOM 5677 C CA . LEU A 1 717 ? 16.578 -3.094 -2.435 1.00 97.88 717 LEU A CA 1
ATOM 5678 C C . LEU A 1 717 ? 15.791 -2.965 -1.120 1.00 97.88 717 LEU A C 1
ATOM 5680 O O . LEU A 1 717 ? 16.404 -2.944 -0.051 1.00 97.88 717 LEU A O 1
ATOM 5684 N N . SER A 1 718 ? 14.458 -3.043 -1.162 1.00 96.75 718 SER A N 1
ATOM 5685 C CA . SER A 1 718 ? 13.606 -3.145 0.041 1.00 96.75 718 SER A CA 1
ATOM 5686 C C . SER A 1 718 ? 13.885 -4.402 0.886 1.00 96.75 718 SER A C 1
ATOM 5688 O O . SER A 1 718 ? 13.522 -4.482 2.056 1.00 96.75 718 SER A O 1
ATOM 5690 N N . GLY A 1 719 ? 14.576 -5.406 0.335 1.00 97.00 719 GLY A N 1
ATOM 5691 C CA . GLY A 1 719 ? 15.051 -6.555 1.106 1.00 97.00 719 GLY A CA 1
ATOM 5692 C C . GLY A 1 719 ? 16.246 -6.249 2.018 1.00 97.00 719 GLY A C 1
ATOM 5693 O O . GLY A 1 719 ? 16.461 -6.997 2.970 1.00 97.00 719 GLY A O 1
ATOM 5694 N N . PHE A 1 720 ? 16.997 -5.167 1.775 1.00 96.56 720 PHE A N 1
ATOM 5695 C CA . PHE A 1 720 ? 18.019 -4.680 2.711 1.00 96.56 720 PHE A CA 1
ATOM 5696 C C . PHE A 1 720 ? 17.383 -3.913 3.871 1.00 96.56 720 PHE A C 1
ATOM 5698 O O . PHE A 1 720 ? 17.696 -4.212 5.021 1.00 96.56 720 PHE A O 1
ATOM 5705 N N . GLU A 1 721 ? 16.422 -3.032 3.576 1.00 94.12 721 GLU A N 1
ATOM 5706 C CA . GLU A 1 721 ? 15.578 -2.360 4.576 1.00 94.12 721 GLU A CA 1
ATOM 5707 C C . GLU A 1 721 ? 14.946 -3.379 5.536 1.00 94.12 721 GLU A C 1
ATOM 5709 O O . GLU A 1 721 ? 15.135 -3.327 6.751 1.00 94.12 721 GLU A O 1
ATOM 5714 N N . LEU A 1 722 ? 14.255 -4.377 4.980 1.00 94.25 722 LEU A N 1
ATOM 5715 C CA . LEU A 1 722 ? 13.576 -5.421 5.746 1.00 94.25 722 LEU A CA 1
ATOM 5716 C C . LEU A 1 722 ? 14.536 -6.495 6.304 1.00 94.25 722 LEU A C 1
ATOM 5718 O O . LEU A 1 722 ? 14.083 -7.530 6.790 1.00 94.25 722 LEU A O 1
ATOM 5722 N N . ASN A 1 723 ? 15.857 -6.268 6.244 1.00 93.62 723 ASN A N 1
ATOM 5723 C CA . ASN A 1 723 ? 16.907 -7.134 6.800 1.00 93.62 723 ASN A CA 1
ATOM 5724 C C . ASN A 1 723 ? 16.820 -8.611 6.336 1.00 93.62 723 ASN A C 1
ATOM 5726 O O . ASN A 1 723 ? 17.189 -9.542 7.055 1.00 93.62 723 ASN A O 1
ATOM 5730 N N . LEU A 1 724 ? 16.342 -8.839 5.108 1.00 95.19 724 LEU A N 1
ATOM 5731 C CA . LEU A 1 724 ? 16.058 -10.168 4.553 1.00 95.19 724 LEU A CA 1
ATOM 5732 C C . LEU A 1 724 ? 17.291 -10.884 3.989 1.00 95.19 724 LEU A C 1
ATOM 5734 O O . LEU A 1 724 ? 17.185 -12.071 3.666 1.00 95.19 724 LEU A O 1
ATOM 5738 N N . TYR A 1 725 ? 18.427 -10.195 3.845 1.00 95.12 725 TYR A N 1
ATOM 5739 C CA . TYR A 1 725 ? 19.692 -10.743 3.343 1.00 95.12 725 TYR A CA 1
ATOM 5740 C C . TYR A 1 725 ? 20.767 -10.703 4.432 1.00 95.12 725 TYR A C 1
ATOM 5742 O O . TYR A 1 725 ? 21.030 -9.657 5.027 1.00 95.12 725 TYR A O 1
ATOM 5750 N N . LYS A 1 726 ? 21.440 -11.829 4.668 1.00 91.06 726 LYS A N 1
ATOM 5751 C CA . LYS A 1 726 ? 22.618 -11.886 5.549 1.00 91.06 726 LYS A CA 1
ATOM 5752 C C . LYS A 1 726 ? 23.865 -11.355 4.821 1.00 91.06 726 LYS A C 1
ATOM 5754 O O . LYS A 1 726 ? 23.869 -11.325 3.592 1.00 91.06 726 LYS A O 1
ATOM 5759 N N . PRO A 1 727 ? 24.956 -10.975 5.519 1.00 91.44 727 PRO A N 1
ATOM 5760 C CA . PRO A 1 727 ? 26.130 -10.387 4.862 1.00 91.44 727 PRO A CA 1
ATOM 5761 C C . PRO A 1 727 ? 26.761 -11.269 3.770 1.00 91.44 727 PRO A C 1
ATOM 5763 O O . PRO A 1 727 ? 27.266 -10.735 2.789 1.00 91.44 727 PRO A O 1
ATOM 5766 N N . PHE A 1 728 ? 26.679 -12.603 3.882 1.00 90.62 728 PHE A N 1
ATOM 5767 C CA . PHE A 1 728 ? 27.123 -13.524 2.821 1.00 90.62 728 PHE A CA 1
ATOM 5768 C C . PHE A 1 728 ? 26.220 -13.538 1.570 1.00 90.62 728 PHE A C 1
ATOM 5770 O O . PHE A 1 728 ? 26.675 -13.922 0.500 1.00 90.62 728 PHE A O 1
ATOM 5777 N N . GLU A 1 729 ? 24.959 -13.116 1.689 1.00 94.06 729 GLU A N 1
ATOM 5778 C CA . GLU A 1 729 ? 24.004 -12.991 0.577 1.00 94.06 729 GLU A CA 1
ATOM 5779 C C . GLU A 1 729 ? 24.017 -11.578 -0.025 1.00 94.06 729 GLU A C 1
ATOM 5781 O O . GLU A 1 729 ? 23.682 -11.388 -1.191 1.00 94.06 729 GLU A O 1
ATOM 5786 N N . ALA A 1 730 ? 24.410 -10.572 0.760 1.00 95.81 730 ALA A N 1
ATOM 5787 C CA . ALA A 1 730 ? 24.389 -9.172 0.352 1.00 95.81 730 ALA A CA 1
ATOM 5788 C C . ALA A 1 730 ? 25.188 -8.918 -0.942 1.00 95.81 730 ALA A C 1
ATOM 5790 O O . ALA A 1 730 ? 24.718 -8.176 -1.802 1.00 95.81 730 ALA A O 1
ATOM 5791 N N . ALA A 1 731 ? 26.335 -9.585 -1.126 1.00 95.00 731 ALA A N 1
ATOM 5792 C CA . ALA A 1 731 ? 27.152 -9.461 -2.336 1.00 95.00 731 ALA A CA 1
ATOM 5793 C C . ALA A 1 731 ? 26.377 -9.854 -3.610 1.00 95.00 731 ALA A C 1
ATOM 5795 O O . ALA A 1 731 ? 26.227 -9.027 -4.507 1.00 95.00 731 ALA A O 1
ATOM 5796 N N . GLN A 1 732 ? 25.800 -11.065 -3.664 1.00 95.75 732 GLN A N 1
ATOM 5797 C CA . GLN A 1 732 ? 25.022 -11.504 -4.834 1.00 95.75 732 GLN A CA 1
ATOM 5798 C C . GLN A 1 732 ? 23.800 -10.610 -5.098 1.00 95.75 732 GLN A C 1
ATOM 5800 O O . GLN A 1 732 ? 23.463 -10.360 -6.255 1.00 95.75 732 GLN A O 1
ATOM 5805 N N . MET A 1 733 ? 23.158 -10.090 -4.045 1.00 98.19 733 MET A N 1
ATOM 5806 C CA . MET A 1 733 ? 21.970 -9.249 -4.197 1.00 98.19 733 MET A CA 1
ATOM 5807 C C . MET A 1 733 ? 22.302 -7.857 -4.740 1.00 98.19 733 MET A C 1
ATOM 5809 O O . MET A 1 733 ? 21.597 -7.382 -5.626 1.00 98.19 733 MET A O 1
ATOM 5813 N N . TYR A 1 734 ? 23.389 -7.222 -4.289 1.00 98.31 734 TYR A N 1
ATOM 5814 C CA . TYR A 1 734 ? 23.844 -5.958 -4.878 1.00 98.31 734 TYR A CA 1
ATOM 5815 C C . TYR A 1 734 ? 24.423 -6.135 -6.287 1.00 98.31 734 TYR A C 1
ATOM 5817 O O . TYR A 1 734 ? 24.201 -5.282 -7.144 1.00 98.31 734 TYR A O 1
ATOM 5825 N N . TRP A 1 735 ? 25.116 -7.243 -6.568 1.00 97.75 735 TRP A N 1
ATOM 5826 C CA . TRP A 1 735 ? 25.561 -7.564 -7.927 1.00 97.75 735 TRP A CA 1
ATOM 5827 C C . TRP A 1 735 ? 24.370 -7.659 -8.891 1.00 97.75 735 TRP A C 1
ATOM 5829 O O . TRP A 1 735 ? 24.362 -7.011 -9.938 1.00 97.75 735 TRP A O 1
ATOM 5839 N N . TYR A 1 736 ? 23.315 -8.379 -8.499 1.00 98.25 736 TYR A N 1
ATOM 5840 C CA . TYR A 1 736 ? 22.105 -8.496 -9.309 1.00 98.25 736 TYR A CA 1
ATOM 5841 C C . TYR A 1 736 ? 21.309 -7.178 -9.395 1.00 98.25 736 TYR A C 1
ATOM 5843 O O . TYR A 1 736 ? 20.815 -6.835 -10.467 1.00 98.25 736 TYR A O 1
ATOM 5851 N N . ALA A 1 737 ? 21.261 -6.376 -8.323 1.00 98.56 737 ALA A N 1
ATOM 5852 C CA . ALA A 1 737 ? 20.694 -5.023 -8.367 1.00 98.56 737 ALA A CA 1
ATOM 5853 C C . ALA A 1 737 ? 21.419 -4.126 -9.386 1.00 98.56 737 ALA A C 1
ATOM 5855 O O . ALA A 1 737 ? 20.768 -3.422 -10.159 1.00 98.56 737 ALA A O 1
ATOM 5856 N N . SER A 1 738 ? 22.754 -4.199 -9.447 1.00 98.38 738 SER A N 1
ATOM 5857 C CA . SER A 1 738 ? 23.541 -3.508 -10.474 1.00 98.38 738 SER A CA 1
ATOM 5858 C C . SER A 1 738 ? 23.198 -3.999 -11.878 1.00 98.38 738 SER A C 1
ATOM 5860 O O . SER A 1 738 ? 22.989 -3.181 -12.765 1.00 98.38 738 SER A O 1
ATOM 5862 N N . TYR A 1 739 ? 23.106 -5.314 -12.090 1.00 98.06 739 TYR A N 1
ATOM 5863 C CA . TYR A 1 739 ? 22.760 -5.896 -13.391 1.00 98.06 739 TYR A CA 1
ATOM 5864 C C . TYR A 1 739 ? 21.393 -5.413 -13.908 1.00 98.06 739 TYR A C 1
ATOM 5866 O O . TYR A 1 739 ? 21.260 -5.065 -15.083 1.00 98.06 739 TYR A O 1
ATOM 5874 N N . LEU A 1 740 ? 20.382 -5.316 -13.037 1.00 98.56 740 LEU A N 1
ATOM 5875 C CA . LEU A 1 740 ? 19.077 -4.759 -13.410 1.00 98.56 740 LEU A CA 1
ATOM 5876 C C . LEU A 1 740 ? 19.137 -3.250 -13.686 1.00 98.56 740 LEU A C 1
ATOM 5878 O O . LEU A 1 740 ? 18.574 -2.793 -14.680 1.00 98.56 740 LEU A O 1
ATOM 5882 N N . ALA A 1 741 ? 19.847 -2.484 -12.853 1.00 98.50 741 ALA A N 1
ATOM 5883 C CA . ALA A 1 741 ? 20.024 -1.046 -13.052 1.00 98.50 741 ALA A CA 1
ATOM 5884 C C . ALA A 1 741 ? 20.833 -0.721 -14.325 1.00 98.50 741 ALA A C 1
ATOM 5886 O O . ALA A 1 741 ? 20.569 0.280 -14.982 1.00 98.50 741 ALA A O 1
ATOM 5887 N N . GLU A 1 742 ? 21.772 -1.578 -14.729 1.00 98.25 742 GLU A N 1
ATOM 5888 C CA . GLU A 1 742 ? 22.516 -1.455 -15.988 1.00 98.25 742 GLU A CA 1
ATOM 5889 C C . GLU A 1 742 ? 21.620 -1.694 -17.209 1.00 98.25 742 GLU A C 1
ATOM 5891 O O . GLU A 1 742 ? 21.648 -0.912 -18.162 1.00 98.25 742 GLU A O 1
ATOM 5896 N N . ASN A 1 743 ? 20.761 -2.717 -17.149 1.00 98.44 743 ASN A N 1
ATOM 5897 C CA . ASN A 1 743 ? 19.756 -2.979 -18.179 1.00 98.44 743 ASN A CA 1
ATOM 5898 C C . ASN A 1 743 ? 18.743 -1.827 -18.304 1.00 98.44 743 ASN A C 1
ATOM 5900 O O . ASN A 1 743 ? 18.392 -1.442 -19.422 1.00 98.44 743 ASN A O 1
ATOM 5904 N N . ASP A 1 744 ? 18.312 -1.232 -17.187 1.00 98.44 744 ASP A N 1
ATOM 5905 C CA . ASP A 1 744 ? 17.390 -0.092 -17.226 1.00 98.44 744 ASP A CA 1
ATOM 5906 C C . ASP A 1 744 ? 18.087 1.190 -17.693 1.00 98.44 744 ASP A C 1
ATOM 5908 O O . ASP A 1 744 ? 17.551 1.929 -18.517 1.00 98.44 744 ASP A O 1
ATOM 5912 N N . HIS A 1 745 ? 19.331 1.423 -17.268 1.00 98.38 745 HIS A N 1
ATOM 5913 C CA . HIS A 1 745 ? 20.146 2.515 -17.789 1.00 98.38 745 HIS A CA 1
ATOM 5914 C C . HIS A 1 745 ? 20.321 2.395 -19.309 1.00 98.38 745 HIS A C 1
ATOM 5916 O O . HIS A 1 745 ? 20.185 3.395 -20.013 1.00 98.38 745 HIS A O 1
ATOM 5922 N N . ALA A 1 746 ? 20.552 1.193 -19.848 1.00 97.81 746 ALA A N 1
ATOM 5923 C CA . ALA A 1 746 ? 20.604 0.958 -21.292 1.00 97.81 746 ALA A CA 1
ATOM 5924 C C . ALA A 1 746 ? 19.247 1.227 -21.978 1.00 97.81 746 ALA A C 1
ATOM 5926 O O . ALA A 1 746 ? 19.205 1.903 -23.009 1.00 97.81 746 ALA A O 1
ATOM 5927 N N . ASN A 1 747 ? 18.131 0.778 -21.392 1.00 97.44 747 ASN A N 1
ATOM 5928 C CA . ASN A 1 747 ? 16.783 1.078 -21.887 1.00 97.44 747 ASN A CA 1
ATOM 5929 C C . ASN A 1 747 ? 16.516 2.596 -21.937 1.00 97.44 747 ASN A C 1
ATOM 5931 O O . ASN A 1 747 ? 16.090 3.122 -22.966 1.00 97.44 747 ASN A O 1
ATOM 5935 N N . ILE A 1 748 ? 16.821 3.325 -20.864 1.00 98.38 748 ILE A N 1
ATOM 5936 C CA . ILE A 1 748 ? 16.592 4.770 -20.769 1.00 98.38 748 ILE A CA 1
ATOM 5937 C C . ILE A 1 748 ? 17.533 5.566 -21.690 1.00 98.38 748 ILE A C 1
ATOM 5939 O O . ILE A 1 748 ? 17.058 6.347 -22.522 1.00 98.38 748 ILE A O 1
ATOM 5943 N N . SER A 1 749 ? 18.849 5.360 -21.572 1.00 96.56 749 SER A N 1
ATOM 5944 C CA . SER A 1 749 ? 19.878 6.131 -22.292 1.00 96.56 749 SER A CA 1
ATOM 5945 C C . SER A 1 749 ? 19.900 5.863 -23.800 1.00 96.56 749 SER A C 1
ATOM 5947 O O . SER A 1 749 ? 20.176 6.775 -24.583 1.00 96.56 749 SER A O 1
ATOM 5949 N N . VAL A 1 750 ? 19.560 4.642 -24.230 1.00 94.50 750 VAL A N 1
ATOM 5950 C CA . VAL A 1 750 ? 19.489 4.270 -25.648 1.00 94.50 750 VAL A CA 1
ATOM 5951 C C . VAL A 1 750 ? 18.044 4.315 -26.137 1.00 94.50 750 VAL A C 1
ATOM 5953 O O . VAL A 1 750 ? 17.680 5.213 -26.898 1.00 94.50 750 VAL A O 1
ATOM 5956 N N . ARG A 1 751 ? 17.198 3.369 -25.714 1.00 95.62 751 ARG A N 1
ATOM 5957 C CA . ARG A 1 751 ? 15.905 3.105 -26.364 1.00 95.62 751 ARG A CA 1
ATOM 5958 C C . ARG A 1 751 ? 14.894 4.233 -26.148 1.00 95.62 751 ARG A C 1
ATOM 5960 O O . ARG A 1 751 ? 14.372 4.772 -27.124 1.00 95.62 751 ARG A O 1
ATOM 5967 N N . VAL A 1 752 ? 14.645 4.645 -24.905 1.00 98.06 752 VAL A N 1
ATOM 5968 C CA . VAL A 1 752 ? 13.657 5.692 -24.580 1.00 98.06 752 VAL A CA 1
ATOM 5969 C C . VAL A 1 752 ? 14.094 7.061 -25.111 1.00 98.06 752 VAL A C 1
ATOM 5971 O O . VAL A 1 752 ? 13.274 7.776 -25.703 1.00 98.06 752 VAL A O 1
ATOM 5974 N N . LYS A 1 753 ? 15.383 7.420 -25.009 1.00 97.69 753 LYS A N 1
ATOM 5975 C CA . LYS A 1 753 ? 15.920 8.629 -25.663 1.00 97.69 753 LYS A CA 1
ATOM 5976 C C . LYS A 1 753 ? 15.779 8.589 -27.187 1.00 97.69 753 LYS A C 1
ATOM 5978 O O . LYS A 1 753 ? 15.409 9.610 -27.773 1.00 97.69 753 LYS A O 1
ATOM 5983 N N . GLN A 1 754 ? 16.030 7.453 -27.841 1.00 96.50 754 GLN A N 1
ATOM 5984 C CA . GLN A 1 754 ? 15.844 7.310 -29.291 1.00 96.50 754 GLN A CA 1
ATOM 5985 C C . GLN A 1 754 ? 14.375 7.463 -29.702 1.00 96.50 754 GLN A C 1
ATOM 5987 O O . GLN A 1 754 ? 14.101 8.195 -30.647 1.00 96.50 754 GLN A O 1
ATOM 5992 N N . ILE A 1 755 ? 13.427 6.868 -28.970 1.00 97.62 755 ILE A N 1
ATOM 5993 C CA . ILE A 1 755 ? 11.980 7.005 -29.223 1.00 97.62 755 ILE A CA 1
ATOM 5994 C C . ILE A 1 755 ? 11.546 8.481 -29.172 1.00 97.62 755 ILE A C 1
ATOM 5996 O O . ILE A 1 755 ? 10.942 8.993 -30.120 1.00 97.62 755 ILE A O 1
ATOM 6000 N N . ASN A 1 756 ? 11.909 9.194 -28.100 1.00 98.00 756 ASN A N 1
ATOM 6001 C CA . ASN A 1 756 ? 11.569 10.610 -27.921 1.00 98.00 756 ASN A CA 1
ATOM 6002 C C . ASN A 1 756 ? 12.199 11.492 -29.023 1.00 98.00 756 ASN A C 1
ATOM 6004 O O . ASN A 1 756 ? 11.509 12.287 -29.668 1.00 98.00 756 ASN A O 1
ATOM 6008 N N . ASN A 1 757 ? 13.489 11.312 -29.323 1.00 97.31 757 ASN A N 1
ATOM 6009 C CA . ASN A 1 757 ? 14.155 12.050 -30.404 1.00 97.31 757 ASN A CA 1
ATOM 6010 C C . ASN A 1 757 ? 13.600 11.695 -31.798 1.00 97.31 757 ASN A C 1
ATOM 6012 O O . ASN A 1 757 ? 13.429 12.579 -32.642 1.00 97.31 757 ASN A O 1
ATOM 6016 N N . GLY A 1 758 ? 13.238 10.432 -32.027 1.00 96.19 758 GLY A N 1
ATOM 6017 C CA . GLY A 1 758 ? 12.575 9.941 -33.235 1.00 96.19 758 GLY A CA 1
ATOM 6018 C C . GLY A 1 758 ? 11.217 10.600 -33.472 1.00 96.19 758 GLY A C 1
ATOM 6019 O O . GLY A 1 758 ? 10.899 10.971 -34.609 1.00 96.19 758 GLY A O 1
ATOM 6020 N N . LYS A 1 759 ? 10.445 10.853 -32.405 1.00 96.06 759 LYS A N 1
ATOM 6021 C CA . LYS A 1 759 ? 9.192 11.624 -32.460 1.00 96.06 759 LYS A CA 1
ATOM 6022 C C . LYS A 1 759 ? 9.441 13.073 -32.895 1.00 96.06 759 LYS A C 1
ATOM 6024 O O . LYS A 1 759 ? 8.806 13.526 -33.851 1.00 96.06 759 LYS A O 1
ATOM 6029 N N . LEU A 1 760 ? 10.409 13.775 -32.292 1.00 96.75 760 LEU A N 1
ATOM 6030 C CA . LEU A 1 760 ? 10.782 15.144 -32.699 1.00 96.75 760 LEU A CA 1
ATOM 6031 C C . LEU A 1 760 ? 11.245 15.200 -34.166 1.00 96.75 760 LEU A C 1
ATOM 6033 O O . LEU A 1 760 ? 10.768 16.028 -34.949 1.00 96.75 760 LEU A O 1
ATOM 6037 N N . ALA A 1 761 ? 12.124 14.279 -34.569 1.00 96.12 761 ALA A N 1
ATOM 6038 C CA . ALA A 1 761 ? 12.604 14.162 -35.942 1.00 96.12 761 ALA A CA 1
ATOM 6039 C C . ALA A 1 761 ? 11.463 13.868 -36.935 1.00 96.12 761 ALA A C 1
ATOM 6041 O O . ALA A 1 761 ? 11.466 14.384 -38.058 1.00 96.12 761 ALA A O 1
ATOM 6042 N N . SER A 1 762 ? 10.452 13.098 -36.523 1.00 93.38 762 SER A N 1
ATOM 6043 C CA . SER A 1 762 ? 9.274 12.776 -37.337 1.00 93.38 762 SER A CA 1
ATOM 6044 C C . SER A 1 762 ? 8.361 13.983 -37.555 1.00 93.38 762 SER A C 1
ATOM 6046 O O . SER A 1 762 ? 7.932 14.210 -38.689 1.00 93.38 762 SER A O 1
ATOM 6048 N N . VAL A 1 763 ? 8.141 14.824 -36.537 1.00 94.38 763 VAL A N 1
ATOM 6049 C CA . VAL A 1 763 ? 7.409 16.099 -36.692 1.00 94.38 763 VAL A CA 1
ATOM 6050 C C . VAL A 1 763 ? 8.164 17.049 -37.635 1.00 94.38 763 VAL A C 1
ATOM 6052 O O . VAL A 1 763 ? 7.580 17.589 -38.578 1.00 94.38 763 VAL A O 1
ATOM 6055 N N . LEU A 1 764 ? 9.489 17.169 -37.486 1.00 94.56 764 LEU A N 1
ATOM 6056 C CA . LEU A 1 764 ? 10.334 17.953 -38.401 1.00 94.56 764 LEU A CA 1
ATOM 6057 C C . LEU A 1 764 ? 10.340 17.390 -39.838 1.00 94.56 764 LEU A C 1
ATOM 6059 O O . LEU A 1 764 ? 10.388 18.151 -40.811 1.00 94.56 764 LEU A O 1
ATOM 6063 N N . SER A 1 765 ? 10.262 16.067 -40.003 1.00 93.81 765 SER A N 1
ATOM 6064 C CA . SER A 1 765 ? 10.095 15.409 -41.306 1.00 93.81 765 SER A CA 1
ATOM 6065 C C . SER A 1 765 ? 8.722 15.717 -41.916 1.00 93.81 765 SER A C 1
ATOM 6067 O O . SER A 1 765 ? 8.629 16.042 -43.103 1.00 93.81 765 SER A O 1
ATOM 6069 N N . LEU A 1 766 ? 7.656 15.728 -41.111 1.00 92.56 766 LEU A N 1
ATOM 6070 C CA . LEU A 1 766 ? 6.311 16.112 -41.543 1.00 92.56 766 LEU A CA 1
ATOM 6071 C C . LEU A 1 766 ? 6.259 17.579 -42.010 1.00 92.56 766 LEU A C 1
ATOM 6073 O O . LEU A 1 766 ? 5.697 17.855 -43.070 1.00 92.56 766 LEU A O 1
ATOM 6077 N N . ALA A 1 767 ? 6.951 18.500 -41.329 1.00 92.81 767 ALA A N 1
ATOM 6078 C CA . ALA A 1 767 ? 7.108 19.890 -41.776 1.00 92.81 767 ALA A CA 1
ATOM 6079 C C . ALA A 1 767 ? 7.748 19.986 -43.177 1.00 92.81 767 ALA A C 1
ATOM 6081 O O . ALA A 1 767 ? 7.284 20.733 -44.047 1.00 92.81 767 ALA A O 1
ATOM 6082 N N . LYS A 1 768 ? 8.796 19.187 -43.434 1.00 92.81 768 LYS A N 1
ATOM 6083 C CA . LYS A 1 768 ? 9.446 19.079 -44.754 1.00 92.81 768 LYS A CA 1
ATOM 6084 C C . LYS A 1 768 ? 8.495 18.474 -45.804 1.00 92.81 768 LYS A C 1
ATOM 6086 O O . LYS A 1 768 ? 8.465 18.955 -46.938 1.00 92.81 768 LYS A O 1
ATOM 6091 N N . LYS A 1 769 ? 7.681 17.475 -45.436 1.00 91.38 769 LYS A N 1
ATOM 6092 C CA . LYS A 1 769 ? 6.663 16.849 -46.307 1.00 91.38 769 LYS A CA 1
ATOM 6093 C C . LYS A 1 769 ? 5.548 17.840 -46.689 1.00 91.38 769 LYS A C 1
ATOM 6095 O O . LYS A 1 769 ? 5.213 17.926 -47.868 1.00 91.38 769 LYS A O 1
ATOM 6100 N N . ILE A 1 770 ? 5.056 18.670 -45.760 1.00 92.69 770 ILE A N 1
ATOM 6101 C CA . ILE A 1 770 ? 4.068 19.739 -46.036 1.00 92.69 770 ILE A CA 1
ATOM 6102 C C . ILE A 1 770 ? 4.609 20.756 -47.051 1.00 92.69 770 ILE A C 1
ATOM 6104 O O . ILE A 1 770 ? 3.890 21.143 -47.977 1.00 92.69 770 ILE A O 1
ATOM 6108 N N . LYS A 1 771 ? 5.877 21.173 -46.917 1.00 92.12 771 LYS A N 1
ATOM 6109 C CA . LYS A 1 771 ? 6.518 22.104 -47.866 1.00 92.12 771 LYS A CA 1
ATOM 6110 C C . LYS A 1 771 ? 6.611 21.518 -49.282 1.00 92.12 771 LYS A C 1
ATOM 6112 O O . LYS A 1 771 ? 6.378 22.248 -50.240 1.00 92.12 771 LYS A O 1
ATOM 6117 N N . LYS A 1 772 ? 6.885 20.213 -49.417 1.00 91.94 772 LYS A N 1
ATOM 6118 C CA . LYS A 1 772 ? 6.969 19.507 -50.714 1.00 91.94 772 LYS A CA 1
ATOM 6119 C C . LYS A 1 772 ? 5.606 19.134 -51.328 1.00 91.94 772 LYS A C 1
ATOM 6121 O O . LYS A 1 772 ? 5.536 18.895 -52.530 1.00 91.94 772 LYS A O 1
ATOM 6126 N N . ALA A 1 773 ? 4.531 19.062 -50.543 1.00 89.38 773 ALA A N 1
ATOM 6127 C CA . ALA A 1 773 ? 3.212 18.660 -51.034 1.00 89.38 773 ALA A CA 1
ATOM 6128 C C . ALA A 1 773 ? 2.545 19.738 -51.917 1.00 89.38 773 ALA A C 1
ATOM 6130 O O . ALA A 1 773 ? 2.551 20.925 -51.577 1.00 89.38 773 ALA A O 1
ATOM 6131 N N . LYS A 1 774 ? 1.896 19.318 -53.014 1.00 89.94 774 LYS A N 1
ATOM 6132 C CA . LYS A 1 774 ? 0.958 20.159 -53.788 1.00 89.94 774 LYS A CA 1
ATOM 6133 C C . LYS A 1 774 ? -0.320 20.428 -52.974 1.00 89.94 774 LYS A C 1
ATOM 6135 O O . LYS A 1 774 ? -0.598 19.712 -52.015 1.00 89.94 774 LYS A O 1
ATOM 6140 N N . ALA A 1 775 ? -1.083 21.463 -53.331 1.00 88.00 775 ALA A N 1
ATOM 6141 C CA . ALA A 1 775 ? -2.380 21.733 -52.703 1.00 88.00 775 ALA A CA 1
ATOM 6142 C C . ALA A 1 775 ? -3.374 20.582 -52.962 1.00 88.00 775 ALA A C 1
ATOM 6144 O O . ALA A 1 775 ? -3.382 20.011 -54.051 1.00 88.00 775 ALA A O 1
ATOM 6145 N N . GLY A 1 776 ? -4.182 20.237 -51.957 1.00 90.19 776 GLY A N 1
ATOM 6146 C CA . GLY A 1 776 ? -5.133 19.120 -51.993 1.00 90.19 776 GLY A CA 1
ATOM 6147 C C . GLY A 1 776 ? -5.260 18.417 -50.631 1.00 90.19 776 GLY A C 1
ATOM 6148 O O . GLY A 1 776 ? -4.484 18.724 -49.722 1.00 90.19 776 GLY A O 1
ATOM 6149 N N . PRO A 1 777 ? -6.192 17.453 -50.475 1.00 87.75 777 PRO A N 1
ATOM 6150 C CA . PRO A 1 777 ? -6.574 16.895 -49.170 1.00 87.75 777 PRO A CA 1
ATOM 6151 C C . PRO A 1 777 ? -5.395 16.386 -48.331 1.00 87.75 777 PRO A C 1
ATOM 6153 O O . PRO A 1 777 ? -5.246 16.766 -47.174 1.00 87.75 777 PRO A O 1
ATOM 6156 N N . LYS A 1 778 ? -4.474 15.631 -48.946 1.00 87.06 778 LYS A N 1
ATOM 6157 C CA . LYS A 1 778 ? -3.274 15.072 -48.293 1.00 87.06 778 LYS A CA 1
ATOM 6158 C C . LYS A 1 778 ? -2.346 16.132 -47.672 1.00 87.06 778 LYS A C 1
ATOM 6160 O O . LYS A 1 778 ? -1.626 15.835 -46.724 1.00 87.06 778 LYS A O 1
ATOM 6165 N N . LYS A 1 779 ? -2.354 17.375 -48.174 1.00 91.19 779 LYS A N 1
ATOM 6166 C CA . LYS A 1 779 ? -1.585 18.487 -47.586 1.00 91.19 779 LYS A CA 1
ATOM 6167 C C . LYS A 1 779 ? -2.266 19.062 -46.346 1.00 91.19 779 LYS A C 1
ATOM 6169 O O . LYS A 1 779 ? -1.575 19.422 -45.395 1.00 91.19 779 LYS A O 1
ATOM 6174 N N . GLU A 1 780 ? -3.594 19.113 -46.342 1.00 90.06 780 GLU A N 1
ATOM 6175 C CA . GLU A 1 780 ? -4.377 19.564 -45.190 1.00 90.06 780 GLU A CA 1
ATOM 6176 C C . GLU A 1 780 ? -4.401 18.503 -44.077 1.00 90.06 780 GLU A C 1
ATOM 6178 O O . GLU A 1 780 ? -4.252 18.859 -42.911 1.00 90.06 780 GLU A O 1
ATOM 6183 N N . GLU A 1 781 ? -4.425 17.206 -44.416 1.00 88.06 781 GLU A N 1
ATOM 6184 C CA . GLU A 1 781 ? -4.168 16.120 -43.453 1.00 88.06 781 GLU A CA 1
ATOM 6185 C C . GLU A 1 781 ? -2.807 16.283 -42.763 1.00 88.06 781 GLU A C 1
ATOM 6187 O O . GLU A 1 781 ? -2.729 16.302 -41.534 1.00 88.06 781 GLU A O 1
ATOM 6192 N N . PHE A 1 782 ? -1.728 16.450 -43.541 1.00 91.44 782 PHE A N 1
ATOM 6193 C CA . PHE A 1 782 ? -0.388 16.633 -42.981 1.00 91.44 782 PHE A CA 1
ATOM 6194 C C . PHE A 1 782 ? -0.289 17.892 -42.108 1.00 91.44 782 PHE A C 1
ATOM 6196 O O . PHE A 1 782 ? 0.359 17.840 -41.065 1.00 91.44 782 PHE A O 1
ATOM 6203 N N . LYS A 1 783 ? -0.948 19.001 -42.479 1.00 92.81 783 LYS A N 1
ATOM 6204 C CA . LYS A 1 783 ? -1.057 20.197 -41.623 1.00 92.81 783 LYS A CA 1
ATOM 6205 C C . LYS A 1 783 ? -1.792 19.901 -40.313 1.00 92.81 783 LYS A C 1
ATOM 6207 O O . LYS A 1 783 ? -1.291 20.302 -39.267 1.00 92.81 783 LYS A O 1
ATOM 6212 N N . LYS A 1 784 ? -2.945 19.215 -40.352 1.00 90.88 784 LYS A N 1
ATOM 6213 C CA . LYS A 1 784 ? -3.737 18.874 -39.154 1.00 90.88 784 LYS A CA 1
ATOM 6214 C C . LYS A 1 784 ? -2.910 18.023 -38.186 1.00 90.88 784 LYS A C 1
ATOM 6216 O O . LYS A 1 784 ? -2.798 18.382 -37.018 1.00 90.88 784 LYS A O 1
ATOM 6221 N N . LEU A 1 785 ? -2.274 16.964 -38.692 1.00 90.06 785 LEU A N 1
ATOM 6222 C CA . LEU A 1 785 ? -1.411 16.078 -37.904 1.00 90.06 785 LEU A CA 1
ATOM 6223 C C . LEU A 1 785 ? -0.182 16.814 -37.349 1.00 90.06 785 LEU A C 1
ATOM 6225 O O . LEU A 1 785 ? 0.135 16.682 -36.171 1.00 90.06 785 LEU A O 1
ATOM 6229 N N . HIS A 1 786 ? 0.487 17.639 -38.162 1.00 94.38 786 HIS A N 1
ATOM 6230 C CA . HIS A 1 786 ? 1.615 18.446 -37.694 1.00 94.38 786 HIS A CA 1
ATOM 6231 C C . HIS A 1 786 ? 1.195 19.422 -36.595 1.00 94.38 786 HIS A C 1
ATOM 6233 O O . HIS A 1 786 ? 1.930 19.577 -35.624 1.00 94.38 786 HIS A O 1
ATOM 6239 N N . LYS A 1 787 ? 0.041 20.087 -36.738 1.00 93.69 787 LYS A N 1
ATOM 6240 C CA . LYS A 1 787 ? -0.488 21.006 -35.725 1.00 93.69 787 LYS A CA 1
ATOM 6241 C C . LYS A 1 787 ? -0.709 20.265 -34.402 1.00 93.69 787 LYS A C 1
ATOM 6243 O O . LYS A 1 787 ? -0.077 20.627 -33.418 1.00 93.69 787 LYS A O 1
ATOM 6248 N N . ALA A 1 788 ? -1.482 19.177 -34.420 1.00 90.88 788 ALA A N 1
ATOM 6249 C CA . ALA A 1 788 ? -1.771 18.367 -33.235 1.00 90.88 788 ALA A CA 1
ATOM 6250 C C . ALA A 1 788 ? -0.496 17.865 -32.528 1.00 90.88 788 ALA A C 1
ATOM 6252 O O . ALA A 1 788 ? -0.334 18.070 -31.328 1.00 90.88 788 ALA A O 1
ATOM 6253 N N . LEU A 1 789 ? 0.461 17.295 -33.272 1.00 93.19 789 LEU A N 1
ATOM 6254 C CA . LEU A 1 789 ? 1.728 16.827 -32.695 1.00 93.19 789 LEU A CA 1
ATOM 6255 C C . LEU A 1 789 ? 2.619 17.973 -32.183 1.00 93.19 789 LEU A C 1
ATOM 6257 O O . LEU A 1 789 ? 3.361 17.779 -31.225 1.00 93.19 789 LEU A O 1
ATOM 6261 N N . THR A 1 790 ? 2.561 19.162 -32.789 1.00 95.75 790 THR A N 1
ATOM 6262 C CA . THR A 1 790 ? 3.328 20.335 -32.325 1.00 95.75 790 THR A CA 1
ATOM 6263 C C . THR A 1 790 ? 2.738 20.938 -31.051 1.00 95.75 790 THR A C 1
ATOM 6265 O O . THR A 1 790 ? 3.491 21.447 -30.227 1.00 95.75 790 THR A O 1
ATOM 6268 N N . GLU A 1 791 ? 1.415 20.887 -30.892 1.00 93.50 791 GLU A N 1
ATOM 6269 C CA . GLU A 1 791 ? 0.701 21.476 -29.755 1.00 93.50 791 GLU A CA 1
ATOM 6270 C C . GLU A 1 791 ? 0.643 20.532 -28.545 1.00 93.50 791 GLU A C 1
ATOM 6272 O O . GLU A 1 791 ? 0.886 20.987 -27.432 1.00 93.50 791 GLU A O 1
ATOM 6277 N N . ALA A 1 792 ? 0.401 19.230 -28.746 1.00 88.62 792 ALA A N 1
ATOM 6278 C CA . ALA A 1 792 ? 0.314 18.249 -27.659 1.00 88.62 792 ALA A CA 1
ATOM 6279 C C . ALA A 1 792 ? 1.637 17.501 -27.401 1.00 88.62 792 ALA A C 1
ATOM 6281 O O . ALA A 1 792 ? 2.160 17.509 -26.288 1.00 88.62 792 ALA A O 1
ATOM 6282 N N . ALA A 1 793 ? 2.212 16.864 -28.428 1.00 93.69 793 ALA A N 1
ATOM 6283 C CA . ALA A 1 793 ? 3.306 15.907 -28.230 1.00 93.69 793 ALA A CA 1
ATOM 6284 C C . ALA A 1 793 ? 4.683 16.569 -28.044 1.00 93.69 793 ALA A C 1
ATOM 6286 O O . ALA A 1 793 ? 5.448 16.174 -27.168 1.00 93.69 793 ALA A O 1
ATOM 6287 N N . VAL A 1 794 ? 5.028 17.586 -28.844 1.00 97.19 794 VAL A N 1
ATOM 6288 C CA . VAL A 1 794 ? 6.359 18.228 -28.797 1.00 97.19 794 VAL A CA 1
ATOM 6289 C C . VAL A 1 794 ? 6.698 18.859 -27.431 1.00 97.19 794 VAL A C 1
ATOM 6291 O O . VAL A 1 794 ? 7.852 18.717 -27.019 1.00 97.19 794 VAL A O 1
ATOM 6294 N N . PRO A 1 795 ? 5.779 19.528 -26.702 1.00 96.38 795 PRO A N 1
ATOM 6295 C CA . PRO A 1 795 ? 6.053 19.996 -25.341 1.00 96.38 795 PRO A CA 1
ATOM 6296 C C . PRO A 1 795 ? 6.333 18.841 -24.372 1.00 96.38 795 PRO A C 1
ATOM 6298 O O . PRO A 1 795 ? 7.326 18.882 -23.646 1.00 96.38 795 PRO A O 1
ATOM 6301 N N . GLN A 1 796 ? 5.517 17.783 -24.419 1.00 95.94 796 GLN A N 1
ATOM 6302 C CA . GLN A 1 796 ? 5.656 16.619 -23.544 1.00 95.94 796 GLN A CA 1
ATOM 6303 C C . GLN A 1 796 ? 6.967 15.860 -23.797 1.00 95.94 796 GLN A C 1
ATOM 6305 O O . GLN A 1 796 ? 7.719 15.608 -22.863 1.00 95.94 796 GLN A O 1
ATOM 6310 N N . VAL A 1 797 ? 7.313 15.593 -25.060 1.00 97.88 797 VAL A N 1
ATOM 6311 C CA . VAL A 1 797 ? 8.576 14.934 -25.445 1.00 97.88 797 VAL A CA 1
ATOM 6312 C C . VAL A 1 797 ? 9.805 15.728 -24.981 1.00 97.88 797 VAL A C 1
ATOM 6314 O O . VAL A 1 797 ? 10.796 15.140 -24.553 1.00 97.88 797 VAL A O 1
ATOM 6317 N N . LYS A 1 798 ? 9.752 17.067 -25.008 1.00 97.50 798 LYS A N 1
ATOM 6318 C CA . LYS A 1 798 ? 10.824 17.907 -24.445 1.00 97.50 798 LYS A CA 1
ATOM 6319 C C . LYS A 1 798 ? 10.904 17.805 -22.921 1.00 97.50 798 LYS A C 1
ATOM 6321 O O . LYS A 1 798 ? 12.009 17.763 -22.394 1.00 97.50 798 LYS A O 1
ATOM 6326 N N . SER A 1 799 ? 9.764 17.747 -22.230 1.00 96.25 799 SER A N 1
ATOM 6327 C CA . SER A 1 799 ? 9.708 17.526 -20.778 1.00 96.25 799 SER A CA 1
ATOM 6328 C C . SER A 1 799 ? 10.283 16.156 -20.394 1.00 96.25 799 SER A C 1
ATOM 6330 O O . SER A 1 799 ? 11.083 16.065 -19.466 1.00 96.25 799 SER A O 1
ATOM 6332 N N . ASN A 1 800 ? 9.962 15.109 -21.166 1.00 97.62 800 ASN A N 1
ATOM 6333 C CA . ASN A 1 800 ? 10.503 13.760 -20.991 1.00 97.62 800 ASN A CA 1
ATOM 6334 C C . ASN A 1 800 ? 12.029 13.743 -21.121 1.00 97.62 800 ASN A C 1
ATOM 6336 O O . ASN A 1 800 ? 12.706 13.264 -20.219 1.00 97.62 800 ASN A O 1
ATOM 6340 N N . LEU A 1 801 ? 12.574 14.288 -22.217 1.00 98.38 801 LEU A N 1
ATOM 6341 C CA . LEU A 1 801 ? 14.025 14.350 -22.433 1.00 98.38 801 LEU A CA 1
ATOM 6342 C C . LEU A 1 801 ? 14.728 15.132 -21.316 1.00 98.38 801 LEU A C 1
ATOM 6344 O O . LEU A 1 801 ? 15.717 14.648 -20.776 1.00 98.38 801 LEU A O 1
ATOM 6348 N N . LEU A 1 802 ? 14.170 16.276 -20.904 1.00 97.19 802 LEU A N 1
ATOM 6349 C CA . LEU A 1 802 ? 14.723 17.087 -19.819 1.00 97.19 802 LEU A CA 1
ATOM 6350 C C . LEU A 1 802 ? 14.736 16.331 -18.478 1.00 97.19 802 LEU A C 1
ATOM 6352 O O . LEU A 1 802 ? 15.748 16.346 -17.786 1.00 97.19 802 LEU A O 1
ATOM 6356 N N . TYR A 1 803 ? 13.651 15.629 -18.133 1.00 97.25 803 TYR A N 1
ATOM 6357 C CA . TYR A 1 803 ? 13.590 14.770 -16.944 1.00 97.25 803 TYR A CA 1
ATOM 6358 C C . TYR A 1 803 ? 14.600 13.617 -17.010 1.00 97.25 803 TYR A C 1
ATOM 6360 O O . TYR A 1 803 ? 15.271 13.317 -16.021 1.00 97.25 803 TYR A O 1
ATOM 6368 N N . ILE A 1 804 ? 14.736 12.981 -18.178 1.00 98.12 804 ILE A N 1
ATOM 6369 C CA . ILE A 1 804 ? 15.666 11.869 -18.372 1.00 98.12 804 ILE A CA 1
ATOM 6370 C C . ILE A 1 804 ? 17.113 12.335 -18.175 1.00 98.12 804 ILE A C 1
ATOM 6372 O O . ILE A 1 804 ? 17.839 11.733 -17.390 1.00 98.12 804 ILE A O 1
ATOM 6376 N N . GLU A 1 805 ? 17.509 13.416 -18.849 1.00 96.62 805 GLU A N 1
ATOM 6377 C CA . GLU A 1 805 ? 18.878 13.949 -18.853 1.00 96.62 805 GLU A CA 1
ATOM 6378 C C . GLU A 1 805 ? 19.264 14.629 -17.530 1.00 96.62 805 GLU A C 1
ATOM 6380 O O . GLU A 1 805 ? 20.420 14.563 -17.113 1.00 96.62 805 GLU A O 1
ATOM 6385 N N . GLN A 1 806 ? 18.323 15.286 -16.841 1.00 95.56 806 GLN A N 1
ATOM 6386 C CA . GLN A 1 806 ? 18.621 15.959 -15.573 1.00 95.56 806 GLN A CA 1
ATOM 6387 C C . GLN A 1 806 ? 18.575 15.023 -14.362 1.00 95.56 806 GLN A C 1
ATOM 6389 O O . GLN A 1 806 ? 19.343 15.257 -13.421 1.00 95.56 806 GLN A O 1
ATOM 6394 N N . PHE A 1 807 ? 17.705 14.004 -14.383 1.00 97.44 807 PHE A N 1
ATOM 6395 C CA . PHE A 1 807 ? 17.385 13.160 -13.229 1.00 97.44 807 PHE A CA 1
ATOM 6396 C C . PHE A 1 807 ? 17.458 11.650 -13.513 1.00 97.44 807 PHE A C 1
ATOM 6398 O O . PHE A 1 807 ? 18.259 10.965 -12.877 1.00 97.44 807 PHE A O 1
ATOM 6405 N N . LEU A 1 808 ? 16.623 11.112 -14.415 1.00 97.88 808 LEU A N 1
ATOM 6406 C CA . LEU A 1 808 ? 16.352 9.663 -14.446 1.00 97.88 808 LEU A CA 1
ATOM 6407 C C . LEU A 1 808 ? 17.605 8.842 -14.770 1.00 97.88 808 LEU A C 1
ATOM 6409 O O . LEU A 1 808 ? 17.995 7.988 -13.982 1.00 97.88 808 LEU A O 1
ATOM 6413 N N . GLU A 1 809 ? 18.266 9.137 -15.888 1.00 98.19 809 GLU A N 1
ATOM 6414 C CA . GLU A 1 809 ? 19.481 8.438 -16.321 1.00 98.19 809 GLU A CA 1
ATOM 6415 C C . GLU A 1 809 ? 20.637 8.599 -15.306 1.00 98.19 809 GLU A C 1
ATOM 6417 O O . GLU A 1 809 ? 21.156 7.569 -14.864 1.00 98.19 809 GLU A O 1
ATOM 6422 N N . PRO A 1 810 ? 20.984 9.819 -14.832 1.00 98.38 810 PRO A N 1
ATOM 6423 C CA . PRO A 1 810 ? 21.948 10.006 -13.743 1.00 98.38 810 PRO A CA 1
ATOM 6424 C C . PRO A 1 810 ? 21.628 9.219 -12.465 1.00 98.38 810 PRO A C 1
ATOM 6426 O O . PRO A 1 810 ? 22.538 8.669 -11.847 1.00 98.38 810 PRO A O 1
ATOM 6429 N N . SER A 1 811 ? 20.353 9.147 -12.061 1.00 98.19 811 SER A N 1
ATOM 6430 C CA . SER A 1 811 ? 19.952 8.448 -10.833 1.00 98.19 811 SER A CA 1
ATOM 6431 C C . SER A 1 811 ? 20.073 6.927 -10.954 1.00 98.19 811 SER A C 1
ATOM 6433 O O . SER A 1 811 ? 20.604 6.297 -10.042 1.00 98.19 811 SER A O 1
ATOM 6435 N N . ILE A 1 812 ? 19.667 6.336 -12.084 1.00 98.50 812 ILE A N 1
ATOM 6436 C CA . ILE A 1 812 ? 19.825 4.895 -12.332 1.00 98.50 812 ILE A CA 1
ATOM 6437 C C . ILE A 1 812 ? 21.316 4.537 -12.400 1.00 98.50 812 ILE A C 1
ATOM 6439 O O . ILE A 1 812 ? 21.742 3.574 -11.763 1.00 98.50 812 ILE A O 1
ATOM 6443 N N . LEU A 1 813 ? 22.126 5.341 -13.100 1.00 98.44 813 LEU A N 1
ATOM 6444 C CA . LEU A 1 813 ? 23.572 5.126 -13.197 1.00 98.44 813 LEU A CA 1
ATOM 6445 C C . LEU A 1 813 ? 24.259 5.214 -11.826 1.00 98.44 813 LEU A C 1
ATOM 6447 O O . LEU A 1 813 ? 25.085 4.366 -11.498 1.00 98.44 813 LEU A O 1
ATOM 6451 N N . ALA A 1 814 ? 23.881 6.181 -10.986 1.00 98.50 814 ALA A N 1
ATOM 6452 C CA . ALA A 1 814 ? 24.406 6.289 -9.627 1.00 98.50 814 ALA A CA 1
ATOM 6453 C C . ALA A 1 814 ? 24.084 5.053 -8.768 1.00 98.50 814 ALA A C 1
ATOM 6455 O O . ALA A 1 814 ? 24.960 4.580 -8.040 1.00 98.50 814 ALA A O 1
ATOM 6456 N N . ILE A 1 815 ? 22.860 4.516 -8.871 1.00 98.25 815 ILE A N 1
ATOM 6457 C CA . ILE A 1 815 ? 22.439 3.290 -8.177 1.00 98.25 815 ILE A CA 1
ATOM 6458 C C . ILE A 1 815 ? 23.194 2.067 -8.712 1.00 98.25 815 ILE A C 1
ATOM 6460 O O . ILE A 1 815 ? 23.665 1.267 -7.907 1.00 98.25 815 ILE A O 1
ATOM 6464 N N . GLN A 1 816 ? 23.377 1.943 -10.031 1.00 98.31 816 GLN A N 1
ATOM 6465 C CA . GLN A 1 816 ? 24.165 0.876 -10.664 1.00 98.31 816 GLN A CA 1
ATOM 6466 C C . GLN A 1 816 ? 25.609 0.877 -10.136 1.00 98.31 816 GLN A C 1
ATOM 6468 O O . GLN A 1 816 ? 26.063 -0.118 -9.566 1.00 98.31 816 GLN A O 1
ATOM 6473 N N . MET A 1 817 ? 26.282 2.031 -10.209 1.00 98.44 817 MET A N 1
ATOM 6474 C CA . MET A 1 817 ? 27.667 2.206 -9.757 1.00 98.44 817 MET A CA 1
ATOM 6475 C C . MET A 1 817 ? 27.830 1.966 -8.250 1.00 98.44 817 MET A C 1
ATOM 6477 O O . MET A 1 817 ? 28.835 1.393 -7.827 1.00 98.44 817 MET A O 1
ATOM 6481 N N . LEU A 1 818 ? 26.844 2.365 -7.438 1.00 98.19 818 LEU A N 1
ATOM 6482 C CA . LEU A 1 818 ? 26.834 2.115 -5.997 1.00 98.19 818 LEU A CA 1
ATOM 6483 C C . LEU A 1 818 ? 26.647 0.623 -5.686 1.00 98.19 818 LEU A C 1
ATOM 6485 O O . LEU A 1 818 ? 27.412 0.062 -4.905 1.00 98.19 818 LEU A O 1
ATOM 6489 N N . CYS A 1 819 ? 25.677 -0.039 -6.322 1.00 98.44 819 CYS A N 1
ATOM 6490 C CA . CYS A 1 819 ? 25.390 -1.455 -6.094 1.00 98.44 819 CYS A CA 1
ATOM 6491 C C . CYS A 1 819 ? 26.597 -2.340 -6.442 1.00 98.44 819 CYS A C 1
ATOM 6493 O O . CYS A 1 819 ? 27.020 -3.147 -5.610 1.00 98.44 819 CYS A O 1
ATOM 6495 N N . ILE A 1 820 ? 27.221 -2.163 -7.615 1.00 97.38 820 ILE A N 1
ATOM 6496 C CA . ILE A 1 820 ? 28.400 -2.971 -7.967 1.00 97.38 820 ILE A CA 1
ATOM 6497 C C . ILE A 1 820 ? 29.568 -2.728 -7.005 1.00 97.38 820 ILE A C 1
ATOM 6499 O O . ILE A 1 820 ? 30.240 -3.681 -6.610 1.00 97.38 820 ILE A O 1
ATOM 6503 N N . ALA A 1 821 ? 29.774 -1.485 -6.559 1.00 97.69 821 ALA A N 1
ATOM 6504 C CA . ALA A 1 821 ? 30.848 -1.152 -5.633 1.00 97.69 821 ALA A CA 1
ATOM 6505 C C . ALA A 1 821 ? 30.615 -1.741 -4.227 1.00 97.69 821 ALA A C 1
ATOM 6507 O O . ALA A 1 821 ? 31.539 -2.305 -3.645 1.00 97.69 821 ALA A O 1
ATOM 6508 N N . VAL A 1 822 ? 29.386 -1.713 -3.693 1.00 97.25 822 VAL A N 1
ATOM 6509 C CA . VAL A 1 822 ? 29.058 -2.368 -2.409 1.00 97.25 822 VAL A CA 1
ATOM 6510 C C . VAL A 1 822 ? 29.210 -3.891 -2.508 1.00 97.25 822 VAL A C 1
ATOM 6512 O O . VAL A 1 822 ? 29.830 -4.498 -1.633 1.00 97.25 822 VAL A O 1
ATOM 6515 N N . SER A 1 823 ? 28.740 -4.509 -3.599 1.00 96.56 823 SER A N 1
ATOM 6516 C CA . SER A 1 823 ? 28.956 -5.939 -3.875 1.00 96.56 823 SER A CA 1
ATOM 6517 C C . SER A 1 823 ? 30.444 -6.308 -3.856 1.00 96.56 823 SER A C 1
ATOM 6519 O O . SER A 1 823 ? 30.867 -7.227 -3.155 1.00 96.56 823 SER A O 1
ATOM 6521 N N . GLN A 1 824 ? 31.258 -5.577 -4.616 1.00 95.19 824 GLN A N 1
ATOM 6522 C CA . GLN A 1 824 ? 32.691 -5.835 -4.743 1.00 95.19 824 GLN A CA 1
ATOM 6523 C C . GLN A 1 824 ? 33.465 -5.554 -3.439 1.00 95.19 824 GLN A C 1
ATOM 6525 O O . GLN A 1 824 ? 34.434 -6.256 -3.149 1.00 95.19 824 GLN A O 1
ATOM 6530 N N . THR A 1 825 ? 33.014 -4.607 -2.607 1.00 95.50 825 THR A N 1
ATOM 6531 C CA . THR A 1 825 ? 33.547 -4.381 -1.250 1.00 95.50 825 THR A CA 1
ATOM 6532 C C . THR A 1 825 ? 33.263 -5.568 -0.321 1.00 95.50 825 THR A C 1
ATOM 6534 O O . THR A 1 825 ? 34.155 -6.010 0.402 1.00 95.50 825 THR A O 1
ATOM 6537 N N . LEU A 1 826 ? 32.060 -6.151 -0.377 1.00 95.06 826 LEU A N 1
ATOM 6538 C CA . LEU A 1 826 ? 31.708 -7.348 0.400 1.00 95.06 826 LEU A CA 1
ATOM 6539 C C . LEU A 1 826 ? 32.532 -8.578 -0.018 1.00 95.06 826 LEU A C 1
ATOM 6541 O O . LEU A 1 826 ? 33.012 -9.316 0.844 1.00 95.06 826 LEU A O 1
ATOM 6545 N N . LEU A 1 827 ? 32.759 -8.764 -1.323 1.00 93.31 827 LEU A N 1
ATOM 6546 C CA . LEU A 1 827 ? 33.654 -9.804 -1.846 1.00 93.31 827 LEU A CA 1
ATOM 6547 C C . LEU A 1 827 ? 35.108 -9.587 -1.390 1.00 93.31 827 LEU A C 1
ATOM 6549 O O . LEU A 1 827 ? 35.785 -10.544 -1.017 1.00 93.31 827 LEU A O 1
ATOM 6553 N N . LEU A 1 828 ? 35.581 -8.336 -1.348 1.00 92.62 828 LEU A N 1
ATOM 6554 C CA . LEU A 1 828 ? 36.906 -7.998 -0.824 1.00 92.62 828 LEU A CA 1
ATOM 6555 C C . LEU A 1 828 ? 37.039 -8.328 0.674 1.00 92.62 828 LEU A C 1
ATOM 6557 O O . LEU A 1 828 ? 38.050 -8.909 1.068 1.00 92.62 828 LEU A O 1
ATOM 6561 N N . TYR A 1 829 ? 36.031 -8.038 1.506 1.00 92.75 829 TYR A N 1
ATOM 6562 C CA . TYR A 1 829 ? 36.033 -8.457 2.916 1.00 92.75 829 TYR A CA 1
ATOM 6563 C C . TYR A 1 829 ? 36.081 -9.986 3.064 1.00 92.75 829 TYR A C 1
ATOM 6565 O O . TYR A 1 829 ? 36.830 -10.497 3.899 1.00 92.75 829 TYR A O 1
ATOM 6573 N N . GLN A 1 830 ? 35.349 -10.726 2.225 1.00 89.88 830 GLN A N 1
ATOM 6574 C CA . GLN A 1 830 ? 35.389 -12.189 2.214 1.00 89.88 830 GLN A CA 1
ATOM 6575 C C . GLN A 1 830 ? 36.787 -12.730 1.845 1.00 89.88 830 GLN A C 1
ATOM 6577 O O . GLN A 1 830 ? 37.274 -13.637 2.519 1.00 89.88 830 GLN A O 1
ATOM 6582 N N . LEU A 1 831 ? 37.477 -12.150 0.850 1.00 87.88 831 LEU A N 1
ATOM 6583 C CA . LEU A 1 831 ? 38.870 -12.512 0.515 1.00 87.88 831 LEU A CA 1
ATOM 6584 C C . LEU A 1 831 ? 39.875 -12.197 1.633 1.00 87.88 831 LEU A C 1
ATOM 6586 O O . LEU A 1 831 ? 40.890 -12.882 1.776 1.00 87.88 831 LEU A O 1
ATOM 6590 N N . LEU A 1 832 ? 39.610 -11.153 2.419 1.00 88.94 832 LEU A N 1
ATOM 6591 C CA . LEU A 1 832 ? 40.412 -10.775 3.585 1.00 88.94 832 LEU A CA 1
ATOM 6592 C C . LEU A 1 832 ? 40.135 -11.664 4.814 1.00 88.94 832 LEU A C 1
ATOM 6594 O O . LEU A 1 832 ? 40.742 -11.456 5.861 1.00 88.94 832 LEU A O 1
ATOM 6598 N N . GLY A 1 833 ? 39.268 -12.675 4.683 1.00 87.50 833 GLY A N 1
ATOM 6599 C CA . GLY A 1 833 ? 38.974 -13.662 5.724 1.00 87.50 833 GLY A CA 1
ATOM 6600 C C . GLY A 1 833 ? 37.867 -13.255 6.699 1.00 87.50 833 GLY A C 1
ATOM 6601 O O . GLY A 1 833 ? 37.654 -13.952 7.692 1.00 87.50 833 GLY A O 1
ATOM 6602 N N . ALA A 1 834 ? 37.144 -12.160 6.440 1.00 91.00 834 ALA A N 1
ATOM 6603 C CA . ALA A 1 834 ? 36.076 -11.710 7.324 1.00 91.00 834 ALA A CA 1
ATOM 6604 C C . ALA A 1 834 ? 34.921 -12.723 7.367 1.00 91.00 834 ALA A C 1
ATOM 6606 O O . ALA A 1 834 ? 34.405 -13.167 6.340 1.00 91.00 834 ALA A O 1
ATOM 6607 N N . ASN A 1 835 ? 34.459 -13.067 8.572 1.00 91.38 835 ASN A N 1
ATOM 6608 C CA . ASN A 1 835 ? 33.298 -13.938 8.721 1.00 91.38 835 ASN A CA 1
ATOM 6609 C C . ASN A 1 835 ? 32.007 -13.208 8.290 1.00 91.38 835 ASN A C 1
ATOM 6611 O O . ASN A 1 835 ? 31.554 -12.277 8.961 1.00 91.38 835 ASN A O 1
ATOM 6615 N N . MET A 1 836 ? 31.408 -13.685 7.194 1.00 90.88 836 MET A N 1
ATOM 6616 C CA . MET A 1 836 ? 30.184 -13.153 6.572 1.00 90.88 836 MET A CA 1
ATOM 6617 C C . MET A 1 836 ? 28.872 -13.697 7.188 1.00 90.88 836 MET A C 1
ATOM 6619 O O . MET A 1 836 ? 27.783 -13.436 6.675 1.00 90.88 836 MET A O 1
ATOM 6623 N N . GLY A 1 837 ? 28.941 -14.489 8.266 1.00 87.38 837 GLY A N 1
ATOM 6624 C CA . GLY A 1 837 ? 27.767 -15.051 8.950 1.00 87.38 837 GLY A CA 1
ATOM 6625 C C . GLY A 1 837 ? 27.080 -16.210 8.213 1.00 87.38 837 GLY A C 1
ATOM 6626 O O . GLY A 1 837 ? 25.891 -16.456 8.429 1.00 87.38 837 GLY A O 1
ATOM 6627 N N . LYS A 1 838 ? 27.807 -16.906 7.329 1.00 86.06 838 LYS A N 1
ATOM 6628 C CA . LYS A 1 838 ? 27.309 -18.064 6.569 1.00 86.06 838 LYS A CA 1
ATOM 6629 C C . LYS A 1 838 ? 26.969 -19.239 7.512 1.00 86.06 838 LYS A C 1
ATOM 6631 O O . LYS A 1 838 ? 27.763 -19.524 8.411 1.00 86.06 838 LYS A O 1
ATOM 6636 N N . PRO A 1 839 ? 25.814 -19.917 7.351 1.00 79.31 839 PRO A N 1
ATOM 6637 C CA . PRO A 1 839 ? 25.457 -21.076 8.170 1.00 79.31 839 PRO A CA 1
ATOM 6638 C C . PRO A 1 839 ? 26.357 -22.298 7.881 1.00 79.31 839 PRO A C 1
ATOM 6640 O O . PRO A 1 839 ? 27.023 -22.337 6.845 1.00 79.31 839 PRO A O 1
ATOM 6643 N N . PRO A 1 840 ? 26.366 -23.319 8.762 1.00 77.69 840 PRO A N 1
ATOM 6644 C CA . PRO A 1 840 ? 27.035 -24.593 8.498 1.00 77.69 840 PRO A CA 1
ATOM 6645 C C . PRO A 1 840 ? 26.517 -25.281 7.225 1.00 77.69 840 PRO A C 1
ATOM 6647 O O . PRO A 1 840 ? 25.351 -25.123 6.863 1.00 77.69 840 PRO A O 1
ATOM 6650 N N . ALA A 1 841 ? 27.371 -26.092 6.592 1.00 71.31 841 ALA A N 1
ATOM 6651 C CA . ALA A 1 841 ? 27.117 -26.778 5.319 1.00 71.31 841 ALA A CA 1
ATOM 6652 C C . ALA A 1 841 ? 26.121 -27.958 5.433 1.00 71.31 841 ALA A C 1
ATOM 6654 O O . ALA A 1 841 ? 26.463 -29.115 5.207 1.00 71.31 841 ALA A O 1
ATOM 6655 N N . ILE A 1 842 ? 24.881 -27.651 5.819 1.00 77.56 842 ILE A N 1
ATOM 6656 C CA . ILE A 1 842 ? 23.720 -28.559 5.797 1.00 77.56 842 ILE A CA 1
ATOM 6657 C C . ILE A 1 842 ? 23.018 -28.497 4.424 1.00 77.56 842 ILE A C 1
ATOM 6659 O O . ILE A 1 842 ? 22.313 -29.425 4.038 1.00 77.56 842 ILE A O 1
ATOM 6663 N N . VAL A 1 843 ? 23.220 -27.402 3.685 1.00 82.31 843 VAL A N 1
ATOM 6664 C CA . VAL A 1 843 ? 22.644 -27.118 2.365 1.00 82.31 843 VAL A CA 1
ATOM 6665 C C . VAL A 1 843 ? 23.764 -26.625 1.448 1.00 82.31 843 VAL A C 1
ATOM 6667 O O . VAL A 1 843 ? 24.694 -25.970 1.919 1.00 82.31 843 VAL A O 1
ATOM 6670 N N . ASP A 1 844 ? 23.670 -26.957 0.163 1.00 88.31 844 ASP A N 1
ATOM 6671 C CA . ASP A 1 844 ? 24.613 -26.530 -0.871 1.00 88.31 844 ASP A CA 1
ATOM 6672 C C . ASP A 1 844 ? 24.443 -25.045 -1.261 1.00 88.31 844 ASP A C 1
ATOM 6674 O O . ASP A 1 844 ? 23.342 -24.489 -1.188 1.00 88.31 844 ASP A O 1
ATOM 6678 N N . ASP A 1 845 ? 25.529 -24.405 -1.701 1.00 89.19 845 ASP A N 1
ATOM 6679 C CA . ASP A 1 845 ? 25.541 -22.987 -2.073 1.00 89.19 845 ASP A CA 1
ATOM 6680 C C . ASP A 1 845 ? 24.690 -22.681 -3.313 1.00 89.19 845 ASP A C 1
ATOM 6682 O O . ASP A 1 845 ? 24.023 -21.645 -3.342 1.00 89.19 845 ASP A O 1
ATOM 6686 N N . GLU A 1 846 ? 24.632 -23.585 -4.296 1.00 93.31 846 GLU A N 1
ATOM 6687 C CA . GLU A 1 846 ? 23.767 -23.433 -5.467 1.00 93.31 846 GLU A CA 1
ATOM 6688 C C . GLU A 1 846 ? 22.287 -23.463 -5.056 1.00 93.31 846 GLU A C 1
ATOM 6690 O O . GLU A 1 846 ? 21.467 -22.714 -5.592 1.00 93.31 846 GLU A O 1
ATOM 6695 N N . LEU A 1 847 ? 21.924 -24.301 -4.079 1.00 92.06 847 LEU A N 1
ATOM 6696 C CA . LEU A 1 847 ? 20.555 -24.377 -3.565 1.00 92.06 847 LEU A CA 1
ATOM 6697 C C . LEU A 1 847 ? 20.175 -23.120 -2.774 1.00 92.06 847 LEU A C 1
ATOM 6699 O O . LEU A 1 847 ? 19.051 -22.634 -2.916 1.00 92.06 847 LEU A O 1
ATOM 6703 N N . LEU A 1 848 ? 21.099 -22.563 -1.983 1.00 91.12 848 LEU A N 1
ATOM 6704 C CA . LEU A 1 848 ? 20.891 -21.290 -1.286 1.00 91.12 848 LEU A CA 1
ATOM 6705 C C . LEU A 1 848 ? 20.745 -20.127 -2.281 1.00 91.12 848 LEU A C 1
ATOM 6707 O O . LEU A 1 848 ? 19.797 -19.346 -2.166 1.00 91.12 848 LEU A O 1
ATOM 6711 N N . TYR A 1 849 ? 21.610 -20.060 -3.298 1.00 93.75 849 TYR A N 1
ATOM 6712 C CA . TYR A 1 849 ? 21.534 -19.073 -4.376 1.00 93.75 849 TYR A CA 1
ATOM 6713 C C . TYR A 1 849 ? 20.201 -19.168 -5.131 1.00 93.75 849 TYR A C 1
ATOM 6715 O O . TYR A 1 849 ? 19.463 -18.187 -5.216 1.00 93.75 849 TYR A O 1
ATOM 6723 N N . ASN A 1 850 ? 19.833 -20.359 -5.613 1.00 94.81 850 ASN A N 1
ATOM 6724 C CA . ASN A 1 850 ? 18.594 -20.583 -6.363 1.00 94.81 850 ASN A CA 1
ATOM 6725 C C . ASN A 1 850 ? 17.325 -20.332 -5.530 1.00 94.81 850 ASN A C 1
ATOM 6727 O O . ASN A 1 850 ? 16.309 -19.903 -6.080 1.00 94.81 850 ASN A O 1
ATOM 6731 N N . LEU A 1 851 ? 17.359 -20.575 -4.215 1.00 94.12 851 LEU A N 1
ATOM 6732 C CA . LEU A 1 851 ? 16.264 -20.217 -3.310 1.00 94.12 851 LEU A CA 1
ATOM 6733 C C . LEU A 1 851 ? 16.135 -18.695 -3.169 1.00 94.12 851 LEU A C 1
ATOM 6735 O O . LEU A 1 851 ? 15.025 -18.166 -3.234 1.00 94.12 851 LEU A O 1
ATOM 6739 N N . ARG A 1 852 ? 17.263 -17.992 -3.013 1.00 95.19 852 ARG A N 1
ATOM 6740 C CA . ARG A 1 852 ? 17.316 -16.531 -2.885 1.00 95.19 852 ARG A CA 1
ATOM 6741 C C . ARG A 1 852 ? 16.874 -15.820 -4.168 1.00 95.19 852 ARG A C 1
ATOM 6743 O O . ARG A 1 852 ? 16.105 -14.867 -4.086 1.00 95.19 852 ARG A O 1
ATOM 6750 N N . MET A 1 853 ? 17.303 -16.314 -5.329 1.00 96.38 853 MET A N 1
ATOM 6751 C CA . MET A 1 853 ? 16.996 -15.760 -6.658 1.00 96.38 853 MET A CA 1
ATOM 6752 C C . MET A 1 853 ? 15.611 -16.167 -7.198 1.00 96.38 853 MET A C 1
ATOM 6754 O O . MET A 1 853 ? 15.164 -15.640 -8.217 1.00 96.38 853 MET A O 1
ATOM 6758 N N . LYS A 1 854 ? 14.889 -17.064 -6.506 1.00 96.00 854 LYS A N 1
ATOM 6759 C CA . LYS A 1 854 ? 13.573 -17.583 -6.922 1.00 96.00 854 LYS A CA 1
ATOM 6760 C C . LYS A 1 854 ? 12.564 -16.520 -7.415 1.00 96.00 854 LYS A C 1
ATOM 6762 O O . LYS A 1 854 ? 11.907 -16.829 -8.407 1.00 96.00 854 LYS A O 1
ATOM 6767 N N . PRO A 1 855 ? 12.410 -15.322 -6.802 1.00 95.62 855 PRO A N 1
ATOM 6768 C CA . PRO A 1 855 ? 11.436 -14.313 -7.249 1.00 95.62 855 PRO A CA 1
ATOM 6769 C C . PRO A 1 855 ? 11.581 -13.873 -8.710 1.00 95.62 855 PRO A C 1
ATOM 6771 O O . PRO A 1 855 ? 10.591 -13.534 -9.346 1.00 95.62 855 PRO A O 1
ATOM 6774 N N . TRP A 1 856 ? 12.801 -13.903 -9.250 1.00 96.75 856 TRP A N 1
ATOM 6775 C CA . TRP A 1 856 ? 13.099 -13.427 -10.603 1.00 96.75 856 TRP A CA 1
ATOM 6776 C C . TRP A 1 856 ? 13.306 -14.567 -11.610 1.00 96.75 856 TRP A C 1
ATOM 6778 O O . TRP A 1 856 ? 13.463 -14.310 -12.797 1.00 96.75 856 TRP A O 1
ATOM 6788 N N . ARG A 1 857 ? 13.284 -15.833 -11.165 1.00 94.31 857 ARG A N 1
ATOM 6789 C CA . ARG A 1 857 ? 13.699 -17.006 -11.960 1.00 94.31 857 ARG A CA 1
ATOM 6790 C C . ARG A 1 857 ? 12.873 -17.254 -13.233 1.00 94.31 857 ARG A C 1
ATOM 6792 O O . ARG A 1 857 ? 13.344 -17.964 -14.114 1.00 94.31 857 ARG A O 1
ATOM 6799 N N . SER A 1 858 ? 11.659 -16.714 -13.327 1.00 93.81 858 SER A N 1
ATOM 6800 C CA . SER A 1 858 ? 10.816 -16.809 -14.527 1.00 93.81 858 SER A CA 1
ATOM 6801 C C . SER A 1 858 ? 11.018 -15.670 -15.532 1.00 93.81 858 SER A C 1
ATOM 6803 O O . SER A 1 858 ? 10.417 -15.731 -16.595 1.00 93.81 858 SER A O 1
ATOM 6805 N N . VAL A 1 859 ? 11.807 -14.640 -15.203 1.00 96.06 859 VAL A N 1
ATOM 6806 C CA . VAL A 1 859 ? 12.028 -13.477 -16.075 1.00 96.06 859 VAL A CA 1
ATOM 6807 C C . VAL A 1 859 ? 13.063 -13.816 -17.145 1.00 96.06 859 VAL A C 1
ATOM 6809 O O . VAL A 1 859 ? 14.205 -14.152 -16.824 1.00 96.06 859 VAL A O 1
ATOM 6812 N N . GLU A 1 860 ? 12.672 -13.693 -18.415 1.00 90.50 860 GLU A N 1
ATOM 6813 C CA . GLU A 1 860 ? 13.538 -14.005 -19.564 1.00 90.50 860 GLU A CA 1
ATOM 6814 C C . GLU A 1 860 ? 14.423 -12.825 -20.006 1.00 90.50 860 GLU A C 1
ATOM 6816 O O . GLU A 1 860 ? 15.521 -13.036 -20.520 1.00 90.50 860 GLU A O 1
ATOM 6821 N N . VAL A 1 861 ? 13.970 -11.577 -19.813 1.00 94.69 861 VAL A N 1
ATOM 6822 C CA . VAL A 1 861 ? 14.654 -10.365 -20.311 1.00 94.69 861 VAL A CA 1
ATOM 6823 C C . VAL A 1 861 ? 14.671 -9.257 -19.244 1.00 94.69 861 VAL A C 1
ATOM 6825 O O . VAL A 1 861 ? 13.618 -8.680 -18.982 1.00 94.69 861 VAL A O 1
ATOM 6828 N N . PRO A 1 862 ? 15.820 -8.897 -18.645 1.00 95.81 862 PRO A N 1
ATOM 6829 C CA . PRO A 1 862 ? 17.071 -9.641 -18.681 1.00 95.81 862 PRO A CA 1
ATOM 6830 C C . PRO A 1 862 ? 16.912 -10.963 -17.921 1.00 95.81 862 PRO A C 1
ATOM 6832 O O . PRO A 1 862 ? 16.208 -11.018 -16.910 1.00 95.81 862 PRO A O 1
ATOM 6835 N N . ALA A 1 863 ? 17.569 -12.017 -18.399 1.00 94.94 863 ALA A N 1
ATOM 6836 C CA . ALA A 1 863 ? 17.491 -13.329 -17.772 1.00 94.94 863 ALA A CA 1
ATOM 6837 C C . ALA A 1 863 ? 17.994 -13.276 -16.320 1.00 94.94 863 ALA A C 1
ATOM 6839 O O . ALA A 1 863 ? 18.985 -12.610 -16.014 1.00 94.94 863 ALA A O 1
ATOM 6840 N N . CYS A 1 864 ? 17.324 -13.988 -15.415 1.00 95.44 864 CYS A N 1
ATOM 6841 C CA . CYS A 1 864 ? 17.826 -14.191 -14.057 1.00 95.44 864 CYS A CA 1
ATOM 6842 C C . CYS A 1 864 ? 19.140 -15.002 -14.105 1.00 95.44 864 CYS A C 1
ATOM 6844 O O . CYS A 1 864 ? 19.092 -16.149 -14.558 1.00 95.44 864 CYS A O 1
ATOM 6846 N N . PRO A 1 865 ? 20.292 -14.455 -13.660 1.00 95.56 865 PRO A N 1
ATOM 6847 C CA . PRO A 1 865 ? 21.567 -15.152 -13.783 1.00 95.56 865 PRO A CA 1
ATOM 6848 C C . PRO A 1 865 ? 21.608 -16.463 -12.997 1.00 95.56 865 PRO A C 1
ATOM 6850 O O . PRO A 1 865 ? 21.026 -16.592 -11.915 1.00 95.56 865 PRO A O 1
ATOM 6853 N N . SER A 1 866 ? 22.338 -17.432 -13.536 1.00 95.50 866 SER A N 1
ATOM 6854 C CA . SER A 1 866 ? 22.630 -18.700 -12.879 1.00 95.50 866 SER A CA 1
ATOM 6855 C C . SER A 1 866 ? 23.709 -18.564 -11.800 1.00 95.50 866 SER A C 1
ATOM 6857 O O . SER A 1 866 ? 24.494 -17.613 -11.760 1.00 95.50 866 SER A O 1
ATOM 6859 N N . PHE A 1 867 ? 23.796 -19.578 -10.935 1.00 95.38 867 PHE A N 1
ATOM 6860 C CA . PHE A 1 867 ? 24.871 -19.666 -9.947 1.00 95.38 867 PHE A CA 1
ATOM 6861 C C . PHE A 1 867 ? 26.258 -19.737 -10.606 1.00 95.38 867 PHE A C 1
ATOM 6863 O O . PHE A 1 867 ? 27.200 -19.131 -10.100 1.00 95.38 867 PHE A O 1
ATOM 6870 N N . THR A 1 868 ? 26.376 -20.404 -11.760 1.00 95.62 868 THR A N 1
ATOM 6871 C CA . THR A 1 868 ? 27.621 -20.479 -12.538 1.00 95.62 868 THR A CA 1
ATOM 6872 C C . THR A 1 868 ? 28.041 -19.109 -13.065 1.00 95.62 868 THR A C 1
ATOM 6874 O O . THR A 1 868 ? 29.182 -18.716 -12.856 1.00 95.62 868 THR A O 1
ATOM 6877 N N . GLU A 1 869 ? 27.126 -18.325 -13.643 1.00 94.81 869 GLU A N 1
ATOM 6878 C CA . GLU A 1 869 ? 27.431 -16.958 -14.101 1.00 94.81 869 GLU A CA 1
ATOM 6879 C C . GLU A 1 869 ? 27.842 -16.039 -12.938 1.00 94.81 869 GLU A C 1
ATOM 6881 O O . GLU A 1 869 ? 28.735 -15.208 -13.092 1.00 94.81 869 GLU A O 1
ATOM 6886 N N . TYR A 1 870 ? 27.259 -16.216 -11.745 1.00 93.25 870 TYR A N 1
ATOM 6887 C CA . TYR A 1 870 ? 27.704 -15.505 -10.542 1.00 93.25 870 TYR A CA 1
ATOM 6888 C C . TYR A 1 870 ? 29.097 -15.959 -10.059 1.00 93.25 870 TYR A C 1
ATOM 6890 O O . TYR A 1 870 ? 29.906 -15.130 -9.634 1.00 93.25 870 TYR A O 1
ATOM 6898 N N . GLN A 1 871 ? 29.418 -17.254 -10.149 1.00 91.56 871 GLN A N 1
ATOM 6899 C CA . GLN A 1 871 ? 30.762 -17.767 -9.862 1.00 91.56 871 GLN A CA 1
ATOM 6900 C C . GLN A 1 871 ? 31.800 -17.233 -10.860 1.00 91.56 871 GLN A C 1
ATOM 6902 O O . GLN A 1 871 ? 32.862 -16.782 -10.439 1.00 91.56 871 GLN A O 1
ATOM 6907 N N . GLU A 1 872 ? 31.491 -17.210 -12.157 1.00 92.31 872 GLU A N 1
ATOM 6908 C CA . GLU A 1 872 ? 32.358 -16.654 -13.206 1.00 92.31 872 GLU A CA 1
ATOM 6909 C C . GLU A 1 872 ? 32.563 -15.142 -13.019 1.00 92.31 872 GLU A C 1
ATOM 6911 O O . GLU A 1 872 ? 33.700 -14.667 -12.981 1.00 92.31 872 GLU A O 1
ATOM 6916 N N . ALA A 1 873 ? 31.487 -14.386 -12.769 1.00 87.81 873 ALA A N 1
ATOM 6917 C CA . ALA A 1 873 ? 31.545 -12.952 -12.472 1.00 87.81 873 ALA A CA 1
ATOM 6918 C C . ALA A 1 873 ? 32.333 -12.613 -11.189 1.00 87.81 873 ALA A C 1
ATOM 6920 O O . ALA A 1 873 ? 32.743 -11.464 -11.001 1.00 87.81 873 ALA A O 1
ATOM 6921 N N . THR A 1 874 ? 32.571 -13.595 -10.312 1.00 86.81 874 THR A N 1
ATOM 6922 C CA . THR A 1 874 ? 33.366 -13.443 -9.084 1.00 86.81 874 THR A CA 1
ATOM 6923 C C . THR A 1 874 ? 34.706 -14.196 -9.102 1.00 86.81 874 THR A C 1
ATOM 6925 O O . THR A 1 874 ? 35.500 -14.019 -8.174 1.00 86.81 874 THR A O 1
ATOM 6928 N N . GLU A 1 875 ? 35.047 -14.942 -10.166 1.00 84.00 875 GLU A N 1
ATOM 6929 C CA . GLU A 1 875 ? 36.272 -15.765 -10.234 1.00 84.00 875 GLU A CA 1
ATOM 6930 C C . GLU A 1 875 ? 37.546 -14.919 -10.089 1.00 84.00 875 GLU A C 1
ATOM 6932 O O . GLU A 1 875 ? 38.516 -15.326 -9.447 1.00 84.00 875 GLU A O 1
ATOM 6937 N N . PHE A 1 876 ? 37.531 -13.690 -10.616 1.00 84.38 876 PHE A N 1
ATOM 6938 C CA . PHE A 1 876 ? 38.625 -12.732 -10.447 1.00 84.38 876 PHE A CA 1
ATOM 6939 C C . PHE A 1 876 ? 39.052 -12.599 -8.978 1.00 84.38 876 PHE A C 1
ATOM 6941 O O . PHE A 1 876 ? 40.250 -12.626 -8.691 1.00 84.38 876 PHE A O 1
ATOM 6948 N N . TYR A 1 877 ? 38.092 -12.530 -8.052 1.00 81.25 877 TYR A N 1
ATOM 6949 C CA . TYR A 1 877 ? 38.353 -12.443 -6.619 1.00 81.25 877 TYR A CA 1
ATOM 6950 C C . TYR A 1 877 ? 38.929 -13.760 -6.079 1.00 81.25 877 TYR A C 1
ATOM 6952 O O . TYR A 1 877 ? 39.985 -13.753 -5.445 1.00 81.25 877 TYR A O 1
ATOM 6960 N N . THR A 1 878 ? 38.304 -14.903 -6.384 1.00 73.00 878 THR A N 1
ATOM 6961 C CA . THR A 1 878 ? 38.761 -16.225 -5.900 1.00 73.00 878 THR A CA 1
ATOM 6962 C C . THR A 1 878 ? 40.156 -16.601 -6.417 1.00 73.00 878 THR A C 1
ATOM 6964 O O . THR A 1 878 ? 40.894 -17.341 -5.764 1.00 73.00 878 THR A O 1
ATOM 6967 N N . SER A 1 879 ? 40.581 -16.040 -7.554 1.00 80.50 879 SER A N 1
ATOM 6968 C CA . SER A 1 879 ? 41.920 -16.251 -8.115 1.00 80.50 879 SER A CA 1
ATOM 6969 C C . SER A 1 879 ? 43.064 -15.762 -7.209 1.00 80.50 879 SER A C 1
ATOM 6971 O O . SER A 1 879 ? 44.191 -16.247 -7.338 1.00 80.50 879 SER A O 1
ATOM 6973 N N . PHE A 1 880 ? 42.797 -14.843 -6.269 1.00 82.38 880 PHE A N 1
ATOM 6974 C CA . PHE A 1 880 ? 43.829 -14.194 -5.449 1.00 82.38 880 PHE A CA 1
ATOM 6975 C C . PHE A 1 880 ? 44.519 -15.162 -4.477 1.00 82.38 880 PHE A C 1
ATOM 6977 O O . PHE A 1 880 ? 45.666 -14.923 -4.101 1.00 82.38 880 PHE A O 1
ATOM 6984 N N . ASP A 1 881 ? 43.882 -16.274 -4.101 1.00 75.12 881 ASP A N 1
ATOM 6985 C CA . ASP A 1 881 ? 44.478 -17.297 -3.223 1.00 75.12 881 ASP A CA 1
ATOM 6986 C C . ASP A 1 881 ? 45.609 -18.097 -3.886 1.00 75.12 881 ASP A C 1
ATOM 6988 O O . ASP A 1 881 ? 46.368 -18.788 -3.210 1.00 75.12 881 ASP A O 1
ATOM 6992 N N . LYS A 1 882 ? 45.779 -17.952 -5.205 1.00 80.81 882 LYS A N 1
ATOM 6993 C CA . LYS A 1 882 ? 46.882 -18.534 -5.983 1.00 80.81 882 LYS A CA 1
ATOM 6994 C C . LYS A 1 882 ? 48.114 -17.604 -6.047 1.00 80.81 882 LYS A C 1
ATOM 6996 O O . LYS A 1 882 ? 49.071 -17.917 -6.752 1.00 80.81 882 LYS A O 1
ATOM 7001 N N . LEU A 1 883 ? 48.099 -16.453 -5.358 1.00 84.81 883 LEU A N 1
ATOM 7002 C CA . LEU A 1 883 ? 49.135 -15.411 -5.425 1.00 84.81 883 LEU A CA 1
ATOM 7003 C C . LEU A 1 883 ? 50.003 -15.337 -4.157 1.00 84.81 883 LEU A C 1
ATOM 7005 O O . LEU A 1 883 ? 49.521 -15.503 -3.040 1.00 84.81 883 LEU A O 1
ATOM 7009 N N . GLY A 1 884 ? 51.286 -14.997 -4.332 1.00 85.19 884 GLY A N 1
ATOM 7010 C CA . GLY A 1 884 ? 52.191 -14.686 -3.218 1.00 85.19 884 GLY A CA 1
ATOM 7011 C C . GLY A 1 884 ? 51.841 -13.363 -2.506 1.00 85.19 884 GLY A C 1
ATOM 7012 O O . GLY A 1 884 ? 51.195 -12.507 -3.120 1.00 85.19 884 GLY A O 1
ATOM 7013 N N . PRO A 1 885 ? 52.280 -13.159 -1.244 1.00 82.69 88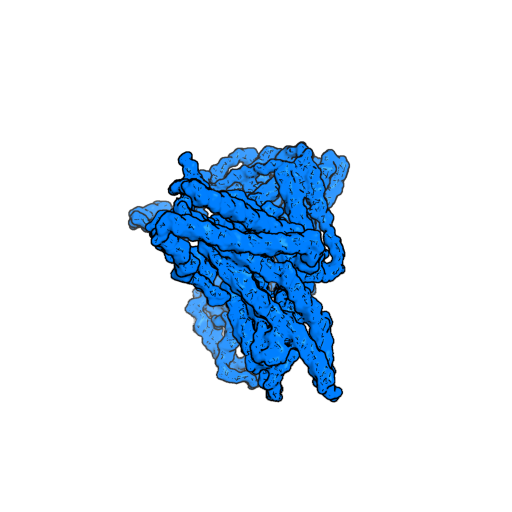5 PRO A N 1
ATOM 7014 C CA . PRO A 1 885 ? 51.785 -12.087 -0.371 1.00 82.69 885 PRO A CA 1
ATOM 7015 C C . PRO A 1 885 ? 51.845 -10.679 -0.972 1.00 82.69 885 PRO A C 1
ATOM 7017 O O . PRO A 1 885 ? 50.819 -10.002 -1.020 1.00 82.69 885 PRO A O 1
ATOM 7020 N N . ASP A 1 886 ? 52.994 -10.259 -1.509 1.00 84.56 886 ASP A N 1
ATOM 7021 C CA . ASP A 1 886 ? 53.172 -8.907 -2.060 1.00 84.56 886 ASP A CA 1
ATOM 7022 C C . ASP A 1 886 ? 52.277 -8.654 -3.282 1.00 84.56 886 ASP A C 1
ATOM 7024 O O . ASP A 1 886 ? 51.691 -7.581 -3.435 1.00 84.56 886 ASP A O 1
ATOM 7028 N N . MET A 1 887 ? 52.103 -9.670 -4.136 1.00 86.06 887 MET A N 1
ATOM 7029 C CA . MET A 1 887 ? 51.201 -9.583 -5.286 1.00 86.06 887 MET A CA 1
ATOM 7030 C C . MET A 1 887 ? 49.731 -9.582 -4.860 1.00 86.06 887 MET A C 1
ATOM 7032 O O . MET A 1 887 ? 48.940 -8.846 -5.446 1.00 86.06 887 MET A O 1
ATOM 7036 N N . LYS A 1 888 ? 49.361 -10.349 -3.827 1.00 85.50 888 LYS A N 1
ATOM 7037 C CA . LYS A 1 888 ? 48.008 -10.344 -3.252 1.00 85.50 888 LYS A CA 1
ATOM 7038 C C . LYS A 1 888 ? 47.688 -8.976 -2.622 1.00 85.50 888 LYS A C 1
ATOM 7040 O O . LYS A 1 888 ? 46.645 -8.399 -2.919 1.00 85.50 888 LYS A O 1
ATOM 7045 N N . LYS A 1 889 ? 48.638 -8.390 -1.882 1.00 86.69 889 LYS A N 1
ATOM 7046 C CA . LYS A 1 889 ? 48.580 -7.024 -1.327 1.00 86.69 889 LYS A CA 1
ATOM 7047 C C . LYS A 1 889 ? 48.434 -5.952 -2.414 1.00 86.69 889 LYS A C 1
ATOM 7049 O O . LYS A 1 889 ? 47.527 -5.125 -2.331 1.00 86.69 889 LYS A O 1
ATOM 7054 N N . GLN A 1 890 ? 49.247 -5.996 -3.473 1.00 88.56 890 GLN A N 1
ATOM 7055 C CA . GLN A 1 890 ? 49.121 -5.061 -4.599 1.00 88.56 890 GLN A CA 1
ATOM 7056 C C . GLN A 1 890 ? 47.778 -5.215 -5.332 1.00 88.56 890 GLN A C 1
ATOM 7058 O O . GLN A 1 890 ? 47.165 -4.218 -5.712 1.00 88.56 890 GLN A O 1
ATOM 7063 N N . ARG A 1 891 ? 47.282 -6.447 -5.507 1.00 89.88 891 ARG A N 1
ATOM 7064 C CA . ARG A 1 891 ? 45.971 -6.705 -6.122 1.00 89.88 891 ARG A CA 1
ATOM 7065 C C . ARG A 1 891 ? 44.820 -6.140 -5.290 1.00 89.88 891 ARG A C 1
ATOM 7067 O O . ARG A 1 891 ? 43.927 -5.536 -5.877 1.00 89.88 891 ARG A O 1
ATOM 7074 N N . TYR A 1 892 ? 44.863 -6.246 -3.961 1.00 90.81 892 TYR A N 1
ATOM 7075 C CA . TYR A 1 892 ? 43.883 -5.589 -3.087 1.00 90.81 892 TYR A CA 1
ATOM 7076 C C . TYR A 1 892 ? 43.899 -4.061 -3.224 1.00 90.81 892 TYR A C 1
ATOM 7078 O O . TYR A 1 892 ? 42.838 -3.455 -3.344 1.00 90.81 892 TYR A O 1
ATOM 7086 N N . ILE A 1 893 ? 45.080 -3.435 -3.266 1.00 91.62 893 ILE A N 1
ATOM 7087 C CA . ILE A 1 893 ? 45.201 -1.978 -3.450 1.00 91.62 893 ILE A CA 1
ATOM 7088 C C . ILE A 1 893 ? 44.623 -1.548 -4.810 1.00 91.62 893 ILE A C 1
ATOM 7090 O O . ILE A 1 893 ? 43.892 -0.561 -4.875 1.00 91.62 893 ILE A O 1
ATOM 7094 N N . ASN A 1 894 ? 44.867 -2.316 -5.879 1.00 92.12 894 ASN A N 1
ATOM 7095 C CA . ASN A 1 894 ? 44.267 -2.054 -7.191 1.00 92.12 894 ASN A CA 1
ATOM 7096 C C . ASN A 1 894 ? 42.728 -2.131 -7.137 1.00 92.12 894 ASN A C 1
ATOM 7098 O O . ASN A 1 894 ? 42.063 -1.204 -7.592 1.00 92.12 894 ASN A O 1
ATOM 7102 N N . VAL A 1 895 ? 42.171 -3.182 -6.517 1.00 93.38 895 VAL A N 1
ATOM 7103 C CA . VAL A 1 895 ? 40.716 -3.342 -6.327 1.00 93.38 895 VAL A CA 1
ATOM 7104 C C . VAL A 1 895 ? 40.119 -2.165 -5.556 1.00 93.38 895 VAL A C 1
ATOM 7106 O O . VAL A 1 895 ? 39.088 -1.642 -5.964 1.00 93.38 895 VAL A O 1
ATOM 7109 N N . ILE A 1 896 ? 40.769 -1.694 -4.488 1.00 95.12 896 ILE A N 1
ATOM 7110 C CA . ILE A 1 896 ? 40.309 -0.514 -3.737 1.00 95.12 896 ILE A CA 1
ATOM 7111 C C . ILE A 1 896 ? 40.364 0.757 -4.603 1.00 95.12 896 ILE A C 1
ATOM 7113 O O . ILE A 1 896 ? 39.487 1.613 -4.493 1.00 95.12 896 ILE A O 1
ATOM 7117 N N . GLY A 1 897 ? 41.346 0.879 -5.500 1.00 94.94 897 GLY A N 1
ATOM 7118 C CA . GLY A 1 897 ? 41.424 1.970 -6.476 1.00 94.94 897 GLY A CA 1
ATOM 7119 C C . GLY A 1 897 ? 40.274 1.975 -7.492 1.00 94.94 897 GLY A C 1
ATOM 7120 O O . GLY A 1 897 ? 39.731 3.039 -7.794 1.00 94.94 897 GLY A O 1
ATOM 7121 N N . ASP A 1 898 ? 39.870 0.804 -7.989 1.00 94.12 898 ASP A N 1
ATOM 7122 C CA . ASP A 1 898 ? 38.720 0.660 -8.893 1.00 94.12 898 ASP A CA 1
ATOM 7123 C C . ASP A 1 898 ? 37.382 0.860 -8.153 1.00 94.12 898 ASP A C 1
ATOM 7125 O O . ASP A 1 898 ? 36.527 1.612 -8.624 1.00 94.12 898 ASP A O 1
ATOM 7129 N N . LEU A 1 899 ? 37.237 0.299 -6.946 1.00 96.44 899 LEU A N 1
ATOM 7130 C CA . LEU A 1 899 ? 36.094 0.525 -6.053 1.00 96.44 899 LEU A CA 1
ATOM 7131 C C . LEU A 1 899 ? 35.885 2.014 -5.757 1.00 96.44 899 LEU A C 1
ATOM 7133 O O . LEU A 1 899 ? 34.785 2.532 -5.950 1.00 96.44 899 LEU A O 1
ATOM 7137 N N . ARG A 1 900 ? 36.945 2.729 -5.346 1.00 96.75 900 ARG A N 1
ATOM 7138 C CA . ARG A 1 900 ? 36.892 4.183 -5.126 1.00 96.75 900 ARG A CA 1
ATOM 7139 C C . ARG A 1 900 ? 36.454 4.938 -6.380 1.00 96.75 900 ARG A C 1
ATOM 7141 O O . ARG A 1 900 ? 35.726 5.912 -6.249 1.00 96.75 900 ARG A O 1
ATOM 7148 N N . ARG A 1 901 ? 36.848 4.511 -7.588 1.00 96.25 901 ARG A N 1
ATOM 7149 C CA . ARG A 1 901 ? 36.399 5.155 -8.837 1.00 96.25 901 ARG A CA 1
ATOM 7150 C C . ARG A 1 901 ? 34.881 5.044 -9.009 1.00 96.25 901 ARG A C 1
ATOM 7152 O O . ARG A 1 901 ? 34.246 6.037 -9.357 1.00 96.25 901 ARG A O 1
ATOM 7159 N N . ASN A 1 902 ? 34.310 3.875 -8.719 1.00 95.56 902 ASN A N 1
ATOM 7160 C CA . ASN A 1 902 ? 32.867 3.644 -8.809 1.00 95.56 902 ASN A CA 1
ATOM 7161 C C . ASN A 1 902 ? 32.096 4.427 -7.732 1.00 95.56 902 ASN A C 1
ATOM 7163 O O . ASN A 1 902 ? 31.152 5.145 -8.064 1.00 95.56 902 ASN A O 1
ATOM 7167 N N . PHE A 1 903 ? 32.539 4.377 -6.469 1.00 98.12 903 PHE A N 1
ATOM 7168 C CA . PHE A 1 903 ? 31.936 5.169 -5.391 1.00 98.12 903 PHE A CA 1
ATOM 7169 C C . PHE A 1 903 ? 32.050 6.682 -5.647 1.00 98.12 903 PHE A C 1
ATOM 7171 O O . PHE A 1 903 ? 31.055 7.385 -5.524 1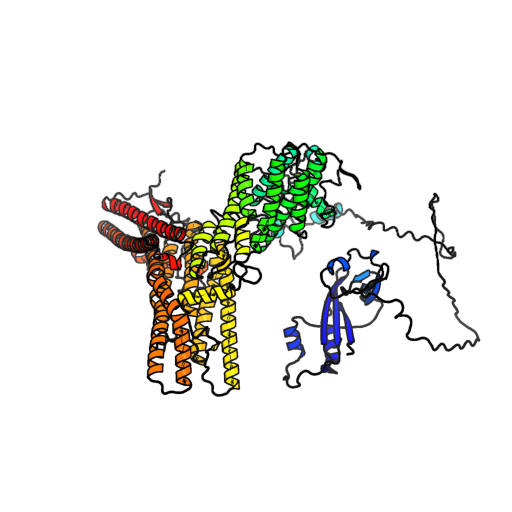.00 98.12 903 PHE A O 1
ATOM 7178 N N . SER A 1 904 ? 33.202 7.206 -6.077 1.00 97.50 904 SER A N 1
ATOM 7179 C CA . SER A 1 904 ? 33.345 8.639 -6.392 1.00 97.50 904 SER A CA 1
ATOM 7180 C C . SER A 1 904 ? 32.499 9.077 -7.593 1.00 97.50 904 SER A C 1
ATOM 7182 O O . SER A 1 904 ? 31.972 10.187 -7.588 1.00 97.50 904 SER A O 1
ATOM 7184 N N . GLY A 1 905 ? 32.326 8.220 -8.608 1.00 97.94 905 GLY A N 1
ATOM 7185 C CA . GLY A 1 905 ? 31.431 8.497 -9.736 1.00 97.94 905 GLY A CA 1
ATOM 7186 C C . GLY A 1 905 ? 29.959 8.557 -9.316 1.00 97.94 905 GLY A C 1
ATOM 7187 O O . GLY A 1 905 ? 29.265 9.516 -9.649 1.00 97.94 905 GLY A O 1
ATOM 7188 N N . SER A 1 906 ? 29.509 7.590 -8.508 1.00 98.31 906 SER A N 1
ATOM 7189 C CA . SER A 1 906 ? 28.173 7.609 -7.896 1.00 98.31 906 SER A CA 1
ATOM 7190 C C . SER A 1 906 ? 27.976 8.847 -7.008 1.00 98.31 906 SER A C 1
ATOM 7192 O O . SER A 1 906 ? 26.987 9.564 -7.155 1.00 98.31 906 SER A O 1
ATOM 7194 N N . LEU A 1 907 ? 28.956 9.171 -6.156 1.00 98.31 907 LEU A N 1
ATOM 7195 C CA . LEU A 1 907 ? 28.924 10.337 -5.272 1.00 98.31 907 LEU A CA 1
ATOM 7196 C C . LEU A 1 907 ? 28.791 11.655 -6.048 1.00 98.31 907 LEU A C 1
ATOM 7198 O O . LEU A 1 907 ? 28.041 12.528 -5.610 1.00 98.31 907 LEU A O 1
ATOM 7202 N N . GLN A 1 908 ? 29.472 11.800 -7.192 1.00 98.38 908 GLN A N 1
ATOM 7203 C CA . GLN A 1 908 ? 29.329 12.978 -8.052 1.00 98.38 908 GLN A CA 1
ATOM 7204 C C . GLN A 1 908 ? 27.909 13.069 -8.621 1.00 98.38 908 GLN A C 1
ATOM 7206 O O . GLN A 1 908 ? 27.247 14.078 -8.410 1.00 98.38 908 GLN A O 1
ATOM 7211 N N . LEU A 1 909 ? 27.398 12.003 -9.249 1.00 98.50 909 LEU A N 1
ATOM 7212 C CA . LEU A 1 909 ? 26.042 11.979 -9.818 1.00 98.50 909 LEU A CA 1
ATOM 7213 C C . LEU A 1 909 ? 24.960 12.282 -8.763 1.00 98.50 909 LEU A C 1
ATOM 7215 O O . LEU A 1 909 ? 24.017 13.025 -9.032 1.00 98.50 909 LEU A O 1
ATOM 7219 N N . LEU A 1 910 ? 25.111 11.750 -7.547 1.00 98.38 910 LEU A N 1
ATOM 7220 C CA . LEU A 1 910 ? 24.212 12.019 -6.420 1.00 98.38 910 LEU A CA 1
ATOM 7221 C C . LEU A 1 910 ? 24.335 13.460 -5.903 1.00 98.38 910 LEU A C 1
ATOM 7223 O O . LEU A 1 910 ? 23.329 14.053 -5.515 1.00 98.38 910 LEU A O 1
ATOM 7227 N N . SER A 1 911 ? 25.538 14.038 -5.915 1.00 98.19 911 SER A N 1
ATOM 7228 C CA . SER A 1 911 ? 25.756 15.445 -5.555 1.00 98.19 911 SER A CA 1
ATOM 7229 C C . SER A 1 911 ? 25.124 16.377 -6.591 1.00 98.19 911 SER A C 1
ATOM 7231 O O . SER A 1 911 ? 24.335 17.237 -6.211 1.00 98.19 911 SER A O 1
ATOM 7233 N N . ASP A 1 912 ? 25.332 16.123 -7.888 1.00 97.88 912 ASP A N 1
ATOM 7234 C CA . ASP A 1 912 ? 24.696 16.853 -8.992 1.00 97.88 912 ASP A CA 1
ATOM 7235 C C . ASP A 1 912 ? 23.158 16.814 -8.900 1.00 97.88 912 ASP A C 1
ATOM 7237 O O . ASP A 1 912 ? 22.485 17.786 -9.241 1.00 97.88 912 ASP A O 1
ATOM 7241 N N . ILE A 1 913 ? 22.571 15.690 -8.467 1.00 97.44 913 ILE A N 1
ATOM 7242 C CA . ILE A 1 913 ? 21.120 15.565 -8.248 1.00 97.44 913 ILE A CA 1
ATOM 7243 C C . ILE A 1 913 ? 20.671 16.436 -7.066 1.00 97.44 913 ILE A C 1
ATOM 7245 O O . ILE A 1 913 ? 19.704 17.185 -7.207 1.00 97.44 913 ILE A O 1
ATOM 7249 N N . VAL A 1 914 ? 21.368 16.383 -5.925 1.00 97.31 914 VAL A N 1
ATOM 7250 C CA . VAL A 1 914 ? 21.036 17.191 -4.736 1.00 97.31 914 VAL A CA 1
ATOM 7251 C C . VAL A 1 914 ? 21.197 18.692 -5.015 1.00 97.31 914 VAL A C 1
ATOM 7253 O O . VAL A 1 914 ? 20.304 19.466 -4.673 1.00 97.31 914 VAL A O 1
ATOM 7256 N N . GLU A 1 915 ? 22.250 19.106 -5.722 1.00 96.81 915 GLU A N 1
ATOM 7257 C CA . GLU A 1 915 ? 22.446 20.499 -6.149 1.00 96.81 915 GLU A CA 1
ATOM 7258 C C . GLU A 1 915 ? 21.330 20.983 -7.089 1.00 96.81 915 GLU A C 1
ATOM 7260 O O . GLU A 1 915 ? 20.855 22.109 -6.952 1.00 96.81 915 GLU A O 1
ATOM 7265 N N . LYS A 1 916 ? 20.827 20.134 -7.998 1.00 95.31 916 LYS A N 1
ATOM 7266 C CA . LYS A 1 916 ? 19.670 20.467 -8.855 1.00 95.31 916 LYS A CA 1
ATOM 7267 C C . LYS A 1 916 ? 18.360 20.620 -8.067 1.00 95.31 916 LYS A C 1
ATOM 7269 O O . LYS A 1 916 ? 17.494 21.386 -8.508 1.00 95.31 916 LYS A O 1
ATOM 7274 N N . PHE A 1 917 ? 18.198 19.932 -6.933 1.00 94.31 917 PHE A N 1
ATOM 7275 C CA . PHE A 1 917 ? 17.095 20.187 -5.995 1.00 94.31 917 PHE A CA 1
ATOM 7276 C C . PHE A 1 917 ? 17.285 21.520 -5.258 1.00 94.31 917 PHE A C 1
ATOM 7278 O O . PHE A 1 917 ? 16.353 22.321 -5.226 1.00 94.31 917 PHE A O 1
ATOM 7285 N N . ASP A 1 918 ? 18.481 21.797 -4.731 1.00 91.38 918 ASP A N 1
ATOM 7286 C CA . ASP A 1 918 ? 18.778 23.048 -4.011 1.00 91.38 918 ASP A CA 1
ATOM 7287 C C . ASP A 1 918 ? 18.734 24.294 -4.922 1.00 91.38 918 ASP A C 1
ATOM 7289 O O . ASP A 1 918 ? 18.389 25.385 -4.472 1.00 91.38 918 ASP A O 1
ATOM 7293 N N . ALA A 1 919 ? 18.991 24.128 -6.223 1.00 90.00 919 ALA A N 1
ATOM 7294 C CA . ALA A 1 919 ? 18.819 25.150 -7.258 1.00 90.00 919 ALA A CA 1
ATOM 7295 C C . ALA A 1 919 ? 17.367 25.294 -7.777 1.00 90.00 919 ALA A C 1
ATOM 7297 O O . ALA A 1 919 ? 17.144 25.953 -8.793 1.00 90.00 919 ALA A O 1
ATOM 7298 N N . ASP A 1 920 ? 16.384 24.649 -7.133 1.00 85.25 920 ASP A N 1
ATOM 7299 C CA . ASP A 1 920 ? 14.945 24.652 -7.471 1.00 85.25 920 ASP A CA 1
ATOM 7300 C C . ASP A 1 920 ? 14.613 24.111 -8.889 1.00 85.25 920 ASP A C 1
ATOM 7302 O O . ASP A 1 920 ? 13.463 24.116 -9.329 1.00 85.25 920 ASP A O 1
ATOM 7306 N N . SER A 1 921 ? 15.609 23.590 -9.618 1.00 87.75 921 SER A N 1
ATOM 7307 C CA . SER A 1 921 ? 15.484 23.168 -11.023 1.00 87.75 921 SER A CA 1
ATOM 7308 C C . SER A 1 921 ? 14.676 21.879 -11.211 1.00 87.75 921 SER A C 1
ATOM 7310 O O . SER A 1 921 ? 14.033 21.694 -12.242 1.00 87.75 921 SER A O 1
ATOM 7312 N N . MET A 1 922 ? 14.638 21.027 -10.182 1.00 92.06 922 MET A N 1
ATOM 7313 C CA . MET A 1 922 ? 13.842 19.792 -10.132 1.00 92.06 922 MET A CA 1
ATOM 7314 C C . MET A 1 922 ? 12.336 20.033 -9.920 1.00 92.06 922 MET A C 1
ATOM 7316 O O . MET A 1 922 ? 11.519 19.139 -10.154 1.00 92.06 922 MET A O 1
ATOM 7320 N N . LYS A 1 923 ? 11.939 21.243 -9.505 1.00 89.62 923 LYS A N 1
ATOM 7321 C CA . LYS A 1 923 ? 10.559 21.604 -9.142 1.00 89.62 923 LYS A CA 1
ATOM 7322 C C . LYS A 1 923 ? 9.485 21.206 -10.178 1.00 89.62 923 LYS A C 1
ATOM 7324 O O . LYS A 1 923 ? 8.448 20.700 -9.748 1.00 89.62 923 LYS A O 1
ATOM 7329 N N . PRO A 1 924 ? 9.688 21.324 -11.512 1.00 91.88 924 PRO A N 1
ATOM 7330 C CA . PRO A 1 924 ? 8.691 20.899 -12.503 1.00 91.88 924 PRO A CA 1
ATOM 7331 C C . PRO A 1 924 ? 8.313 19.410 -12.426 1.00 91.88 924 PRO A C 1
ATOM 7333 O O . PRO A 1 924 ? 7.194 19.047 -12.795 1.00 91.88 924 PRO A O 1
ATOM 7336 N N . PHE A 1 925 ? 9.217 18.559 -11.932 1.00 93.38 925 PHE A N 1
ATOM 7337 C CA . PHE A 1 925 ? 9.045 17.105 -11.851 1.00 93.38 925 PHE A CA 1
ATOM 7338 C C . PHE A 1 925 ? 8.644 16.616 -10.446 1.00 93.38 925 PHE A C 1
ATOM 7340 O O . PHE A 1 925 ? 8.014 15.566 -10.329 1.00 93.38 925 PHE A O 1
ATOM 7347 N N . PHE A 1 926 ? 8.994 17.374 -9.398 1.00 95.25 926 PHE A N 1
ATOM 7348 C CA . PHE A 1 926 ? 8.905 16.943 -7.993 1.00 95.25 926 PHE A CA 1
ATOM 7349 C C . PHE A 1 926 ? 7.986 17.788 -7.094 1.00 95.25 926 PHE A C 1
ATOM 7351 O O . PHE A 1 926 ? 7.898 17.494 -5.905 1.00 95.25 926 PHE A O 1
ATOM 7358 N N . LYS A 1 927 ? 7.301 18.817 -7.612 1.00 92.38 927 LYS A N 1
ATOM 7359 C CA . LYS A 1 927 ? 6.415 19.711 -6.836 1.00 92.38 927 LYS A CA 1
ATOM 7360 C C . LYS A 1 927 ? 5.517 18.969 -5.831 1.00 92.38 927 LYS A C 1
ATOM 7362 O O . LYS A 1 927 ? 4.708 18.132 -6.217 1.00 92.38 927 LYS A O 1
ATOM 7367 N N . GLY A 1 928 ? 5.627 19.320 -4.552 1.00 89.06 928 GLY A N 1
ATOM 7368 C CA . GLY A 1 928 ? 4.922 18.675 -3.438 1.00 89.06 928 GLY A CA 1
ATOM 7369 C C . GLY A 1 928 ? 5.692 17.527 -2.772 1.00 89.06 928 GLY A C 1
ATOM 7370 O O . GLY A 1 928 ? 5.242 17.043 -1.740 1.00 89.06 928 GLY A O 1
ATOM 7371 N N . SER A 1 929 ? 6.845 17.134 -3.322 1.00 93.81 929 SER A N 1
ATOM 7372 C CA . SER A 1 929 ? 7.725 16.051 -2.848 1.00 93.81 929 SER A CA 1
ATOM 7373 C C . SER A 1 929 ? 9.217 16.426 -2.867 1.00 93.81 929 SER A C 1
ATOM 7375 O O . SER A 1 929 ? 10.069 15.594 -2.561 1.00 93.81 929 SER A O 1
ATOM 7377 N N . GLU A 1 930 ? 9.565 17.679 -3.203 1.00 94.00 930 GLU A N 1
ATOM 7378 C CA . GLU A 1 930 ? 10.950 18.105 -3.460 1.00 94.00 930 GLU A CA 1
ATOM 7379 C C . GLU A 1 930 ? 11.873 17.851 -2.263 1.00 94.00 930 GLU A C 1
ATOM 7381 O O . GLU A 1 930 ? 13.022 17.459 -2.439 1.00 94.00 930 GLU A O 1
ATOM 7386 N N . LYS A 1 931 ? 11.367 18.057 -1.041 1.00 94.31 931 LYS A N 1
ATOM 7387 C CA . LYS A 1 931 ? 12.130 17.859 0.200 1.00 94.31 931 LYS A CA 1
ATOM 7388 C C . LYS A 1 931 ? 12.445 16.391 0.461 1.00 94.31 931 LYS A C 1
ATOM 7390 O O . LYS A 1 931 ? 13.573 16.080 0.835 1.00 94.31 931 LYS A O 1
ATOM 7395 N N . ASP A 1 932 ? 11.468 15.518 0.248 1.00 95.06 932 ASP A N 1
ATOM 7396 C CA . ASP A 1 932 ? 11.576 14.098 0.578 1.00 95.06 932 ASP A CA 1
ATOM 7397 C C . ASP A 1 932 ? 12.425 13.382 -0.480 1.00 95.06 932 ASP A C 1
ATOM 7399 O O . ASP A 1 932 ? 13.351 12.650 -0.139 1.00 95.06 932 ASP A O 1
ATOM 7403 N N . ALA A 1 933 ? 12.221 13.709 -1.763 1.00 96.25 933 ALA A N 1
ATOM 7404 C CA . ALA A 1 933 ? 13.077 13.255 -2.857 1.00 96.25 933 ALA A CA 1
ATOM 7405 C C . ALA A 1 933 ? 14.527 13.759 -2.703 1.00 96.25 933 ALA A C 1
ATOM 7407 O O . ALA A 1 933 ? 15.470 12.980 -2.847 1.00 96.25 933 ALA A O 1
ATOM 7408 N N . ARG A 1 934 ? 14.741 15.031 -2.329 1.00 97.06 934 ARG A N 1
ATOM 7409 C CA . ARG A 1 934 ? 16.085 15.543 -2.005 1.00 97.06 934 ARG A CA 1
ATOM 7410 C C . ARG A 1 934 ? 16.712 14.769 -0.842 1.00 97.06 934 ARG A C 1
ATOM 7412 O O . ARG A 1 934 ? 17.880 14.399 -0.931 1.00 97.06 934 ARG A O 1
ATOM 7419 N N . LEU A 1 935 ? 15.969 14.544 0.245 1.00 97.25 935 LEU A N 1
ATOM 7420 C CA . LEU A 1 935 ? 16.462 13.832 1.427 1.00 97.25 935 LEU A CA 1
ATOM 7421 C C . LEU A 1 935 ? 16.833 12.380 1.100 1.00 97.25 935 LEU A C 1
ATOM 7423 O O . LEU A 1 935 ? 17.887 11.924 1.534 1.00 97.25 935 LEU A O 1
ATOM 7427 N N . TRP A 1 936 ? 16.025 11.697 0.286 1.00 96.94 936 TRP A N 1
ATOM 7428 C CA . TRP A 1 936 ? 16.287 10.353 -0.232 1.00 96.94 936 TRP A CA 1
ATOM 7429 C C . TRP A 1 936 ? 17.656 10.274 -0.926 1.00 96.94 936 TRP A C 1
ATOM 7431 O O . TRP A 1 936 ? 18.544 9.549 -0.472 1.00 96.94 936 TRP A O 1
ATOM 7441 N N . TYR A 1 937 ? 17.889 11.092 -1.959 1.00 97.94 937 TYR A N 1
ATOM 7442 C CA . TYR A 1 937 ? 19.166 11.078 -2.684 1.00 97.94 937 TYR A CA 1
ATOM 7443 C C . TYR A 1 937 ? 20.345 11.608 -1.855 1.00 97.94 937 TYR A C 1
ATOM 7445 O O . TYR A 1 937 ? 21.441 11.062 -1.958 1.00 97.94 937 TYR A O 1
ATOM 7453 N N . ASP A 1 938 ? 20.143 12.592 -0.973 1.00 98.25 938 ASP A N 1
ATOM 7454 C CA . ASP A 1 938 ? 21.173 13.069 -0.038 1.00 98.25 938 ASP A CA 1
ATOM 7455 C C . ASP A 1 938 ? 21.562 12.002 1.005 1.00 98.25 938 ASP A C 1
ATOM 7457 O O . ASP A 1 938 ? 22.707 11.942 1.450 1.00 98.25 938 ASP A O 1
ATOM 7461 N N . ASN A 1 939 ? 20.643 11.112 1.371 1.00 98.00 939 ASN A N 1
ATOM 7462 C CA . ASN A 1 939 ? 20.918 9.980 2.251 1.00 98.00 939 ASN A CA 1
ATOM 7463 C C . ASN A 1 939 ? 21.684 8.854 1.539 1.00 98.00 939 ASN A C 1
ATOM 7465 O O . ASN A 1 939 ? 22.640 8.320 2.104 1.00 98.00 939 ASN A O 1
ATOM 7469 N N . ILE A 1 940 ? 21.363 8.562 0.275 1.00 98.06 940 ILE A N 1
ATOM 7470 C CA . ILE A 1 940 ? 22.165 7.655 -0.569 1.00 98.06 940 ILE A CA 1
ATOM 7471 C C . ILE A 1 940 ? 23.572 8.242 -0.796 1.00 98.06 940 ILE A C 1
ATOM 7473 O O . ILE A 1 940 ? 24.569 7.530 -0.686 1.00 98.06 940 ILE A O 1
ATOM 7477 N N . ARG A 1 941 ? 23.678 9.562 -1.011 1.00 98.19 941 ARG A N 1
ATOM 7478 C CA . ARG A 1 941 ? 24.946 10.305 -1.132 1.00 98.19 941 ARG A CA 1
ATOM 7479 C C . ARG A 1 941 ? 25.822 10.159 0.119 1.00 98.19 941 ARG A C 1
ATOM 7481 O O . ARG A 1 941 ? 27.017 9.909 -0.008 1.00 98.19 941 ARG A O 1
ATOM 7488 N N . LYS A 1 942 ? 25.240 10.254 1.324 1.00 97.94 942 LYS A N 1
ATOM 7489 C CA . LYS A 1 942 ? 25.953 10.021 2.599 1.00 97.94 942 LYS A CA 1
ATOM 7490 C C . LYS A 1 942 ? 26.411 8.570 2.750 1.00 97.94 942 LYS A C 1
ATOM 7492 O O . LYS A 1 942 ? 27.560 8.350 3.119 1.00 97.94 942 LYS A O 1
ATOM 7497 N N . ALA A 1 943 ? 25.565 7.593 2.409 1.00 96.75 943 ALA A N 1
ATOM 7498 C CA . ALA A 1 943 ? 25.957 6.182 2.426 1.00 96.75 943 ALA A CA 1
ATOM 7499 C C . ALA A 1 943 ? 27.142 5.912 1.477 1.00 96.75 943 ALA A C 1
ATOM 7501 O O . ALA A 1 943 ? 28.121 5.281 1.866 1.00 96.75 943 ALA A O 1
ATOM 7502 N N . CYS A 1 944 ? 27.103 6.477 0.266 1.00 96.75 944 CYS A N 1
ATOM 7503 C CA . CYS A 1 944 ? 28.202 6.424 -0.698 1.00 96.75 944 CYS A CA 1
ATOM 7504 C C . CYS A 1 944 ? 29.500 7.074 -0.169 1.00 96.75 944 CYS A C 1
ATOM 7506 O O . CYS A 1 944 ? 30.590 6.578 -0.448 1.00 96.75 944 CYS A O 1
ATOM 7508 N N . GLY A 1 945 ? 29.392 8.151 0.619 1.00 96.25 945 GLY A N 1
ATOM 7509 C CA . GLY A 1 945 ? 30.522 8.769 1.323 1.00 96.25 945 GLY A CA 1
ATOM 7510 C C . GLY A 1 945 ? 31.122 7.863 2.404 1.00 96.25 945 GLY A C 1
ATOM 7511 O O . GLY A 1 945 ? 32.330 7.641 2.412 1.00 96.25 945 GLY A O 1
ATOM 7512 N N . ALA A 1 946 ? 30.288 7.261 3.255 1.00 96.00 946 ALA A N 1
ATOM 7513 C CA . ALA A 1 946 ? 30.740 6.352 4.313 1.00 96.00 946 ALA A CA 1
ATOM 7514 C C . ALA A 1 946 ? 31.502 5.128 3.764 1.00 96.00 946 ALA A C 1
ATOM 7516 O O . ALA A 1 946 ? 32.499 4.703 4.345 1.00 96.00 946 ALA A O 1
ATOM 7517 N N . TYR A 1 947 ? 31.106 4.601 2.599 1.00 96.25 947 TYR A N 1
ATOM 7518 C CA . TYR A 1 947 ? 31.864 3.537 1.933 1.00 96.25 947 TYR A CA 1
ATOM 7519 C C . TYR A 1 947 ? 33.258 3.971 1.447 1.00 96.25 947 TYR A C 1
ATOM 7521 O O . TYR A 1 947 ? 34.175 3.150 1.437 1.00 96.25 947 TYR A O 1
ATOM 7529 N N . LEU A 1 948 ? 33.463 5.241 1.077 1.00 96.44 948 LEU A N 1
ATOM 7530 C CA . LEU A 1 948 ? 34.799 5.752 0.740 1.00 96.44 948 LEU A CA 1
ATOM 7531 C C . LEU A 1 948 ? 35.706 5.814 1.980 1.00 96.44 948 LEU A C 1
ATOM 7533 O O . LEU A 1 948 ? 36.883 5.461 1.881 1.00 96.44 948 LEU A O 1
ATOM 7537 N N . GLU A 1 949 ? 35.156 6.187 3.139 1.00 94.56 949 GLU A N 1
ATOM 7538 C CA . GLU A 1 949 ? 35.864 6.195 4.429 1.00 94.56 949 GLU A CA 1
ATOM 7539 C C . GLU A 1 949 ? 36.225 4.770 4.895 1.00 94.56 949 GLU A C 1
ATOM 7541 O O . GLU A 1 949 ? 37.365 4.513 5.294 1.00 94.56 949 GLU A O 1
ATOM 7546 N N . GLU A 1 950 ? 35.301 3.809 4.769 1.00 93.94 950 GLU A N 1
ATOM 7547 C CA . GLU A 1 950 ? 35.560 2.383 5.030 1.00 93.94 950 GLU A CA 1
ATOM 7548 C C . GLU A 1 950 ? 36.679 1.832 4.132 1.00 93.94 950 GLU A C 1
ATOM 7550 O O . GLU A 1 950 ? 37.578 1.133 4.609 1.00 93.94 950 GLU A O 1
ATOM 7555 N N . LEU A 1 951 ? 36.683 2.181 2.839 1.00 94.56 951 LEU A N 1
ATOM 7556 C CA . LEU A 1 951 ? 37.743 1.782 1.909 1.00 94.56 951 LEU A CA 1
ATOM 7557 C C . LEU A 1 951 ? 39.091 2.444 2.208 1.00 94.56 951 LEU A C 1
ATOM 7559 O O . LEU A 1 951 ? 40.126 1.815 1.997 1.00 94.56 951 LEU A O 1
ATOM 7563 N N . GLU A 1 952 ? 39.117 3.677 2.713 1.00 94.12 952 GLU A N 1
ATOM 7564 C CA . GLU A 1 952 ? 40.358 4.323 3.152 1.00 94.12 952 GLU A CA 1
ATOM 7565 C C . GLU A 1 952 ? 40.916 3.682 4.426 1.00 94.12 952 GLU A C 1
ATOM 7567 O O . GLU A 1 952 ? 42.097 3.329 4.475 1.00 94.12 952 GLU A O 1
ATOM 7572 N N . SER A 1 953 ? 40.051 3.419 5.408 1.00 91.12 953 SER A N 1
ATOM 7573 C CA . SER A 1 953 ? 40.374 2.641 6.609 1.00 91.12 953 SER A CA 1
ATOM 7574 C C . SER A 1 953 ? 40.934 1.258 6.251 1.00 91.12 953 SER A C 1
ATOM 7576 O O . SER A 1 953 ? 41.922 0.808 6.838 1.00 91.12 953 SER A O 1
ATOM 7578 N N . LEU A 1 954 ? 40.344 0.590 5.254 1.00 92.06 954 LEU A N 1
ATOM 7579 C CA . LEU A 1 954 ? 40.788 -0.707 4.745 1.00 92.06 954 LEU A CA 1
ATOM 7580 C C . LEU A 1 954 ? 42.142 -0.628 4.025 1.00 92.06 954 LEU A C 1
ATOM 7582 O O . LEU A 1 954 ? 43.029 -1.438 4.293 1.00 92.06 954 LEU A O 1
ATOM 7586 N N . GLU A 1 955 ? 42.323 0.347 3.132 1.00 92.94 955 GLU A N 1
ATOM 7587 C CA . GLU A 1 955 ? 43.561 0.515 2.366 1.00 92.94 955 GLU A CA 1
ATOM 7588 C C . GLU A 1 955 ? 44.754 0.808 3.281 1.00 92.94 955 GLU A C 1
ATOM 7590 O O . GLU A 1 955 ? 45.837 0.258 3.076 1.00 92.94 955 GLU A O 1
ATOM 7595 N N . LEU A 1 956 ? 44.555 1.638 4.311 1.00 91.88 956 LEU A N 1
ATOM 7596 C CA . LEU A 1 956 ? 45.569 1.917 5.325 1.00 91.88 956 LEU A CA 1
ATOM 7597 C C . LEU A 1 956 ? 45.972 0.631 6.056 1.00 91.88 956 LEU A C 1
ATOM 7599 O O . LEU A 1 956 ? 47.157 0.302 6.050 1.00 91.88 956 LEU A O 1
ATOM 7603 N N . LYS A 1 957 ? 45.006 -0.145 6.575 1.00 89.19 957 LYS A N 1
ATOM 7604 C CA . LYS A 1 957 ? 45.259 -1.431 7.261 1.00 89.19 957 LYS A CA 1
ATOM 7605 C C . LYS A 1 957 ? 46.009 -2.437 6.382 1.00 89.19 957 LYS A C 1
ATOM 7607 O O . LYS A 1 957 ? 46.886 -3.142 6.874 1.00 89.19 957 LYS A O 1
ATOM 7612 N N . ILE A 1 958 ? 45.693 -2.498 5.086 1.00 89.44 958 ILE A N 1
ATOM 7613 C CA . ILE A 1 958 ? 46.385 -3.365 4.116 1.00 89.44 958 ILE A CA 1
ATOM 7614 C C . ILE A 1 958 ? 47.804 -2.856 3.836 1.00 89.44 958 ILE A C 1
ATOM 7616 O O . ILE A 1 958 ? 48.738 -3.652 3.756 1.00 89.44 958 ILE A O 1
ATOM 7620 N N . LYS A 1 959 ? 48.013 -1.539 3.724 1.00 88.94 959 LYS A N 1
ATOM 7621 C CA . LYS A 1 959 ? 49.351 -0.950 3.553 1.00 88.94 959 LYS A CA 1
ATOM 7622 C C . LYS A 1 959 ? 50.248 -1.205 4.768 1.00 88.94 959 LYS A C 1
ATOM 7624 O O . LYS A 1 959 ? 51.410 -1.547 4.559 1.00 88.94 959 LYS A O 1
ATOM 7629 N N . SER A 1 960 ? 49.719 -1.117 5.991 1.00 87.00 960 SER A N 1
ATOM 7630 C CA . SER A 1 960 ? 50.446 -1.358 7.250 1.00 87.00 960 SER A CA 1
ATOM 7631 C C . SER A 1 960 ? 50.499 -2.820 7.715 1.00 87.00 960 SER A C 1
ATOM 7633 O O . SER A 1 960 ? 50.992 -3.070 8.811 1.00 87.00 960 SER A O 1
ATOM 7635 N N . ASP A 1 961 ? 49.989 -3.774 6.924 1.00 81.06 961 ASP A N 1
ATOM 7636 C CA . ASP A 1 961 ? 49.896 -5.206 7.276 1.00 81.06 961 ASP A CA 1
ATOM 7637 C C . ASP A 1 961 ? 49.183 -5.473 8.619 1.00 81.06 961 ASP A C 1
ATOM 7639 O O . ASP A 1 961 ? 49.429 -6.464 9.303 1.00 81.06 961 ASP A O 1
ATOM 7643 N N . SER A 1 962 ? 48.254 -4.586 8.985 1.00 78.19 962 SER A N 1
ATOM 7644 C CA . SER A 1 962 ? 47.497 -4.603 10.240 1.00 78.19 962 SER A CA 1
ATOM 7645 C C . SER A 1 962 ? 46.031 -4.998 10.018 1.00 78.19 962 SER A C 1
ATOM 7647 O O . SER A 1 962 ? 45.120 -4.424 10.617 1.00 78.19 962 SER A O 1
ATOM 7649 N N . VAL A 1 963 ? 45.794 -5.949 9.111 1.00 77.19 963 VAL A N 1
ATOM 7650 C CA . VAL A 1 963 ? 44.503 -6.636 8.966 1.00 77.19 963 VAL A CA 1
ATOM 7651 C C . VAL A 1 963 ? 44.494 -7.815 9.935 1.00 77.19 963 VAL A C 1
ATOM 7653 O O . VAL A 1 963 ? 45.291 -8.741 9.806 1.00 77.19 963 VAL A O 1
ATOM 7656 N N . GLU A 1 964 ? 43.614 -7.765 10.931 1.00 76.25 964 GLU A N 1
ATOM 7657 C CA . GLU A 1 964 ? 43.535 -8.793 11.971 1.00 76.25 964 GLU A CA 1
ATOM 7658 C C . GLU A 1 964 ? 42.894 -10.091 11.454 1.00 76.25 964 GLU A C 1
ATOM 7660 O O . GLU A 1 964 ? 41.972 -10.074 10.639 1.00 76.25 964 GLU A O 1
ATOM 7665 N N . SER A 1 965 ? 43.372 -11.233 11.953 1.00 73.25 965 SER A N 1
ATOM 7666 C CA . SER A 1 965 ? 43.014 -12.565 11.445 1.00 73.25 965 SER A CA 1
ATOM 7667 C C . SER A 1 965 ? 41.672 -13.119 11.938 1.00 73.25 965 SER A C 1
ATOM 7669 O O . SER A 1 965 ? 41.238 -14.156 11.443 1.00 73.25 965 SER A O 1
ATOM 7671 N N . ASP A 1 966 ? 41.008 -12.454 12.890 1.00 83.75 966 ASP A N 1
ATOM 7672 C CA . ASP A 1 966 ? 39.706 -12.873 13.430 1.00 83.75 966 ASP A CA 1
ATOM 7673 C C . ASP A 1 966 ? 38.648 -11.767 13.291 1.00 83.75 966 ASP A C 1
ATOM 7675 O O . ASP A 1 966 ? 38.146 -11.199 14.266 1.00 83.75 966 ASP A O 1
ATOM 7679 N N . THR A 1 967 ? 38.329 -11.423 12.043 1.00 90.62 967 THR A N 1
ATOM 7680 C CA . THR A 1 967 ? 37.344 -10.390 11.697 1.00 90.62 967 THR A CA 1
ATOM 7681 C C . THR A 1 967 ? 35.962 -10.966 11.365 1.00 90.62 967 THR A C 1
ATOM 7683 O O . THR A 1 967 ? 35.769 -12.154 11.081 1.00 90.62 967 THR A O 1
ATOM 7686 N N . LYS A 1 968 ? 34.952 -10.100 11.424 1.00 92.38 968 LYS A N 1
ATOM 7687 C CA . LYS A 1 968 ? 33.577 -10.326 10.970 1.00 92.38 968 LYS A CA 1
ATOM 7688 C C . LYS A 1 968 ? 33.060 -9.064 10.287 1.00 92.38 968 LYS A C 1
ATOM 7690 O O . LYS A 1 968 ? 33.496 -7.960 10.615 1.00 92.38 968 LYS A O 1
ATOM 7695 N N . VAL A 1 969 ? 32.087 -9.214 9.397 1.00 92.88 969 VAL A N 1
ATOM 7696 C CA . VAL A 1 969 ? 31.313 -8.062 8.923 1.00 92.88 969 VAL A CA 1
ATOM 7697 C C . VAL A 1 969 ? 30.231 -7.730 9.953 1.00 92.88 969 VAL A C 1
ATOM 7699 O O . VAL A 1 969 ? 29.475 -8.605 10.380 1.00 92.88 969 VAL A O 1
ATOM 7702 N N . LYS A 1 970 ? 30.161 -6.462 10.364 1.00 91.38 970 LYS A N 1
ATOM 7703 C CA . LYS A 1 970 ? 29.074 -5.888 11.166 1.00 91.38 970 LYS A CA 1
ATOM 7704 C C . LYS A 1 970 ? 28.259 -4.944 10.275 1.00 91.38 970 LYS A C 1
ATOM 7706 O O . LYS A 1 970 ? 28.839 -4.190 9.504 1.00 91.38 970 LYS A O 1
ATOM 7711 N N . ILE A 1 971 ? 26.934 -4.953 10.427 1.00 91.06 971 ILE A N 1
ATOM 7712 C CA . ILE A 1 971 ? 26.075 -3.874 9.923 1.00 91.06 971 ILE A CA 1
ATOM 7713 C C . ILE A 1 971 ? 26.093 -2.724 10.943 1.00 91.06 971 ILE A C 1
ATOM 7715 O O . ILE A 1 971 ? 25.805 -2.925 12.128 1.00 91.06 971 ILE A O 1
ATOM 7719 N N . SER A 1 972 ? 26.493 -1.544 10.487 1.00 85.50 972 SER A N 1
ATOM 7720 C CA . SER A 1 972 ? 26.544 -0.297 11.255 1.00 85.50 972 SER A CA 1
ATOM 7721 C C . SER A 1 972 ? 25.278 0.542 11.017 1.00 85.50 972 SER A C 1
ATOM 7723 O O . SER A 1 972 ? 24.408 0.153 10.238 1.00 85.50 972 SER A O 1
ATOM 7725 N N . GLU A 1 973 ? 25.140 1.674 11.714 1.00 77.38 973 GLU A N 1
ATOM 7726 C CA . GLU A 1 973 ? 24.042 2.617 11.454 1.00 77.38 973 GLU A CA 1
ATOM 7727 C C . GLU A 1 973 ? 24.075 3.089 9.991 1.00 77.38 973 GLU A C 1
ATOM 7729 O O . GLU A 1 973 ? 25.148 3.238 9.402 1.00 77.38 973 GLU A O 1
ATOM 7734 N N . THR A 1 974 ? 22.898 3.284 9.392 1.00 86.31 974 THR A N 1
ATOM 7735 C CA . THR A 1 974 ? 22.771 3.633 7.974 1.00 86.31 974 THR A CA 1
ATOM 7736 C C . THR A 1 974 ? 22.198 5.024 7.769 1.00 86.31 974 THR A C 1
ATOM 7738 O O . THR A 1 974 ? 21.340 5.479 8.521 1.00 86.31 974 THR A O 1
ATOM 7741 N N . PHE A 1 975 ? 22.629 5.672 6.688 1.00 94.06 975 PHE A N 1
ATOM 7742 C CA . PHE A 1 975 ? 21.985 6.877 6.177 1.00 94.06 975 PHE A CA 1
ATOM 7743 C C . PHE A 1 975 ? 20.756 6.553 5.320 1.00 94.06 975 PHE A C 1
ATOM 7745 O O . PHE A 1 975 ? 19.839 7.366 5.256 1.00 94.06 975 PHE A O 1
ATOM 7752 N N . HIS A 1 976 ? 20.725 5.386 4.664 1.00 95.44 976 HIS A N 1
ATOM 7753 C CA . HIS A 1 976 ? 19.643 4.972 3.769 1.00 95.44 976 HIS A CA 1
ATOM 7754 C C . HIS A 1 976 ? 19.347 3.474 3.912 1.00 95.44 976 HIS A C 1
ATOM 7756 O O . HIS A 1 976 ? 20.260 2.648 3.890 1.00 95.44 976 HIS A O 1
ATOM 7762 N N . GLU A 1 977 ? 18.071 3.106 4.023 1.00 92.50 977 GLU A N 1
ATOM 7763 C CA . GLU A 1 977 ? 17.639 1.742 4.370 1.00 92.50 977 GLU A CA 1
ATOM 7764 C C . GLU A 1 977 ? 18.072 0.692 3.331 1.00 92.50 977 GLU A C 1
ATOM 7766 O O . GLU A 1 977 ? 18.386 -0.441 3.680 1.00 92.50 977 GLU A O 1
ATOM 7771 N N . TYR A 1 978 ? 18.171 1.089 2.059 1.00 96.31 978 TYR A N 1
ATOM 7772 C CA . TYR A 1 978 ? 18.620 0.218 0.959 1.00 96.31 978 TYR A CA 1
ATOM 7773 C C . TYR A 1 978 ? 20.140 0.014 0.894 1.00 96.31 978 TYR A C 1
ATOM 7775 O O . TYR A 1 978 ? 20.598 -0.826 0.126 1.00 96.31 978 TYR A O 1
ATOM 7783 N N . PHE A 1 979 ? 20.919 0.791 1.656 1.00 96.88 979 PHE A N 1
ATOM 7784 C CA . PHE A 1 979 ? 22.386 0.770 1.635 1.00 96.88 979 PHE A CA 1
ATOM 7785 C C . PHE A 1 979 ? 22.987 0.726 3.056 1.00 96.88 979 PHE A C 1
ATOM 7787 O O . PHE A 1 979 ? 23.784 1.602 3.401 1.00 96.88 979 PHE A O 1
ATOM 7794 N N . PRO A 1 980 ? 22.625 -0.267 3.900 1.00 95.69 980 PRO A N 1
ATOM 7795 C CA . PRO A 1 980 ? 23.225 -0.459 5.220 1.00 95.69 980 PRO A CA 1
ATOM 7796 C C . PRO A 1 980 ? 24.749 -0.553 5.136 1.00 95.69 980 PRO A C 1
ATOM 7798 O O . PRO A 1 980 ? 25.274 -1.273 4.290 1.00 95.69 980 PRO A O 1
ATOM 7801 N N . ILE A 1 981 ? 25.461 0.162 6.012 1.00 95.69 981 ILE A N 1
ATOM 7802 C CA . ILE A 1 981 ? 26.928 0.214 5.993 1.00 95.69 981 ILE A CA 1
ATOM 7803 C C . ILE A 1 981 ? 27.506 -1.078 6.580 1.00 95.69 981 ILE A C 1
ATOM 7805 O O . ILE A 1 981 ? 27.262 -1.411 7.742 1.00 95.69 981 ILE A O 1
ATOM 7809 N N . TYR A 1 982 ? 28.290 -1.801 5.780 1.00 94.75 982 TYR A N 1
ATOM 7810 C CA . TYR A 1 982 ? 29.003 -3.005 6.208 1.00 94.75 982 TYR A CA 1
ATOM 7811 C C . TYR A 1 982 ? 30.436 -2.655 6.624 1.00 94.75 982 TYR A C 1
ATOM 7813 O O . TYR A 1 982 ? 31.276 -2.385 5.773 1.00 94.75 982 TYR A O 1
ATOM 7821 N N . THR A 1 983 ? 30.728 -2.714 7.923 1.00 92.56 983 THR A N 1
ATOM 7822 C CA . THR A 1 983 ? 32.061 -2.460 8.494 1.00 92.56 983 THR A CA 1
ATOM 7823 C C . THR A 1 983 ? 32.779 -3.783 8.776 1.00 92.56 983 THR A C 1
ATOM 7825 O O . THR A 1 983 ? 32.226 -4.668 9.440 1.00 92.56 983 THR A O 1
ATOM 7828 N N . MET A 1 984 ? 34.041 -3.921 8.356 1.00 91.00 984 MET A N 1
ATOM 7829 C CA . MET A 1 984 ? 34.890 -5.057 8.750 1.00 91.00 984 MET A CA 1
ATOM 7830 C C . MET A 1 984 ? 35.525 -4.802 10.127 1.00 91.00 984 MET A C 1
ATOM 7832 O O . MET A 1 984 ? 36.394 -3.939 10.270 1.00 91.00 984 MET A O 1
ATOM 7836 N N . VAL A 1 985 ? 35.105 -5.564 11.143 1.00 89.69 985 VAL A N 1
ATOM 7837 C CA . VAL A 1 985 ? 35.523 -5.396 12.549 1.00 89.69 985 VAL A CA 1
ATOM 7838 C C . VAL A 1 985 ? 36.146 -6.665 13.128 1.00 89.69 985 VAL A C 1
ATOM 7840 O O . VAL A 1 985 ? 35.742 -7.778 12.795 1.00 89.69 985 VAL A O 1
ATOM 7843 N N . THR A 1 986 ? 37.082 -6.511 14.062 1.00 83.94 986 THR A N 1
ATOM 7844 C CA . THR A 1 986 ? 37.582 -7.606 14.908 1.00 83.94 986 THR A CA 1
ATOM 7845 C C . THR A 1 986 ? 36.450 -8.232 15.725 1.00 83.94 986 THR A C 1
ATOM 7847 O O . THR A 1 986 ? 35.540 -7.543 16.204 1.00 83.94 986 THR A O 1
ATOM 7850 N N . LYS A 1 987 ? 36.509 -9.546 15.959 1.00 73.69 987 LYS A N 1
ATOM 7851 C CA . LYS A 1 987 ? 35.712 -10.181 17.012 1.00 73.69 987 LYS A CA 1
ATOM 7852 C C . LYS A 1 987 ? 36.265 -9.797 18.387 1.00 73.69 987 LYS A C 1
ATOM 7854 O O . LYS A 1 987 ? 37.252 -10.355 18.858 1.00 73.69 987 LYS A O 1
ATOM 7859 N N . GLN A 1 988 ? 35.584 -8.873 19.063 1.00 60.03 988 GLN A N 1
ATOM 7860 C CA . GLN A 1 988 ? 35.630 -8.836 20.526 1.00 60.03 988 GLN A CA 1
ATOM 7861 C C . GLN A 1 988 ? 35.186 -10.212 21.060 1.00 60.03 988 GLN A C 1
ATOM 7863 O O . GLN A 1 988 ? 34.237 -10.792 20.521 1.00 60.03 988 GLN A O 1
ATOM 7868 N N . LYS A 1 989 ? 35.927 -10.731 22.046 1.00 43.25 989 LYS A N 1
ATOM 7869 C CA . LYS A 1 989 ? 35.698 -12.036 22.686 1.00 43.25 989 LYS A CA 1
ATOM 7870 C C . LYS A 1 989 ? 34.546 -11.992 23.684 1.00 43.25 989 LYS A C 1
ATOM 7872 O O . LYS A 1 989 ? 34.419 -10.945 24.352 1.00 43.25 989 LYS A O 1
#